Protein AF-0000000084333447 (afdb_homodimer)

Sequence (812 aa):
MQKIFTFVLLLFSSLSVFAQQPVATTSEDSLSRNLSKTSTTIGGYGNAFYQRNSNLGTARADLERGVLFFGHKFNSQISFFSELEIEDAKVAGGQNGGEVSFEQAYLKFNLNANQYIVAGLFIPRIGILNENHLPNTFNGNERNYVETFIIPATWRELGVSLYGSLNRLPINYTIGIMNGLSSAAFTHGTGLIDGRFEGRNASANNLAVTASLQYYAGNFKAQLSGYYGGTIGASKRKADSLGLSSGLFAVPVALGEADVQYAHNGFSAKVLGTIVSIKDAASINRAYANNTPETEYGAYAELGYDLLYKLIRHSHPQQLILFVRDEKLDMNSKIPSNGITDGTLDQNYVVTGLTYLPIRNIALKADVRIVHTGAQNPNLIINPNPATVPYQQENNLINLGMAFSFMQKIFTFVLLLFSSLSVFAQQPVATTSEDSLSRNLSKTSTTIGGYGNAFYQRNSNLGTARADLERGVLFFGHKFNSQISFFSELEIEDAKVAGGQNGGEVSFEQAYLKFNLNANQYIVAGLFIPRIGILNENHLPNTFNGNERNYVETFIIPATWRELGVSLYGSLNRLPINYTIGIMNGLSSAAFTHGTGLIDGRFEGRNASANNLAVTASLQYYAGNFKAQLSGYYGGTIGASKRKADSLGLSSGLFAVPVALGEADVQYAHNGFSAKVLGTIVSIKDAASINRAYANNTPETEYGAYAELGYDLLYKLIRHSHPQQLILFVRDEKLDMNSKIPSNGITDGTLDQNYVVTGLTYLPIRNIALKADVRIVHTGAQNPNLIINPNPATVPYQQENNLINLGMAFSF

Solvent-accessible surface area (backbone atoms only — not comparable to full-atom values): 40226 Å² total; per-residue (Å²): 136,84,80,75,80,76,77,76,75,77,76,77,76,81,70,84,70,83,62,62,79,72,74,67,84,39,79,71,40,62,65,60,69,80,51,82,66,72,40,74,44,79,36,32,37,31,33,36,38,40,39,33,33,66,80,77,70,46,71,50,74,44,46,50,38,42,33,41,31,44,30,35,35,72,50,95,42,36,33,39,42,34,31,42,34,35,27,52,76,46,64,44,90,84,32,74,44,31,28,40,32,46,60,28,42,29,41,36,40,51,74,55,60,48,32,35,37,40,42,35,27,39,56,61,67,48,77,66,44,36,71,46,64,52,62,44,70,52,77,58,84,57,78,62,61,42,47,45,56,70,73,27,58,68,46,28,33,41,34,41,34,41,39,35,50,49,90,91,44,66,36,38,40,39,44,31,44,29,44,29,37,30,59,82,42,33,35,67,94,48,38,63,58,58,15,53,45,47,23,32,70,22,45,42,39,6,29,24,40,36,33,28,42,35,39,58,56,92,54,34,41,35,38,42,23,36,39,44,22,2,21,32,30,59,22,56,69,59,21,51,75,47,67,40,64,58,42,46,58,17,65,34,43,37,35,43,33,40,36,42,37,38,51,57,96,44,34,35,40,37,40,38,43,37,41,36,40,22,86,47,20,50,50,49,25,72,55,58,66,31,52,44,32,31,24,29,39,25,32,37,40,36,44,35,36,29,69,35,52,80,70,45,65,91,77,56,72,48,41,36,29,44,37,43,32,44,34,39,33,22,65,46,72,36,59,35,91,84,38,71,75,51,30,58,42,36,35,36,38,41,38,38,38,41,36,36,20,75,38,79,41,34,25,43,32,41,30,40,37,38,37,41,36,37,57,75,42,72,89,72,56,74,77,71,58,85,87,57,73,77,86,68,43,61,47,44,36,42,36,38,31,41,19,34,47,94,136,82,80,76,79,76,78,78,75,76,78,79,74,80,73,82,67,82,60,62,78,73,74,68,85,38,82,70,43,62,64,63,66,84,50,86,56,73,38,76,40,74,36,32,38,32,34,36,37,40,38,34,33,66,81,69,52,34,23,36,28,28,31,49,38,43,34,40,30,45,27,37,34,70,46,94,43,36,34,38,41,34,31,41,33,35,27,28,26,36,33,42,27,65,51,89,58,48,43,77,44,61,61,28,43,29,42,37,39,53,75,55,63,47,32,34,37,39,42,34,27,38,55,61,67,48,76,65,44,34,70,45,64,52,63,42,69,52,77,58,86,55,79,61,62,42,48,45,54,71,73,27,56,68,46,30,34,40,34,43,31,40,39,35,49,49,90,90,47,62,34,37,38,37,46,31,42,30,45,29,38,32,58,82,42,33,34,68,93,47,39,63,58,55,15,54,44,55,64,52,86,58,52,69,52,5,29,23,40,36,34,28,41,36,42,57,56,93,52,33,40,37,39,41,22,35,38,44,22,2,21,31,38,56,53,60,70,59,22,50,76,49,68,40,63,56,42,45,58,15,66,35,43,37,34,44,32,40,36,42,36,38,51,57,94,43,35,36,40,37,40,38,41,37,41,36,41,21,84,48,19,52,48,48,26,70,58,60,65,34,53,45,32,31,24,30,39,25,32,37,42,36,45,34,34,32,69,32,53,80,70,43,62,93,77,56,74,46,40,35,29,44,38,42,32,45,35,40,32,23,65,47,72,36,61,36,92,84,38,72,76,52,30,59,44,36,35,36,38,39,38,38,37,41,34,36,17,77,37,76,41,32,25,43,31,41,30,40,38,40,38,42,37,36,57,77,42,70,88,73,60,73,77,76,61,87,84,58,74,78,87,68,42,60,46,43,36,43,36,37,31,41,20,33,49,91

pLDDT: mean 89.4, std 18.35, range [24.38, 98.94]

Organism: NCBI:txid1302689

Foldseek 3Di:
DPPPPPPPPPPPPPPPPDQDADPQPFPQSVQAPPDAAWDKDKKWKWKKKKKAWPVVRDIDIFRAKTKMWIKIDHHPFKIKIWIWIWGRPDDDPPDDDIDTAILDTWMKGHPDSFKIKTFFKAQDPDDDCQRPVACLRDADNDDDPQCCQPVNHSQIFGWMKMWGADDVFRKIKMKIKGAAFALLQAAPPRGRVRRGCSHPPGQRQAMKMKMKMWHDDVQKIKMKIKMKIAHDSDDCVVCVVLVFHGGHRTQMKIKIKIKMWGDDQQKIKMKMKMKIARCCQVSSCSRRVRQQAGMKIKMKMKIKGFPCSPVPPPPAQKTKIWMKMKMWIARHPGGDPPHDDAQQRGKIKIKTWIWIGNHSFKTWIKMKMKMATGAGDVVPDDPDDPPDDHDDRIIMMIMTMMMGID/DPPPPPPPPPPPPPPPPDQDADDQPFPQSVQAPPDQDWDKDKKWKWKKKWKAWPVVRDIDIFRAKTKMWIKTDPHPFKIWIWIWIWGRPDDDPPDDDIDTAILDTWMKGHPDSWKIKIFFKAQDPDDDCQRPVFCLRDADNDDDDQCCQPVNHSQIFGWMKMWGADSVFRKIKMKIKGAAFALLQAAPPRGRVRRGCSHPPGQRQAMKMKMKMWHDDVQKIKMKIKMKIAHDSDDCVVCVVLVWHGGHRTQMKIKIKIKMWGDDQQKIKMKMKMKIARPCQVSSCSRRVRQQAGMKIKMKMKIKGFPCSPVPPPPAQKTKIWMKMKMWIARHPGGDPPHDDAFQRGKIKIKTWIWIPNHSFKTWIKMKMKMATGAGDVVVDDPDDPPDDHDDRIIMMIMTMMMGID

Radius of gyration: 30.28 Å; Cα contacts (8 Å, |Δi|>4): 2238; chains: 2; bounding box: 69×106×77 Å

Secondary structure (DSSP, 8-state):
-------------------PPPP--SHHHHHHTT--SSEEEEEEEEEEEEEEETTTTEEEEEEEEEEEEEEEE-SSSEEEEEEEEEESS---TTSS--EEEEEEEEEEEE-SSSEEEEEEEE----TTTTT---TTSSSSSS--HHHHHTS-TT--EEEEEEEEE-SSSSEEEEEEEEE---GGG-BTTTBGGGG--TTSSEE-SSEEEEEEEEEEETTEEEEEEEEEE----S-HHHHHHTT---STTSS-EEEEEEEEEEEETTEEEEEEEEEEE-TTHHHHHHHH-----SEEEEEEEEEEEETTTTTS-TT---EEEEEEEEEEEEEEEE--TTS---GGGEEEEEEEEEEEESSTTEEEEEEEEEEEE-PPPGGG--S--TTPPPPPSEEEEEEEEEEEE-/-------------------PPPP--SHHHHHHTT-SS-EEEEEEEEEEEEEEETTTTEEEEEEEEEEEEEEEE-SSSEEEEEEEEEESSEEETT----EEEEEEEEEEEE-SSSEEEEEEEE----TTTTT---TTSSSSSS--HHHHHTS-TT--EEEEEEEEE-SSSSEEEEEEEEE---GGG-BTTTBGGGG--TTSS---SSEEEEEEEEEEETTEEEEEEEEEE----S-HHHHHHTT---STTSS-EEEEEEEEEEEETTEEEEEEEEEEE-TTHHHHHHHH-----SEEEEEEEEEEEETTTTTS-TT---EEEEEEEEEEEEEEEE--TTS---GGGEEEEEEEEEEEESSTTEEEEEEEEEEEE-PPPGGG--S--TTPPPPPSEEEEEEEEEEEE-

Structure (mmCIF, N/CA/C/O backbone):
data_AF-0000000084333447-model_v1
#
loop_
_entity.id
_entity.type
_entity.pdbx_description
1 polymer 'Porin domain-containing protein'
#
loop_
_atom_site.group_PDB
_atom_site.id
_atom_site.type_symbol
_atom_site.label_atom_id
_atom_site.label_alt_id
_atom_site.label_comp_id
_atom_site.label_asym_id
_atom_site.label_entity_id
_atom_site.label_seq_id
_atom_site.pdbx_PDB_ins_code
_atom_site.Cartn_x
_atom_site.Cartn_y
_atom_site.Cartn_z
_atom_site.occupancy
_atom_site.B_iso_or_equiv
_atom_site.auth_seq_id
_atom_site.auth_comp_id
_atom_site.auth_asym_id
_atom_site.auth_atom_id
_atom_site.pdbx_PDB_model_num
ATOM 1 N N . MET A 1 1 ? -15.648 30.281 -40.531 1 26.47 1 MET A N 1
ATOM 2 C CA . MET A 1 1 ? -14.359 30.906 -40.281 1 26.47 1 MET A CA 1
ATOM 3 C C . MET A 1 1 ? -13.555 30.125 -39.25 1 26.47 1 MET A C 1
ATOM 5 O O . MET A 1 1 ? -14.031 29.875 -38.125 1 26.47 1 MET A O 1
ATOM 9 N N . GLN A 1 2 ? -12.664 29.156 -39.719 1 24.89 2 GLN A N 1
ATOM 10 C CA . GLN A 1 2 ? -11.961 27.984 -39.219 1 24.89 2 GLN A CA 1
ATOM 11 C C . GLN A 1 2 ? -10.836 28.391 -38.25 1 24.89 2 GLN A C 1
ATOM 13 O O . GLN A 1 2 ? -9.812 28.922 -38.688 1 24.89 2 GLN A O 1
ATOM 18 N N . LYS A 1 3 ? -11.195 28.984 -37.062 1 25.11 3 LYS A N 1
ATOM 19 C CA . LYS A 1 3 ? -10.203 29.594 -36.188 1 25.11 3 LYS A CA 1
ATOM 20 C C . LYS A 1 3 ? -9.094 28.609 -35.844 1 25.11 3 LYS A C 1
ATOM 22 O O . LYS A 1 3 ? -9.352 27.516 -35.312 1 25.11 3 LYS A O 1
ATOM 27 N N . ILE A 1 4 ? -7.996 28.625 -36.656 1 24.97 4 ILE A N 1
ATOM 28 C CA . ILE A 1 4 ? -6.789 27.797 -36.625 1 24.97 4 ILE A CA 1
ATOM 29 C C . ILE A 1 4 ? -6.062 27.969 -35.312 1 24.97 4 ILE A C 1
ATOM 31 O O . ILE A 1 4 ? -5.684 29.078 -34.938 1 24.97 4 ILE A O 1
ATOM 35 N N . PHE A 1 5 ? -6.445 27.266 -34.25 1 26 5 PHE A N 1
ATOM 36 C CA . PHE A 1 5 ? -5.852 27.25 -32.906 1 26 5 PHE A CA 1
ATOM 37 C C . PHE A 1 5 ? -4.359 26.953 -33 1 26 5 PHE A C 1
ATOM 39 O O . PHE A 1 5 ? -3.957 25.844 -33.375 1 26 5 PHE A O 1
ATOM 46 N N . THR A 1 6 ? -3.521 27.969 -33.438 1 25.3 6 THR A N 1
ATOM 47 C CA . THR A 1 6 ? -2.072 27.844 -33.531 1 25.3 6 THR A CA 1
ATOM 48 C C . THR A 1 6 ? -1.449 27.531 -32.188 1 25.3 6 THR A C 1
ATOM 50 O O . THR A 1 6 ? -1.643 28.266 -31.219 1 25.3 6 THR A O 1
ATOM 53 N N . PHE A 1 7 ? -1.234 26.297 -31.891 1 25.17 7 PHE A N 1
ATOM 54 C CA . PHE A 1 7 ? -0.505 25.688 -30.781 1 25.17 7 PHE A CA 1
ATOM 55 C C . PHE A 1 7 ? 0.911 26.25 -30.703 1 25.17 7 PHE A C 1
ATOM 57 O O . PHE A 1 7 ? 1.727 26.016 -31.594 1 25.17 7 PHE A O 1
ATOM 64 N N . VAL A 1 8 ? 1.055 27.531 -30.25 1 24.38 8 VAL A N 1
ATOM 65 C CA . VAL A 1 8 ? 2.363 28.156 -30.094 1 24.38 8 VAL A CA 1
ATOM 66 C C . VAL A 1 8 ? 3.258 27.281 -29.219 1 24.38 8 VAL A C 1
ATOM 68 O O . VAL A 1 8 ? 2.928 27 -28.062 1 24.38 8 VAL A O 1
ATOM 71 N N . LEU A 1 9 ? 4.008 26.375 -29.797 1 25.41 9 LEU A N 1
ATOM 72 C CA . LEU A 1 9 ? 5.137 25.578 -29.297 1 25.41 9 LEU A CA 1
ATOM 73 C C . LEU A 1 9 ? 6.184 26.484 -28.656 1 25.41 9 LEU A C 1
ATOM 75 O O . LEU A 1 9 ? 6.832 27.281 -29.344 1 25.41 9 LEU A O 1
ATOM 79 N N . LEU A 1 10 ? 5.824 27.172 -27.562 1 26.27 10 LEU A N 1
ATOM 80 C CA . LEU A 1 10 ? 6.859 27.969 -26.906 1 26.27 10 LEU A CA 1
ATOM 81 C C . LEU A 1 10 ? 8.117 27.156 -26.672 1 26.27 10 LEU A C 1
ATOM 83 O O . LEU A 1 10 ? 8.062 26.094 -26.047 1 26.27 10 LEU A O 1
ATOM 87 N N . LEU A 1 11 ? 9.078 27.266 -27.562 1 27.92 11 LEU A N 1
ATOM 88 C CA . LEU A 1 11 ? 10.469 26.828 -27.531 1 27.92 11 LEU A CA 1
ATOM 89 C C . LEU A 1 11 ? 11.18 27.359 -26.297 1 27.92 11 LEU A C 1
ATOM 91 O O . LEU A 1 11 ? 11.406 28.562 -26.172 1 27.92 11 LEU A O 1
ATOM 95 N N . PHE A 1 12 ? 10.875 26.875 -25.125 1 27.75 12 PHE A N 1
ATOM 96 C CA . PHE A 1 12 ? 11.633 27.219 -23.922 1 27.75 12 PHE A CA 1
ATOM 97 C C . PHE A 1 12 ? 13.117 26.953 -24.125 1 27.75 12 PHE A C 1
ATOM 99 O O . PHE A 1 12 ? 13.508 25.812 -24.438 1 27.75 12 PHE A O 1
ATOM 106 N N . SER A 1 13 ? 13.852 27.922 -24.625 1 27.92 13 SER A N 1
ATOM 107 C CA . SER A 1 13 ? 15.312 27.984 -24.688 1 27.92 13 SER A CA 1
ATOM 108 C C . SER A 1 13 ? 15.945 27.641 -23.344 1 27.92 13 SER A C 1
ATOM 110 O O . SER A 1 13 ? 15.492 28.109 -22.312 1 27.92 13 SER A O 1
ATOM 112 N N . SER A 1 14 ? 16.594 26.547 -23.328 1 30.66 14 SER A N 1
ATOM 113 C CA . SER A 1 14 ? 17.406 25.875 -22.312 1 30.66 14 SER A CA 1
ATOM 114 C C . SER A 1 14 ? 18.5 26.797 -21.781 1 30.66 14 SER A C 1
ATOM 116 O O . SER A 1 14 ? 19.516 27.016 -22.438 1 30.66 14 SER A O 1
ATOM 118 N N . LEU A 1 15 ? 18.156 28 -21.219 1 28.06 15 LEU A N 1
ATOM 119 C CA . LEU A 1 15 ? 19.281 28.703 -20.609 1 28.06 15 LEU A CA 1
ATOM 120 C C . LEU A 1 15 ? 19.969 27.828 -19.578 1 28.06 15 LEU A C 1
ATOM 122 O O . LEU A 1 15 ? 19.312 27.188 -18.75 1 28.06 15 LEU A O 1
ATOM 126 N N . SER A 1 16 ? 21.188 27.531 -19.797 1 30.09 16 SER A N 1
ATOM 127 C CA . SER A 1 16 ? 22.188 26.781 -19.031 1 30.09 16 SER A CA 1
ATOM 128 C C . SER A 1 16 ? 22.359 27.359 -17.625 1 30.09 16 SER A C 1
ATOM 130 O O . SER A 1 16 ? 23.094 28.344 -17.438 1 30.09 16 SER A O 1
ATOM 132 N N . VAL A 1 17 ? 21.297 27.641 -16.844 1 31.12 17 VAL A N 1
ATOM 133 C CA . VAL A 1 17 ? 21.625 28.203 -15.539 1 31.12 17 VAL A CA 1
ATOM 134 C C . VAL A 1 17 ? 22.375 27.156 -14.703 1 31.12 17 VAL A C 1
ATOM 136 O O . VAL A 1 17 ? 22.078 25.969 -14.781 1 31.12 17 VAL A O 1
ATOM 139 N N . PHE A 1 18 ? 23.547 27.547 -14.148 1 31.44 18 PHE A N 1
ATOM 140 C CA . PHE A 1 18 ? 24.469 26.859 -13.258 1 31.44 18 PHE A CA 1
ATOM 141 C C . PHE A 1 18 ? 23.719 26.266 -12.07 1 31.44 18 PHE A C 1
ATOM 143 O O . PHE A 1 18 ? 22.984 26.953 -11.375 1 31.44 18 PHE A O 1
ATOM 150 N N . ALA A 1 19 ? 23.531 24.922 -12.094 1 32.69 19 ALA A N 1
ATOM 151 C CA . ALA A 1 19 ? 22.797 24.031 -11.188 1 32.69 19 ALA A CA 1
ATOM 152 C C . ALA A 1 19 ? 23.375 24.094 -9.773 1 32.69 19 ALA A C 1
ATOM 154 O O . ALA A 1 19 ? 24.484 23.609 -9.523 1 32.69 19 ALA A O 1
ATOM 155 N N . GLN A 1 20 ? 23.125 25.141 -9.055 1 28.3 20 GLN A N 1
ATOM 156 C CA . GLN A 1 20 ? 23.484 25.016 -7.641 1 28.3 20 GLN A CA 1
ATOM 157 C C . GLN A 1 20 ? 22.766 23.844 -6.996 1 28.3 20 GLN A C 1
ATOM 159 O O . GLN A 1 20 ? 21.578 23.594 -7.277 1 28.3 20 GLN A O 1
ATOM 164 N N . GLN A 1 21 ? 23.516 22.938 -6.367 1 33.03 21 GLN A N 1
ATOM 165 C CA . GLN A 1 21 ? 22.969 21.734 -5.746 1 33.03 21 GLN A CA 1
ATOM 166 C C . GLN A 1 21 ? 21.938 22.094 -4.672 1 33.03 21 GLN A C 1
ATOM 168 O O . GLN A 1 21 ? 22.219 22.906 -3.793 1 33.03 21 GLN A O 1
ATOM 173 N N . PRO A 1 22 ? 20.766 21.75 -4.816 1 34.75 22 PRO A N 1
ATOM 174 C CA . PRO A 1 22 ? 19.75 22.062 -3.807 1 34.75 22 PRO A CA 1
ATOM 175 C C . PRO A 1 22 ? 20.062 21.469 -2.441 1 34.75 22 PRO A C 1
ATOM 177 O O . PRO A 1 22 ? 20.531 20.328 -2.361 1 34.75 22 PRO A O 1
ATOM 180 N N . VAL A 1 23 ? 20.25 22.188 -1.325 1 36.16 23 VAL A N 1
ATOM 181 C CA . VAL A 1 23 ? 20.438 21.812 0.074 1 36.16 23 VAL A CA 1
ATOM 182 C C . VAL A 1 23 ? 19.312 20.875 0.502 1 36.16 23 VAL A C 1
ATOM 184 O O . VAL A 1 23 ? 18.141 21.109 0.188 1 36.16 23 VAL A O 1
ATOM 187 N N . ALA A 1 24 ? 19.75 19.781 1.126 1 43.53 24 ALA A N 1
ATOM 188 C CA . ALA A 1 24 ? 18.844 18.766 1.672 1 43.53 24 ALA A CA 1
ATOM 189 C C . ALA A 1 24 ? 17.875 19.391 2.678 1 43.53 24 ALA A C 1
ATOM 191 O O . ALA A 1 24 ? 18.297 19.875 3.73 1 43.53 24 ALA A O 1
ATOM 192 N N . THR A 1 25 ? 16.656 19.703 2.414 1 39.06 25 THR A N 1
ATOM 193 C CA . THR A 1 25 ? 15.719 20.406 3.293 1 39.06 25 THR A CA 1
ATOM 194 C C . THR A 1 25 ? 14.883 19.406 4.09 1 39.06 25 THR A C 1
ATOM 196 O O . THR A 1 25 ? 14.234 19.781 5.07 1 39.06 25 THR A O 1
ATOM 199 N N . THR A 1 26 ? 14.758 18.156 3.553 1 42.88 26 THR A N 1
ATOM 200 C CA . THR A 1 26 ? 13.922 17.188 4.258 1 42.88 26 THR A CA 1
ATOM 201 C C . THR A 1 26 ? 14.719 15.922 4.59 1 42.88 26 THR A C 1
ATOM 203 O O . THR A 1 26 ? 15.797 15.703 4.051 1 42.88 26 THR A O 1
ATOM 206 N N . SER A 1 27 ? 14.312 15.188 5.641 1 43.84 27 SER A N 1
ATOM 207 C CA . SER A 1 27 ? 14.938 13.914 5.977 1 43.84 27 SER A CA 1
ATOM 208 C C . SER A 1 27 ? 15.07 13.023 4.742 1 43.84 27 SER A C 1
ATOM 210 O O . SER A 1 27 ? 16.047 12.273 4.613 1 43.84 27 SER A O 1
ATOM 212 N N . GLU A 1 28 ? 14.172 13.117 3.867 1 50.5 28 GLU A N 1
ATOM 213 C CA . GLU A 1 28 ? 14.164 12.375 2.611 1 50.5 28 GLU A CA 1
ATOM 214 C C . GLU A 1 28 ? 15.406 12.68 1.777 1 50.5 28 GLU A C 1
ATOM 216 O O . GLU A 1 28 ? 16.016 11.773 1.216 1 50.5 28 GLU A O 1
ATOM 221 N N . ASP A 1 29 ? 15.695 13.953 1.793 1 46.59 29 ASP A N 1
ATOM 222 C CA . ASP A 1 29 ? 16.812 14.43 0.992 1 46.59 29 ASP A CA 1
ATOM 223 C C . ASP A 1 29 ? 18.141 13.875 1.515 1 46.59 29 ASP A C 1
ATOM 225 O O . ASP A 1 29 ? 19.078 13.648 0.742 1 46.59 29 ASP A O 1
ATOM 229 N N . SER A 1 30 ? 18.172 13.688 2.727 1 43.25 30 SER A N 1
ATOM 230 C CA . SER A 1 30 ? 19.422 13.242 3.332 1 43.25 30 SER A CA 1
ATOM 231 C C . SER A 1 30 ? 19.766 11.82 2.898 1 43.25 30 SER A C 1
ATOM 233 O O . SER A 1 30 ? 20.953 11.461 2.803 1 43.25 30 SER A O 1
ATOM 235 N N . LEU A 1 31 ? 18.875 11.023 2.646 1 42.66 31 LEU A N 1
ATOM 236 C CA . LEU A 1 31 ? 19.141 9.633 2.309 1 42.66 31 LEU A CA 1
ATOM 237 C C . LEU A 1 31 ? 19.641 9.508 0.876 1 42.66 31 LEU A C 1
ATOM 239 O O . LEU A 1 31 ? 20.297 8.523 0.529 1 42.66 31 LEU A O 1
ATOM 243 N N . SER A 1 32 ? 19.422 10.578 0.046 1 43.91 32 SER A N 1
ATOM 244 C CA . SER A 1 32 ? 19.734 10.406 -1.367 1 43.91 32 SER A CA 1
ATOM 245 C C . SER A 1 32 ? 21.047 11.102 -1.726 1 43.91 32 SER A C 1
ATOM 247 O O . SER A 1 32 ? 21.578 10.914 -2.822 1 43.91 32 SER A O 1
ATOM 249 N N . ARG A 1 33 ? 21.672 12.008 -1.009 1 45.22 33 ARG A N 1
ATOM 250 C CA . ARG A 1 33 ? 22.766 12.875 -1.45 1 45.22 33 ARG A CA 1
ATOM 251 C C . ARG A 1 33 ? 24.078 12.094 -1.56 1 45.22 33 ARG A C 1
ATOM 253 O O . ARG A 1 33 ? 24.938 12.445 -2.359 1 45.22 33 ARG A O 1
ATOM 260 N N . ASN A 1 34 ? 24.453 11.359 -0.628 1 39.53 34 ASN A N 1
ATOM 261 C CA . ASN A 1 34 ? 25.859 10.922 -0.609 1 39.53 34 ASN A CA 1
ATOM 262 C C . ASN A 1 34 ? 26.062 9.664 -1.442 1 39.53 34 ASN A C 1
ATOM 264 O O . ASN A 1 34 ? 27.016 8.922 -1.229 1 39.53 34 ASN A O 1
ATOM 268 N N . LEU A 1 35 ? 25.031 9.312 -2.195 1 42.44 35 LEU A N 1
ATOM 269 C CA . LEU A 1 35 ? 25.359 8 -2.744 1 42.44 35 LEU A CA 1
ATOM 270 C C . LEU A 1 35 ? 25.875 8.125 -4.176 1 42.44 35 LEU A C 1
ATOM 272 O O . LEU A 1 35 ? 25.219 8.742 -5.02 1 42.44 35 LEU A O 1
ATOM 276 N N . SER A 1 36 ? 27.062 8.164 -4.363 1 47.53 36 SER A N 1
ATOM 277 C CA . SER A 1 36 ? 27.578 8 -5.723 1 47.53 36 SER A CA 1
ATOM 278 C C . SER A 1 36 ? 26.734 7.016 -6.52 1 47.53 36 SER A C 1
ATOM 280 O O . SER A 1 36 ? 26.094 7.391 -7.508 1 47.53 36 SER A O 1
ATOM 282 N N . LYS A 1 37 ? 27.266 5.547 -6.5 1 62.56 37 LYS A N 1
ATOM 283 C CA . LYS A 1 37 ? 26.844 4.312 -7.148 1 62.56 37 LYS A CA 1
ATOM 284 C C . LYS A 1 37 ? 25.5 3.85 -6.609 1 62.56 37 LYS A C 1
ATOM 286 O O . LYS A 1 37 ? 25.031 4.34 -5.574 1 62.56 37 LYS A O 1
ATOM 291 N N . THR A 1 38 ? 24.797 2.949 -7.152 1 68.5 38 THR A N 1
ATOM 292 C CA . THR A 1 38 ? 23.578 2.275 -6.691 1 68.5 38 THR A CA 1
ATOM 293 C C . THR A 1 38 ? 23.703 1.898 -5.219 1 68.5 38 THR A C 1
ATOM 295 O O . THR A 1 38 ? 24.656 1.235 -4.816 1 68.5 38 THR A O 1
ATOM 298 N N . SER A 1 39 ? 22.859 2.707 -4.434 1 84.31 39 SER A N 1
ATOM 299 C CA . SER A 1 39 ? 22.969 2.432 -3.006 1 84.31 39 SER A CA 1
ATOM 300 C C . SER A 1 39 ? 21.594 2.387 -2.342 1 84.31 39 SER A C 1
ATOM 302 O O . SER A 1 39 ? 20.672 3.074 -2.775 1 84.31 39 SER A O 1
ATOM 304 N N . THR A 1 40 ? 21.547 1.458 -1.398 1 90.62 40 THR A N 1
ATOM 305 C CA . THR A 1 40 ? 20.391 1.361 -0.529 1 90.62 40 THR A CA 1
ATOM 306 C C . THR A 1 40 ? 20.719 1.858 0.875 1 90.62 40 THR A C 1
ATOM 308 O O . THR A 1 40 ? 21.75 1.509 1.436 1 90.62 40 THR A O 1
ATOM 311 N N . THR A 1 41 ? 19.859 2.727 1.404 1 91.19 41 THR A N 1
ATOM 312 C CA . THR A 1 41 ? 20.047 3.268 2.746 1 91.19 41 THR A CA 1
ATOM 313 C C . THR A 1 41 ? 18.812 3.004 3.615 1 91.19 41 THR A C 1
ATOM 315 O O . THR A 1 41 ? 17.688 3.053 3.131 1 91.19 41 THR A O 1
ATOM 318 N N . ILE A 1 42 ? 19.109 2.693 4.934 1 93.38 42 ILE A N 1
ATOM 319 C CA . ILE A 1 42 ? 18.047 2.477 5.906 1 93.38 42 ILE A CA 1
ATOM 320 C C . ILE A 1 42 ? 18.141 3.521 7.016 1 93.38 42 ILE A C 1
ATOM 322 O O . ILE A 1 42 ? 19.219 3.83 7.5 1 93.38 42 ILE A O 1
ATOM 326 N N . GLY A 1 43 ? 17.031 4.133 7.312 1 94.56 43 GLY A N 1
ATOM 327 C CA . GLY A 1 43 ? 16.859 5.016 8.453 1 94.56 43 GLY A CA 1
ATOM 328 C C . GLY A 1 43 ? 15.555 4.801 9.188 1 94.56 43 GLY A C 1
ATOM 329 O O . GLY A 1 43 ? 14.922 3.756 9.047 1 94.56 43 GLY A O 1
ATOM 330 N N . GLY A 1 44 ? 15.297 5.723 10.062 1 95.88 44 GLY A N 1
ATOM 331 C CA . GLY A 1 44 ? 14.039 5.566 10.781 1 95.88 44 GLY A CA 1
ATOM 332 C C . GLY A 1 44 ? 13.836 6.609 11.859 1 95.88 44 GLY A C 1
ATOM 333 O O . GLY A 1 44 ? 14.664 7.508 12.023 1 95.88 44 GLY A O 1
ATOM 334 N N . TYR A 1 45 ? 12.68 6.543 12.438 1 96.62 45 TYR A N 1
ATOM 335 C CA . TYR A 1 45 ? 12.383 7.371 13.602 1 96.62 45 TYR A CA 1
ATOM 336 C C . TYR A 1 45 ? 11.305 6.723 14.469 1 96.62 45 TYR A C 1
ATOM 338 O O . TYR A 1 45 ? 10.688 5.734 14.062 1 96.62 45 TYR A O 1
ATOM 346 N N . GLY A 1 46 ? 11.203 7.223 15.664 1 97.5 46 GLY A N 1
ATOM 347 C CA . GLY A 1 46 ? 10.18 6.754 16.578 1 97.5 46 GLY A CA 1
ATOM 348 C C . GLY A 1 46 ? 10 7.656 17.797 1 97.5 46 GLY A C 1
ATOM 349 O O . GLY A 1 46 ? 10.734 8.633 17.953 1 97.5 46 GLY A O 1
ATOM 350 N N . ASN A 1 47 ? 8.914 7.352 18.469 1 98 47 ASN A N 1
ATOM 351 C CA . ASN A 1 47 ? 8.688 8.07 19.719 1 98 47 ASN A CA 1
ATOM 352 C C . ASN A 1 47 ? 7.84 7.25 20.688 1 98 47 ASN A C 1
ATOM 354 O O . ASN A 1 47 ? 7.07 6.387 20.266 1 98 47 ASN A O 1
ATOM 358 N N . ALA A 1 48 ? 8 7.461 21.906 1 97.94 48 ALA A N 1
ATOM 359 C CA . ALA A 1 48 ? 7.211 6.922 23.016 1 97.94 48 ALA A CA 1
ATOM 360 C C . ALA A 1 48 ? 6.895 8 24.047 1 97.94 48 ALA A C 1
ATOM 362 O O . ALA A 1 48 ? 7.625 8.984 24.156 1 97.94 48 ALA A O 1
ATOM 363 N N . PHE A 1 49 ? 5.727 7.793 24.75 1 97 49 PHE A N 1
ATOM 364 C CA . PHE A 1 49 ? 5.395 8.836 25.703 1 97 49 PHE A CA 1
ATOM 365 C C . PHE A 1 49 ? 4.57 8.273 26.859 1 97 49 PHE A C 1
ATOM 367 O O . PHE A 1 49 ? 4.059 7.156 26.781 1 97 49 PHE A O 1
ATOM 374 N N . TYR A 1 50 ? 4.613 8.992 27.922 1 98 50 TYR A N 1
ATOM 375 C CA . TYR A 1 50 ? 3.703 8.938 29.047 1 98 50 TYR A CA 1
ATOM 376 C C . TYR A 1 50 ? 2.797 10.156 29.094 1 98 50 TYR A C 1
ATOM 378 O O . TYR A 1 50 ? 3.268 11.289 28.953 1 98 50 TYR A O 1
ATOM 386 N N . GLN A 1 51 ? 1.5 9.984 29.266 1 97.94 51 GLN A N 1
ATOM 387 C CA . GLN A 1 51 ? 0.534 11.078 29.281 1 97.94 51 GLN A CA 1
ATOM 388 C C . GLN A 1 51 ? -0.457 10.922 30.422 1 97.94 51 GLN A C 1
ATOM 390 O O . GLN A 1 51 ? -1.14 9.898 30.531 1 97.94 51 GLN A O 1
ATOM 395 N N . ARG A 1 52 ? -0.558 11.922 31.156 1 97.75 52 ARG A N 1
ATOM 396 C CA . ARG A 1 52 ? -1.485 11.945 32.281 1 97.75 52 ARG A CA 1
ATOM 397 C C . ARG A 1 52 ? -2.619 12.938 32.031 1 97.75 52 ARG A C 1
ATOM 399 O O . ARG A 1 52 ? -2.373 14.094 31.703 1 97.75 52 ARG A O 1
ATOM 406 N N . ASN A 1 53 ? -3.793 12.469 32.188 1 95.38 53 ASN A N 1
ATOM 407 C CA . ASN A 1 53 ? -4.988 13.305 32.156 1 95.38 53 ASN A CA 1
ATOM 408 C C . ASN A 1 53 ? -5.445 13.664 33.594 1 95.38 53 ASN A C 1
ATOM 410 O O . ASN A 1 53 ? -6 12.82 34.281 1 95.38 53 ASN A O 1
ATOM 414 N N . SER A 1 54 ? -5.34 14.805 33.875 1 90.69 54 SER A N 1
ATOM 415 C CA . SER A 1 54 ? -5.609 15.219 35.25 1 90.69 54 SER A CA 1
ATOM 416 C C . SER A 1 54 ? -7.102 15.164 35.562 1 90.69 54 SER A C 1
ATOM 418 O O . SER A 1 54 ? -7.496 14.773 36.656 1 90.69 54 SER A O 1
ATOM 420 N N . ASN A 1 55 ? -7.879 15.508 34.656 1 89.12 55 ASN A N 1
ATOM 421 C CA . ASN A 1 55 ? -9.32 15.523 34.875 1 89.12 55 ASN A CA 1
ATOM 422 C C . ASN A 1 55 ? -9.875 14.109 35.062 1 89.12 55 ASN A C 1
ATOM 424 O O . ASN A 1 55 ? -10.719 13.867 35.938 1 89.12 55 ASN A O 1
ATOM 428 N N . LEU A 1 56 ? -9.391 13.281 34.25 1 88.44 56 LEU A N 1
ATOM 429 C CA . LEU A 1 56 ? -9.898 11.914 34.312 1 88.44 56 LEU A CA 1
ATOM 430 C C . LEU A 1 56 ? -9.164 11.086 35.344 1 88.44 56 LEU A C 1
ATOM 432 O O . LEU A 1 56 ? -9.625 10.008 35.75 1 88.44 56 LEU A O 1
ATOM 436 N N . GLY A 1 57 ? -8.133 11.508 35.75 1 91.38 57 GLY A N 1
ATOM 437 C CA . GLY A 1 57 ? -7.328 10.766 36.719 1 91.38 57 GLY A CA 1
ATOM 438 C C . GLY A 1 57 ? -6.695 9.516 36.094 1 91.38 57 GLY A C 1
ATOM 439 O O . GLY A 1 57 ? -6.539 8.508 36.781 1 91.38 57 GLY A O 1
ATOM 440 N N . THR A 1 58 ? -6.48 9.57 34.844 1 93.69 58 THR A N 1
ATOM 441 C CA . THR A 1 58 ? -5.895 8.422 34.156 1 93.69 58 THR A CA 1
ATOM 442 C C . THR A 1 58 ? -4.562 8.797 33.5 1 93.69 58 THR A C 1
ATOM 444 O O . THR A 1 58 ? -4.246 9.984 33.375 1 93.69 58 THR A O 1
ATOM 447 N N . ALA A 1 59 ? -3.824 7.742 33.219 1 95.94 59 ALA A N 1
ATOM 448 C CA . ALA A 1 59 ? -2.566 7.906 32.5 1 95.94 59 ALA A CA 1
ATOM 449 C C . ALA A 1 59 ? -2.375 6.793 31.469 1 95.94 59 ALA A C 1
ATOM 451 O O . ALA A 1 59 ? -2.92 5.699 31.625 1 95.94 59 ALA A O 1
ATOM 452 N N . ARG A 1 60 ? -1.644 7.129 30.406 1 95.75 60 ARG A N 1
ATOM 453 C CA . ARG A 1 60 ? -1.319 6.121 29.406 1 95.75 60 ARG A CA 1
ATOM 454 C C . ARG A 1 60 ? 0.127 6.254 28.938 1 95.75 60 ARG A C 1
ATOM 456 O O . ARG A 1 60 ? 0.68 7.355 28.922 1 95.75 60 ARG A O 1
ATOM 463 N N . ALA A 1 61 ? 0.745 5.098 28.656 1 96.62 61 ALA A N 1
ATOM 464 C CA . ALA A 1 61 ? 2.047 5.004 28 1 96.62 61 ALA A CA 1
ATOM 465 C C . ALA A 1 61 ? 1.938 4.266 26.672 1 96.62 61 ALA A C 1
ATOM 467 O O . ALA A 1 61 ? 1.197 3.287 26.562 1 96.62 61 ALA A O 1
ATOM 468 N N . ASP A 1 62 ? 2.691 4.801 25.672 1 96.31 62 ASP A N 1
ATOM 469 C CA . ASP A 1 62 ? 2.523 4.227 24.344 1 96.31 62 ASP A CA 1
ATOM 470 C C . ASP A 1 62 ? 3.789 4.402 23.5 1 96.31 62 ASP A C 1
ATOM 472 O O . ASP A 1 62 ? 4.438 5.449 23.562 1 96.31 62 ASP A O 1
ATOM 476 N N . LEU A 1 63 ? 4.227 3.301 22.844 1 96.44 63 LEU A N 1
ATOM 477 C CA . LEU A 1 63 ? 5.09 3.475 21.688 1 96.44 63 LEU A CA 1
ATOM 478 C C . LEU A 1 63 ? 4.285 3.906 20.469 1 96.44 63 LEU A C 1
ATOM 480 O O . LEU A 1 63 ? 3.762 3.064 19.734 1 96.44 63 LEU A O 1
ATOM 484 N N . GLU A 1 64 ? 4.246 5.086 20.266 1 95.38 64 GLU A N 1
ATOM 485 C CA . GLU A 1 64 ? 3.27 5.672 19.344 1 95.38 64 GLU A CA 1
ATOM 486 C C . GLU A 1 64 ? 3.623 5.363 17.891 1 95.38 64 GLU A C 1
ATOM 488 O O . GLU A 1 64 ? 2.746 5.039 17.094 1 95.38 64 GLU A O 1
ATOM 493 N N . ARG A 1 65 ? 4.918 5.559 17.609 1 95.44 65 ARG A N 1
ATOM 494 C CA . ARG A 1 65 ? 5.34 5.336 16.234 1 95.44 65 ARG A CA 1
ATOM 495 C C . ARG A 1 65 ? 6.695 4.645 16.172 1 95.44 65 ARG A C 1
ATOM 497 O O . ARG A 1 65 ? 7.602 4.984 16.938 1 95.44 65 ARG A O 1
ATOM 504 N N . GLY A 1 66 ? 6.848 3.686 15.352 1 95.69 66 GLY A N 1
ATOM 505 C CA . GLY A 1 66 ? 8.078 3.117 14.82 1 95.69 66 GLY A CA 1
ATOM 506 C C . GLY A 1 66 ? 8.109 3.08 13.305 1 95.69 66 GLY A C 1
ATOM 507 O O . GLY A 1 66 ? 7.281 2.412 12.68 1 95.69 66 GLY A O 1
ATOM 508 N N . VAL A 1 67 ? 9.047 3.895 12.758 1 95.69 67 VAL A N 1
ATOM 509 C CA . VAL A 1 67 ? 9.062 4.07 11.305 1 95.69 67 VAL A CA 1
ATOM 510 C C . VAL A 1 67 ? 10.43 3.689 10.75 1 95.69 67 VAL A C 1
ATOM 512 O O . VAL A 1 67 ? 11.461 4.082 11.305 1 95.69 67 VAL A O 1
ATOM 515 N N . LEU A 1 68 ? 10.391 2.941 9.695 1 95.25 68 LEU A N 1
ATOM 516 C CA . LEU A 1 68 ? 11.602 2.619 8.953 1 95.25 68 LEU A CA 1
ATOM 517 C C . LEU A 1 68 ? 11.602 3.311 7.59 1 95.25 68 LEU A C 1
ATOM 519 O O . LEU A 1 68 ? 10.617 3.254 6.859 1 95.25 68 LEU A O 1
ATOM 523 N N . PHE A 1 69 ? 12.734 3.961 7.309 1 93.69 69 PHE A N 1
ATOM 524 C CA . PHE A 1 69 ? 12.977 4.547 5.996 1 93.69 69 PHE A CA 1
ATOM 525 C C . PHE A 1 69 ? 13.758 3.58 5.109 1 93.69 69 PHE A C 1
ATOM 527 O O . PHE A 1 69 ? 14.727 2.969 5.555 1 93.69 69 PHE A O 1
ATOM 534 N N . PHE A 1 70 ? 13.32 3.453 3.906 1 93.88 70 PHE A N 1
ATOM 535 C CA . PHE A 1 70 ? 14.102 2.773 2.875 1 93.88 70 PHE A CA 1
ATOM 536 C C . PHE A 1 70 ? 14.305 3.682 1.669 1 93.88 70 PHE A C 1
ATOM 538 O O . PHE A 1 70 ? 13.344 4.125 1.043 1 93.88 70 PHE A O 1
ATOM 545 N N . GLY A 1 71 ? 15.531 3.994 1.391 1 93.31 71 GLY A N 1
ATOM 546 C CA . GLY A 1 71 ? 15.906 4.766 0.216 1 93.31 71 GLY A CA 1
ATOM 547 C C . GLY A 1 71 ? 16.781 3.992 -0.745 1 93.31 71 GLY A C 1
ATOM 548 O O . GLY A 1 71 ? 17.656 3.23 -0.32 1 93.31 71 GLY A O 1
ATOM 549 N N . HIS A 1 72 ? 16.562 4.188 -2.031 1 95.44 72 HIS A N 1
ATOM 550 C CA . HIS A 1 72 ? 17.391 3.553 -3.041 1 95.44 72 HIS A CA 1
ATOM 551 C C . HIS A 1 72 ? 17.688 4.508 -4.199 1 95.44 72 HIS A C 1
ATOM 553 O O . HIS A 1 72 ? 16.75 5.059 -4.793 1 95.44 72 HIS A O 1
ATOM 559 N N . LYS A 1 73 ? 18.906 4.707 -4.441 1 94.62 73 LYS A N 1
ATOM 560 C CA . LYS A 1 73 ? 19.328 5.461 -5.617 1 94.62 73 LYS A CA 1
ATOM 561 C C . LYS A 1 73 ? 19.625 4.527 -6.789 1 94.62 73 LYS A C 1
ATOM 563 O O . LYS A 1 73 ? 20.609 3.791 -6.766 1 94.62 73 LYS A O 1
ATOM 568 N N . PHE A 1 74 ? 18.797 4.617 -7.801 1 94.62 74 PHE A N 1
ATOM 569 C CA . PHE A 1 74 ? 19.047 3.805 -8.992 1 94.62 74 PHE A CA 1
ATOM 570 C C . PHE A 1 74 ? 20.188 4.383 -9.812 1 94.62 74 PHE A C 1
ATOM 572 O O . PHE A 1 74 ? 21.047 3.641 -10.289 1 94.62 74 PHE A O 1
ATOM 579 N N . ASN A 1 75 ? 20.172 5.664 -10.023 1 92.81 75 ASN A N 1
ATOM 580 C CA . ASN A 1 75 ? 21.188 6.484 -10.68 1 92.81 75 ASN A CA 1
ATOM 581 C C . ASN A 1 75 ? 21.031 7.957 -10.305 1 92.81 75 ASN A C 1
ATOM 583 O O . ASN A 1 75 ? 20.312 8.297 -9.359 1 92.81 75 ASN A O 1
ATOM 587 N N . SER A 1 76 ? 21.75 8.781 -10.961 1 91.81 76 SER A N 1
ATOM 588 C CA . SER A 1 76 ? 21.766 10.188 -10.586 1 91.81 76 SER A CA 1
ATOM 589 C C . SER A 1 76 ? 20.422 10.852 -10.859 1 91.81 76 SER A C 1
ATOM 591 O O . SER A 1 76 ? 20.141 11.938 -10.344 1 91.81 76 SER A O 1
ATOM 593 N N . GLN A 1 77 ? 19.547 10.211 -11.602 1 94.31 77 GLN A N 1
ATOM 594 C CA . GLN A 1 77 ? 18.312 10.852 -12.031 1 94.31 77 GLN A CA 1
ATOM 595 C C . GLN A 1 77 ? 17.094 10.242 -11.336 1 94.31 77 GLN A C 1
ATOM 597 O O . GLN A 1 77 ? 16.031 10.867 -11.258 1 94.31 77 GLN A O 1
ATOM 602 N N . ILE A 1 78 ? 17.25 9 -10.922 1 96.06 78 ILE A N 1
ATOM 603 C CA . ILE A 1 78 ? 16.078 8.297 -10.406 1 96.06 78 ILE A CA 1
ATOM 604 C C . ILE A 1 78 ? 16.406 7.688 -9.047 1 96.06 78 ILE A C 1
ATOM 606 O O . ILE A 1 78 ? 17.438 7.035 -8.875 1 96.06 78 ILE A O 1
ATOM 610 N N . SER A 1 79 ? 15.484 7.879 -8.086 1 96.25 79 SER A N 1
ATOM 611 C CA . SER A 1 79 ? 15.594 7.273 -6.758 1 96.25 79 SER A CA 1
ATOM 612 C C . SER A 1 79 ? 14.234 6.863 -6.219 1 96.25 79 SER A C 1
ATOM 614 O O . SER A 1 79 ? 13.195 7.254 -6.766 1 96.25 79 SER A O 1
ATOM 616 N N . PHE A 1 80 ? 14.297 6.055 -5.27 1 96.44 80 PHE A N 1
ATOM 617 C CA . PHE A 1 80 ? 13.117 5.578 -4.559 1 96.44 80 PHE A CA 1
ATOM 618 C C . PHE A 1 80 ? 13.195 5.926 -3.076 1 96.44 80 PHE A C 1
ATOM 620 O O . PHE A 1 80 ? 14.281 5.922 -2.494 1 96.44 80 PHE A O 1
ATOM 627 N N . PHE A 1 81 ? 12.008 6.266 -2.484 1 94.94 81 PHE A N 1
ATOM 628 C CA . PHE A 1 81 ? 11.914 6.512 -1.051 1 94.94 81 PHE A CA 1
ATOM 629 C C . PHE A 1 81 ? 10.625 5.914 -0.485 1 94.94 81 PHE A C 1
ATOM 631 O O . PHE A 1 81 ? 9.57 5.992 -1.115 1 94.94 81 PHE A O 1
ATOM 638 N N . SER A 1 82 ? 10.773 5.285 0.742 1 96.19 82 SER A N 1
ATOM 639 C CA . SER A 1 82 ? 9.578 4.816 1.431 1 96.19 82 SER A CA 1
ATOM 640 C C . SER A 1 82 ? 9.695 5.008 2.939 1 96.19 82 SER A C 1
ATOM 642 O O . SER A 1 82 ? 10.797 5.145 3.469 1 96.19 82 SER A O 1
ATOM 644 N N . GLU A 1 83 ? 8.508 5.113 3.559 1 95.88 83 GLU A N 1
ATOM 645 C CA . GLU A 1 83 ? 8.32 5.141 5.004 1 95.88 83 GLU A CA 1
ATOM 646 C C . GLU A 1 83 ? 7.32 4.078 5.453 1 95.88 83 GLU A C 1
ATOM 648 O O . GLU A 1 83 ? 6.117 4.211 5.223 1 95.88 83 GLU A O 1
ATOM 653 N N . LEU A 1 84 ? 7.867 3.102 6.121 1 95.94 84 LEU A N 1
ATOM 654 C CA . LEU A 1 84 ? 7.016 2.062 6.691 1 95.94 84 LEU A CA 1
ATOM 655 C C . LEU A 1 84 ? 6.785 2.305 8.18 1 95.94 84 LEU A C 1
ATOM 657 O O . LEU A 1 84 ? 7.738 2.354 8.961 1 95.94 84 LEU A O 1
ATOM 661 N N . GLU A 1 85 ? 5.551 2.352 8.539 1 96 85 GLU A N 1
ATOM 662 C CA . GLU A 1 85 ? 5.219 2.703 9.914 1 96 85 GLU A CA 1
ATOM 663 C C . GLU A 1 85 ? 4.508 1.555 10.625 1 96 85 GLU A C 1
ATOM 665 O O . GLU A 1 85 ? 3.629 0.912 10.047 1 96 85 GLU A O 1
ATOM 670 N N . ILE A 1 86 ? 4.898 1.322 11.859 1 94.5 86 ILE A N 1
ATOM 671 C CA . ILE A 1 86 ? 4.109 0.57 12.828 1 94.5 86 ILE A CA 1
ATOM 672 C C . ILE A 1 86 ? 3.633 1.502 13.945 1 94.5 86 ILE A C 1
ATOM 674 O O . ILE A 1 86 ? 4.445 2.096 14.656 1 94.5 86 ILE A O 1
ATOM 678 N N . GLU A 1 87 ? 2.363 1.611 14.031 1 93.75 87 GLU A N 1
ATOM 679 C CA . GLU A 1 87 ? 1.779 2.496 15.039 1 93.75 87 GLU A CA 1
ATOM 680 C C . GLU A 1 87 ? 1.286 1.707 16.25 1 93.75 87 GLU A C 1
ATOM 682 O O . GLU A 1 87 ? 0.732 0.615 16.094 1 93.75 87 GLU A O 1
ATOM 687 N N . ASP A 1 88 ? 1.523 2.271 17.422 1 93.19 88 ASP A N 1
ATOM 688 C CA . ASP A 1 88 ? 1.114 1.738 18.719 1 93.19 88 ASP A CA 1
ATOM 689 C C . ASP A 1 88 ? 1.687 0.34 18.938 1 93.19 88 ASP A C 1
ATOM 691 O O . ASP A 1 88 ? 0.987 -0.553 19.422 1 93.19 88 ASP A O 1
ATOM 695 N N . ALA A 1 89 ? 2.699 0.041 18.469 1 86.5 89 ALA A N 1
ATOM 696 C CA . ALA A 1 89 ? 3.627 -1.045 18.781 1 86.5 89 ALA A CA 1
ATOM 697 C C . ALA A 1 89 ? 3.178 -2.352 18.125 1 86.5 89 ALA A C 1
ATOM 699 O O . ALA A 1 89 ? 4 -3.223 17.844 1 86.5 89 ALA A O 1
ATOM 700 N N . LYS A 1 90 ? 1.865 -2.469 17.922 1 83.69 90 LYS A N 1
ATOM 701 C CA . LYS A 1 90 ? 1.425 -3.811 17.547 1 83.69 90 LYS A CA 1
ATOM 702 C C . LYS A 1 90 ? 0.106 -3.764 16.781 1 83.69 90 LYS A C 1
ATOM 704 O O . LYS A 1 90 ? -0.774 -2.961 17.094 1 83.69 90 LYS A O 1
ATOM 709 N N . VAL A 1 91 ? -0.009 -4.68 15.797 1 90.25 91 VAL A N 1
ATOM 710 C CA . VAL A 1 91 ? -1.27 -4.984 15.125 1 90.25 91 VAL A CA 1
ATOM 711 C C . VAL A 1 91 ? -1.541 -6.488 15.195 1 90.25 91 VAL A C 1
ATOM 713 O O . VAL A 1 91 ? -0.659 -7.297 14.906 1 90.25 91 VAL A O 1
ATOM 716 N N . ALA A 1 92 ? -2.758 -6.777 15.656 1 80.44 92 ALA A N 1
ATOM 717 C CA . ALA A 1 92 ? -3.145 -8.18 15.75 1 80.44 92 ALA A CA 1
ATOM 718 C C . ALA A 1 92 ? -4.484 -8.43 15.062 1 80.44 92 ALA A C 1
ATOM 720 O O . ALA A 1 92 ? -5.422 -7.641 15.211 1 80.44 92 ALA A O 1
ATOM 721 N N . GLY A 1 93 ? -4.512 -9.453 14.297 1 79.06 93 GLY A N 1
ATOM 722 C CA . GLY A 1 93 ? -5.738 -9.781 13.586 1 79.06 93 GLY A CA 1
ATOM 723 C C . GLY A 1 93 ? -6.941 -9.898 14.5 1 79.06 93 GLY A C 1
ATOM 724 O O . GLY A 1 93 ? -6.895 -10.586 15.523 1 79.06 93 GLY A O 1
ATOM 725 N N . GLY A 1 94 ? -7.914 -9.25 14.07 1 81.81 94 GLY A N 1
ATOM 726 C CA . GLY A 1 94 ? -9.172 -9.352 14.789 1 81.81 94 GLY A CA 1
ATOM 727 C C . GLY A 1 94 ? -9.211 -8.477 16.031 1 81.81 94 GLY A C 1
ATOM 728 O O . GLY A 1 94 ? -10.242 -8.406 16.719 1 81.81 94 GLY A O 1
ATOM 729 N N . GLN A 1 95 ? -8.109 -7.945 16.422 1 80.81 95 GLN A N 1
ATOM 730 C CA . GLN A 1 95 ? -8.07 -7.047 17.578 1 80.81 95 GLN A CA 1
ATOM 731 C C . GLN A 1 95 ? -8 -5.59 17.125 1 80.81 95 GLN A C 1
ATOM 733 O O . GLN A 1 95 ? -7.348 -5.273 16.125 1 80.81 95 GLN A O 1
ATOM 738 N N . ASN A 1 96 ? -8.672 -4.797 17.875 1 85.5 96 ASN A N 1
ATOM 739 C CA . ASN A 1 96 ? -8.578 -3.371 17.578 1 85.5 96 ASN A CA 1
ATOM 740 C C . ASN A 1 96 ? -7.23 -2.797 18.016 1 85.5 96 ASN A C 1
ATOM 742 O O . ASN A 1 96 ? -6.637 -3.256 18.984 1 85.5 96 ASN A O 1
ATOM 746 N N . GLY A 1 97 ? -6.844 -1.821 17.219 1 86.44 97 GLY A N 1
ATOM 747 C CA . GLY A 1 97 ? -5.648 -1.091 17.609 1 86.44 97 GLY A CA 1
ATOM 748 C C . GLY A 1 97 ? -4.438 -1.429 16.766 1 86.44 97 GLY A C 1
ATOM 749 O O . GLY A 1 97 ? -4.348 -2.525 16.203 1 86.44 97 GLY A O 1
ATOM 750 N N . GLY A 1 98 ? -3.594 -0.427 16.688 1 90 98 GLY A N 1
ATOM 751 C CA . GLY A 1 98 ? -2.365 -0.588 15.938 1 90 98 GLY A CA 1
ATOM 752 C C . GLY A 1 98 ? -2.566 -0.461 14.438 1 90 98 GLY A C 1
ATOM 753 O O . GLY A 1 98 ? -3.699 -0.502 13.953 1 90 98 GLY A O 1
ATOM 754 N N . GLU A 1 99 ? -1.447 -0.251 13.781 1 93.38 99 GLU A N 1
ATOM 755 C CA . GLU A 1 99 ? -1.471 -0.087 12.328 1 93.38 99 GLU A CA 1
ATOM 756 C C . GLU A 1 99 ? -0.092 -0.333 11.727 1 93.38 99 GLU A C 1
ATOM 758 O O . GLU A 1 99 ? 0.927 0.004 12.328 1 93.38 99 GLU A O 1
ATOM 763 N N . VAL A 1 100 ? -0.07 -1.028 10.641 1 95 100 VAL A N 1
ATOM 764 C CA . VAL A 1 100 ? 1.101 -1.085 9.773 1 95 100 VAL A CA 1
ATOM 765 C C . VAL A 1 100 ? 0.772 -0.451 8.422 1 95 100 VAL A C 1
ATOM 767 O O . VAL A 1 100 ? -0.197 -0.84 7.766 1 95 100 VAL A O 1
ATOM 770 N N . SER A 1 101 ? 1.566 0.592 8.031 1 95.5 101 SER A N 1
ATOM 771 C CA . SER A 1 101 ? 1.203 1.288 6.805 1 95.5 101 SER A CA 1
ATOM 772 C C . SER A 1 101 ? 2.406 2 6.195 1 95.5 101 SER A C 1
ATOM 774 O O . SER A 1 101 ? 3.359 2.334 6.902 1 95.5 101 SER A O 1
ATOM 776 N N . PHE A 1 102 ? 2.287 2.143 4.883 1 96.31 102 PHE A N 1
ATOM 777 C CA . PHE A 1 102 ? 3.186 3.09 4.23 1 96.31 102 PHE A CA 1
ATOM 778 C C . PHE A 1 102 ? 2.678 4.516 4.398 1 96.31 102 PHE A C 1
ATOM 780 O O . PHE A 1 102 ? 1.545 4.828 4.02 1 96.31 102 PHE A O 1
ATOM 787 N N . GLU A 1 103 ? 3.531 5.297 4.926 1 95.88 103 GLU A N 1
ATOM 788 C CA . GLU A 1 103 ? 3.217 6.723 4.922 1 95.88 103 GLU A CA 1
ATOM 789 C C . GLU A 1 103 ? 3.623 7.371 3.6 1 95.88 103 GLU A C 1
ATOM 791 O O . GLU A 1 103 ? 2.947 8.281 3.117 1 95.88 103 GLU A O 1
ATOM 796 N N . GLN A 1 104 ? 4.719 6.938 3.123 1 96.62 104 GLN A N 1
ATOM 797 C CA . GLN A 1 104 ? 5.191 7.34 1.803 1 96.62 104 GLN A CA 1
ATOM 798 C C . GLN A 1 104 ? 5.828 6.164 1.064 1 96.62 104 GLN A C 1
ATOM 800 O O . GLN A 1 104 ? 6.391 5.262 1.689 1 96.62 104 GLN A O 1
ATOM 805 N N . ALA A 1 105 ? 5.723 6.145 -0.179 1 97.94 105 ALA A N 1
ATOM 806 C CA . ALA A 1 105 ? 6.355 5.234 -1.131 1 97.94 105 ALA A CA 1
ATOM 807 C C . ALA A 1 105 ? 6.297 5.797 -2.549 1 97.94 105 ALA A C 1
ATOM 809 O O . ALA A 1 105 ? 5.262 5.719 -3.213 1 97.94 105 ALA A O 1
ATOM 810 N N . TYR A 1 106 ? 7.438 6.359 -2.99 1 97.31 106 TYR A N 1
ATOM 811 C CA . TYR A 1 106 ? 7.359 7.059 -4.27 1 97.31 106 TYR A CA 1
ATOM 812 C C . TYR A 1 106 ? 8.695 6.996 -5.004 1 97.31 106 TYR A C 1
ATOM 814 O O . TYR A 1 106 ? 9.734 6.742 -4.395 1 97.31 106 TYR A O 1
ATOM 822 N N . LEU A 1 107 ? 8.602 7.184 -6.27 1 97.75 107 LEU A N 1
ATOM 823 C CA . LEU A 1 107 ? 9.766 7.414 -7.117 1 97.75 107 LEU A CA 1
ATOM 824 C C . LEU A 1 107 ? 10.023 8.906 -7.293 1 97.75 107 LEU A C 1
ATOM 826 O O . LEU A 1 107 ? 9.078 9.688 -7.43 1 97.75 107 LEU A O 1
ATOM 830 N N . LYS A 1 108 ? 11.242 9.203 -7.289 1 97.19 108 LYS A N 1
ATOM 831 C CA . LYS A 1 108 ? 11.68 10.578 -7.547 1 97.19 108 LYS A CA 1
ATOM 832 C C . LYS A 1 108 ? 12.492 10.656 -8.836 1 97.19 108 LYS A C 1
ATOM 834 O O . LYS A 1 108 ? 13.453 9.898 -9.023 1 97.19 108 LYS A O 1
ATOM 839 N N . PHE A 1 109 ? 12.164 11.539 -9.742 1 97.75 109 PHE A N 1
ATOM 840 C CA . PHE A 1 109 ? 12.836 11.766 -11.016 1 97.75 109 PHE A CA 1
ATOM 841 C C . PHE A 1 109 ? 13.422 13.172 -11.078 1 97.75 109 PHE A C 1
ATOM 843 O O . PHE A 1 109 ? 12.68 14.156 -11.18 1 97.75 109 PHE A O 1
ATOM 850 N N . ASN A 1 110 ? 14.688 13.258 -11.07 1 96.38 110 ASN A N 1
ATOM 851 C CA . ASN A 1 110 ? 15.336 14.555 -11.242 1 96.38 110 ASN A CA 1
ATOM 852 C C . ASN A 1 110 ? 15.297 15.008 -12.703 1 96.38 110 ASN A C 1
ATOM 854 O O . ASN A 1 110 ? 15.82 14.328 -13.578 1 96.38 110 ASN A O 1
ATOM 858 N N . LEU A 1 111 ? 14.695 16.141 -12.914 1 96.69 111 LEU A N 1
ATOM 859 C CA . LEU A 1 111 ? 14.594 16.672 -14.266 1 96.69 111 LEU A CA 1
ATOM 860 C C . LEU A 1 111 ? 15.805 17.531 -14.602 1 96.69 111 LEU A C 1
ATOM 862 O O . LEU A 1 111 ? 16.328 17.469 -15.719 1 96.69 111 LEU A O 1
ATOM 866 N N . ASN A 1 112 ? 16.219 18.328 -13.773 1 95 112 ASN A N 1
ATOM 867 C CA . ASN A 1 112 ? 17.406 19.188 -13.805 1 95 112 ASN A CA 1
ATOM 868 C C . ASN A 1 112 ? 17.844 19.578 -12.391 1 95 112 ASN A C 1
ATOM 870 O O . ASN A 1 112 ? 17.453 18.938 -11.414 1 95 112 ASN A O 1
ATOM 874 N N . ALA A 1 113 ? 18.656 20.484 -12.32 1 92.19 113 ALA A N 1
ATOM 875 C CA . ALA A 1 113 ? 19.266 20.828 -11.031 1 92.19 113 ALA A CA 1
ATOM 876 C C . ALA A 1 113 ? 18.219 21.453 -10.102 1 92.19 113 ALA A C 1
ATOM 878 O O . ALA A 1 113 ? 18.391 21.422 -8.875 1 92.19 113 ALA A O 1
ATOM 879 N N . ASN A 1 114 ? 17.141 21.922 -10.617 1 95.25 114 ASN A N 1
ATOM 880 C CA . ASN A 1 114 ? 16.234 22.719 -9.797 1 95.25 114 ASN A CA 1
ATOM 881 C C . ASN A 1 114 ? 14.844 22.078 -9.734 1 95.25 114 ASN A C 1
ATOM 883 O O . ASN A 1 114 ? 13.961 22.562 -9.023 1 95.25 114 ASN A O 1
ATOM 887 N N . GLN A 1 115 ? 14.656 21.078 -10.492 1 97.62 115 GLN A N 1
ATOM 888 C CA . GLN A 1 115 ? 13.305 20.547 -10.578 1 97.62 115 GLN A CA 1
ATOM 889 C C . GLN A 1 115 ? 13.32 19.016 -10.508 1 97.62 115 GLN A C 1
ATOM 891 O O . GLN A 1 115 ? 14.211 18.375 -11.07 1 97.62 115 GLN A O 1
ATOM 896 N N . TYR A 1 116 ? 12.328 18.484 -9.82 1 97.44 116 TYR A N 1
ATOM 897 C CA . TYR A 1 116 ? 12.133 17.047 -9.805 1 97.44 116 TYR A CA 1
ATOM 898 C C . TYR A 1 116 ? 10.648 16.703 -9.695 1 97.44 116 TYR A C 1
ATOM 900 O O . TYR A 1 116 ? 9.836 17.547 -9.328 1 97.44 116 TYR A O 1
ATOM 908 N N . ILE A 1 117 ? 10.336 15.469 -10.086 1 98.5 117 ILE A N 1
ATOM 909 C CA . ILE A 1 117 ? 8.984 14.93 -10 1 98.5 117 ILE A CA 1
ATOM 910 C C . ILE A 1 117 ? 8.945 13.789 -8.984 1 98.5 117 ILE A C 1
ATOM 912 O O . ILE A 1 117 ? 9.867 12.969 -8.93 1 98.5 117 ILE A O 1
ATOM 916 N N . VAL A 1 118 ? 7.922 13.828 -8.227 1 97.62 118 VAL A N 1
ATOM 917 C CA . VAL A 1 118 ? 7.617 12.727 -7.32 1 97.62 118 VAL A CA 1
ATOM 918 C C . VAL A 1 118 ? 6.336 12.023 -7.766 1 97.62 118 VAL A C 1
ATOM 920 O O . VAL A 1 118 ? 5.332 12.68 -8.055 1 97.62 118 VAL A O 1
ATOM 923 N N . ALA A 1 119 ? 6.391 10.688 -7.879 1 98.44 119 ALA A N 1
ATOM 924 C CA . ALA A 1 119 ? 5.215 9.914 -8.281 1 98.44 119 ALA A CA 1
ATOM 925 C C . ALA A 1 119 ? 4.992 8.727 -7.352 1 98.44 119 ALA A C 1
ATOM 927 O O . ALA A 1 119 ? 5.922 7.965 -7.074 1 98.44 119 ALA A O 1
ATOM 928 N N . GLY A 1 120 ? 3.863 8.531 -6.801 1 98.31 120 GLY A N 1
ATOM 929 C CA . GLY A 1 120 ? 3.504 7.492 -5.848 1 98.31 120 GLY A CA 1
ATOM 930 C C . GLY A 1 120 ? 2.691 8.016 -4.676 1 98.31 120 GLY A C 1
ATOM 931 O O . GLY A 1 120 ? 1.819 8.867 -4.852 1 98.31 120 GLY A O 1
ATOM 932 N N . LEU A 1 121 ? 2.854 7.344 -3.572 1 98.56 121 LEU A N 1
ATOM 933 C CA . LEU A 1 121 ? 2.25 7.781 -2.316 1 98.56 121 LEU A CA 1
ATOM 934 C C . LEU A 1 121 ? 3.127 8.82 -1.624 1 98.56 121 LEU A C 1
ATOM 936 O O . LEU A 1 121 ? 4.234 8.5 -1.181 1 98.56 121 LEU A O 1
ATOM 940 N N . PHE A 1 122 ? 2.65 10.031 -1.579 1 97.5 122 PHE A N 1
ATOM 941 C CA . PHE A 1 122 ? 3.486 11.078 -1.005 1 97.5 122 PHE A CA 1
ATOM 942 C C . PHE A 1 122 ? 2.652 12.039 -0.163 1 97.5 122 PHE A C 1
ATOM 944 O O . PHE A 1 122 ? 1.421 11.984 -0.188 1 97.5 122 PHE A O 1
ATOM 951 N N . ILE A 1 123 ? 3.328 12.836 0.631 1 97.62 123 ILE A N 1
ATOM 952 C CA . ILE A 1 123 ? 2.746 13.867 1.48 1 97.62 123 ILE A CA 1
ATOM 953 C C . ILE A 1 123 ? 2.898 15.234 0.811 1 97.62 123 ILE A C 1
ATOM 955 O O . ILE A 1 123 ? 4.016 15.711 0.6 1 97.62 123 ILE A O 1
ATOM 959 N N . PRO A 1 124 ? 1.777 15.883 0.461 1 97.31 124 PRO A N 1
ATOM 960 C CA . PRO A 1 124 ? 1.905 17.203 -0.182 1 97.31 124 PRO A CA 1
ATOM 961 C C . PRO A 1 124 ? 2.4 18.281 0.776 1 97.31 124 PRO A C 1
ATOM 963 O O . PRO A 1 124 ? 2.156 18.203 1.982 1 97.31 124 PRO A O 1
ATOM 966 N N . ARG A 1 125 ? 3.039 19.281 0.228 1 97.44 125 ARG A N 1
ATOM 967 C CA . ARG A 1 125 ? 3.506 20.422 1.027 1 97.44 125 ARG A CA 1
ATOM 968 C C . ARG A 1 125 ? 2.352 21.344 1.391 1 97.44 125 ARG A C 1
ATOM 970 O O . ARG A 1 125 ? 2.076 22.312 0.674 1 97.44 125 ARG A O 1
ATOM 977 N N . ILE A 1 126 ? 1.729 21.078 2.447 1 98.38 126 ILE A N 1
ATOM 978 C CA . ILE A 1 126 ? 0.683 21.891 3.059 1 98.38 126 ILE A CA 1
ATOM 979 C C . ILE A 1 126 ? 0.938 22.016 4.559 1 98.38 126 ILE A C 1
ATOM 981 O O . ILE A 1 126 ? 0.939 21.016 5.281 1 98.38 126 ILE A O 1
ATOM 985 N N . GLY A 1 127 ? 1.126 23.25 4.973 1 98.19 127 GLY A N 1
ATOM 986 C CA . GLY A 1 127 ? 1.491 23.469 6.363 1 98.19 127 GLY A CA 1
ATOM 987 C C . GLY A 1 127 ? 2.957 23.203 6.645 1 98.19 127 GLY A C 1
ATOM 988 O O . GLY A 1 127 ? 3.775 23.172 5.723 1 98.19 127 GLY A O 1
ATOM 989 N N . ILE A 1 128 ? 3.291 23.078 7.898 1 97.69 128 ILE A N 1
ATOM 990 C CA . ILE A 1 128 ? 4.672 22.906 8.336 1 97.69 128 ILE A CA 1
ATOM 991 C C . ILE A 1 128 ? 4.922 21.438 8.68 1 97.69 128 ILE A C 1
ATOM 993 O O . ILE A 1 128 ? 5.926 20.859 8.258 1 97.69 128 ILE A O 1
ATOM 997 N N . LEU A 1 129 ? 4.016 20.75 9.297 1 96.19 129 LEU A N 1
ATOM 998 C CA . LEU A 1 129 ? 4.199 19.406 9.859 1 96.19 129 LEU A CA 1
ATOM 999 C C . LEU A 1 129 ? 4.266 18.359 8.758 1 96.19 129 LEU A C 1
ATOM 1001 O O . LEU A 1 129 ? 4.941 17.344 8.906 1 96.19 129 LEU A O 1
ATOM 1005 N N . ASN A 1 130 ? 3.555 18.547 7.715 1 94.25 130 ASN A N 1
ATOM 1006 C CA . ASN A 1 130 ? 3.533 17.516 6.672 1 94.25 130 ASN A CA 1
ATOM 1007 C C . ASN A 1 130 ? 4.938 17.219 6.164 1 94.25 130 ASN A C 1
ATOM 1009 O O . ASN A 1 130 ? 5.254 16.062 5.863 1 94.25 130 ASN A O 1
ATOM 1013 N N . GLU A 1 131 ? 5.762 18.188 6.137 1 90.19 131 GLU A N 1
ATOM 1014 C CA . GLU A 1 131 ? 7.125 17.938 5.676 1 90.19 131 GLU A CA 1
ATOM 1015 C C . GLU A 1 131 ? 8.086 17.781 6.848 1 90.19 131 GLU A C 1
ATOM 1017 O O . GLU A 1 131 ? 9.211 17.312 6.676 1 90.19 131 GLU A O 1
ATOM 1022 N N . ASN A 1 132 ? 7.652 18.172 8.023 1 91.62 132 ASN A N 1
ATOM 1023 C CA . ASN A 1 132 ? 8.477 18.125 9.227 1 91.62 132 ASN A CA 1
ATOM 1024 C C . ASN A 1 132 ? 7.754 17.422 10.375 1 91.62 132 ASN A C 1
ATOM 1026 O O . ASN A 1 132 ? 7.566 18.016 11.445 1 91.62 132 ASN A O 1
ATOM 1030 N N . HIS A 1 133 ? 7.496 16.172 10.172 1 93.75 133 HIS A N 1
ATOM 1031 C CA . HIS A 1 133 ? 6.617 15.547 11.156 1 93.75 133 HIS A CA 1
ATOM 1032 C C . HIS A 1 133 ? 7.367 14.516 11.992 1 93.75 133 HIS A C 1
ATOM 1034 O O . HIS A 1 133 ? 6.754 13.727 12.711 1 93.75 133 HIS A O 1
ATOM 1040 N N . LEU A 1 134 ? 8.711 14.5 11.922 1 95.12 134 LEU A N 1
ATOM 1041 C CA . LEU A 1 134 ? 9.438 13.641 12.852 1 95.12 134 LEU A CA 1
ATOM 1042 C C . LEU A 1 134 ? 9.312 14.156 14.281 1 95.12 134 LEU A C 1
ATOM 1044 O O . LEU A 1 134 ? 9.398 15.367 14.516 1 95.12 134 LEU A O 1
ATOM 1048 N N . PRO A 1 135 ? 9.219 13.266 15.125 1 96.25 135 PRO A N 1
ATOM 1049 C CA . PRO A 1 135 ? 8.891 13.695 16.484 1 96.25 135 PRO A CA 1
ATOM 1050 C C . PRO A 1 135 ? 10.008 14.508 17.125 1 96.25 135 PRO A C 1
ATOM 1052 O O . PRO A 1 135 ? 9.773 15.211 18.125 1 96.25 135 PRO A O 1
ATOM 1055 N N . ASN A 1 136 ? 11.211 14.406 16.672 1 94.88 136 ASN A N 1
ATOM 1056 C CA . ASN A 1 136 ? 12.297 15.203 17.25 1 94.88 136 ASN A CA 1
ATOM 1057 C C . ASN A 1 136 ? 12.438 16.547 16.531 1 94.88 136 ASN A C 1
ATOM 1059 O O . ASN A 1 136 ? 13.352 17.312 16.828 1 94.88 136 ASN A O 1
ATOM 1063 N N . THR A 1 137 ? 11.539 16.859 15.609 1 94.62 137 THR A N 1
ATOM 1064 C CA . THR A 1 137 ? 11.719 18.078 14.82 1 94.62 137 THR A CA 1
ATOM 1065 C C . THR A 1 137 ? 10.711 19.141 15.242 1 94.62 137 THR A C 1
ATOM 1067 O O . THR A 1 137 ? 10.703 20.25 14.695 1 94.62 137 THR A O 1
ATOM 1070 N N . PHE A 1 138 ? 9.859 18.938 16.156 1 96.25 138 PHE A N 1
ATOM 1071 C CA . PHE A 1 138 ? 8.938 19.922 16.688 1 96.25 138 PHE A CA 1
ATOM 1072 C C . PHE A 1 138 ? 8.883 19.875 18.203 1 96.25 138 PHE A C 1
ATOM 1074 O O . PHE A 1 138 ? 9.258 18.875 18.812 1 96.25 138 PHE A O 1
ATOM 1081 N N . ASN A 1 139 ? 8.383 20.922 18.781 1 97.69 139 ASN A N 1
ATOM 1082 C CA . ASN A 1 139 ? 8.266 20.984 20.234 1 97.69 139 ASN A CA 1
ATOM 1083 C C . ASN A 1 139 ? 6.957 20.344 20.703 1 97.69 139 ASN A C 1
ATOM 1085 O O . ASN A 1 139 ? 5.922 20.484 20.062 1 97.69 139 ASN A O 1
ATOM 1089 N N . GLY A 1 140 ? 7.086 19.719 21.922 1 97.56 140 GLY A N 1
ATOM 1090 C CA . GLY A 1 140 ? 5.926 19.062 22.5 1 97.56 140 GLY A CA 1
ATOM 1091 C C . GLY A 1 140 ? 5.836 17.594 22.125 1 97.56 140 GLY A C 1
ATOM 1092 O O . GLY A 1 140 ? 6.379 17.172 21.094 1 97.56 140 GLY A O 1
ATOM 1093 N N . ASN A 1 141 ? 5.125 16.812 22.922 1 97.5 141 ASN A N 1
ATOM 1094 C CA . ASN A 1 141 ? 4.992 15.383 22.688 1 97.5 141 ASN A CA 1
ATOM 1095 C C . ASN A 1 141 ? 3.953 15.094 21.609 1 97.5 141 ASN A C 1
ATOM 1097 O O . ASN A 1 141 ? 4.055 14.086 20.891 1 97.5 141 ASN A O 1
ATOM 1101 N N . GLU A 1 142 ? 2.998 15.961 21.5 1 96.75 142 GLU A N 1
ATOM 1102 C CA . GLU A 1 142 ? 1.967 15.82 20.469 1 96.75 142 GLU A CA 1
ATOM 1103 C C . GLU A 1 142 ? 2.174 16.812 19.344 1 96.75 142 GLU A C 1
ATOM 1105 O O . GLU A 1 142 ? 2.627 17.938 19.562 1 96.75 142 GLU A O 1
ATOM 1110 N N . ARG A 1 143 ? 1.84 16.391 18.125 1 97.25 143 ARG A N 1
ATOM 1111 C CA . ARG A 1 143 ? 1.729 17.359 17.031 1 97.25 143 ARG A CA 1
ATOM 1112 C C . ARG A 1 143 ? 0.692 18.438 17.344 1 97.25 143 ARG A C 1
ATOM 1114 O O . ARG A 1 143 ? -0.243 18.188 18.109 1 97.25 143 ARG A O 1
ATOM 1121 N N . ASN A 1 144 ? 0.955 19.609 16.812 1 97.88 144 ASN A N 1
ATOM 1122 C CA . ASN A 1 144 ? -0.024 20.641 17.125 1 97.88 144 ASN A CA 1
ATOM 1123 C C . ASN A 1 144 ? -1.408 20.297 16.594 1 97.88 144 ASN A C 1
ATOM 1125 O O . ASN A 1 144 ? -1.529 19.609 15.57 1 97.88 144 ASN A O 1
ATOM 1129 N N . TYR A 1 145 ? -2.354 20.766 17.219 1 98.19 145 TYR A N 1
ATOM 1130 C CA . TYR A 1 145 ? -3.73 20.328 17 1 98.19 145 TYR A CA 1
ATOM 1131 C C . TYR A 1 145 ? -4.316 20.969 15.75 1 98.19 145 TYR A C 1
ATOM 1133 O O . TYR A 1 145 ? -5.152 20.375 15.062 1 98.19 145 TYR A O 1
ATOM 1141 N N . VAL A 1 146 ? -3.91 22.156 15.383 1 98.69 146 VAL A N 1
ATOM 1142 C CA . VAL A 1 146 ? -4.402 22.844 14.195 1 98.69 146 VAL A CA 1
ATOM 1143 C C . VAL A 1 146 ? -4.047 22.047 12.953 1 98.69 146 VAL A C 1
ATOM 1145 O O . VAL A 1 146 ? -4.918 21.719 12.141 1 98.69 146 VAL A O 1
ATOM 1148 N N . GLU A 1 147 ? -2.826 21.672 12.836 1 98.38 147 GLU A N 1
ATOM 1149 C CA . GLU A 1 147 ? -2.402 20.953 11.641 1 98.38 147 GLU A CA 1
ATOM 1150 C C . GLU A 1 147 ? -2.846 19.5 11.688 1 98.38 147 GLU A C 1
ATOM 1152 O O . GLU A 1 147 ? -2.928 18.828 10.656 1 98.38 147 GLU A O 1
ATOM 1157 N N . THR A 1 148 ? -3.135 19.016 12.852 1 97.44 148 THR A N 1
ATOM 1158 C CA . THR A 1 148 ? -3.641 17.656 12.992 1 97.44 148 THR A CA 1
ATOM 1159 C C . THR A 1 148 ? -5.102 17.562 12.555 1 97.44 148 THR A C 1
ATOM 1161 O O . THR A 1 148 ? -5.488 16.656 11.82 1 97.44 148 THR A O 1
ATOM 1164 N N . PHE A 1 149 ? -5.879 18.547 12.945 1 97.56 149 PHE A N 1
ATOM 1165 C CA . PHE A 1 149 ? -7.32 18.391 12.797 1 97.56 149 PHE A CA 1
ATOM 1166 C C . PHE A 1 149 ? -7.832 19.188 11.602 1 97.56 149 PHE A C 1
ATOM 1168 O O . PHE A 1 149 ? -8.836 18.812 10.992 1 97.56 149 PHE A O 1
ATOM 1175 N N . ILE A 1 150 ? -7.156 20.281 11.211 1 98.38 150 ILE A N 1
ATOM 1176 C CA . ILE A 1 150 ? -7.66 21.125 10.125 1 98.38 150 ILE A CA 1
ATOM 1177 C C . ILE A 1 150 ? -6.961 20.75 8.82 1 98.38 150 ILE A C 1
ATOM 1179 O O . ILE A 1 150 ? -7.613 20.547 7.793 1 98.38 150 ILE A O 1
ATOM 1183 N N . ILE A 1 151 ? -5.715 20.609 8.617 1 96.69 151 ILE A N 1
ATOM 1184 C CA . ILE A 1 151 ? -4.941 20.234 7.441 1 96.69 151 ILE A CA 1
ATOM 1185 C C . ILE A 1 151 ? -4.789 18.703 7.402 1 96.69 151 ILE A C 1
ATOM 1187 O O . ILE A 1 151 ? -4.781 18.109 6.328 1 96.69 151 ILE A O 1
ATOM 1191 N N . PRO A 1 152 ? -5.012 17.906 8.172 1 91.5 152 PRO A N 1
ATOM 1192 C CA . PRO A 1 152 ? -4.562 16.688 8.836 1 91.5 152 PRO A CA 1
ATOM 1193 C C . PRO A 1 152 ? -3.078 16.406 8.617 1 91.5 152 PRO A C 1
ATOM 1195 O O . PRO A 1 152 ? -2.639 16.234 7.473 1 91.5 152 PRO A O 1
ATOM 1198 N N . ALA A 1 153 ? -2.363 16.234 9.555 1 90.31 153 ALA A N 1
ATOM 1199 C CA . ALA A 1 153 ? -0.931 15.953 9.508 1 90.31 153 ALA A CA 1
ATOM 1200 C C . ALA A 1 153 ? -0.663 14.594 8.867 1 90.31 153 ALA A C 1
ATOM 1202 O O . ALA A 1 153 ? -1.39 13.633 9.125 1 90.31 153 ALA A O 1
ATOM 1203 N N . THR A 1 154 ? 0.438 14.523 8.125 1 93.25 154 THR A N 1
ATOM 1204 C CA . THR A 1 154 ? 0.876 13.328 7.406 1 93.25 154 THR A CA 1
ATOM 1205 C C . THR A 1 154 ? -0.162 12.914 6.371 1 93.25 154 THR A C 1
ATOM 1207 O O . THR A 1 154 ? -0.444 11.727 6.211 1 93.25 154 THR A O 1
ATOM 1210 N N . TRP A 1 155 ? -0.789 13.984 5.84 1 96.06 155 TRP A N 1
ATOM 1211 C CA . TRP A 1 155 ? -1.747 13.758 4.762 1 96.06 155 TRP A CA 1
ATOM 1212 C C . TRP A 1 155 ? -1.072 13.109 3.559 1 96.06 155 TRP A C 1
ATOM 1214 O O . TRP A 1 155 ? -0.162 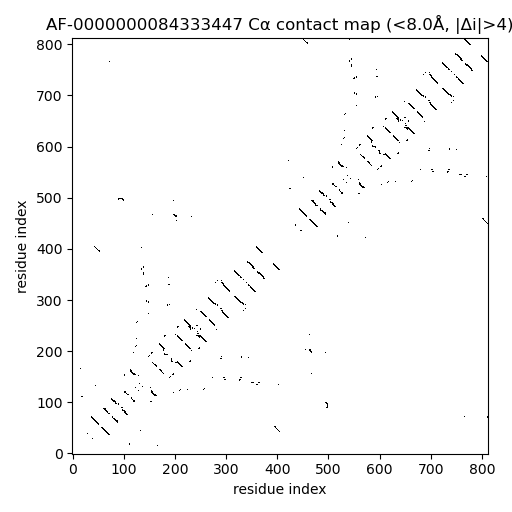13.688 2.959 1 96.06 155 TRP A O 1
ATOM 1224 N N . ARG A 1 156 ? -1.477 11.945 3.189 1 97.44 156 ARG A N 1
ATOM 1225 C CA . ARG A 1 156 ? -0.82 11.281 2.068 1 97.44 156 ARG A CA 1
ATOM 1226 C C . ARG A 1 156 ? -1.844 10.672 1.116 1 97.44 156 ARG A C 1
ATOM 1228 O O . ARG A 1 156 ? -2.877 10.156 1.551 1 97.44 156 ARG A O 1
ATOM 1235 N N . GLU A 1 157 ? -1.552 10.758 -0.099 1 98.19 157 GLU A N 1
ATOM 1236 C CA . GLU A 1 157 ? -2.365 10.18 -1.164 1 98.19 157 GLU A CA 1
ATOM 1237 C C . GLU A 1 157 ? -1.509 9.805 -2.369 1 98.19 157 GLU A C 1
ATOM 1239 O O . GLU A 1 157 ? -0.335 10.172 -2.443 1 98.19 157 GLU A O 1
ATOM 1244 N N . LEU A 1 158 ? -2.066 9.031 -3.24 1 98.62 158 LEU A N 1
ATOM 1245 C CA . LEU A 1 158 ? -1.396 8.641 -4.473 1 98.62 158 LEU A CA 1
ATOM 1246 C C . LEU A 1 158 ? -1.505 9.742 -5.527 1 98.62 158 LEU A C 1
ATOM 1248 O O . LEU A 1 158 ? -2.578 10.32 -5.715 1 98.62 158 LEU A O 1
ATOM 1252 N N . GLY A 1 159 ? -0.338 10.07 -6.172 1 98.25 159 GLY A N 1
ATOM 1253 C CA . GLY A 1 159 ? -0.354 11.109 -7.191 1 98.25 159 GLY A CA 1
ATOM 1254 C C . GLY A 1 159 ? 1.021 11.406 -7.758 1 98.25 159 GLY A C 1
ATOM 1255 O O . GLY A 1 159 ? 1.913 10.555 -7.723 1 98.25 159 GLY A O 1
ATOM 1256 N N . VAL A 1 160 ? 1.077 12.523 -8.445 1 98.56 160 VAL A N 1
ATOM 1257 C CA . VAL A 1 160 ? 2.295 13.055 -9.039 1 98.56 160 VAL A CA 1
ATOM 1258 C C . VAL A 1 160 ? 2.451 14.523 -8.664 1 98.56 160 VAL A C 1
ATOM 1260 O O . VAL A 1 160 ? 1.478 15.281 -8.664 1 98.56 160 VAL A O 1
ATOM 1263 N N . SER A 1 161 ? 3.66 14.883 -8.336 1 98.69 161 SER A N 1
ATOM 1264 C CA . SER A 1 161 ? 3.898 16.281 -7.957 1 98.69 161 SER A CA 1
ATOM 1265 C C . SER A 1 161 ? 5.219 16.781 -8.523 1 98.69 161 SER A C 1
ATOM 1267 O O . SER A 1 161 ? 6.219 16.062 -8.531 1 98.69 161 SER A O 1
ATOM 1269 N N . LEU A 1 162 ? 5.191 17.969 -8.984 1 98.81 162 LEU A N 1
ATOM 1270 C CA . LEU A 1 162 ? 6.379 18.688 -9.43 1 98.81 162 LEU A CA 1
ATOM 1271 C C . LEU A 1 162 ? 6.914 19.594 -8.328 1 98.81 162 LEU A C 1
ATOM 1273 O O . LEU A 1 162 ? 6.148 20.344 -7.711 1 98.81 162 LEU A O 1
ATOM 1277 N N . TYR A 1 163 ? 8.141 19.469 -8.055 1 98.12 163 TYR A N 1
ATOM 1278 C CA . TYR A 1 163 ? 8.859 20.344 -7.129 1 98.12 163 TYR A CA 1
ATOM 1279 C C . TYR A 1 163 ? 9.906 21.172 -7.859 1 98.12 163 TYR A C 1
ATOM 1281 O O . TYR A 1 163 ? 10.547 20.688 -8.797 1 98.12 163 TYR A O 1
ATOM 1289 N N . GLY A 1 164 ? 10.094 22.391 -7.383 1 97.69 164 GLY A N 1
ATOM 1290 C CA . GLY A 1 164 ? 11.109 23.188 -8.039 1 97.69 164 GLY A CA 1
ATOM 1291 C C . GLY A 1 164 ? 11.539 24.391 -7.227 1 97.69 164 GLY A C 1
ATOM 1292 O O . GLY A 1 164 ? 10.93 24.703 -6.195 1 97.69 164 GLY A O 1
ATOM 1293 N N . SER A 1 165 ? 12.633 24.938 -7.629 1 96.81 165 SER A N 1
ATOM 1294 C CA . SER A 1 165 ? 13.148 26.203 -7.129 1 96.81 165 SER A CA 1
ATOM 1295 C C . SER A 1 165 ? 13.391 27.188 -8.266 1 96.81 165 SER A C 1
ATOM 1297 O O . SER A 1 165 ? 13.773 26.797 -9.367 1 96.81 165 SER A O 1
ATOM 1299 N N . LEU A 1 166 ? 13.203 28.469 -7.969 1 94.81 166 LEU A N 1
ATOM 1300 C CA . LEU A 1 166 ? 13.477 29.484 -8.969 1 94.81 166 LEU A CA 1
ATOM 1301 C C . LEU A 1 166 ? 14.93 29.953 -8.883 1 94.81 166 LEU A C 1
ATOM 1303 O O . LEU A 1 166 ? 15.484 30.078 -7.789 1 94.81 166 LEU A O 1
ATOM 1307 N N . ASN A 1 167 ? 15.602 30.188 -9.914 1 89.31 167 ASN A N 1
ATOM 1308 C CA . ASN A 1 167 ? 17.016 30.531 -9.961 1 89.31 167 ASN A CA 1
ATOM 1309 C C . ASN A 1 167 ? 17.266 31.953 -9.477 1 89.31 167 ASN A C 1
ATOM 1311 O O . ASN A 1 167 ? 18.25 32.219 -8.789 1 89.31 167 ASN A O 1
ATOM 1315 N N . ARG A 1 168 ? 16.5 32.781 -9.82 1 91.81 168 ARG A N 1
ATOM 1316 C CA . ARG A 1 168 ? 16.781 34.188 -9.562 1 91.81 168 ARG A CA 1
ATOM 1317 C C . ARG A 1 168 ? 16.125 34.656 -8.266 1 91.81 168 ARG A C 1
ATOM 1319 O O . ARG A 1 168 ? 16.406 35.75 -7.77 1 91.81 168 ARG A O 1
ATOM 1326 N N . LEU A 1 169 ? 15.234 33.938 -7.781 1 92.19 169 LEU A N 1
ATOM 1327 C CA . LEU A 1 169 ? 14.523 34.25 -6.551 1 92.19 169 LEU A CA 1
ATOM 1328 C C . LEU A 1 169 ? 14.602 33.094 -5.559 1 92.19 169 LEU A C 1
ATOM 1330 O O . LEU A 1 169 ? 14.609 31.922 -5.957 1 92.19 169 LEU A O 1
ATOM 1334 N N . PRO A 1 170 ? 14.672 33.406 -4.273 1 95.62 170 PRO A N 1
ATOM 1335 C CA . PRO A 1 170 ? 14.703 32.344 -3.262 1 95.62 170 PRO A CA 1
ATOM 1336 C C . PRO A 1 170 ? 13.336 31.719 -3.012 1 95.62 170 PRO A C 1
ATOM 1338 O O . PRO A 1 170 ? 12.805 31.812 -1.899 1 95.62 170 PRO A O 1
ATOM 1341 N N . ILE A 1 171 ? 12.781 31.188 -4.023 1 97.25 171 ILE A N 1
ATOM 1342 C CA . ILE A 1 171 ? 11.43 30.641 -3.994 1 97.25 171 ILE A CA 1
ATOM 1343 C C . ILE A 1 171 ? 11.461 29.172 -4.395 1 97.25 171 ILE A C 1
ATOM 1345 O O . ILE A 1 171 ? 12.047 28.812 -5.418 1 97.25 171 ILE A O 1
ATOM 1349 N N . ASN A 1 172 ? 10.891 28.359 -3.574 1 97.81 172 ASN A N 1
ATOM 1350 C CA . ASN A 1 172 ? 10.57 26.984 -3.914 1 97.81 172 ASN A CA 1
ATOM 1351 C C . ASN A 1 172 ? 9.078 26.812 -4.184 1 97.81 172 ASN A C 1
ATOM 1353 O O . ASN A 1 172 ? 8.25 27.453 -3.545 1 97.81 172 ASN A O 1
ATOM 1357 N N . TYR A 1 173 ? 8.711 25.969 -5.121 1 98.38 173 TYR A N 1
ATOM 1358 C CA . TYR A 1 173 ? 7.301 25.766 -5.434 1 98.38 173 TYR A CA 1
ATOM 1359 C C . TYR A 1 173 ? 6.996 24.297 -5.625 1 98.38 173 TYR A C 1
ATOM 1361 O O . TYR A 1 173 ? 7.898 23.484 -5.883 1 98.38 173 TYR A O 1
ATOM 1369 N N . THR A 1 174 ? 5.781 23.938 -5.398 1 98.56 174 THR A N 1
ATOM 1370 C CA . THR A 1 174 ? 5.262 22.609 -5.723 1 98.56 174 THR A CA 1
ATOM 1371 C C . THR A 1 174 ? 3.885 22.719 -6.375 1 98.56 174 THR A C 1
ATOM 1373 O O . THR A 1 174 ? 3.121 23.641 -6.082 1 98.56 174 THR A O 1
ATOM 1376 N N . ILE A 1 175 ? 3.6 21.844 -7.301 1 98.75 175 ILE A N 1
ATOM 1377 C CA . ILE A 1 175 ? 2.281 21.625 -7.887 1 98.75 175 ILE A CA 1
ATOM 1378 C C . ILE A 1 175 ? 2.031 20.141 -8.055 1 98.75 175 ILE A C 1
ATOM 1380 O O . ILE A 1 175 ? 2.875 19.406 -8.594 1 98.75 175 ILE A O 1
ATOM 1384 N N . GLY A 1 176 ? 0.875 19.703 -7.539 1 98.56 176 GLY A N 1
ATOM 1385 C CA . GLY A 1 176 ? 0.632 18.281 -7.566 1 98.56 176 GLY A CA 1
ATOM 1386 C C . GLY A 1 176 ? -0.805 17.922 -7.902 1 98.56 176 GLY A C 1
ATOM 1387 O O . GLY A 1 176 ? -1.705 18.75 -7.754 1 98.56 176 GLY A O 1
ATOM 1388 N N . ILE A 1 177 ? -1.001 16.734 -8.406 1 98.62 177 ILE A N 1
ATOM 1389 C CA . ILE A 1 177 ? -2.299 16.109 -8.617 1 98.62 177 ILE A CA 1
ATOM 1390 C C . ILE A 1 177 ? -2.344 14.773 -7.867 1 98.62 177 ILE A C 1
ATOM 1392 O O . ILE A 1 177 ? -1.354 14.039 -7.832 1 98.62 177 ILE A O 1
ATOM 1396 N N . MET A 1 178 ? -3.451 14.469 -7.211 1 98.25 178 MET A N 1
ATOM 1397 C CA . MET A 1 178 ? -3.621 13.242 -6.434 1 98.25 178 MET A CA 1
ATOM 1398 C C . MET A 1 178 ? -5.094 12.867 -6.336 1 98.25 178 MET A C 1
ATOM 1400 O O . MET A 1 178 ? -5.965 13.609 -6.789 1 98.25 178 MET A O 1
ATOM 1404 N N . ASN A 1 179 ? -5.367 11.656 -5.848 1 98.38 179 ASN A N 1
ATOM 1405 C CA . ASN A 1 179 ? -6.77 11.32 -5.629 1 98.38 179 ASN A CA 1
ATOM 1406 C C . ASN A 1 179 ? -7.41 12.234 -4.594 1 98.38 179 ASN A C 1
ATOM 1408 O O . ASN A 1 179 ? -6.738 12.703 -3.668 1 98.38 179 ASN A O 1
ATOM 1412 N N . GLY A 1 180 ? -8.664 12.43 -4.699 1 98.19 180 GLY A N 1
ATOM 1413 C CA . GLY A 1 180 ? -9.406 13.273 -3.773 1 98.19 180 GLY A CA 1
ATOM 1414 C C . GLY A 1 180 ? -9.766 12.562 -2.482 1 98.19 180 GLY A C 1
ATOM 1415 O O . GLY A 1 180 ? -9.102 11.602 -2.086 1 98.19 180 GLY A O 1
ATOM 1416 N N . LEU A 1 181 ? -10.789 13.203 -1.817 1 98.38 181 LEU A N 1
ATOM 1417 C CA . LEU A 1 181 ? -11.258 12.672 -0.539 1 98.38 181 LEU A CA 1
ATOM 1418 C C . LEU A 1 181 ? -12.586 11.945 -0.705 1 98.38 181 LEU A C 1
ATOM 1420 O O . LEU A 1 181 ? -13.188 11.984 -1.78 1 98.38 181 LEU A O 1
ATOM 1424 N N . SER A 1 182 ? -13.023 11.273 0.338 1 98.25 182 SER A N 1
ATOM 1425 C CA . SER A 1 182 ? -14.352 10.656 0.378 1 98.25 182 SER A CA 1
ATOM 1426 C C . SER A 1 182 ? -15.227 11.305 1.44 1 98.25 182 SER A C 1
ATOM 1428 O O . SER A 1 182 ? -15.102 11 2.629 1 98.25 182 SER A O 1
ATOM 1430 N N . SER A 1 183 ? -16.141 12.023 0.991 1 98.06 183 SER A N 1
ATOM 1431 C CA . SER A 1 183 ? -17.016 12.68 1.95 1 98.06 183 SER A CA 1
ATOM 1432 C C . SER A 1 183 ? -17.906 11.664 2.668 1 98.06 183 SER A C 1
ATOM 1434 O O . SER A 1 183 ? -18.406 11.938 3.76 1 98.06 183 SER A O 1
ATOM 1436 N N . ALA A 1 184 ? -18.109 10.516 2.078 1 97.5 184 ALA A N 1
ATOM 1437 C CA . ALA A 1 184 ? -18.859 9.453 2.732 1 97.5 184 ALA A CA 1
ATOM 1438 C C . ALA A 1 184 ? -18.219 9.039 4.047 1 97.5 184 ALA A C 1
ATOM 1440 O O . ALA A 1 184 ? -18.891 8.547 4.957 1 97.5 184 ALA A O 1
ATOM 1441 N N . ALA A 1 185 ? -16.953 9.312 4.137 1 96.94 185 ALA A N 1
ATOM 1442 C CA . ALA A 1 185 ? -16.203 8.844 5.301 1 96.94 185 ALA A CA 1
ATOM 1443 C C . ALA A 1 185 ? -15.898 9.992 6.258 1 96.94 185 ALA A C 1
ATOM 1445 O O . ALA A 1 185 ? -15.242 9.797 7.285 1 96.94 185 ALA A O 1
ATOM 1446 N N . PHE A 1 186 ? -16.297 11.188 5.914 1 97.56 186 PHE A N 1
ATOM 1447 C CA . PHE A 1 186 ? -16.141 12.258 6.895 1 97.56 186 PHE A CA 1
ATOM 1448 C C . PHE A 1 186 ? -16.828 11.898 8.203 1 97.56 186 PHE A C 1
ATOM 1450 O O . PHE A 1 186 ? -17.859 11.227 8.203 1 97.56 186 PHE A O 1
ATOM 1457 N N . THR A 1 187 ? -16.234 12.383 9.266 1 95.25 187 THR A N 1
ATOM 1458 C CA . THR A 1 187 ? -16.781 12.062 10.586 1 95.25 187 THR A CA 1
ATOM 1459 C C . THR A 1 187 ? -16.844 13.32 11.453 1 95.25 187 THR A C 1
ATOM 1461 O O . THR A 1 187 ? -15.891 14.102 11.492 1 95.25 187 THR A O 1
ATOM 1464 N N . HIS A 1 188 ? -17.922 13.391 12.102 1 92.31 188 HIS A N 1
ATOM 1465 C CA . HIS A 1 188 ? -18.047 14.453 13.102 1 92.31 188 HIS A CA 1
ATOM 1466 C C . HIS A 1 188 ? -16.953 14.344 14.148 1 92.31 188 HIS A C 1
ATOM 1468 O O . HIS A 1 188 ? -16.688 13.266 14.672 1 92.31 188 HIS A O 1
ATOM 1474 N N . GLY A 1 189 ? -16.266 15.398 14.359 1 92.38 189 GLY A N 1
ATOM 1475 C CA . GLY A 1 189 ? -15.234 15.414 15.383 1 92.38 189 GLY A CA 1
ATOM 1476 C C . GLY A 1 189 ? -13.828 15.273 14.82 1 92.38 189 GLY A C 1
ATOM 1477 O O . GLY A 1 189 ? -12.867 15.758 15.422 1 92.38 189 GLY A O 1
ATOM 1478 N N . THR A 1 190 ? -13.734 14.562 13.633 1 93.94 190 THR A N 1
ATOM 1479 C CA . THR A 1 190 ? -12.398 14.391 13.07 1 93.94 190 THR A CA 1
ATOM 1480 C C . THR A 1 190 ? -12.328 14.961 11.656 1 93.94 190 THR A C 1
ATOM 1482 O O . THR A 1 190 ? -11.25 15.023 11.062 1 93.94 190 THR A O 1
ATOM 1485 N N . GLY A 1 191 ? -13.461 15.32 11.188 1 93.19 191 GLY A N 1
ATOM 1486 C CA . GLY A 1 191 ? -13.523 16.062 9.945 1 93.19 191 GLY A CA 1
ATOM 1487 C C . GLY A 1 191 ? -12.969 15.305 8.758 1 93.19 191 GLY A C 1
ATOM 1488 O O . GLY A 1 191 ? -13.375 14.172 8.5 1 93.19 191 GLY A O 1
ATOM 1489 N N . LEU A 1 192 ? -12 15.883 8.039 1 96.44 192 LEU A N 1
ATOM 1490 C CA . LEU A 1 192 ? -11.461 15.398 6.773 1 96.44 192 LEU A CA 1
ATOM 1491 C C . LEU A 1 192 ? -10.578 14.18 6.992 1 96.44 192 LEU A C 1
ATOM 1493 O O . LEU A 1 192 ? -10.297 13.43 6.051 1 96.44 192 LEU A O 1
ATOM 1497 N N . ILE A 1 193 ? -10.109 14 8.195 1 96.38 193 ILE A N 1
ATOM 1498 C CA . ILE A 1 193 ? -9.094 13 8.492 1 96.38 193 ILE A CA 1
ATOM 1499 C C . ILE A 1 193 ? -9.562 11.625 8.023 1 96.38 193 ILE A C 1
ATOM 1501 O O . ILE A 1 193 ? -8.82 10.906 7.355 1 96.38 193 ILE A O 1
ATOM 1505 N N . ASP A 1 194 ? -10.797 11.312 8.297 1 95.06 194 ASP A N 1
ATOM 1506 C CA . ASP A 1 194 ? -11.305 9.977 7.996 1 95.06 194 ASP A CA 1
ATOM 1507 C C . ASP A 1 194 ? -11.664 9.852 6.516 1 95.06 194 ASP A C 1
ATOM 1509 O O . ASP A 1 194 ? -11.883 8.742 6.023 1 95.06 194 ASP A O 1
ATOM 1513 N N . GLY A 1 195 ? -11.711 10.938 5.828 1 97.31 195 GLY A N 1
ATOM 1514 C CA . GLY A 1 195 ? -12.031 10.914 4.41 1 97.31 195 GLY A CA 1
ATOM 1515 C C . GLY A 1 195 ? -10.836 10.594 3.533 1 97.31 195 GLY A C 1
ATOM 1516 O O . GLY A 1 195 ? -10.977 10.43 2.318 1 97.31 195 GLY A O 1
ATOM 1517 N N . ARG A 1 196 ? -9.672 10.508 4.09 1 96.94 196 ARG A N 1
ATOM 1518 C CA . ARG A 1 196 ? -8.461 10.164 3.352 1 96.94 196 ARG A CA 1
ATOM 1519 C C . ARG A 1 196 ? -8.438 8.688 2.988 1 96.94 196 ARG A C 1
ATOM 1521 O O . ARG A 1 196 ? -9.078 7.871 3.648 1 96.94 196 ARG A O 1
ATOM 1528 N N . PHE A 1 197 ? -7.664 8.398 1.959 1 96.5 197 PHE A N 1
ATOM 1529 C CA . PHE A 1 197 ? -7.527 6.996 1.571 1 96.5 197 PHE A CA 1
ATOM 1530 C C . PHE A 1 197 ? -6.184 6.438 2.023 1 96.5 197 PHE A C 1
ATOM 1532 O O . PHE A 1 197 ? -6.043 5.23 2.23 1 96.5 197 PHE A O 1
ATOM 1539 N N . GLU A 1 198 ? -5.191 7.332 2.072 1 96.44 198 GLU A N 1
ATOM 1540 C CA . GLU A 1 198 ? -3.861 6.977 2.557 1 96.44 198 GLU A CA 1
ATOM 1541 C C . GLU A 1 198 ? -3.246 5.863 1.712 1 96.44 198 GLU A C 1
ATOM 1543 O O . GLU A 1 198 ? -2.613 4.949 2.244 1 96.44 198 GLU A O 1
ATOM 1548 N N . GLY A 1 199 ? -3.574 5.891 0.416 1 96.56 199 GLY A N 1
ATOM 1549 C CA . GLY A 1 199 ? -2.947 4.98 -0.531 1 96.56 199 GLY A CA 1
ATOM 1550 C C . GLY A 1 199 ? -3.686 3.664 -0.674 1 96.56 199 GLY A C 1
ATOM 1551 O O . GLY A 1 199 ? -3.354 2.854 -1.541 1 96.56 199 GLY A O 1
ATOM 1552 N N . ARG A 1 200 ? -4.672 3.41 0.105 1 95.44 200 ARG A N 1
ATOM 1553 C CA . ARG A 1 200 ? -5.355 2.119 0.116 1 95.44 200 ARG A CA 1
ATOM 1554 C C . ARG A 1 200 ? -6.668 2.188 -0.66 1 95.44 200 ARG A C 1
ATOM 1556 O O . ARG A 1 200 ? -7.652 2.754 -0.179 1 95.44 200 ARG A O 1
ATOM 1563 N N . ASN A 1 201 ? -6.738 1.59 -1.811 1 93.81 201 ASN A N 1
ATOM 1564 C CA . ASN A 1 201 ? -7.949 1.438 -2.611 1 93.81 201 ASN A CA 1
ATOM 1565 C C . ASN A 1 201 ? -8.719 2.752 -2.715 1 93.81 201 ASN A C 1
ATOM 1567 O O . ASN A 1 201 ? -9.922 2.793 -2.447 1 93.81 201 ASN A O 1
ATOM 1571 N N . ALA A 1 202 ? -8.07 3.721 -3.107 1 95.69 202 ALA A N 1
ATOM 1572 C CA . ALA A 1 202 ? -8.68 5.043 -3.219 1 95.69 202 ALA A CA 1
ATOM 1573 C C . ALA A 1 202 ? -9.625 5.113 -4.414 1 95.69 202 ALA A C 1
ATOM 1575 O O . ALA A 1 202 ? -9.312 4.605 -5.492 1 95.69 202 ALA A O 1
ATOM 1576 N N . SER A 1 203 ? -10.797 5.684 -4.16 1 94.31 203 SER A N 1
ATOM 1577 C CA . SER A 1 203 ? -11.57 6.086 -5.328 1 94.31 203 SER A CA 1
ATOM 1578 C C . SER A 1 203 ? -10.828 7.129 -6.152 1 94.31 203 SER A C 1
ATOM 1580 O O . SER A 1 203 ? -10.18 8.016 -5.598 1 94.31 203 SER A O 1
ATOM 1582 N N . ALA A 1 204 ? -10.891 6.945 -7.43 1 94.06 204 ALA A N 1
ATOM 1583 C CA . ALA A 1 204 ? -10.086 7.844 -8.258 1 94.06 204 ALA A CA 1
ATOM 1584 C C . ALA A 1 204 ? -10.945 8.5 -9.344 1 94.06 204 ALA A C 1
ATOM 1586 O O . ALA A 1 204 ? -10.414 9.008 -10.336 1 94.06 204 ALA A O 1
ATOM 1587 N N . ASN A 1 205 ? -12.266 8.461 -9.18 1 96.31 205 ASN A N 1
ATOM 1588 C CA . ASN A 1 205 ? -13.117 9.289 -10.023 1 96.31 205 ASN A CA 1
ATOM 1589 C C . ASN A 1 205 ? -12.945 10.773 -9.719 1 96.31 205 ASN A C 1
ATOM 1591 O O . ASN A 1 205 ? -13.227 11.625 -10.562 1 96.31 205 ASN A O 1
ATOM 1595 N N . ASN A 1 206 ? -12.656 11.008 -8.539 1 96.94 206 ASN A N 1
ATOM 1596 C CA . ASN A 1 206 ? -12.383 12.383 -8.125 1 96.94 206 ASN A CA 1
ATOM 1597 C C . ASN A 1 206 ? -10.891 12.602 -7.867 1 96.94 206 ASN A C 1
ATOM 1599 O O . ASN A 1 206 ? -10.203 11.703 -7.379 1 96.94 206 ASN A O 1
ATOM 1603 N N . LEU A 1 207 ? -10.445 13.789 -8.125 1 98.19 207 LEU A N 1
ATOM 1604 C CA . LEU A 1 207 ? -9.039 14.164 -7.992 1 98.19 207 LEU A CA 1
ATOM 1605 C C . LEU A 1 207 ? -8.891 15.43 -7.152 1 98.19 207 LEU A C 1
ATOM 1607 O O . LEU A 1 207 ? -9.891 16.016 -6.734 1 98.19 207 LEU A O 1
ATOM 1611 N N . ALA A 1 208 ? -7.637 15.734 -6.844 1 98.69 208 ALA A N 1
ATOM 1612 C CA . ALA A 1 208 ? -7.281 16.969 -6.137 1 98.69 208 ALA A CA 1
ATOM 1613 C C . ALA A 1 208 ? -5.988 17.562 -6.688 1 98.69 208 ALA A C 1
ATOM 1615 O O . ALA A 1 208 ? -5.148 16.844 -7.23 1 98.69 208 ALA A O 1
ATOM 1616 N N . VAL A 1 209 ? -5.902 18.828 -6.566 1 98.81 209 VAL A N 1
ATOM 1617 C CA . VAL A 1 209 ? -4.676 19.547 -6.898 1 98.81 209 VAL A CA 1
ATOM 1618 C C . VAL A 1 209 ? -4.125 20.234 -5.648 1 98.81 209 VA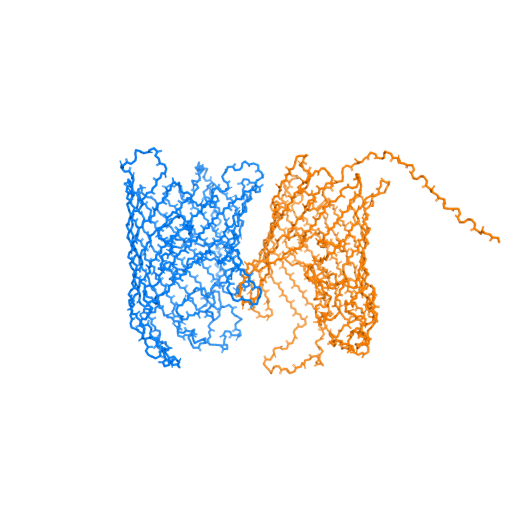L A C 1
ATOM 1620 O O . VAL A 1 209 ? -4.887 20.688 -4.785 1 98.81 209 VAL A O 1
ATOM 1623 N N . THR A 1 210 ? -2.844 20.234 -5.5 1 98.69 210 THR A N 1
ATOM 1624 C CA . THR A 1 210 ? -2.143 20.938 -4.426 1 98.69 210 THR A CA 1
ATOM 1625 C C . THR A 1 210 ? -1.067 21.859 -4.988 1 98.69 210 THR A C 1
ATOM 1627 O O . THR A 1 210 ? -0.547 21.625 -6.078 1 98.69 210 THR A O 1
ATOM 1630 N N . ALA A 1 211 ? -0.779 22.891 -4.262 1 98.81 211 ALA A N 1
ATOM 1631 C CA . ALA A 1 211 ? 0.295 23.797 -4.641 1 98.81 211 ALA A CA 1
ATOM 1632 C C . ALA A 1 211 ? 0.876 24.5 -3.42 1 98.81 211 ALA A C 1
ATOM 1634 O O . ALA A 1 211 ? 0.183 24.688 -2.418 1 98.81 211 ALA A O 1
ATOM 1635 N N . SER A 1 212 ? 2.131 24.906 -3.516 1 98.75 212 SER A N 1
ATOM 1636 C CA . SER A 1 212 ? 2.764 25.672 -2.443 1 98.75 212 SER A CA 1
ATOM 1637 C C . SER A 1 212 ? 3.857 26.578 -2.984 1 98.75 212 SER A C 1
ATOM 1639 O O . SER A 1 212 ? 4.441 26.312 -4.035 1 98.75 212 SER A O 1
ATOM 1641 N N . LEU A 1 213 ? 4.039 27.672 -2.332 1 98.62 213 LEU A N 1
ATOM 1642 C CA . LEU A 1 213 ? 5.137 28.609 -2.52 1 98.62 213 LEU A CA 1
ATOM 1643 C C . LEU A 1 213 ? 5.863 28.859 -1.202 1 98.62 213 LEU A C 1
ATOM 1645 O O . LEU A 1 213 ? 5.234 29.219 -0.2 1 98.62 213 LEU A O 1
ATOM 1649 N N . GLN A 1 214 ? 7.172 28.672 -1.249 1 98.06 214 GLN A N 1
ATOM 1650 C CA . GLN A 1 214 ? 8.016 28.969 -0.096 1 98.06 214 GLN A CA 1
ATOM 1651 C C . GLN A 1 214 ? 9.008 30.078 -0.418 1 98.06 214 GLN A C 1
ATOM 1653 O O . GLN A 1 214 ? 9.664 30.047 -1.461 1 98.06 214 GLN A O 1
ATOM 1658 N N . TYR A 1 215 ? 9.086 30.984 0.455 1 97.81 215 TYR A N 1
ATOM 1659 C CA . TYR A 1 215 ? 9.992 32.125 0.301 1 97.81 215 TYR A CA 1
ATOM 1660 C C . TYR A 1 215 ? 10.969 32.188 1.471 1 97.81 215 TYR A C 1
ATOM 1662 O O . TYR A 1 215 ? 10.555 32.156 2.633 1 97.81 215 TYR A O 1
ATOM 1670 N N . TYR A 1 216 ? 12.227 32.344 1.078 1 95.69 216 TYR A N 1
ATOM 1671 C CA . TYR A 1 216 ? 13.281 32.469 2.076 1 95.69 216 TYR A CA 1
ATOM 1672 C C . TYR A 1 216 ? 13.891 33.875 2.053 1 95.69 216 TYR A C 1
ATOM 1674 O O . TYR A 1 216 ? 14.234 34.375 0.987 1 95.69 216 TYR A O 1
ATOM 1682 N N . ALA A 1 217 ? 14.031 34.438 3.244 1 95.62 217 ALA A N 1
ATOM 1683 C CA . ALA A 1 217 ? 14.656 35.75 3.391 1 95.62 217 ALA A CA 1
ATOM 1684 C C . ALA A 1 217 ? 15.406 35.844 4.715 1 95.62 217 ALA A C 1
ATOM 1686 O O . ALA A 1 217 ? 14.828 36.188 5.742 1 95.62 217 ALA A O 1
ATOM 1687 N N . GLY A 1 218 ? 16.781 35.719 4.613 1 95.44 218 GLY A N 1
ATOM 1688 C CA . GLY A 1 218 ? 17.578 35.75 5.84 1 95.44 218 GLY A CA 1
ATOM 1689 C C . GLY A 1 218 ? 17.156 34.688 6.836 1 95.44 218 GLY A C 1
ATOM 1690 O O . GLY A 1 218 ? 17.203 33.5 6.531 1 95.44 218 GLY A O 1
ATOM 1691 N N . ASN A 1 219 ? 16.594 35.156 7.988 1 96.88 219 ASN A N 1
ATOM 1692 C CA . ASN A 1 219 ? 16.219 34.25 9.07 1 96.88 219 ASN A CA 1
ATOM 1693 C C . ASN A 1 219 ? 14.727 33.875 9.008 1 96.88 219 ASN A C 1
ATOM 1695 O O . ASN A 1 219 ? 14.195 33.281 9.93 1 96.88 219 ASN A O 1
ATOM 1699 N N . PHE A 1 220 ? 14.117 34.312 7.891 1 97.94 220 PHE A N 1
ATOM 1700 C CA . PHE A 1 220 ? 12.68 34.094 7.754 1 97.94 220 PHE A CA 1
ATOM 1701 C C . PHE A 1 220 ? 12.391 33.062 6.66 1 97.94 220 PHE A C 1
ATOM 1703 O O . PHE A 1 220 ? 13.086 33.031 5.641 1 97.94 220 PHE A O 1
ATOM 1710 N N . LYS A 1 221 ? 11.453 32.25 6.906 1 98 221 LYS A N 1
ATOM 1711 C CA . LYS A 1 221 ? 10.82 31.406 5.906 1 98 221 LYS A CA 1
ATOM 1712 C C . LYS A 1 221 ? 9.312 31.609 5.879 1 98 221 LYS A C 1
ATOM 1714 O O . LYS A 1 221 ? 8.648 31.547 6.918 1 98 221 LYS A O 1
ATOM 1719 N N . ALA A 1 222 ? 8.758 31.891 4.746 1 98.69 222 ALA A N 1
ATOM 1720 C CA . ALA A 1 222 ? 7.312 32.062 4.586 1 98.69 222 ALA A CA 1
ATOM 1721 C C . ALA A 1 222 ? 6.754 31.078 3.566 1 98.69 222 ALA A C 1
ATOM 1723 O O . ALA A 1 222 ? 7.445 30.688 2.621 1 98.69 222 ALA A O 1
ATOM 1724 N N . GLN A 1 223 ? 5.473 30.672 3.768 1 98.75 223 GLN A N 1
ATOM 1725 C CA . GLN A 1 223 ? 4.859 29.719 2.85 1 98.75 223 GLN A CA 1
ATOM 1726 C C . GLN A 1 223 ? 3.385 30.047 2.627 1 98.75 223 GLN A C 1
ATOM 1728 O O . GLN A 1 223 ? 2.691 30.469 3.555 1 98.75 223 GLN A O 1
ATOM 1733 N N . LEU A 1 224 ? 2.969 29.875 1.427 1 98.88 224 LEU A N 1
ATOM 1734 C CA . LEU A 1 224 ? 1.569 29.75 1.036 1 98.88 224 LEU A CA 1
ATOM 1735 C C . LEU A 1 224 ? 1.304 28.375 0.423 1 98.88 224 LEU A C 1
ATOM 1737 O O . LEU A 1 224 ? 2.104 27.875 -0.376 1 98.88 224 LEU A O 1
ATOM 1741 N N . SER A 1 225 ? 0.23 27.719 0.88 1 98.75 225 SER A N 1
ATOM 1742 C CA . SER A 1 225 ? -0.097 26.422 0.301 1 98.75 225 SER A CA 1
ATOM 1743 C C . SER A 1 225 ? -1.605 26.219 0.201 1 98.75 225 SER A C 1
ATOM 1745 O O . SER A 1 225 ? -2.375 26.953 0.828 1 98.75 225 SER A O 1
ATOM 1747 N N . GLY A 1 226 ? -1.983 25.234 -0.631 1 98.75 226 GLY A N 1
ATOM 1748 C CA . GLY A 1 226 ? -3.41 25.016 -0.825 1 98.75 226 GLY A CA 1
ATOM 1749 C C . GLY A 1 226 ? -3.744 23.641 -1.372 1 98.75 226 GLY A C 1
ATOM 1750 O O . GLY A 1 226 ? -2.854 22.906 -1.799 1 98.75 226 GLY A O 1
ATOM 1751 N N . TYR A 1 227 ? -4.992 23.328 -1.221 1 98.75 227 TYR A N 1
ATOM 1752 C CA . TYR A 1 227 ? -5.617 22.094 -1.689 1 98.75 227 TYR A CA 1
ATOM 1753 C C . TYR A 1 227 ? -6.996 22.375 -2.271 1 98.75 227 TYR A C 1
ATOM 1755 O O . TYR A 1 227 ? -7.766 23.172 -1.718 1 98.75 227 TYR A O 1
ATOM 1763 N N . TYR A 1 228 ? -7.297 21.781 -3.365 1 98.88 228 TYR A N 1
ATOM 1764 C CA . TYR A 1 228 ? -8.625 21.781 -3.973 1 98.88 228 TYR A CA 1
ATOM 1765 C C . TYR A 1 228 ? -8.945 20.422 -4.574 1 98.88 228 TYR A C 1
ATOM 1767 O O . TYR A 1 228 ? -8.281 19.984 -5.516 1 98.88 228 TYR A O 1
ATOM 1775 N N . GLY A 1 229 ? -10 19.781 -4.004 1 98.62 229 GLY A N 1
ATOM 1776 C CA . GLY A 1 229 ? -10.242 18.422 -4.477 1 98.62 229 GLY A CA 1
ATOM 1777 C C . GLY A 1 229 ? -11.68 17.984 -4.316 1 98.62 229 GLY A C 1
ATOM 1778 O O . GLY A 1 229 ? -12.375 18.438 -3.4 1 98.62 229 GLY A O 1
ATOM 1779 N N . GLY A 1 230 ? -12.125 17.062 -5.195 1 98.62 230 GLY A N 1
ATOM 1780 C CA . GLY A 1 230 ? -13.438 16.469 -5.074 1 98.62 230 GLY A CA 1
ATOM 1781 C C . GLY A 1 230 ? -13.531 15.453 -3.947 1 98.62 230 GLY A C 1
ATOM 1782 O O . GLY A 1 230 ? -12.508 14.961 -3.463 1 98.62 230 GLY A O 1
ATOM 1783 N N . THR A 1 231 ? -14.828 15.18 -3.58 1 98.5 231 THR A N 1
ATOM 1784 C CA . THR A 1 231 ? -14.992 14.258 -2.465 1 98.5 231 THR A CA 1
ATOM 1785 C C . THR A 1 231 ? -15.938 13.117 -2.844 1 98.5 231 THR A C 1
ATOM 1787 O O . THR A 1 231 ? -16.297 12.297 -2 1 98.5 231 THR A O 1
ATOM 1790 N N . ILE A 1 232 ? -16.391 13.125 -4.117 1 98.06 232 ILE A N 1
ATOM 1791 C CA . ILE A 1 232 ? -17.297 12.078 -4.578 1 98.06 232 ILE A CA 1
ATOM 1792 C C . ILE A 1 232 ? -16.562 11.164 -5.555 1 98.06 232 ILE A C 1
ATOM 1794 O O . ILE A 1 232 ? -16.391 11.5 -6.727 1 98.06 232 ILE A O 1
ATOM 1798 N N . GLY A 1 233 ? -16.234 10.016 -5.062 1 95.81 233 GLY A N 1
ATOM 1799 C CA . GLY A 1 233 ? -15.555 9.047 -5.902 1 95.81 233 GLY A CA 1
ATOM 1800 C C . GLY A 1 233 ? -16.484 8 -6.484 1 95.81 233 GLY A C 1
ATOM 1801 O O . GLY A 1 233 ? -16.078 7.18 -7.309 1 95.81 233 GLY A O 1
ATOM 1802 N N . ALA A 1 234 ? -17.688 7.996 -6.168 1 93.56 234 ALA A N 1
ATOM 1803 C CA . ALA A 1 234 ? -18.672 7.023 -6.645 1 93.56 234 ALA A CA 1
ATOM 1804 C C . ALA A 1 234 ? -18.984 7.242 -8.117 1 93.56 234 ALA A C 1
ATOM 1806 O O . ALA A 1 234 ? -18.672 8.297 -8.68 1 93.56 234 ALA A O 1
ATOM 1807 N N . SER A 1 235 ? -19.625 6.258 -8.695 1 93.25 235 SER A N 1
ATOM 1808 C CA . SER A 1 235 ? -20.094 6.406 -10.062 1 93.25 235 SER A CA 1
ATOM 1809 C C . SER A 1 235 ? -21.156 7.492 -10.164 1 93.25 235 SER A C 1
ATOM 1811 O O . SER A 1 235 ? -21.797 7.84 -9.172 1 93.25 235 SER A O 1
ATOM 1813 N N . LYS A 1 236 ? -21.359 8.031 -11.406 1 93.56 236 LYS A N 1
ATOM 1814 C CA . LYS A 1 236 ? -22.391 9.039 -11.625 1 93.56 236 LYS A CA 1
ATOM 1815 C C . LYS A 1 236 ? -23.766 8.539 -11.172 1 93.56 236 LYS A C 1
ATOM 1817 O O . LYS A 1 236 ? -24.516 9.281 -10.539 1 93.56 236 LYS A O 1
ATOM 1822 N N . ARG A 1 237 ? -24.016 7.281 -11.453 1 91.25 237 ARG A N 1
ATOM 1823 C CA . ARG A 1 237 ? -25.312 6.703 -11.102 1 91.25 237 ARG A CA 1
ATOM 1824 C C . ARG A 1 237 ? -25.531 6.723 -9.586 1 91.25 237 ARG A C 1
ATOM 1826 O O . ARG A 1 237 ? -26.594 7.137 -9.109 1 91.25 237 ARG A O 1
ATOM 1833 N N . LYS A 1 238 ? -24.547 6.293 -8.875 1 92.19 238 LYS A N 1
ATOM 1834 C CA . LYS A 1 238 ? -24.656 6.273 -7.422 1 92.19 238 LYS A CA 1
ATOM 1835 C C . LYS A 1 238 ? -24.719 7.691 -6.855 1 92.19 238 LYS A C 1
ATOM 1837 O O . LYS A 1 238 ? -25.5 7.961 -5.941 1 92.19 238 LYS A O 1
ATOM 1842 N N . ALA A 1 239 ? -23.906 8.555 -7.359 1 95.75 239 ALA A N 1
ATOM 1843 C CA . ALA A 1 239 ? -23.938 9.945 -6.914 1 95.75 239 ALA A CA 1
ATOM 1844 C C . ALA A 1 239 ? -25.312 10.57 -7.125 1 95.75 239 ALA A C 1
ATOM 1846 O O . ALA A 1 239 ? -25.844 11.219 -6.223 1 95.75 239 ALA A O 1
ATOM 1847 N N . ASP A 1 240 ? -25.875 10.305 -8.289 1 94.81 240 ASP A N 1
ATOM 1848 C CA . ASP A 1 240 ? -27.203 10.828 -8.609 1 94.81 240 ASP A CA 1
ATOM 1849 C C . ASP A 1 240 ? -28.25 10.32 -7.621 1 94.81 240 ASP A C 1
ATOM 1851 O O . ASP A 1 240 ? -29.125 11.078 -7.191 1 94.81 240 ASP A O 1
ATOM 1855 N N . SER A 1 241 ? -28.094 9.102 -7.281 1 93.69 241 SER A N 1
ATOM 1856 C CA . SER A 1 241 ? -29.062 8.508 -6.367 1 93.69 241 SER A CA 1
ATOM 1857 C C . SER A 1 241 ? -28.984 9.148 -4.984 1 93.69 241 SER A C 1
ATOM 1859 O O . SER A 1 241 ? -29.953 9.109 -4.219 1 93.69 241 SER A O 1
ATOM 1861 N N . LEU A 1 242 ? -27.875 9.75 -4.719 1 96 242 LEU A N 1
ATOM 1862 C CA . LEU A 1 242 ? -27.672 10.375 -3.414 1 96 242 LEU A CA 1
ATOM 1863 C C . LEU A 1 242 ? -27.906 11.883 -3.492 1 96 242 LEU A C 1
ATOM 1865 O O . LEU A 1 242 ? -27.734 12.594 -2.498 1 96 242 LEU A O 1
ATOM 1869 N N . GLY A 1 243 ? -28.172 12.336 -4.648 1 96.19 243 GLY A N 1
ATOM 1870 C CA . GLY A 1 243 ? -28.375 13.766 -4.832 1 96.19 243 GLY A CA 1
ATOM 1871 C C . GLY A 1 243 ? -27.078 14.555 -4.836 1 96.19 243 GLY A C 1
ATOM 1872 O O . GLY A 1 243 ? -27.047 15.719 -4.445 1 96.19 243 GLY A O 1
ATOM 1873 N N . LEU A 1 244 ? -26.062 13.875 -5.188 1 97.5 244 LEU A N 1
ATOM 1874 C CA . LEU A 1 244 ? -24.766 14.516 -5.242 1 97.5 244 LEU A CA 1
ATOM 1875 C C . LEU A 1 244 ? -24.281 14.664 -6.684 1 97.5 244 LEU A C 1
ATOM 1877 O O . LEU A 1 244 ? -24.656 13.867 -7.551 1 97.5 244 LEU A O 1
ATOM 1881 N N . SER A 1 245 ? -23.484 15.703 -6.926 1 96.12 245 SER A N 1
ATOM 1882 C CA . SER A 1 245 ? -22.844 15.836 -8.227 1 96.12 245 SER A CA 1
ATOM 1883 C C . SER A 1 245 ? -21.688 14.852 -8.359 1 96.12 245 SER A C 1
ATOM 1885 O O . SER A 1 245 ? -21.203 14.312 -7.367 1 96.12 245 SER A O 1
ATOM 1887 N N . SER A 1 246 ? -21.375 14.578 -9.594 1 94.75 246 SER A N 1
ATOM 1888 C CA . SER A 1 246 ? -20.234 13.719 -9.883 1 94.75 246 SER A CA 1
ATOM 1889 C C . SER A 1 246 ? -19.25 14.414 -10.805 1 94.75 246 SER A C 1
ATOM 1891 O O . SER A 1 246 ? -19.594 15.383 -11.477 1 94.75 246 SER A O 1
ATOM 1893 N N . GLY A 1 247 ? -17.938 13.953 -10.789 1 95 247 GLY A N 1
ATOM 1894 C CA . GLY A 1 247 ? -16.875 14.539 -11.578 1 95 247 GLY A CA 1
ATOM 1895 C C . GLY A 1 247 ? -15.57 14.68 -10.805 1 95 247 GLY A C 1
ATOM 1896 O O . GLY A 1 247 ? -15.531 14.422 -9.602 1 95 247 GLY A O 1
ATOM 1897 N N . LEU A 1 248 ? -14.617 15.164 -11.461 1 96.06 248 LEU A N 1
ATOM 1898 C CA . LEU A 1 248 ? -13.258 15.211 -10.93 1 96.06 248 LEU A CA 1
ATOM 1899 C C . LEU A 1 248 ? -13.195 16.062 -9.672 1 96.06 248 LEU A C 1
ATOM 1901 O O . LEU A 1 248 ? -12.453 15.742 -8.734 1 96.06 248 LEU A O 1
ATOM 1905 N N . PHE A 1 249 ? -13.953 17.156 -9.641 1 98.06 249 PHE A N 1
ATOM 1906 C CA . PHE A 1 249 ? -13.906 18.078 -8.516 1 98.06 249 PHE A CA 1
ATOM 1907 C C . PHE A 1 249 ? -15.297 18.297 -7.926 1 98.06 249 PHE A C 1
ATOM 1909 O O . PHE A 1 249 ? -15.633 19.391 -7.504 1 98.06 249 PHE A O 1
ATOM 1916 N N . ALA A 1 250 ? -16.094 17.234 -7.949 1 97.81 250 ALA A N 1
ATOM 1917 C CA . ALA A 1 250 ? -17.453 17.328 -7.418 1 97.81 250 ALA A CA 1
ATOM 1918 C C . ALA A 1 250 ? -17.438 17.453 -5.895 1 97.81 250 ALA A C 1
ATOM 1920 O O . ALA A 1 250 ? -16.672 16.766 -5.215 1 97.81 250 ALA A O 1
ATOM 1921 N N . VAL A 1 251 ? -18.344 18.406 -5.414 1 98.25 251 VAL A N 1
ATOM 1922 C CA . VAL A 1 251 ? -18.516 18.625 -3.98 1 98.25 251 VAL A CA 1
ATOM 1923 C C . VAL A 1 251 ? -17.141 18.859 -3.338 1 98.25 251 VAL A C 1
ATOM 1925 O O . VAL A 1 251 ? -16.719 18.109 -2.459 1 98.25 251 VAL A O 1
ATOM 1928 N N . PRO A 1 252 ? -16.5 19.922 -3.732 1 98.56 252 PRO A N 1
ATOM 1929 C CA . PRO A 1 252 ? -15.078 20.078 -3.453 1 98.56 252 PRO A CA 1
ATOM 1930 C C . PRO A 1 252 ? -14.805 20.531 -2.021 1 98.56 252 PRO A C 1
ATOM 1932 O O . PRO A 1 252 ? -15.664 21.156 -1.393 1 98.56 252 PRO A O 1
ATOM 1935 N N . VAL A 1 253 ? -13.648 20.141 -1.54 1 98.81 253 VAL A N 1
ATOM 1936 C CA . VAL A 1 253 ? -12.984 20.75 -0.386 1 98.81 253 VAL A CA 1
ATOM 1937 C C . VAL A 1 253 ? -11.891 21.703 -0.857 1 98.81 253 VAL A C 1
ATOM 1939 O O . VAL A 1 253 ? -11.086 21.359 -1.718 1 98.81 253 VAL A O 1
ATOM 1942 N N . ALA A 1 254 ? -11.922 22.891 -0.345 1 98.88 254 ALA A N 1
ATOM 1943 C CA . ALA A 1 254 ? -10.852 23.859 -0.564 1 98.88 254 ALA A CA 1
ATOM 1944 C C . ALA A 1 254 ? -10.148 24.203 0.744 1 98.88 254 ALA A C 1
ATOM 1946 O O . ALA A 1 254 ? -10.789 24.516 1.744 1 98.88 254 ALA A O 1
ATOM 1947 N N . LEU A 1 255 ? -8.883 24.109 0.738 1 98.88 255 LEU A N 1
ATOM 1948 C CA . LEU A 1 255 ? -8.07 24.438 1.902 1 98.88 255 LEU A CA 1
ATOM 1949 C C . LEU A 1 255 ? -6.973 25.438 1.532 1 98.88 255 LEU A C 1
ATOM 1951 O O . LEU A 1 255 ? -6.293 25.266 0.518 1 98.88 255 LEU A O 1
ATOM 1955 N N . GLY A 1 256 ? -6.875 26.469 2.256 1 98.88 256 GLY A N 1
ATOM 1956 C CA . GLY A 1 256 ? -5.773 27.422 2.166 1 98.88 256 GLY A CA 1
ATOM 1957 C C . GLY A 1 256 ? -4.973 27.531 3.449 1 98.88 256 GLY A C 1
ATOM 1958 O O . GLY A 1 256 ? -5.535 27.453 4.547 1 98.88 256 GLY A O 1
ATOM 1959 N N . GLU A 1 257 ? -3.68 27.75 3.338 1 98.81 2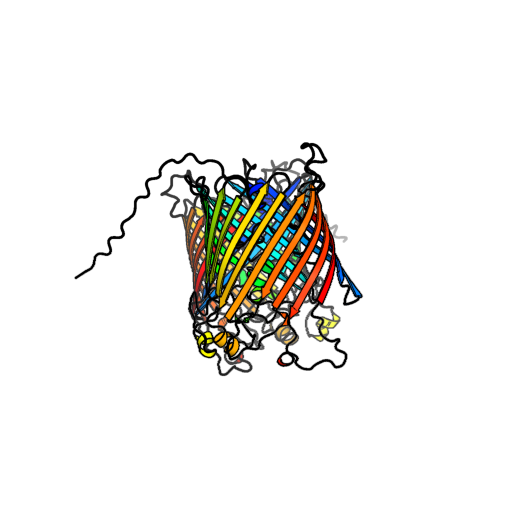57 GLU A N 1
ATOM 1960 C CA . GLU A 1 257 ? -2.787 27.828 4.488 1 98.81 257 GLU A CA 1
ATOM 1961 C C . GLU A 1 257 ? -1.653 28.812 4.242 1 98.81 257 GLU A C 1
ATOM 1963 O O . GLU A 1 257 ? -1.131 28.906 3.129 1 98.81 257 GLU A O 1
ATOM 1968 N N . ALA A 1 258 ? -1.306 29.547 5.219 1 98.94 258 ALA A N 1
ATOM 1969 C CA . ALA A 1 258 ? -0.138 30.422 5.223 1 98.94 258 ALA A CA 1
ATOM 1970 C C . ALA A 1 258 ? 0.641 30.297 6.527 1 98.94 258 ALA A C 1
ATOM 1972 O O . ALA A 1 258 ? 0.048 30.172 7.602 1 98.94 258 ALA A O 1
ATOM 1973 N N . ASP A 1 259 ? 1.962 30.406 6.41 1 98.81 259 ASP A N 1
ATOM 1974 C CA . ASP A 1 259 ? 2.754 30.391 7.637 1 98.81 259 ASP A CA 1
ATOM 1975 C C . ASP A 1 259 ? 4.043 31.188 7.469 1 98.81 259 ASP A C 1
ATOM 1977 O O . ASP A 1 259 ? 4.449 31.5 6.348 1 98.81 259 ASP A O 1
ATOM 1981 N N . VAL A 1 260 ? 4.578 31.656 8.578 1 98.81 260 VAL A N 1
ATOM 1982 C CA . VAL A 1 260 ? 5.875 32.312 8.672 1 98.81 260 VAL A CA 1
ATOM 1983 C C . VAL A 1 260 ? 6.676 31.703 9.828 1 98.81 260 VAL A C 1
ATOM 1985 O O . VAL A 1 260 ? 6.137 31.484 10.914 1 98.81 260 VAL A O 1
ATOM 1988 N N . GLN A 1 261 ? 7.93 31.469 9.578 1 98.62 261 GLN A N 1
ATOM 1989 C CA . GLN A 1 261 ? 8.859 30.953 10.578 1 98.62 261 GLN A CA 1
ATOM 1990 C C . GLN A 1 261 ? 10.102 31.844 10.68 1 98.62 261 GLN A C 1
ATOM 1992 O O . GLN A 1 261 ? 10.578 32.375 9.68 1 98.62 261 GLN A O 1
ATOM 1997 N N . TYR A 1 262 ? 10.562 31.984 11.859 1 98.44 262 TYR A N 1
ATOM 1998 C CA . TYR A 1 262 ? 11.75 32.781 12.148 1 98.44 262 TYR A CA 1
ATOM 1999 C C . TYR A 1 262 ? 12.664 32.031 13.125 1 98.44 262 TYR A C 1
ATOM 2001 O O . TYR A 1 262 ? 12.195 31.422 14.078 1 98.44 262 TYR A O 1
ATOM 2009 N N . ALA A 1 263 ? 13.969 32.031 12.914 1 95.94 263 ALA A N 1
ATOM 2010 C CA . ALA A 1 263 ? 14.953 31.469 13.844 1 95.94 263 ALA A CA 1
ATOM 2011 C C . ALA A 1 263 ? 16.25 32.281 13.812 1 95.94 263 ALA A C 1
ATOM 2013 O O . ALA A 1 263 ? 16.797 32.531 12.734 1 95.94 263 ALA A O 1
ATOM 2014 N N . HIS A 1 264 ? 16.688 32.625 14.977 1 95.31 264 HIS A N 1
ATOM 2015 C CA . HIS A 1 264 ? 17.922 33.406 15.078 1 95.31 264 HIS A CA 1
ATOM 2016 C C . HIS A 1 264 ? 18.484 33.344 16.5 1 95.31 264 HIS A C 1
ATOM 2018 O O . HIS A 1 264 ? 17.781 33.688 17.453 1 95.31 264 HIS A O 1
ATOM 2024 N N . ASN A 1 265 ? 19.734 32.969 16.656 1 91.69 265 ASN A N 1
ATOM 2025 C CA . ASN A 1 265 ? 20.469 33.062 17.922 1 91.69 265 ASN A CA 1
ATOM 2026 C C . ASN A 1 265 ? 19.688 32.375 19.047 1 91.69 265 ASN A C 1
ATOM 2028 O O . ASN A 1 265 ? 19.484 32.969 20.109 1 91.69 265 ASN A O 1
ATOM 2032 N N . GLY A 1 266 ? 19.203 31.188 18.797 1 92.31 266 GLY A N 1
ATOM 2033 C CA . GLY A 1 266 ? 18.547 30.391 19.812 1 92.31 266 GLY A CA 1
ATOM 2034 C C . GLY A 1 266 ? 17.047 30.672 19.906 1 92.31 266 GLY A C 1
ATOM 2035 O O . GLY A 1 266 ? 16.312 29.906 20.547 1 92.31 266 GLY A O 1
ATOM 2036 N N . PHE A 1 267 ? 16.641 31.797 19.359 1 96.31 267 PHE A N 1
ATOM 2037 C CA . PHE A 1 267 ? 15.234 32.156 19.328 1 96.31 267 PHE A CA 1
ATOM 2038 C C . PHE A 1 267 ? 14.531 31.562 18.125 1 96.31 267 PHE A C 1
ATOM 2040 O O . PHE A 1 267 ? 15.102 31.516 17.031 1 96.31 267 PHE A O 1
ATOM 2047 N N . SER A 1 268 ? 13.406 31.031 18.344 1 97.69 268 SER A N 1
ATOM 2048 C CA . SER A 1 268 ? 12.57 30.562 17.234 1 97.69 268 SER A CA 1
ATOM 2049 C C . SER A 1 268 ? 11.125 31.016 17.406 1 97.69 268 SER A C 1
ATOM 2051 O O . SER A 1 268 ? 10.625 31.078 18.531 1 97.69 268 SER A O 1
ATOM 2053 N N . ALA A 1 269 ? 10.469 31.375 16.312 1 98.75 269 ALA A N 1
ATOM 2054 C CA . ALA A 1 269 ? 9.062 31.766 16.281 1 98.75 269 ALA A CA 1
ATOM 2055 C C . ALA A 1 269 ? 8.375 31.234 15.023 1 98.75 269 ALA A C 1
ATOM 2057 O O . ALA A 1 269 ? 8.977 31.188 13.953 1 98.75 269 ALA A O 1
ATOM 2058 N N . LYS A 1 270 ? 7.133 30.859 15.125 1 98.5 270 LYS A N 1
ATOM 2059 C CA . LYS A 1 270 ? 6.352 30.5 13.945 1 98.5 270 LYS A CA 1
ATOM 2060 C C . LYS A 1 270 ? 4.871 30.797 14.148 1 98.5 270 LYS A C 1
ATOM 2062 O O . LYS A 1 270 ? 4.371 30.75 15.273 1 98.5 270 LYS A O 1
ATOM 2067 N N . VAL A 1 271 ? 4.23 31.188 13.148 1 98.88 271 VAL A N 1
ATOM 2068 C CA . VAL A 1 271 ? 2.789 31.406 13.086 1 98.88 271 VAL A CA 1
ATOM 2069 C C . VAL A 1 271 ? 2.215 30.719 11.852 1 98.88 271 VAL A C 1
ATOM 2071 O O . VAL A 1 271 ? 2.867 30.672 10.805 1 98.88 271 VAL A O 1
ATOM 2074 N N . LEU A 1 272 ? 1.048 30.109 11.969 1 98.88 272 LEU A N 1
ATOM 2075 C CA . LEU A 1 272 ? 0.351 29.469 10.867 1 98.88 272 LEU A CA 1
ATOM 2076 C C . LEU A 1 272 ? -1.154 29.688 10.961 1 98.88 272 LEU A C 1
ATOM 2078 O O . LEU A 1 272 ? -1.725 29.625 12.055 1 98.88 272 LEU A O 1
ATOM 2082 N N . GLY A 1 273 ? -1.783 30 9.859 1 98.94 273 GLY A N 1
ATOM 2083 C CA . GLY A 1 273 ? -3.229 30.047 9.711 1 98.94 273 GLY A CA 1
ATOM 2084 C C . GLY A 1 273 ? -3.74 29.219 8.547 1 98.94 273 GLY A C 1
ATOM 2085 O O . GLY A 1 273 ? -3.078 29.109 7.516 1 98.94 273 GLY A O 1
ATOM 2086 N N . THR A 1 274 ? -4.895 28.609 8.711 1 98.88 274 THR A N 1
ATOM 2087 C CA . THR A 1 274 ? -5.488 27.781 7.676 1 98.88 274 THR A CA 1
ATOM 2088 C C . THR A 1 274 ? -7.012 27.844 7.73 1 98.88 274 THR A C 1
ATOM 2090 O O . THR A 1 274 ? -7.59 28.078 8.789 1 98.88 274 THR A O 1
ATOM 2093 N N . ILE A 1 275 ? -7.621 27.641 6.621 1 98.81 275 ILE A N 1
ATOM 2094 C CA . ILE A 1 275 ? -9.078 27.672 6.5 1 98.81 275 ILE A CA 1
ATOM 2095 C C . ILE A 1 275 ? -9.523 26.609 5.492 1 98.81 275 ILE A C 1
ATOM 2097 O O . ILE A 1 275 ? -8.852 26.391 4.48 1 98.81 275 ILE A O 1
ATOM 2101 N N . VAL A 1 276 ? -10.594 25.953 5.793 1 98.81 276 VAL A N 1
ATOM 2102 C CA . VAL A 1 276 ? -11.203 24.953 4.926 1 98.81 276 VAL A CA 1
ATOM 2103 C C . VAL A 1 276 ? -12.625 25.375 4.559 1 98.81 276 VAL A C 1
ATOM 2105 O O . VAL A 1 276 ? -13.383 25.828 5.414 1 98.81 276 VAL A O 1
ATOM 2108 N N . SER A 1 277 ? -12.953 25.25 3.338 1 98.81 277 SER A N 1
ATOM 2109 C CA . SER A 1 277 ? -14.297 25.531 2.844 1 98.81 277 SER A CA 1
ATOM 2110 C C . SER A 1 277 ? -14.891 24.328 2.131 1 98.81 277 SER A C 1
ATOM 2112 O O . SER A 1 277 ? -14.242 23.719 1.267 1 98.81 277 SER A O 1
ATOM 2114 N N . ILE A 1 278 ? -16.047 23.984 2.518 1 98.56 278 ILE A N 1
ATOM 2115 C CA . ILE A 1 278 ? -16.859 22.922 1.896 1 98.56 278 ILE A CA 1
ATOM 2116 C C . ILE A 1 278 ? -18.219 23.484 1.506 1 98.56 278 ILE A C 1
ATOM 2118 O O . ILE A 1 278 ? -19.203 23.297 2.23 1 98.56 278 ILE A O 1
ATOM 2122 N N . LYS A 1 279 ? -18.344 23.922 0.395 1 97.25 279 LYS A N 1
ATOM 2123 C CA . LYS A 1 279 ? -19.5 24.703 -0.021 1 97.25 279 LYS A CA 1
ATOM 2124 C C . LYS A 1 279 ? -20.75 23.828 -0.063 1 97.25 279 LYS A C 1
ATOM 2126 O O . LYS A 1 279 ? -21.859 24.297 0.227 1 97.25 279 LYS A O 1
ATOM 2131 N N . ASP A 1 280 ? -20.578 22.531 -0.393 1 98.19 280 ASP A N 1
ATOM 2132 C CA . ASP A 1 280 ? -21.719 21.641 -0.575 1 98.19 280 ASP A CA 1
ATOM 2133 C C . ASP A 1 280 ? -21.938 20.781 0.669 1 98.19 280 ASP A C 1
ATOM 2135 O O . ASP A 1 280 ? -22.406 19.641 0.57 1 98.19 280 ASP A O 1
ATOM 2139 N N . ALA A 1 281 ? -21.688 21.312 1.8 1 98.31 281 ALA A N 1
ATOM 2140 C CA . ALA A 1 281 ? -21.797 20.578 3.055 1 98.31 281 ALA A CA 1
ATOM 2141 C C . ALA A 1 281 ? -23.219 20.078 3.277 1 98.31 281 ALA A C 1
ATOM 2143 O O . ALA A 1 281 ? -23.422 18.969 3.764 1 98.31 281 ALA A O 1
ATOM 2144 N N . ALA A 1 282 ? -24.172 20.859 2.918 1 98.12 282 ALA A N 1
ATOM 2145 C CA . ALA A 1 282 ? -25.578 20.469 3.1 1 98.12 282 ALA A CA 1
ATOM 2146 C C . ALA A 1 282 ? -25.906 19.219 2.305 1 98.12 282 ALA A C 1
ATOM 2148 O O . ALA A 1 282 ? -26.609 18.328 2.795 1 98.12 282 ALA A O 1
ATOM 2149 N N . SER A 1 283 ? -25.391 19.172 1.115 1 98.12 283 SER A N 1
ATOM 2150 C CA . SER A 1 283 ? -25.625 18 0.275 1 98.12 283 SER A CA 1
ATOM 2151 C C . SER A 1 283 ? -24.938 16.766 0.853 1 98.12 283 SER A C 1
ATOM 2153 O O . SER A 1 283 ? -25.5 15.672 0.798 1 98.12 283 SER A O 1
ATOM 2155 N N . ILE A 1 284 ? -23.766 16.969 1.336 1 98.19 284 ILE A N 1
ATOM 2156 C CA . ILE A 1 284 ? -23.062 15.867 1.978 1 98.19 284 ILE A CA 1
ATOM 2157 C C . ILE A 1 284 ? -23.875 15.352 3.162 1 98.19 284 ILE A C 1
ATOM 2159 O O . ILE A 1 284 ? -24.078 14.141 3.307 1 98.19 284 ILE A O 1
ATOM 2163 N N . ASN A 1 285 ? -24.344 16.266 4 1 97.81 285 ASN A N 1
ATOM 2164 C CA . ASN A 1 285 ? -25.109 15.891 5.188 1 97.81 285 ASN A CA 1
ATOM 2165 C C . ASN A 1 285 ? -26.422 15.188 4.824 1 97.81 285 ASN A C 1
ATOM 2167 O O . ASN A 1 285 ? -26.859 14.289 5.531 1 97.81 285 ASN A O 1
ATOM 2171 N N . ARG A 1 286 ? -27.016 15.586 3.76 1 97.69 286 ARG A N 1
ATOM 2172 C CA . ARG A 1 286 ? -28.234 14.914 3.301 1 97.69 286 ARG A CA 1
ATOM 2173 C C . ARG A 1 286 ? -27.938 13.484 2.873 1 97.69 286 ARG A C 1
ATOM 2175 O O . ARG A 1 286 ? -28.719 12.57 3.15 1 97.69 286 ARG A O 1
ATOM 2182 N N . ALA A 1 287 ? -26.812 13.344 2.262 1 97.44 287 ALA A N 1
ATOM 2183 C CA . ALA A 1 287 ? -26.469 12.039 1.708 1 97.44 287 ALA A CA 1
ATOM 2184 C C . ALA A 1 287 ? -25.969 11.102 2.795 1 97.44 287 ALA A C 1
ATOM 2186 O O . ALA A 1 287 ? -26.266 9.906 2.787 1 97.44 287 ALA A O 1
ATOM 2187 N N . TYR A 1 288 ? -25.125 11.688 3.734 1 96.62 288 TYR A N 1
ATOM 2188 C CA . TYR A 1 288 ? -24.359 10.766 4.566 1 96.62 288 TYR A CA 1
ATOM 2189 C C . TYR A 1 288 ? -24.609 11.039 6.047 1 96.62 288 TYR A C 1
ATOM 2191 O O . TYR A 1 288 ? -24.141 10.289 6.906 1 96.62 288 TYR A O 1
ATOM 2199 N N . ALA A 1 289 ? -25.203 12.078 6.453 1 95.19 289 ALA A N 1
ATOM 2200 C CA . ALA A 1 289 ? -25.578 12.414 7.824 1 95.19 289 ALA A CA 1
ATOM 2201 C C . ALA A 1 289 ? -24.344 12.516 8.719 1 95.19 289 ALA A C 1
ATOM 2203 O O . ALA A 1 289 ? -24.359 12.047 9.859 1 95.19 289 ALA A O 1
ATOM 2204 N N . ASN A 1 290 ? -23.328 13.188 8.234 1 95.12 290 ASN A N 1
ATOM 2205 C CA . ASN A 1 290 ? -22.078 13.211 9 1 95.12 290 ASN A CA 1
ATOM 2206 C C . ASN A 1 290 ? -21.906 14.539 9.727 1 95.12 290 ASN A C 1
ATOM 2208 O O . ASN A 1 290 ? -20.906 14.742 10.414 1 95.12 290 ASN A O 1
ATOM 2212 N N . ASN A 1 291 ? -22.75 15.453 9.57 1 96.69 291 ASN A N 1
ATOM 2213 C CA . ASN A 1 291 ? -22.688 16.781 10.18 1 96.69 291 ASN A CA 1
ATOM 2214 C C . ASN A 1 291 ? -21.469 17.562 9.703 1 96.69 291 ASN A C 1
ATOM 2216 O O . ASN A 1 291 ? -20.734 18.141 10.508 1 96.69 291 ASN A O 1
ATOM 2220 N N . THR A 1 292 ? -21.172 17.469 8.438 1 98.06 292 THR A N 1
ATOM 2221 C CA . THR A 1 292 ? -20.062 18.172 7.793 1 98.06 292 THR A CA 1
ATOM 2222 C C . THR A 1 292 ? -20.281 19.688 7.84 1 98.06 292 THR A C 1
ATOM 2224 O O . THR A 1 292 ? -21.359 20.172 7.508 1 98.06 292 THR A O 1
ATOM 2227 N N . PRO A 1 293 ? -19.281 20.406 8.242 1 98.19 293 PRO A N 1
ATOM 2228 C CA . PRO A 1 293 ? -19.391 21.859 8.266 1 98.19 293 PRO A CA 1
ATOM 2229 C C . PRO A 1 293 ? -19.125 22.5 6.906 1 98.19 293 PRO A C 1
ATOM 2231 O O . PRO A 1 293 ? -18.578 21.844 6.016 1 98.19 293 PRO A O 1
ATOM 2234 N N . GLU A 1 294 ? -19.453 23.75 6.766 1 98.38 294 GLU A N 1
ATOM 2235 C CA . GLU A 1 294 ? -19.125 24.547 5.582 1 98.38 294 GLU A CA 1
ATOM 2236 C C . GLU A 1 294 ? -17.719 25.156 5.703 1 98.38 294 GLU A C 1
ATOM 2238 O O . GLU A 1 294 ? -17.047 25.359 4.695 1 98.38 294 GLU A O 1
ATOM 2243 N N . THR A 1 295 ? -17.422 25.422 6.957 1 98.56 295 THR A N 1
ATOM 2244 C CA . THR A 1 295 ? -16.125 26.078 7.164 1 98.56 295 THR A CA 1
ATOM 2245 C C . THR A 1 295 ? -15.453 25.562 8.43 1 98.56 295 THR A C 1
ATOM 2247 O O . THR A 1 295 ? -16.109 25.375 9.453 1 98.56 295 THR A O 1
ATOM 2250 N N . GLU A 1 296 ? -14.227 25.297 8.359 1 98.5 296 GLU A N 1
ATOM 2251 C CA . GLU A 1 296 ? -13.305 25.047 9.469 1 98.5 296 GLU A CA 1
ATOM 2252 C C . GLU A 1 296 ? -12.102 26 9.398 1 98.5 296 GLU A C 1
ATOM 2254 O O . GLU A 1 296 ? -11.695 26.406 8.312 1 98.5 296 GLU A O 1
ATOM 2259 N N . TYR A 1 297 ? -11.586 26.312 10.539 1 98.69 297 TYR A N 1
ATOM 2260 C CA . TYR A 1 297 ? -10.359 27.109 10.508 1 98.69 297 TYR A CA 1
ATOM 2261 C C . TYR A 1 297 ? -9.484 26.812 11.719 1 98.69 297 TYR A C 1
ATOM 2263 O O . TYR A 1 297 ? -9.938 26.203 12.688 1 98.69 297 TYR A O 1
ATOM 2271 N N . GLY A 1 298 ? -8.25 27.203 11.672 1 98.88 298 GLY A N 1
ATOM 2272 C CA . GLY A 1 298 ? -7.301 27.109 12.766 1 98.88 298 GLY A CA 1
ATOM 2273 C C . GLY A 1 298 ? -6.09 28 12.586 1 98.88 298 GLY A C 1
ATOM 2274 O O . GLY A 1 298 ? -5.742 28.359 11.461 1 98.88 298 GLY A O 1
ATOM 2275 N N . ALA A 1 299 ? -5.547 28.359 13.68 1 98.94 299 ALA A N 1
ATOM 2276 C CA . ALA A 1 299 ? -4.309 29.125 13.703 1 98.94 299 ALA A CA 1
ATOM 2277 C C . ALA A 1 299 ? -3.504 28.844 14.961 1 98.94 299 ALA A C 1
ATOM 2279 O O . ALA A 1 299 ? -4.066 28.469 16 1 98.94 299 ALA A O 1
ATOM 2280 N N . TYR A 1 300 ? -2.18 29.016 14.836 1 98.88 300 TYR A N 1
ATOM 2281 C CA . TYR A 1 300 ? -1.379 28.906 16.047 1 98.88 300 TYR A CA 1
ATOM 2282 C C . TYR A 1 300 ? -0.129 29.781 15.953 1 98.88 300 TYR A C 1
ATOM 2284 O O . TYR A 1 300 ? 0.26 30.188 14.859 1 98.88 300 TYR A O 1
ATOM 2292 N N . ALA A 1 301 ? 0.356 30.109 17.078 1 98.94 301 ALA A N 1
ATOM 2293 C CA . ALA A 1 301 ? 1.641 30.781 17.234 1 98.94 301 ALA A CA 1
ATOM 2294 C C . ALA A 1 301 ? 2.504 30.078 18.281 1 98.94 301 ALA A C 1
ATOM 2296 O O . ALA A 1 301 ? 1.998 29.609 19.297 1 98.94 301 ALA A O 1
ATOM 2297 N N . GLU A 1 302 ? 3.809 29.984 17.984 1 98.88 302 GLU A N 1
ATOM 2298 C CA . GLU A 1 302 ? 4.746 29.344 18.891 1 98.88 302 GLU A CA 1
ATOM 2299 C C . GLU A 1 302 ? 6.02 30.172 19.047 1 98.88 302 GLU A C 1
ATOM 2301 O O . GLU A 1 302 ? 6.547 30.703 18.062 1 98.88 302 GLU A O 1
ATOM 2306 N N . LEU A 1 303 ? 6.465 30.328 20.266 1 98.81 303 LEU A N 1
ATOM 2307 C CA . LEU A 1 303 ? 7.758 30.906 20.609 1 98.81 303 LEU A CA 1
ATOM 2308 C C . LEU A 1 303 ? 8.641 29.891 21.328 1 98.81 303 LEU A C 1
ATOM 2310 O O . LEU A 1 303 ? 8.148 29.109 22.156 1 98.81 303 LEU A O 1
ATOM 2314 N N . GLY A 1 304 ? 9.906 29.859 20.969 1 98.44 304 GLY A N 1
ATOM 2315 C CA . GLY A 1 304 ? 10.883 29 21.625 1 98.44 304 GLY A CA 1
ATOM 2316 C C . GLY A 1 304 ? 12.219 29.688 21.828 1 98.44 304 GLY A C 1
ATOM 2317 O O . GLY A 1 304 ? 12.602 30.562 21.062 1 98.44 304 GLY A O 1
ATOM 2318 N N . TYR A 1 305 ? 12.875 29.297 22.859 1 97.56 305 TYR A N 1
ATOM 2319 C CA . TYR A 1 305 ? 14.227 29.781 23.125 1 97.56 305 TYR A CA 1
ATOM 2320 C C . TYR A 1 305 ? 15.117 28.656 23.641 1 97.56 305 TYR A C 1
ATOM 2322 O O . TYR A 1 305 ? 14.742 27.953 24.578 1 97.56 305 TYR A O 1
ATOM 2330 N N . ASP A 1 306 ? 16.203 28.516 23.031 1 96.12 306 ASP A N 1
ATOM 2331 C CA . ASP A 1 306 ? 17.219 27.562 23.5 1 96.12 306 ASP A CA 1
ATOM 2332 C C . ASP A 1 306 ? 17.984 28.109 24.688 1 96.12 306 ASP A C 1
ATOM 2334 O O . ASP A 1 306 ? 18.906 28.922 24.531 1 96.12 306 ASP A O 1
ATOM 2338 N N . LEU A 1 307 ? 17.766 27.578 25.828 1 94.69 307 LEU A N 1
ATOM 2339 C CA . LEU A 1 307 ? 18.344 28.062 27.078 1 94.69 307 LEU A CA 1
ATOM 2340 C C . LEU A 1 307 ? 19.844 27.812 27.109 1 94.69 307 LEU A C 1
ATOM 2342 O O . LEU A 1 307 ? 20.562 28.438 27.906 1 94.69 307 LEU A O 1
ATOM 2346 N N . LEU A 1 308 ? 20.266 26.891 26.297 1 92.44 308 LEU A N 1
ATOM 2347 C CA . LEU A 1 308 ? 21.688 26.547 26.312 1 92.44 308 LEU A CA 1
ATOM 2348 C C . LEU A 1 308 ? 22.453 27.344 25.266 1 92.44 308 LEU A C 1
ATOM 2350 O O . LEU A 1 308 ? 23.672 27.234 25.172 1 92.44 308 LEU A O 1
ATOM 2354 N N . TYR A 1 309 ? 21.844 28.078 24.484 1 86.81 309 TYR A N 1
ATOM 2355 C CA . TYR A 1 309 ? 22.469 28.75 23.359 1 86.81 309 TYR A CA 1
ATOM 2356 C C . TYR A 1 309 ? 23.641 29.609 23.812 1 86.81 309 TYR A C 1
ATOM 2358 O O . TYR A 1 309 ? 24.719 29.578 23.234 1 86.81 309 TYR A O 1
ATOM 2366 N N . LYS A 1 310 ? 23.469 30.422 24.859 1 79.62 310 LYS A N 1
ATOM 2367 C CA . LYS A 1 310 ? 24.531 31.328 25.328 1 79.62 310 LYS A CA 1
ATOM 2368 C C . LYS A 1 310 ? 25.391 30.656 26.391 1 79.62 310 LYS A C 1
ATOM 2370 O O . LYS A 1 310 ? 26.516 31.094 26.656 1 79.62 310 LYS A O 1
ATOM 2375 N N . LEU A 1 311 ? 24.75 29.797 27.062 1 75.88 311 LEU A N 1
ATOM 2376 C CA . LEU A 1 311 ? 25.438 29.203 28.203 1 75.88 311 LEU A CA 1
ATOM 2377 C C . LEU A 1 311 ? 26.562 28.266 27.75 1 75.88 311 LEU A C 1
ATOM 2379 O O . LEU A 1 311 ? 27.594 28.172 28.422 1 75.88 311 LEU A O 1
ATOM 2383 N N . ILE A 1 312 ? 26.172 27.391 26.938 1 62.75 312 ILE A N 1
ATOM 2384 C CA . ILE A 1 312 ? 27.172 26.438 26.469 1 62.75 312 ILE A CA 1
ATOM 2385 C C . ILE A 1 312 ? 27.812 26.953 25.188 1 62.75 312 ILE A C 1
ATOM 2387 O O . ILE A 1 312 ? 27.109 27.375 24.266 1 62.75 312 ILE A O 1
ATOM 2391 N N . ARG A 1 313 ? 29.062 27.266 25.219 1 58.5 313 ARG A N 1
ATOM 2392 C CA . ARG A 1 313 ? 29.859 27.75 24.109 1 58.5 313 ARG A CA 1
ATOM 2393 C C . ARG A 1 313 ? 29.547 26.984 22.828 1 58.5 313 ARG A C 1
ATOM 2395 O O . ARG A 1 313 ? 29.109 25.828 22.891 1 58.5 313 ARG A O 1
ATOM 2402 N N . HIS A 1 314 ? 29.281 27.609 21.688 1 58.44 314 HIS A N 1
ATOM 2403 C CA . HIS A 1 314 ? 28.875 27.328 20.312 1 58.44 314 HIS A CA 1
ATOM 2404 C C . HIS A 1 314 ? 29.344 25.953 19.859 1 58.44 314 HIS A C 1
ATOM 2406 O O . HIS A 1 314 ? 29.188 25.578 18.703 1 58.44 314 HIS A O 1
ATOM 2412 N N . SER A 1 315 ? 29.969 25.312 20.922 1 56.41 315 SER A N 1
ATOM 2413 C CA . SER A 1 315 ? 30.656 24.141 20.375 1 56.41 315 SER A CA 1
ATOM 2414 C C . SER A 1 315 ? 29.828 22.875 20.562 1 56.41 315 SER A C 1
ATOM 2416 O O . SER A 1 315 ? 30.203 21.797 20.094 1 56.41 315 SER A O 1
ATOM 2418 N N . HIS A 1 316 ? 28.734 23.047 21.297 1 64.06 316 HIS A N 1
ATOM 2419 C CA . HIS A 1 316 ? 28.094 21.75 21.516 1 64.06 316 HIS A CA 1
ATOM 2420 C C . HIS A 1 316 ? 26.734 21.672 20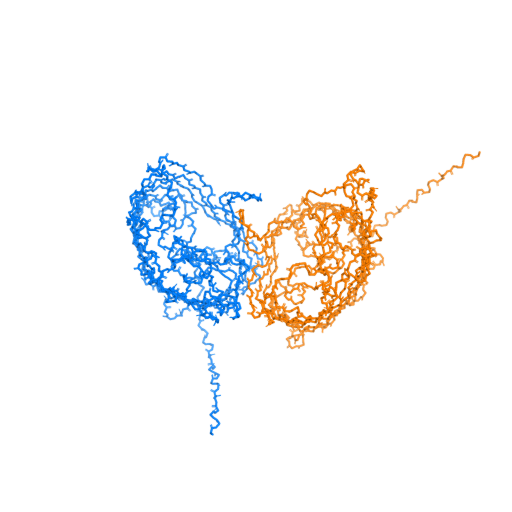.797 1 64.06 316 HIS A C 1
ATOM 2422 O O . HIS A 1 316 ? 26.016 22.672 20.75 1 64.06 316 HIS A O 1
ATOM 2428 N N . PRO A 1 317 ? 26.484 20.469 20.266 1 81.38 317 PRO A N 1
ATOM 2429 C CA . PRO A 1 317 ? 25.297 20.219 19.453 1 81.38 317 PRO A CA 1
ATOM 2430 C C . PRO A 1 317 ? 24.016 20.094 20.281 1 81.38 317 PRO A C 1
ATOM 2432 O O . PRO A 1 317 ? 22.922 19.984 19.734 1 81.38 317 PRO A O 1
ATOM 2435 N N . GLN A 1 318 ? 24.172 20.359 21.703 1 91.25 318 GLN A N 1
ATOM 2436 C CA . GLN A 1 318 ? 23.016 20.141 22.562 1 91.25 318 GLN A CA 1
ATOM 2437 C C . GLN A 1 318 ? 22.078 21.344 22.547 1 91.25 318 GLN A C 1
ATOM 2439 O O . GLN A 1 318 ? 22.531 22.484 22.438 1 91.25 318 GLN A O 1
ATOM 2444 N N . GLN A 1 319 ? 20.797 21.125 22.75 1 94.75 319 GLN A N 1
ATOM 2445 C CA . GLN A 1 319 ? 19.781 22.156 22.859 1 94.75 319 GLN A CA 1
ATOM 2446 C C . GLN A 1 319 ? 18.797 21.844 23.984 1 94.75 319 GLN A C 1
ATOM 2448 O O . GLN A 1 319 ? 18.453 20.688 24.203 1 94.75 319 GLN A O 1
ATOM 2453 N N . LEU A 1 320 ? 18.453 22.844 24.734 1 96.81 320 LEU A N 1
ATOM 2454 C CA . LEU A 1 320 ? 17.359 22.812 25.688 1 96.81 320 LEU A CA 1
ATOM 2455 C C . LEU A 1 320 ? 16.359 23.938 25.391 1 96.81 320 LEU A C 1
ATOM 2457 O O . LEU A 1 320 ? 16.547 25.062 25.844 1 96.81 320 LEU A O 1
ATOM 2461 N N . ILE A 1 321 ? 15.281 23.609 24.844 1 98 321 ILE A N 1
ATOM 2462 C CA . ILE A 1 321 ? 14.375 24.609 24.312 1 98 321 ILE A CA 1
ATOM 2463 C C . ILE A 1 321 ? 13.172 24.766 25.234 1 98 321 ILE A C 1
ATOM 2465 O O . ILE A 1 321 ? 12.445 23.812 25.5 1 98 321 ILE A O 1
ATOM 2469 N N . LEU A 1 322 ? 12.992 25.953 25.766 1 98.62 322 LEU A N 1
ATOM 2470 C CA . LEU A 1 322 ? 11.734 26.359 26.391 1 98.62 322 LEU A CA 1
ATOM 2471 C C . LEU A 1 322 ? 10.773 26.922 25.359 1 98.62 322 LEU A C 1
ATOM 2473 O O . LEU A 1 322 ? 11.141 27.797 24.578 1 98.62 322 LEU A O 1
ATOM 2477 N N . PHE A 1 323 ? 9.516 26.344 25.312 1 98.81 323 PHE A N 1
ATOM 2478 C CA . PHE A 1 323 ? 8.602 26.828 24.297 1 98.81 323 PHE A CA 1
ATOM 2479 C C . PHE A 1 323 ? 7.215 27.062 24.875 1 98.81 323 PHE A C 1
ATOM 2481 O O . PHE A 1 323 ? 6.879 26.531 25.922 1 98.81 323 PHE A O 1
ATOM 2488 N N . VAL A 1 324 ? 6.418 27.906 24.234 1 98.94 324 VAL A N 1
ATOM 2489 C CA . VAL A 1 324 ? 4.988 28.109 24.453 1 98.94 324 VAL A CA 1
ATOM 2490 C C . VAL A 1 324 ? 4.266 28.219 23.125 1 98.94 324 VAL A C 1
ATOM 2492 O O . VAL A 1 324 ? 4.773 28.844 22.188 1 98.94 324 VAL A O 1
ATOM 2495 N N . ARG A 1 325 ? 3.168 27.531 22.969 1 98.94 325 ARG A N 1
ATOM 2496 C CA . ARG A 1 325 ? 2.348 27.547 21.75 1 98.94 325 ARG A CA 1
ATOM 2497 C C . ARG A 1 325 ? 0.881 27.781 22.094 1 98.94 325 ARG A C 1
ATOM 2499 O O . ARG A 1 325 ? 0.323 27.125 22.969 1 98.94 325 ARG A O 1
ATOM 2506 N N . ASP A 1 326 ? 0.315 28.719 21.484 1 98.94 326 ASP A N 1
ATOM 2507 C CA . ASP A 1 326 ? -1.12 28.969 21.562 1 98.94 326 ASP A CA 1
ATOM 2508 C C . ASP A 1 326 ? -1.808 28.594 20.25 1 98.94 326 ASP A C 1
ATOM 2510 O O . ASP A 1 326 ? -1.385 29.031 19.172 1 98.94 326 ASP A O 1
ATOM 2514 N N . GLU A 1 327 ? -2.818 27.75 20.328 1 98.88 327 GLU A N 1
ATOM 2515 C CA . GLU A 1 327 ? -3.541 27.25 19.172 1 98.88 327 GLU A CA 1
ATOM 2516 C C . GLU A 1 327 ? -5.043 27.484 19.312 1 98.88 327 GLU A C 1
ATOM 2518 O O . GLU A 1 327 ? -5.629 27.188 20.344 1 98.88 327 GLU A O 1
ATOM 2523 N N . LYS A 1 328 ? -5.629 27.984 18.312 1 98.88 328 LYS A N 1
ATOM 2524 C CA . LYS A 1 328 ? -7.078 28.109 18.188 1 98.88 328 LYS A CA 1
ATOM 2525 C C . LYS A 1 328 ? -7.598 27.391 16.953 1 98.88 328 LYS A C 1
ATOM 2527 O O . LYS A 1 328 ? -7.055 27.562 15.859 1 98.88 328 LYS A O 1
ATOM 2532 N N . LEU A 1 329 ? -8.641 26.531 17.141 1 98.69 329 LEU A N 1
ATOM 2533 C CA . LEU A 1 329 ? -9.281 25.938 15.984 1 98.69 329 LEU A CA 1
ATOM 2534 C C . LEU A 1 329 ? -10.781 25.766 16.219 1 98.69 329 LEU A C 1
ATOM 2536 O O . LEU A 1 329 ? -11.227 25.703 17.359 1 98.69 329 LEU A O 1
ATOM 2540 N N . ASP A 1 330 ? -11.5 25.781 15.156 1 98.75 330 ASP A N 1
ATOM 2541 C CA . ASP A 1 330 ? -12.93 25.5 15.125 1 98.75 330 ASP A CA 1
ATOM 2542 C C . ASP A 1 330 ? -13.297 24.625 13.922 1 98.75 330 ASP A C 1
ATOM 2544 O O . ASP A 1 330 ? -13.234 25.094 12.781 1 98.75 330 ASP A O 1
ATOM 2548 N N . MET A 1 331 ? -13.711 23.438 14.188 1 98.06 331 MET A N 1
ATOM 2549 C CA . MET A 1 331 ? -13.969 22.469 13.125 1 98.06 331 MET A CA 1
ATOM 2550 C C . MET A 1 331 ? -15.414 22.562 12.641 1 98.06 331 MET A C 1
ATOM 2552 O O . MET A 1 331 ? -15.844 21.781 11.797 1 98.06 331 MET A O 1
ATOM 2556 N N . ASN A 1 332 ? -16.172 23.438 13.133 1 97.12 332 ASN A N 1
ATOM 2557 C CA . ASN A 1 332 ? -17.531 23.656 12.656 1 97.12 332 ASN A CA 1
ATOM 2558 C C . ASN A 1 332 ? -17.922 25.125 12.781 1 97.12 332 ASN A C 1
ATOM 2560 O O . ASN A 1 332 ? -19.016 25.438 13.281 1 97.12 332 ASN A O 1
ATOM 2564 N N . SER A 1 333 ? -17.062 25.984 12.391 1 97.38 333 SER A N 1
ATOM 2565 C CA . SER A 1 333 ? -17.234 27.422 12.523 1 97.38 333 SER A CA 1
ATOM 2566 C C . SER A 1 333 ? -18.469 27.906 11.766 1 97.38 333 SER A C 1
ATOM 2568 O O . SER A 1 333 ? -19.109 28.875 12.164 1 97.38 333 SER A O 1
ATOM 2570 N N . LYS A 1 334 ? -18.734 27.359 10.617 1 97.88 334 LYS A N 1
ATOM 2571 C CA . LYS A 1 334 ? -19.969 27.547 9.875 1 97.88 334 LYS A CA 1
ATOM 2572 C C . LYS A 1 334 ? -20.625 26.219 9.531 1 97.88 334 LYS A C 1
ATOM 2574 O O . LYS A 1 334 ? -19.984 25.344 8.938 1 97.88 334 LYS A O 1
ATOM 2579 N N . ILE A 1 335 ? -21.891 26.141 9.875 1 96.38 335 ILE A N 1
ATOM 2580 C CA . ILE A 1 335 ? -22.625 24.891 9.664 1 96.38 335 ILE A CA 1
ATOM 2581 C C . ILE A 1 335 ? -23.812 25.141 8.758 1 96.38 335 ILE A C 1
ATOM 2583 O O . ILE A 1 335 ? -24.484 26.172 8.875 1 96.38 335 ILE A O 1
ATOM 2587 N N . PRO A 1 336 ? -24.031 24.234 7.879 1 97.5 336 PRO A N 1
ATOM 2588 C CA . PRO A 1 336 ? -25.234 24.422 7.055 1 97.5 336 PRO A CA 1
ATOM 2589 C C . PRO A 1 336 ? -26.531 24.234 7.848 1 97.5 336 PRO A C 1
ATOM 2591 O O . PRO A 1 336 ? -26.5 23.781 8.992 1 97.5 336 PRO A O 1
ATOM 2594 N N . SER A 1 337 ? -27.641 24.547 7.184 1 95.75 337 SER A N 1
ATOM 2595 C CA . SER A 1 337 ? -28.938 24.562 7.863 1 95.75 337 SER A CA 1
ATOM 2596 C C . SER A 1 337 ? -29.328 23.172 8.352 1 95.75 337 SER A C 1
ATOM 2598 O O . SER A 1 337 ? -30.062 23.047 9.336 1 95.75 337 SER A O 1
ATOM 2600 N N . ASN A 1 338 ? -28.859 22.188 7.703 1 96.19 338 ASN A N 1
ATOM 2601 C CA . ASN A 1 338 ? -29.219 20.812 8.094 1 96.19 338 ASN A CA 1
ATOM 2602 C C . ASN A 1 338 ? -28.125 20.188 8.961 1 96.19 338 ASN A C 1
ATOM 2604 O O . ASN A 1 338 ? -28.047 18.969 9.062 1 96.19 338 ASN A O 1
ATOM 2608 N N . GLY A 1 339 ? -27.234 20.969 9.539 1 95.31 339 GLY A N 1
ATOM 2609 C CA . GLY A 1 339 ? -26.266 20.516 10.516 1 95.31 339 GLY A CA 1
ATOM 2610 C C . GLY A 1 339 ? -26.531 21.031 11.914 1 95.31 339 GLY A C 1
ATOM 2611 O O . GLY A 1 339 ? -27.438 21.828 12.117 1 95.31 339 GLY A O 1
ATOM 2612 N N . ILE A 1 340 ? -25.719 20.438 12.82 1 94.88 340 ILE A N 1
ATOM 2613 C CA . ILE A 1 340 ? -25.828 20.828 14.219 1 94.88 340 ILE A CA 1
ATOM 2614 C C . ILE A 1 340 ? -24.484 21.328 14.727 1 94.88 340 ILE A C 1
ATOM 2616 O O . ILE A 1 340 ? -23.469 20.625 14.602 1 94.88 340 ILE A O 1
ATOM 2620 N N . THR A 1 341 ? -24.5 22.484 15.289 1 95.31 341 THR A N 1
ATOM 2621 C CA . THR A 1 341 ? -23.266 23.047 15.836 1 95.31 341 THR A CA 1
ATOM 2622 C C . THR A 1 341 ? -22.844 22.281 17.094 1 95.31 341 THR A C 1
ATOM 2624 O O . THR A 1 341 ? -23.672 21.938 17.922 1 95.31 341 THR A O 1
ATOM 2627 N N . ASP A 1 342 ? -21.609 22.031 17.141 1 96.25 342 ASP A N 1
ATOM 2628 C CA . ASP A 1 342 ? -21 21.406 18.312 1 96.25 342 ASP A CA 1
ATOM 2629 C C . ASP A 1 342 ? -19.953 22.312 18.938 1 96.25 342 ASP A C 1
ATOM 2631 O O . ASP A 1 342 ? -18.828 22.406 18.438 1 96.25 342 ASP A O 1
ATOM 2635 N N . GLY A 1 343 ? -20.266 22.828 20.078 1 96.56 343 GLY A N 1
ATOM 2636 C CA . GLY A 1 343 ? -19.359 23.734 20.75 1 96.56 343 GLY A CA 1
ATOM 2637 C C . GLY A 1 343 ? -18.047 23.078 21.156 1 96.56 343 GLY A C 1
ATOM 2638 O O . GLY A 1 343 ? -17.031 23.766 21.312 1 96.56 343 GLY A O 1
ATOM 2639 N N . THR A 1 344 ? -18.047 21.812 21.312 1 96.38 344 THR A N 1
ATOM 2640 C CA . THR A 1 344 ? -16.844 21.109 21.766 1 96.38 344 THR A CA 1
ATOM 2641 C C . THR A 1 344 ? -15.773 21.125 20.672 1 96.38 344 THR A C 1
ATOM 2643 O O . THR A 1 344 ? -14.609 20.844 20.953 1 96.38 344 THR A O 1
ATOM 2646 N N . LEU A 1 345 ? -16.109 21.531 19.484 1 97.75 345 LEU A N 1
ATOM 2647 C CA . LEU A 1 345 ? -15.164 21.547 18.375 1 97.75 345 LEU A CA 1
ATOM 2648 C C . LEU A 1 345 ? -14.555 22.922 18.188 1 97.75 345 LEU A C 1
ATOM 2650 O O . LEU A 1 345 ? -13.734 23.125 17.281 1 97.75 345 LEU A O 1
ATOM 2654 N N . ASP A 1 346 ? -15.023 23.859 18.891 1 98.31 346 ASP A N 1
ATOM 2655 C CA . ASP A 1 346 ? -14.352 25.125 19.094 1 98.31 346 ASP A CA 1
ATOM 2656 C C . ASP A 1 346 ? -13.344 25.047 20.234 1 98.31 346 ASP A C 1
ATOM 2658 O O . ASP A 1 346 ? -13.719 25.094 21.406 1 98.31 346 ASP A O 1
ATOM 2662 N N . GLN A 1 347 ? -12.07 25.078 19.906 1 98.56 347 GLN A N 1
ATOM 2663 C CA . GLN A 1 347 ? -11.078 24.672 20.891 1 98.56 347 GLN A CA 1
ATOM 2664 C C . GLN A 1 347 ? -9.906 25.641 20.922 1 98.56 347 GLN A C 1
ATOM 2666 O O . GLN A 1 347 ? -9.477 26.141 19.875 1 98.56 347 GLN A O 1
ATOM 2671 N N . ASN A 1 348 ? -9.438 25.922 22.047 1 98.81 348 ASN A N 1
ATOM 2672 C CA . ASN A 1 348 ? -8.195 26.641 22.297 1 98.81 348 ASN A CA 1
ATOM 2673 C C . ASN A 1 348 ? -7.215 25.828 23.125 1 98.81 348 ASN A C 1
ATOM 2675 O O . ASN A 1 348 ? -7.57 25.297 24.188 1 98.81 348 ASN A O 1
ATOM 2679 N N . TYR A 1 349 ? -6.055 25.703 22.609 1 98.69 349 TYR A N 1
ATOM 2680 C CA . TYR A 1 349 ? -4.996 24.969 23.297 1 98.69 349 TYR A CA 1
ATOM 2681 C C . TYR A 1 349 ? -3.842 25.906 23.672 1 98.69 349 TYR A C 1
ATOM 2683 O O . TYR A 1 349 ? -3.463 26.766 22.875 1 98.69 349 TYR A O 1
ATOM 2691 N N . VAL A 1 350 ? -3.352 25.703 24.828 1 98.81 350 VAL A N 1
ATOM 2692 C CA . VAL A 1 350 ? -2.047 26.234 25.203 1 98.81 350 VAL A CA 1
ATOM 2693 C C . VAL A 1 350 ? -1.114 25.094 25.594 1 98.81 350 VAL A C 1
ATOM 2695 O O . VAL A 1 350 ? -1.446 24.281 26.469 1 98.81 350 VAL A O 1
ATOM 2698 N N . VAL A 1 351 ? 0.023 25.031 24.969 1 98.88 351 VAL A N 1
ATOM 2699 C CA . VAL A 1 351 ? 1.015 24 25.25 1 98.88 351 VAL A CA 1
ATOM 2700 C C . VAL A 1 351 ? 2.352 24.656 25.594 1 98.88 351 VAL A C 1
ATOM 2702 O O . VAL A 1 351 ? 2.822 25.547 24.891 1 98.88 351 VAL A O 1
ATOM 2705 N N . THR A 1 352 ? 2.949 24.297 26.672 1 98.81 352 THR A N 1
ATOM 2706 C CA . THR A 1 352 ? 4.266 24.781 27.062 1 98.81 352 THR A CA 1
ATOM 2707 C C . THR A 1 352 ? 5.102 23.672 27.672 1 98.81 352 THR A C 1
ATOM 2709 O O . THR A 1 352 ? 4.555 22.672 28.156 1 98.81 352 THR A O 1
ATOM 2712 N N . GLY A 1 353 ? 6.391 23.797 27.453 1 98.81 353 GLY A N 1
ATOM 2713 C CA . GLY A 1 353 ? 7.258 22.766 28 1 98.81 353 GLY A CA 1
ATOM 2714 C C . GLY A 1 353 ? 8.703 22.922 27.578 1 98.81 353 GLY A C 1
ATOM 2715 O O . GLY A 1 353 ? 9.125 24 27.172 1 98.81 353 GLY A O 1
ATOM 2716 N N . LEU A 1 354 ? 9.438 21.812 27.812 1 98.75 354 LEU A N 1
ATOM 2717 C CA . LEU A 1 354 ? 10.859 21.75 27.516 1 98.75 354 LEU A CA 1
ATOM 2718 C C . LEU A 1 354 ? 11.156 20.609 26.531 1 98.75 354 LEU A C 1
ATOM 2720 O O . LEU A 1 354 ? 10.57 19.531 26.625 1 98.75 354 LEU A O 1
ATOM 2724 N N . THR A 1 355 ? 11.953 20.953 25.609 1 98.5 355 THR A N 1
ATOM 2725 C CA . THR A 1 355 ? 12.539 19.953 24.719 1 98.5 355 THR A CA 1
ATOM 2726 C C . THR A 1 355 ? 14.055 19.953 24.828 1 98.5 355 THR A C 1
ATOM 2728 O O . THR A 1 355 ? 14.719 20.922 24.484 1 98.5 355 THR A O 1
ATOM 2731 N N . TYR A 1 356 ? 14.594 18.844 25.328 1 98 356 TYR A N 1
ATOM 2732 C CA . TYR A 1 356 ? 16.047 18.688 25.438 1 98 356 TYR A CA 1
ATOM 2733 C C . TYR A 1 356 ? 16.578 17.797 24.328 1 98 356 TYR A C 1
ATOM 2735 O O . TYR A 1 356 ? 16.141 16.656 24.172 1 98 356 TYR A O 1
ATOM 2743 N N . LEU A 1 357 ? 17.469 18.344 23.531 1 96.81 357 LEU A N 1
ATOM 2744 C CA . LEU A 1 357 ? 18.156 17.609 22.484 1 96.81 357 LEU A CA 1
ATOM 2745 C C . LEU A 1 357 ? 19.641 17.453 22.812 1 96.81 357 LEU A C 1
ATOM 2747 O O . LEU A 1 357 ? 20.438 18.344 22.531 1 96.81 357 LEU A O 1
ATOM 2751 N N . PRO A 1 358 ? 20.031 16.297 23.328 1 95.5 358 PRO A N 1
ATOM 2752 C CA . PRO A 1 358 ? 21.469 16.094 23.5 1 95.5 358 PRO A CA 1
ATOM 2753 C C . PRO A 1 358 ? 22.234 16.109 22.188 1 95.5 358 PRO A C 1
ATOM 2755 O O . PRO A 1 358 ? 23.375 16.547 22.141 1 95.5 358 PRO A O 1
ATOM 2758 N N . ILE A 1 359 ? 21.656 15.523 21.156 1 93.75 359 ILE A N 1
ATOM 2759 C CA . ILE A 1 359 ? 21.984 15.664 19.734 1 93.75 359 ILE A CA 1
ATOM 2760 C C . ILE A 1 359 ? 20.719 15.898 18.938 1 93.75 359 ILE A C 1
ATOM 2762 O O . ILE A 1 359 ? 19.609 15.617 19.406 1 93.75 359 ILE A O 1
ATOM 2766 N N . ARG A 1 360 ? 20.828 16.344 17.797 1 91.69 360 ARG A N 1
ATOM 2767 C CA . ARG A 1 360 ? 19.672 16.75 17 1 91.69 360 ARG A CA 1
ATOM 2768 C C . ARG A 1 360 ? 18.781 15.547 16.703 1 91.69 360 ARG A C 1
ATOM 2770 O O . ARG A 1 360 ? 17.594 15.711 16.406 1 91.69 360 ARG A O 1
ATOM 2777 N N . ASN A 1 361 ? 19.25 14.328 16.844 1 94.94 361 ASN A N 1
ATOM 2778 C CA . ASN A 1 361 ? 18.547 13.109 16.453 1 94.94 361 ASN A CA 1
ATOM 2779 C C . ASN A 1 361 ? 17.703 12.562 17.609 1 94.94 361 ASN A C 1
ATOM 2781 O O . ASN A 1 361 ? 16.906 11.648 17.438 1 94.94 361 ASN A O 1
ATOM 2785 N N . ILE A 1 362 ? 17.938 13.148 18.781 1 97.25 362 ILE A N 1
ATOM 2786 C CA . ILE A 1 362 ? 17.25 12.664 19.984 1 97.25 362 ILE A CA 1
ATOM 2787 C C . ILE A 1 362 ? 16.531 13.82 20.672 1 97.25 362 ILE A C 1
ATOM 2789 O O . ILE A 1 362 ? 17.109 14.898 20.844 1 97.25 362 ILE A O 1
ATOM 2793 N N . ALA A 1 363 ? 15.336 13.586 21.109 1 98.19 363 ALA A N 1
ATOM 2794 C CA . ALA A 1 363 ? 14.594 14.586 21.875 1 98.19 363 ALA A CA 1
ATOM 2795 C C . ALA A 1 363 ? 13.961 13.969 23.125 1 98.19 363 ALA A C 1
ATOM 2797 O O . ALA A 1 363 ? 13.258 12.961 23.031 1 98.19 363 ALA A O 1
ATOM 2798 N N . LEU A 1 364 ? 14.258 14.477 24.25 1 98.69 364 LEU A N 1
ATOM 2799 C CA . LEU A 1 364 ? 13.547 14.234 25.5 1 98.69 364 LEU A CA 1
ATOM 2800 C C . LEU A 1 364 ? 12.609 15.391 25.828 1 98.69 364 LEU A C 1
ATOM 2802 O O . LEU A 1 364 ? 13.031 16.547 25.859 1 98.69 364 LEU A O 1
ATOM 2806 N N . LYS A 1 365 ? 11.352 15.094 26.109 1 98.75 365 LYS A N 1
ATOM 2807 C CA . LYS A 1 365 ? 10.359 16.172 26.125 1 98.75 365 LYS A CA 1
ATOM 2808 C C . LYS A 1 365 ? 9.477 16.078 27.375 1 98.75 365 LYS A C 1
ATOM 2810 O O . LYS A 1 365 ? 9.117 14.984 27.812 1 98.75 365 LYS A O 1
ATOM 2815 N N . ALA A 1 366 ? 9.164 17.172 27.938 1 98.81 366 ALA A N 1
ATOM 2816 C CA . ALA A 1 366 ? 8.18 17.359 29 1 98.81 366 ALA A CA 1
ATOM 2817 C C . ALA A 1 366 ? 7.297 18.578 28.734 1 98.81 366 ALA A C 1
ATOM 2819 O O . ALA A 1 366 ? 7.805 19.688 28.547 1 98.81 366 ALA A O 1
ATOM 2820 N N . ASP A 1 367 ? 5.957 18.312 28.719 1 98.75 367 ASP A N 1
ATOM 2821 C CA . ASP A 1 367 ? 5.105 19.453 28.453 1 98.75 367 ASP A CA 1
ATOM 2822 C C . ASP A 1 367 ? 3.742 19.312 29.125 1 98.75 367 ASP A C 1
ATOM 2824 O O . ASP A 1 367 ? 3.383 18.219 29.562 1 98.75 367 ASP A O 1
ATOM 2828 N N . VAL A 1 368 ? 3.055 20.406 29.25 1 98.62 368 VAL A N 1
ATOM 2829 C CA . VAL A 1 368 ? 1.677 20.484 29.719 1 98.62 368 VAL A CA 1
ATOM 2830 C C . VAL A 1 368 ? 0.792 21.078 28.625 1 98.62 368 VAL A C 1
ATOM 2832 O O . VAL A 1 368 ? 1.188 22.031 27.953 1 98.62 368 VAL A O 1
ATOM 2835 N N . ARG A 1 369 ? -0.302 20.5 28.469 1 98.31 369 ARG A N 1
ATOM 2836 C CA . ARG A 1 369 ? -1.311 21 27.531 1 98.31 369 ARG A CA 1
ATOM 2837 C C . ARG A 1 369 ? -2.6 21.359 28.266 1 98.31 369 ARG A C 1
ATOM 2839 O O . ARG A 1 369 ? -3.148 20.547 29 1 98.31 369 ARG A O 1
ATOM 2846 N N . ILE A 1 370 ? -3.035 22.547 28.031 1 98.31 370 ILE A N 1
ATOM 2847 C CA . ILE A 1 370 ? -4.316 23.016 28.547 1 98.31 370 ILE A CA 1
ATOM 2848 C C . ILE A 1 370 ? -5.273 23.297 27.391 1 98.31 370 ILE A C 1
ATOM 2850 O O . ILE A 1 370 ? -4.902 23.953 26.422 1 98.31 370 ILE A O 1
ATOM 2854 N N . VAL A 1 371 ? -6.508 22.781 27.516 1 97.88 371 VAL A N 1
ATOM 2855 C CA . VAL A 1 371 ? -7.484 23.016 26.453 1 97.88 371 VAL A CA 1
ATOM 2856 C C . VAL A 1 371 ? -8.75 23.625 27.031 1 97.88 371 VAL A C 1
ATOM 2858 O O . VAL A 1 371 ? -9.133 23.328 28.172 1 97.88 371 VAL A O 1
ATOM 2861 N N . HIS A 1 372 ? -9.289 24.516 26.344 1 98.19 372 HIS A N 1
ATOM 2862 C CA . HIS A 1 372 ? -10.617 25.062 26.578 1 98.19 372 HIS A CA 1
ATOM 2863 C C . HIS A 1 372 ? -11.508 24.906 25.359 1 98.19 372 HIS A C 1
ATOM 2865 O O . HIS A 1 372 ? -11.102 25.25 24.234 1 98.19 372 HIS A O 1
ATOM 2871 N N . THR A 1 373 ? -12.695 24.375 25.547 1 97.56 373 THR A N 1
ATOM 2872 C CA . THR A 1 373 ? -13.633 24.203 24.453 1 97.56 373 THR A CA 1
ATOM 2873 C C . THR A 1 373 ? -14.945 24.938 24.734 1 97.56 373 THR A C 1
ATOM 2875 O O . THR A 1 373 ? -15.172 25.391 25.859 1 97.56 373 THR A O 1
ATOM 2878 N N . GLY A 1 374 ? -15.742 25.062 23.672 1 96.62 374 GLY A N 1
ATOM 2879 C CA . GLY A 1 374 ? -17.125 25.484 23.891 1 96.62 374 GLY A CA 1
ATOM 2880 C C . GLY A 1 374 ? -17.953 24.422 24.578 1 96.62 374 GLY A C 1
ATOM 2881 O O . GLY A 1 374 ? -17.453 23.359 24.938 1 96.62 374 GLY A O 1
ATOM 2882 N N . ALA A 1 375 ? -19.203 24.766 24.719 1 93.75 375 ALA A N 1
ATOM 2883 C CA . ALA A 1 375 ? -20.109 23.875 25.453 1 93.75 375 ALA A CA 1
ATOM 2884 C C . ALA A 1 375 ? -20.609 22.734 24.562 1 93.75 375 ALA A C 1
ATOM 2886 O O . ALA A 1 375 ? -20.734 22.906 23.359 1 93.75 375 ALA A O 1
ATOM 2887 N N . GLN A 1 376 ? -20.859 21.688 25.234 1 91.19 376 GLN A N 1
ATOM 2888 C CA . GLN A 1 376 ? -21.484 20.562 24.562 1 91.19 376 GLN A CA 1
ATOM 2889 C C . GLN A 1 376 ? -22.922 20.906 24.125 1 91.19 376 GLN A C 1
ATOM 2891 O O . GLN A 1 376 ? -23.656 21.562 24.875 1 91.19 376 GLN A O 1
ATOM 2896 N N . ASN A 1 377 ? -23.203 20.484 22.984 1 90 377 ASN A N 1
ATOM 2897 C CA . ASN A 1 377 ? -24.562 20.656 22.516 1 90 377 ASN A CA 1
ATOM 2898 C C . ASN A 1 377 ? -25.438 19.453 22.891 1 90 377 ASN A C 1
ATOM 2900 O O . ASN A 1 377 ? -25.219 18.344 22.391 1 90 377 ASN A O 1
ATOM 2904 N N . PRO A 1 378 ? -26.453 19.672 23.688 1 85.69 378 PRO A N 1
ATOM 2905 C CA . PRO A 1 378 ? -27.281 18.562 24.141 1 85.69 378 PRO A CA 1
ATOM 2906 C C . PRO A 1 378 ? -27.984 17.844 23 1 85.69 378 PRO A C 1
ATOM 2908 O O . PRO A 1 378 ? -28.328 16.656 23.125 1 85.69 378 PRO A O 1
ATOM 2911 N N . ASN A 1 379 ? -28.172 18.516 21.922 1 82.44 379 ASN A N 1
ATOM 2912 C CA . ASN A 1 379 ? -28.844 17.922 20.781 1 82.44 379 ASN A CA 1
ATOM 2913 C C . ASN A 1 379 ? -28.016 16.812 20.141 1 82.44 379 ASN A C 1
ATOM 2915 O O . ASN A 1 379 ? -28.531 16.016 19.359 1 82.44 379 ASN A O 1
ATOM 2919 N N . LEU A 1 380 ? -26.797 16.75 20.453 1 84.62 380 LEU A N 1
ATOM 2920 C CA . LEU A 1 380 ? -25.906 15.75 19.859 1 84.62 380 LEU A CA 1
ATOM 2921 C C . LEU A 1 380 ? -25.75 14.555 20.797 1 84.62 380 LEU A C 1
ATOM 2923 O O . LEU A 1 380 ? -25.094 13.57 20.453 1 84.62 380 LEU A O 1
ATOM 2927 N N . ILE A 1 381 ? -26.297 14.625 21.906 1 79.75 381 ILE A N 1
ATOM 2928 C CA . ILE A 1 381 ? -26.266 13.523 22.859 1 79.75 381 ILE A CA 1
ATOM 2929 C C . ILE A 1 381 ? -27.438 12.578 22.594 1 79.75 381 ILE A C 1
ATOM 2931 O O . ILE A 1 381 ? -28.578 12.898 22.922 1 79.75 381 ILE A O 1
ATOM 2935 N N . ILE A 1 382 ? -26.906 11.539 21.906 1 73.38 382 ILE A N 1
ATOM 2936 C CA . ILE A 1 382 ? -27.922 10.531 21.625 1 73.38 382 ILE A CA 1
ATOM 2937 C C . ILE A 1 382 ? -27.891 9.438 22.688 1 73.38 382 ILE A C 1
ATOM 2939 O O . ILE A 1 382 ? -26.844 8.805 22.906 1 73.38 382 ILE A O 1
ATOM 2943 N N . ASN A 1 383 ? -28.766 9.195 23.391 1 72.81 383 ASN A N 1
ATOM 2944 C CA . ASN A 1 383 ? -28.922 8.195 24.438 1 72.81 383 ASN A CA 1
ATOM 2945 C C . ASN A 1 383 ? -27.922 8.422 25.578 1 72.81 383 ASN A C 1
ATOM 2947 O O . ASN A 1 383 ? -27 7.637 25.75 1 72.81 383 ASN A O 1
ATOM 2951 N N . PRO A 1 384 ? -28.141 9.375 26.266 1 73.56 384 PRO A N 1
ATOM 2952 C CA . PRO A 1 384 ? -27.188 9.719 27.312 1 73.56 384 PRO A CA 1
ATOM 2953 C C . PRO A 1 384 ? -27.109 8.664 28.406 1 73.56 384 PRO A C 1
ATOM 2955 O O . PRO A 1 384 ? -28.141 8.148 28.844 1 73.56 384 PRO A O 1
ATOM 2958 N N . ASN A 1 385 ? -25.906 8.234 28.578 1 73.75 385 ASN A N 1
ATOM 2959 C CA . ASN A 1 385 ? -25.656 7.41 29.75 1 73.75 385 ASN A CA 1
ATOM 2960 C C . ASN A 1 385 ? -25.891 8.188 31.047 1 73.75 385 ASN A C 1
ATOM 2962 O O . ASN A 1 385 ? -25.281 9.242 31.25 1 73.75 385 ASN A O 1
ATOM 2966 N N . PRO A 1 386 ? -26.75 7.602 31.797 1 75.75 386 PRO A N 1
ATOM 2967 C CA . PRO A 1 386 ? -27.062 8.336 33.031 1 75.75 386 PRO A CA 1
ATOM 2968 C C . PRO A 1 386 ? -25.828 8.516 33.906 1 75.75 386 PRO A C 1
ATOM 2970 O O . PRO A 1 386 ? -25.781 9.438 34.719 1 75.75 386 PRO A O 1
ATOM 2973 N N . ALA A 1 387 ? -24.922 7.66 33.906 1 76.88 387 ALA A N 1
ATOM 2974 C CA . ALA A 1 387 ? -23.734 7.711 34.75 1 76.88 387 ALA A CA 1
ATOM 2975 C C . ALA A 1 387 ? -22.625 8.547 34.094 1 76.88 387 ALA A C 1
ATOM 2977 O O . ALA A 1 387 ? -21.516 8.641 34.625 1 76.88 387 ALA A O 1
ATOM 2978 N N . THR A 1 388 ? -23.125 9.297 33 1 76.62 388 THR A N 1
ATOM 2979 C CA . THR A 1 388 ? -22.078 10.016 32.281 1 76.62 388 THR A CA 1
ATOM 2980 C C . THR A 1 388 ? -21.656 11.273 33.062 1 76.62 388 THR A C 1
ATOM 2982 O O . THR A 1 388 ? -22.5 11.992 33.594 1 76.62 388 THR A O 1
ATOM 2985 N N . VAL A 1 389 ? -20.359 11.43 33.281 1 78.38 389 VAL A N 1
ATOM 2986 C CA . VAL A 1 389 ? -19.828 12.648 33.875 1 78.38 389 VAL A CA 1
ATOM 2987 C C . VAL A 1 389 ? -20 13.82 32.906 1 78.38 389 VAL A C 1
ATOM 2989 O O . VAL A 1 389 ? -19.797 13.672 31.719 1 78.38 389 VAL A O 1
ATOM 2992 N N . PRO A 1 390 ? -20.469 14.93 33.5 1 82.75 390 PRO A N 1
ATOM 2993 C CA . PRO A 1 390 ? -20.641 16.094 32.625 1 82.75 390 PRO A CA 1
ATOM 2994 C C . PRO A 1 390 ? -19.375 16.438 31.844 1 82.75 390 PRO A C 1
ATOM 2996 O O . PRO A 1 390 ? -18.266 16.312 32.375 1 82.75 390 PRO A O 1
ATOM 2999 N N . TYR A 1 391 ? -19.594 16.906 30.688 1 88.56 391 TYR A N 1
ATOM 3000 C CA . TYR A 1 391 ? -18.484 17.328 29.828 1 88.56 391 TYR A CA 1
ATOM 3001 C C . TYR A 1 391 ? -17.719 18.5 30.453 1 88.56 391 TYR A C 1
ATOM 3003 O O . TYR A 1 391 ? -18.328 19.469 30.891 1 88.56 391 TYR A O 1
ATOM 3011 N N . GLN A 1 392 ? -16.391 18.375 30.5 1 90.62 392 GLN A N 1
ATOM 3012 C CA . GLN A 1 392 ? -15.562 19.438 31.016 1 90.62 392 GLN A CA 1
ATOM 3013 C C . GLN A 1 392 ? -14.93 20.25 29.891 1 90.62 392 GLN A C 1
ATOM 3015 O O . GLN A 1 392 ? -14.164 19.719 29.078 1 90.62 392 GLN A O 1
ATOM 3020 N N . GLN A 1 393 ? -15.156 21.5 29.891 1 95.12 393 GLN A N 1
ATOM 3021 C CA . GLN A 1 393 ? -14.648 22.391 28.844 1 95.12 393 GLN A CA 1
ATOM 3022 C C . GLN A 1 393 ? -13.156 22.641 29.016 1 95.12 393 GLN A C 1
ATOM 3024 O O . GLN A 1 393 ? -12.492 23.109 28.094 1 95.12 393 GLN A O 1
ATOM 3029 N N . GLU A 1 394 ? -12.711 22.406 30.172 1 95.31 394 GLU A N 1
ATOM 3030 C CA . GLU A 1 394 ? -11.289 22.547 30.453 1 95.31 394 GLU A CA 1
ATOM 3031 C C . GLU A 1 394 ? -10.656 21.188 30.781 1 95.31 394 GLU A C 1
ATOM 3033 O O . GLU A 1 394 ? -11.258 20.359 31.453 1 95.31 394 GLU A O 1
ATOM 3038 N N . ASN A 1 395 ? -9.57 21 30.188 1 94.44 395 ASN A N 1
ATOM 3039 C CA . ASN A 1 395 ? -8.805 19.781 30.438 1 94.44 395 ASN A CA 1
ATOM 3040 C C . ASN A 1 395 ? -7.309 20.016 30.297 1 94.44 395 ASN A C 1
ATOM 3042 O O . ASN A 1 395 ? -6.883 20.906 29.562 1 94.44 395 ASN A O 1
ATOM 3046 N N . ASN A 1 396 ? -6.594 19.312 31.047 1 95.88 396 ASN A N 1
ATOM 3047 C CA . ASN A 1 396 ? -5.145 19.438 30.969 1 95.88 396 ASN A CA 1
ATOM 3048 C C . ASN A 1 396 ? -4.477 18.062 30.875 1 95.88 396 ASN A C 1
ATOM 3050 O O . ASN A 1 396 ? -4.93 17.109 31.516 1 95.88 396 ASN A O 1
ATOM 3054 N N . LEU A 1 397 ? -3.393 18.031 30.172 1 97.69 397 LEU A N 1
ATOM 3055 C CA . LEU A 1 397 ? -2.537 16.859 30.047 1 97.69 397 LEU A CA 1
ATOM 3056 C C . LEU A 1 397 ? -1.101 17.188 30.438 1 97.69 397 LEU A C 1
ATOM 3058 O O . LEU A 1 397 ? -0.617 18.281 30.172 1 97.69 397 LEU A O 1
ATOM 3062 N N . ILE A 1 398 ? -0.518 16.219 31.078 1 98.31 398 ILE A N 1
ATOM 3063 C CA . ILE A 1 398 ? 0.921 16.234 31.312 1 98.31 398 ILE A CA 1
ATOM 3064 C C . ILE A 1 398 ? 1.596 15.133 30.5 1 98.31 398 ILE A C 1
ATOM 3066 O O . ILE A 1 398 ? 1.19 13.977 30.562 1 98.31 398 ILE A O 1
ATOM 3070 N N . ASN A 1 399 ? 2.613 15.555 29.812 1 98.62 399 ASN A N 1
ATOM 3071 C CA . ASN A 1 399 ? 3.256 14.602 28.906 1 98.62 399 ASN A CA 1
ATOM 3072 C C . ASN A 1 399 ? 4.762 14.531 29.156 1 98.62 399 ASN A C 1
ATOM 3074 O O . ASN A 1 399 ? 5.418 15.555 29.344 1 98.62 399 ASN A O 1
ATOM 3078 N N . LEU A 1 400 ? 5.25 13.297 29.172 1 98.69 400 LEU A N 1
ATOM 3079 C CA . LEU A 1 400 ? 6.668 12.961 29.109 1 98.69 400 LEU A CA 1
ATOM 3080 C C . LEU A 1 400 ? 6.945 12.039 27.922 1 98.69 400 LEU A C 1
ATOM 3082 O O . LEU A 1 400 ? 6.16 11.125 27.656 1 98.69 400 LEU A O 1
ATOM 3086 N N . GLY A 1 401 ? 8.039 12.406 27.234 1 98.62 401 GLY A N 1
ATOM 3087 C CA . GLY A 1 401 ? 8.266 11.523 26.109 1 98.62 401 GLY A CA 1
ATOM 3088 C C . GLY A 1 401 ? 9.68 11.594 25.562 1 98.62 401 GLY A C 1
ATOM 3089 O O . GLY A 1 401 ? 10.492 12.398 26.031 1 98.62 401 GLY A O 1
ATOM 3090 N N . MET A 1 402 ? 9.969 10.672 24.688 1 98.56 402 MET A N 1
ATOM 3091 C CA . MET A 1 402 ? 11.234 10.617 23.953 1 98.56 402 MET A CA 1
ATOM 3092 C C . MET A 1 402 ? 10.992 10.398 22.469 1 98.56 402 MET A C 1
ATOM 3094 O O . MET A 1 402 ? 10 9.781 22.078 1 98.56 402 MET A O 1
ATOM 3098 N N . ALA A 1 403 ? 11.883 10.914 21.688 1 98.44 403 ALA A N 1
ATOM 3099 C CA . ALA A 1 403 ? 11.844 10.758 20.234 1 98.44 403 ALA A CA 1
ATOM 3100 C C . ALA A 1 403 ? 13.25 10.602 19.656 1 98.44 403 ALA A C 1
ATOM 3102 O O . ALA A 1 403 ? 14.227 11.039 20.25 1 98.44 403 ALA A O 1
ATOM 3103 N N . PHE A 1 404 ? 13.32 9.906 18.547 1 97.44 404 PHE A N 1
ATOM 3104 C CA . PHE A 1 404 ? 14.609 9.727 17.891 1 97.44 404 PHE A CA 1
ATOM 3105 C C . PHE A 1 404 ? 14.43 9.625 16.375 1 97.44 404 PHE A C 1
ATOM 3107 O O . PHE A 1 404 ? 13.344 9.305 15.891 1 97.44 404 PHE A O 1
ATOM 3114 N N . SER A 1 405 ? 15.422 9.914 15.641 1 96 405 SER A N 1
ATOM 3115 C CA . SER A 1 405 ? 15.555 9.672 14.203 1 96 405 SER A CA 1
ATOM 3116 C C . SER A 1 405 ? 17 9.398 13.82 1 96 405 SER A C 1
ATOM 3118 O O . SER A 1 405 ? 17.922 9.781 14.547 1 96 405 SER A O 1
ATOM 3120 N N . PHE A 1 406 ? 17.25 8.68 12.617 1 93.94 406 PHE A N 1
ATOM 3121 C CA . PHE A 1 406 ? 18.594 8.383 12.156 1 93.94 406 PHE A CA 1
ATOM 3122 C C . PHE A 1 406 ? 18.625 8.188 10.641 1 93.94 406 PHE A C 1
ATOM 3124 O O . PHE A 1 406 ? 17.594 7.879 10.039 1 93.94 406 PHE A O 1
ATOM 3131 N N . MET B 1 1 ? 16.062 -71.188 -2.137 1 30 1 MET B N 1
ATOM 3132 C CA . MET B 1 1 ? 16.969 -70.5 -3.082 1 30 1 MET B CA 1
ATOM 3133 C C . MET B 1 1 ? 16.922 -69 -2.918 1 30 1 MET B C 1
ATOM 3135 O O . MET B 1 1 ? 15.852 -68.375 -3.08 1 30 1 MET B O 1
ATOM 3139 N N . GLN B 1 2 ? 17.75 -68.438 -1.968 1 30.73 2 GLN B N 1
ATOM 3140 C CA . GLN B 1 2 ? 17.938 -67.188 -1.299 1 30.73 2 GLN B CA 1
ATOM 3141 C C . GLN B 1 2 ? 18.375 -66.125 -2.285 1 30.73 2 GLN B C 1
ATOM 3143 O O . GLN B 1 2 ? 19.484 -66.125 -2.82 1 30.73 2 GLN B O 1
ATOM 3148 N N . LYS B 1 3 ? 17.391 -65.625 -3.141 1 32.34 3 LYS B N 1
ATOM 3149 C CA . LYS B 1 3 ? 17.672 -64.75 -4.23 1 32.34 3 LYS B CA 1
ATOM 3150 C C . LYS B 1 3 ? 18.438 -63.5 -3.717 1 32.34 3 LYS B C 1
ATOM 3152 O O . LYS B 1 3 ? 17.953 -62.781 -2.828 1 32.34 3 LYS B O 1
ATOM 3157 N N . ILE B 1 4 ? 19.781 -63.531 -3.678 1 29.48 4 ILE B N 1
ATOM 3158 C CA . ILE B 1 4 ? 20.797 -62.562 -3.268 1 29.48 4 ILE B CA 1
ATOM 3159 C C . ILE B 1 4 ? 20.625 -61.281 -4.086 1 29.48 4 ILE B C 1
ATOM 3161 O O . ILE B 1 4 ? 20.734 -61.312 -5.316 1 29.48 4 ILE B O 1
ATOM 3165 N N . PHE B 1 5 ? 19.703 -60.375 -3.738 1 28.59 5 PHE B N 1
ATOM 3166 C CA . PHE B 1 5 ? 19.469 -59.062 -4.379 1 28.59 5 PHE B CA 1
ATOM 3167 C C . PHE B 1 5 ? 20.734 -58.25 -4.414 1 28.59 5 PHE B C 1
ATOM 3169 O O . PHE B 1 5 ? 21.25 -57.844 -3.365 1 28.59 5 PHE B O 1
ATOM 3176 N N . THR B 1 6 ? 21.672 -58.531 -5.355 1 26.94 6 THR B N 1
ATOM 3177 C CA . THR B 1 6 ? 22.938 -57.812 -5.539 1 26.94 6 THR B CA 1
ATOM 3178 C C . THR B 1 6 ? 22.688 -56.312 -5.785 1 26.94 6 THR B C 1
ATOM 3180 O O . THR B 1 6 ? 21.984 -55.938 -6.734 1 26.94 6 THR B O 1
ATOM 3183 N N . PHE B 1 7 ? 22.672 -55.469 -4.762 1 26.77 7 PHE B N 1
ATOM 3184 C CA . PHE B 1 7 ? 22.641 -54.031 -4.723 1 26.77 7 PHE B CA 1
ATOM 3185 C C . PHE B 1 7 ? 23.766 -53.438 -5.543 1 26.77 7 PHE B C 1
ATOM 3187 O O . PHE B 1 7 ? 24.953 -53.594 -5.203 1 26.77 7 PHE B O 1
ATOM 3194 N N . VAL B 1 8 ? 23.656 -53.438 -6.895 1 26 8 VAL B N 1
ATOM 3195 C CA . VAL B 1 8 ? 24.672 -52.844 -7.754 1 26 8 VAL B CA 1
ATOM 3196 C C . VAL B 1 8 ? 24.906 -51.375 -7.344 1 26 8 VAL B C 1
ATOM 3198 O O . VAL B 1 8 ? 23.984 -50.562 -7.398 1 26 8 VAL B O 1
ATOM 3201 N N . LEU B 1 9 ? 25.781 -51.094 -6.379 1 26.05 9 LEU B N 1
ATOM 3202 C CA . LEU B 1 9 ? 26.375 -49.844 -5.973 1 26.05 9 LEU B CA 1
ATOM 3203 C C . LEU B 1 9 ? 27.016 -49.125 -7.168 1 26.05 9 LEU B C 1
ATOM 3205 O O . LEU B 1 9 ? 28.016 -49.594 -7.707 1 26.05 9 LEU B O 1
ATOM 3209 N N . LEU B 1 10 ? 26.188 -48.75 -8.172 1 26.95 10 LEU B N 1
ATOM 3210 C CA . LEU B 1 10 ? 26.812 -47.969 -9.242 1 26.95 10 LEU B CA 1
ATOM 3211 C C . LEU B 1 10 ? 27.641 -46.844 -8.68 1 26.95 10 LEU B C 1
ATOM 3213 O O . LEU B 1 10 ? 27.156 -46.031 -7.883 1 26.95 10 LEU B O 1
ATOM 3217 N N . LEU B 1 11 ? 28.953 -47 -8.586 1 28.16 11 LEU B N 1
ATOM 3218 C CA . LEU B 1 11 ? 30.047 -46.094 -8.297 1 28.16 11 LEU B CA 1
ATOM 3219 C C . LEU B 1 11 ? 30 -44.875 -9.203 1 28.16 11 LEU B C 1
ATOM 3221 O O . LEU B 1 11 ? 30.172 -44.969 -10.414 1 28.16 11 LEU B O 1
ATOM 3225 N N . PHE B 1 12 ? 29.094 -43.938 -8.977 1 28.14 12 PHE B N 1
ATOM 3226 C CA . PHE B 1 12 ? 29.094 -42.625 -9.633 1 28.14 12 PHE B CA 1
ATOM 3227 C C . PHE B 1 12 ? 30.438 -41.938 -9.484 1 28.14 12 PHE B C 1
ATOM 3229 O O . PHE B 1 12 ? 30.891 -41.656 -8.367 1 28.14 12 PHE B O 1
ATOM 3236 N N . SER B 1 13 ? 31.406 -42.281 -10.336 1 28.83 13 SER B N 1
ATOM 3237 C CA . SER B 1 13 ? 32.656 -41.562 -10.484 1 28.83 13 SER B CA 1
ATOM 3238 C C . SER B 1 13 ? 32.438 -40.062 -10.609 1 28.83 13 SER B C 1
ATOM 3240 O O . SER B 1 13 ? 31.531 -39.625 -11.336 1 28.83 13 SER B O 1
ATOM 3242 N N . SER B 1 14 ? 32.844 -39.344 -9.656 1 30.59 14 SER B N 1
ATOM 3243 C CA . SER B 1 14 ? 32.906 -37.906 -9.398 1 30.59 14 SER B CA 1
ATOM 3244 C C . SER B 1 14 ? 33.625 -37.188 -10.531 1 30.59 14 SER B C 1
ATOM 3246 O O . SER B 1 14 ? 34.844 -37.219 -10.617 1 30.59 14 SER B O 1
ATOM 3248 N N . LEU B 1 15 ? 33.156 -37.312 -11.805 1 29.72 15 LEU B N 1
ATOM 3249 C CA . LEU B 1 15 ? 33.844 -36.438 -12.758 1 29.72 15 LEU B CA 1
ATOM 3250 C C . LEU B 1 15 ? 33.75 -34.969 -12.32 1 29.72 15 LEU B C 1
ATOM 3252 O O . LEU B 1 15 ? 32.688 -34.5 -11.914 1 29.72 15 LEU B O 1
ATOM 3256 N N . SER B 1 16 ? 34.875 -34.406 -11.969 1 31.75 16 SER B N 1
ATOM 3257 C CA . SER B 1 16 ? 35.219 -33.031 -11.602 1 31.75 16 SER B CA 1
ATOM 3258 C C . SER B 1 16 ? 34.688 -32.062 -12.648 1 31.75 16 SER B C 1
ATOM 3260 O O . SER B 1 16 ? 35.344 -31.859 -13.688 1 31.75 16 SER B O 1
ATOM 3262 N N . VAL B 1 17 ? 33.406 -32.125 -13.047 1 32.09 17 VAL B N 1
ATOM 3263 C CA . VAL B 1 17 ? 32.969 -31.141 -14.023 1 32.09 17 VAL B CA 1
ATOM 3264 C C . VAL B 1 17 ? 33.125 -29.734 -13.461 1 32.09 17 VAL B C 1
ATOM 3266 O O . VAL B 1 17 ? 32.812 -29.484 -12.289 1 32.09 17 VAL B O 1
ATOM 3269 N N . PHE B 1 18 ? 33.969 -28.953 -14.125 1 33 18 PHE B N 1
ATOM 3270 C CA . PHE B 1 18 ? 34.25 -27.531 -13.93 1 33 18 PHE B CA 1
ATOM 3271 C C . PHE B 1 18 ? 32.938 -26.766 -13.797 1 33 18 PHE B C 1
ATOM 3273 O O . PHE B 1 18 ? 32.062 -26.844 -14.664 1 33 18 PHE B O 1
ATOM 3280 N N . ALA B 1 19 ? 32.531 -26.453 -12.602 1 33.5 19 ALA B N 1
ATOM 3281 C CA . ALA B 1 19 ? 31.344 -25.766 -12.086 1 33.5 19 ALA B CA 1
ATOM 3282 C C . ALA B 1 19 ? 31.219 -24.359 -12.672 1 33.5 19 ALA B C 1
ATOM 3284 O O . ALA B 1 19 ? 32.031 -23.469 -12.375 1 33.5 19 ALA B O 1
ATOM 3285 N N . GLN B 1 20 ? 30.75 -24.234 -13.875 1 30.84 20 GLN B N 1
ATOM 3286 C CA . GLN B 1 20 ? 30.406 -22.891 -14.312 1 30.84 20 GLN B CA 1
ATOM 3287 C C . GLN B 1 20 ? 29.406 -22.234 -13.367 1 30.84 20 GLN B C 1
ATOM 3289 O O . GLN B 1 20 ? 28.469 -22.891 -12.891 1 30.84 20 GLN B O 1
ATOM 3294 N N . GLN B 1 21 ? 29.75 -21.062 -12.781 1 34.84 21 GLN B N 1
ATOM 3295 C CA . GLN B 1 21 ? 28.891 -20.344 -11.836 1 34.84 21 GLN B CA 1
ATOM 3296 C C . GLN B 1 21 ? 27.516 -20.078 -12.43 1 34.84 21 GLN B C 1
ATOM 3298 O O . GLN B 1 21 ? 27.406 -19.578 -13.555 1 34.84 21 GLN B O 1
ATOM 3303 N N . PRO B 1 22 ? 26.5 -20.609 -11.891 1 35.69 22 PRO B N 1
ATOM 3304 C CA . PRO B 1 22 ? 25.141 -20.391 -12.414 1 35.69 22 PRO B CA 1
ATOM 3305 C C . PRO B 1 22 ? 24.766 -18.922 -12.477 1 35.69 22 PRO B C 1
ATOM 3307 O O . PRO B 1 22 ? 25.094 -18.156 -11.562 1 35.69 22 PRO B O 1
ATOM 3310 N N . VAL B 1 23 ? 24.422 -18.266 -13.594 1 38.94 23 VAL B N 1
ATOM 3311 C CA . VAL B 1 23 ? 23.938 -16.938 -13.891 1 38.94 23 VAL B CA 1
ATOM 3312 C C . VAL B 1 23 ? 22.656 -16.656 -13.086 1 38.94 23 VAL B C 1
ATOM 3314 O O . VAL B 1 23 ? 21.781 -17.516 -13 1 38.94 23 VAL B O 1
ATOM 3317 N N . ALA B 1 24 ? 22.609 -15.438 -12.422 1 43.72 24 ALA B N 1
ATOM 3318 C CA . ALA B 1 24 ? 21.5 -14.992 -11.594 1 43.72 24 ALA B CA 1
ATOM 3319 C C . ALA B 1 24 ? 20.203 -14.898 -12.406 1 43.72 24 ALA B C 1
ATOM 3321 O O . ALA B 1 24 ? 20.109 -14.094 -13.336 1 43.72 24 ALA B O 1
ATOM 3322 N N . THR B 1 25 ? 19.344 -15.875 -12.383 1 38.06 25 THR B N 1
ATOM 3323 C CA . THR B 1 25 ? 18.141 -15.93 -13.211 1 38.06 25 THR B CA 1
ATOM 3324 C C . THR B 1 25 ? 16.969 -15.219 -12.523 1 38.06 25 THR B C 1
ATOM 3326 O O . THR B 1 25 ? 15.969 -14.898 -13.164 1 38.06 25 THR B O 1
ATOM 3329 N N . THR B 1 26 ? 17.078 -15.18 -11.172 1 42.25 26 THR B N 1
ATOM 3330 C CA . THR B 1 26 ? 15.961 -14.57 -10.469 1 42.25 26 THR B CA 1
ATOM 3331 C C . THR B 1 26 ? 16.422 -13.391 -9.617 1 42.25 26 THR B C 1
ATOM 3333 O O . THR B 1 26 ? 17.625 -13.242 -9.359 1 42.25 26 THR B O 1
ATOM 3336 N N . SER B 1 27 ? 15.609 -12.414 -9.336 1 43.12 27 SER B N 1
ATOM 3337 C CA . SER B 1 27 ? 15.945 -11.312 -8.445 1 43.12 27 SER B CA 1
ATOM 3338 C C . SER B 1 27 ? 16.562 -11.82 -7.145 1 43.12 27 SER B C 1
ATOM 3340 O O . SER B 1 27 ? 17.453 -11.18 -6.578 1 43.12 27 SER B O 1
ATOM 3342 N N . GLU B 1 28 ? 16.172 -12.961 -6.734 1 50.22 28 GLU B N 1
ATOM 3343 C CA . GLU B 1 28 ? 16.672 -13.625 -5.531 1 50.22 28 GLU B CA 1
ATOM 3344 C C . GLU B 1 28 ? 18.172 -13.898 -5.637 1 50.22 28 GLU B C 1
ATOM 3346 O O . GLU B 1 28 ? 18.906 -13.711 -4.676 1 50.22 28 GLU B O 1
ATOM 3351 N N . ASP B 1 29 ? 18.484 -14.359 -6.758 1 47.53 29 ASP B N 1
ATOM 3352 C CA . ASP B 1 29 ? 19.859 -14.758 -6.988 1 47.53 29 ASP B CA 1
ATOM 3353 C C . ASP B 1 29 ? 20.812 -13.562 -6.898 1 47.53 29 ASP B C 1
ATOM 3355 O O . ASP B 1 29 ? 21.969 -13.703 -6.484 1 47.53 29 ASP B O 1
ATOM 3359 N N . SER B 1 30 ? 20.344 -12.461 -7.203 1 42.59 30 SER B N 1
ATOM 3360 C CA . SER B 1 30 ? 21.203 -11.281 -7.25 1 42.59 30 SER B CA 1
ATOM 3361 C C . SER B 1 30 ? 21.609 -10.828 -5.848 1 42.59 30 SER B C 1
ATOM 3363 O O . SER B 1 30 ? 22.672 -10.234 -5.664 1 42.59 30 SER B O 1
ATOM 3365 N N . LEU B 1 31 ? 20.891 -11.094 -4.91 1 45.47 31 LEU B N 1
ATOM 3366 C CA . LEU B 1 31 ? 21.188 -10.617 -3.562 1 45.47 31 LEU B CA 1
ATOM 3367 C C . LEU B 1 31 ? 22.266 -11.461 -2.9 1 45.47 31 LEU B C 1
ATOM 3369 O O . LEU B 1 31 ? 22.891 -11.023 -1.929 1 45.47 31 LEU B O 1
ATOM 3373 N N . SER B 1 32 ? 22.547 -12.789 -3.432 1 45.59 32 SER B N 1
ATOM 3374 C CA . SER B 1 32 ? 23.453 -13.672 -2.707 1 45.59 32 SER B CA 1
ATOM 3375 C C . SER B 1 32 ? 24.828 -13.711 -3.355 1 45.59 32 SER B C 1
ATOM 3377 O O . SER B 1 32 ? 25.75 -14.352 -2.842 1 45.59 32 SER B O 1
ATOM 3379 N N . ARG B 1 33 ? 25.141 -13.18 -4.504 1 45.88 33 ARG B N 1
ATOM 3380 C CA . ARG B 1 33 ? 26.375 -13.492 -5.234 1 45.88 33 ARG B CA 1
ATOM 3381 C C . ARG B 1 33 ? 27.562 -12.773 -4.621 1 45.88 33 ARG B C 1
ATOM 3383 O O . ARG B 1 33 ? 28.703 -13.242 -4.738 1 45.88 33 ARG B O 1
ATOM 3390 N N . ASN B 1 34 ? 27.578 -11.531 -4.406 1 41.44 34 ASN B N 1
ATOM 3391 C CA . ASN B 1 34 ? 28.859 -10.844 -4.281 1 41.44 34 ASN B CA 1
ATOM 3392 C C . ASN B 1 34 ? 29.406 -10.938 -2.861 1 41.44 34 ASN B C 1
ATOM 3394 O O . ASN B 1 34 ? 30.25 -10.125 -2.457 1 41.44 34 ASN B O 1
ATOM 3398 N N . LEU B 1 35 ? 28.781 -11.805 -1.955 1 47.69 35 LEU B N 1
ATOM 3399 C CA . LEU B 1 35 ? 29.344 -11.523 -0.639 1 47.69 35 LEU B CA 1
ATOM 3400 C C . LEU B 1 35 ? 30.328 -12.625 -0.227 1 47.69 35 LEU B C 1
ATOM 3402 O O . LEU B 1 35 ? 29.938 -13.789 -0.11 1 47.69 35 LEU B O 1
ATOM 3406 N N . SER B 1 36 ? 31.484 -12.656 -0.619 1 53.59 36 SER B N 1
ATOM 3407 C CA . SER B 1 36 ? 32.469 -13.586 -0.07 1 53.59 36 SER B CA 1
ATOM 3408 C C . SER B 1 36 ? 32.312 -13.727 1.441 1 53.59 36 SER B C 1
ATOM 3410 O O . SER B 1 36 ? 32.5 -14.812 1.993 1 53.59 36 SER B O 1
ATOM 3412 N N . LYS B 1 37 ? 32.188 -12.438 2.326 1 65.62 37 LYS B N 1
ATOM 3413 C CA . LYS B 1 37 ? 32 -12.336 3.773 1 65.62 37 LYS B CA 1
ATOM 3414 C C . LYS B 1 37 ? 30.531 -12.195 4.148 1 65.62 37 LYS B C 1
ATOM 3416 O O . LYS B 1 37 ? 29.703 -11.883 3.297 1 65.62 37 LYS B O 1
ATOM 3421 N N . THR B 1 38 ? 30.188 -12.703 5.363 1 70.56 38 THR B N 1
ATOM 3422 C CA . THR B 1 38 ? 28.844 -12.516 5.93 1 70.56 38 THR B CA 1
ATOM 3423 C C . THR B 1 38 ? 28.312 -11.133 5.578 1 70.56 38 THR B C 1
ATOM 3425 O O . THR B 1 38 ? 29 -10.133 5.734 1 70.56 38 THR B O 1
ATOM 3428 N N . SER B 1 39 ? 27.234 -11.273 4.789 1 88.19 39 SER B N 1
ATOM 3429 C CA . SER B 1 39 ? 26.672 -9.984 4.395 1 88.19 39 SER B CA 1
ATOM 3430 C C . SER B 1 39 ? 25.156 -10.039 4.363 1 88.19 39 SER B C 1
ATOM 3432 O O . SER B 1 39 ? 24.562 -11.094 4.09 1 88.19 39 SER B O 1
ATOM 3434 N N . THR B 1 40 ? 24.609 -8.992 4.855 1 90.62 40 THR B N 1
ATOM 3435 C CA . THR B 1 40 ? 23.156 -8.789 4.766 1 90.62 40 THR B CA 1
ATOM 3436 C C . THR B 1 40 ? 22.828 -7.75 3.703 1 90.62 40 THR B C 1
ATOM 3438 O O . THR B 1 40 ? 23.469 -6.699 3.631 1 90.62 40 THR B O 1
ATOM 3441 N N . THR B 1 41 ? 21.938 -8.094 2.846 1 89.88 41 THR B N 1
ATOM 3442 C CA . THR B 1 41 ? 21.516 -7.188 1.783 1 89.88 41 THR B CA 1
ATOM 3443 C C . THR B 1 41 ? 20 -6.926 1.863 1 89.88 41 THR B C 1
ATOM 3445 O O . THR B 1 41 ? 19.234 -7.816 2.225 1 89.88 41 THR B O 1
ATOM 3448 N N . ILE B 1 42 ? 19.656 -5.676 1.562 1 92.88 42 ILE B N 1
ATOM 3449 C CA . ILE B 1 42 ? 18.25 -5.281 1.564 1 92.88 42 ILE B CA 1
ATOM 3450 C C . ILE B 1 42 ? 17.844 -4.789 0.176 1 92.88 42 ILE B C 1
ATOM 3452 O O . ILE B 1 42 ? 18.609 -4.074 -0.48 1 92.88 42 ILE B O 1
ATOM 3456 N N . GLY B 1 43 ? 16.703 -5.262 -0.302 1 92.5 43 GLY B N 1
ATOM 3457 C CA . GLY B 1 43 ? 16.062 -4.816 -1.533 1 92.5 43 GLY B CA 1
ATOM 3458 C C . GLY B 1 43 ? 14.562 -4.723 -1.427 1 92.5 43 GLY B C 1
ATOM 3459 O O . GLY B 1 43 ? 14.008 -4.684 -0.324 1 92.5 43 GLY B O 1
ATOM 3460 N N . GLY B 1 44 ? 13.984 -4.555 -2.584 1 95 44 GLY B N 1
ATOM 3461 C CA . GLY B 1 44 ? 12.531 -4.496 -2.555 1 95 44 GLY B CA 1
ATOM 3462 C C . GLY B 1 44 ? 11.922 -4.199 -3.908 1 95 44 GLY B C 1
ATOM 3463 O O . GLY B 1 44 ? 12.633 -4.059 -4.902 1 95 44 GLY B O 1
ATOM 3464 N N . TYR B 1 45 ? 10.633 -4.242 -3.939 1 96.31 45 TYR B N 1
ATOM 3465 C CA . TYR B 1 45 ? 9.875 -3.816 -5.109 1 96.31 45 TYR B CA 1
ATOM 3466 C C . TYR B 1 45 ? 8.492 -3.32 -4.711 1 96.31 45 TYR B C 1
ATOM 3468 O O . TYR B 1 45 ? 8.07 -3.484 -3.562 1 96.31 45 TYR B O 1
ATOM 3476 N N . GLY B 1 46 ? 7.883 -2.645 -5.641 1 97.12 46 GLY B N 1
ATOM 3477 C CA . GLY B 1 46 ? 6.527 -2.162 -5.426 1 97.12 46 GLY B CA 1
ATOM 3478 C C . GLY B 1 46 ? 5.859 -1.669 -6.695 1 97.12 46 GLY B C 1
ATOM 3479 O O . GLY B 1 46 ? 6.488 -1.617 -7.754 1 97.12 46 GLY B O 1
ATOM 3480 N N . ASN B 1 47 ? 4.559 -1.459 -6.52 1 97.94 47 ASN B N 1
ATOM 3481 C CA . ASN B 1 47 ? 3.816 -0.886 -7.637 1 97.94 47 ASN B CA 1
ATOM 3482 C C . ASN B 1 47 ? 2.562 -0.157 -7.164 1 97.94 47 ASN B C 1
ATOM 3484 O O . ASN B 1 47 ? 2.002 -0.495 -6.117 1 97.94 47 ASN B O 1
ATOM 3488 N N . ALA B 1 48 ? 2.184 0.795 -7.875 1 98.31 48 ALA B N 1
ATOM 3489 C CA . ALA B 1 48 ? 0.936 1.538 -7.727 1 98.31 48 ALA B CA 1
ATOM 3490 C C . ALA B 1 48 ? 0.243 1.725 -9.07 1 98.31 48 ALA B C 1
ATOM 3492 O O . ALA B 1 48 ? 0.893 1.702 -10.117 1 98.31 48 ALA B O 1
ATOM 3493 N N . PHE B 1 49 ? -1.099 1.877 -9 1 97.25 49 PHE B N 1
ATOM 3494 C CA . PHE B 1 49 ? -1.776 2.021 -10.281 1 97.25 49 PHE B CA 1
ATOM 3495 C C . PHE B 1 49 ? -3.059 2.83 -10.133 1 97.25 49 PHE B C 1
ATOM 3497 O O . PHE B 1 49 ? -3.535 3.041 -9.016 1 97.25 49 PHE B O 1
ATOM 3504 N N . TYR B 1 50 ? -3.482 3.383 -11.203 1 97.94 50 TYR B N 1
ATOM 3505 C CA . TYR B 1 50 ? -4.809 3.918 -11.484 1 97.94 50 TYR B CA 1
ATOM 3506 C C . TYR B 1 50 ? -5.566 3.021 -12.461 1 97.94 50 TYR B C 1
ATOM 3508 O O . TYR B 1 50 ? -5.031 2.635 -13.5 1 97.94 50 TYR B O 1
ATOM 3516 N N . GLN B 1 51 ? -6.824 2.688 -12.102 1 98.19 51 GLN B N 1
ATOM 3517 C CA . GLN B 1 51 ? -7.617 1.786 -12.93 1 98.19 51 GLN B CA 1
ATOM 3518 C C . GLN B 1 51 ? -9.039 2.314 -13.109 1 98.19 51 GLN B C 1
ATOM 3520 O O . GLN B 1 51 ? -9.75 2.551 -12.133 1 98.19 51 GLN B O 1
ATOM 3525 N N . ARG B 1 52 ? -9.43 2.4 -14.32 1 97.69 52 ARG B N 1
ATOM 3526 C CA . ARG B 1 52 ? -10.781 2.854 -14.656 1 97.69 52 ARG B CA 1
ATOM 3527 C C . ARG B 1 52 ? -11.609 1.721 -15.258 1 97.69 52 ARG B C 1
ATOM 3529 O O . ARG B 1 52 ? -11.172 1.057 -16.203 1 97.69 52 ARG B O 1
ATOM 3536 N N . ASN B 1 53 ? -12.711 1.485 -14.695 1 96.25 53 ASN B N 1
ATOM 3537 C CA . ASN B 1 53 ? -13.711 0.573 -15.242 1 96.25 53 ASN B CA 1
ATOM 3538 C C . ASN B 1 53 ? -14.758 1.315 -16.062 1 96.25 53 ASN B C 1
ATOM 3540 O O . ASN B 1 53 ? -15.617 2.012 -15.516 1 96.25 53 ASN B O 1
ATOM 3544 N N . SER B 1 54 ? -14.742 1.13 -17.266 1 91.44 54 SER B N 1
ATOM 3545 C CA . SER B 1 54 ? -15.602 1.896 -18.156 1 91.44 54 SER B CA 1
ATOM 3546 C C . SER B 1 54 ? -17.062 1.528 -17.969 1 91.44 54 SER B C 1
ATOM 3548 O O . SER B 1 54 ? -17.938 2.398 -18 1 91.44 54 SER B O 1
ATOM 3550 N N . ASN B 1 55 ? -17.344 0.307 -17.781 1 90.25 55 ASN B N 1
ATOM 3551 C CA . ASN B 1 55 ? -18.719 -0.143 -17.625 1 90.25 55 ASN B CA 1
ATOM 3552 C C . ASN B 1 55 ? -19.344 0.39 -16.328 1 90.25 55 ASN B C 1
ATOM 3554 O O . ASN B 1 55 ? -20.5 0.835 -16.328 1 90.25 55 ASN B O 1
ATOM 3558 N N . LEU B 1 56 ? -18.578 0.363 -15.336 1 89.69 56 LEU B N 1
ATOM 3559 C CA . LEU B 1 56 ? -19.109 0.769 -14.039 1 89.69 56 LEU B CA 1
ATOM 3560 C C . LEU B 1 56 ? -18.969 2.275 -13.844 1 89.69 56 LEU B C 1
ATOM 3562 O O . LEU B 1 56 ? -19.594 2.846 -12.938 1 89.69 56 LEU B O 1
ATOM 3566 N N . GLY B 1 57 ? -18.172 2.91 -14.617 1 92.06 57 GLY B N 1
ATOM 3567 C CA . GLY B 1 57 ? -17.922 4.332 -14.453 1 92.06 57 GLY B CA 1
ATOM 3568 C C . GLY B 1 57 ? -17.156 4.664 -13.18 1 92.06 57 GLY B C 1
ATOM 3569 O O . GLY B 1 57 ? -17.406 5.699 -12.555 1 92.06 57 GLY B O 1
ATOM 3570 N N . THR B 1 58 ? -16.359 3.736 -12.734 1 94.38 58 THR B N 1
ATOM 3571 C CA . THR B 1 58 ? -15.586 3.941 -11.516 1 94.38 58 THR B CA 1
ATOM 3572 C C . THR B 1 58 ? -14.094 3.879 -11.805 1 94.38 58 THR B C 1
ATOM 3574 O O . THR B 1 58 ? -13.672 3.326 -12.828 1 94.38 58 THR B O 1
ATOM 3577 N N . ALA B 1 59 ? -13.375 4.504 -10.938 1 96.38 59 ALA B N 1
ATOM 3578 C CA . ALA B 1 59 ? -11.914 4.434 -10.977 1 96.38 59 ALA B CA 1
ATOM 3579 C C . ALA B 1 59 ? -11.344 4.223 -9.57 1 96.38 59 ALA B C 1
ATOM 3581 O O . ALA B 1 59 ? -11.93 4.664 -8.586 1 96.38 59 ALA B O 1
ATOM 3582 N N . ARG B 1 60 ? -10.25 3.541 -9.57 1 96.75 60 ARG B N 1
ATOM 3583 C CA . ARG B 1 60 ? -9.57 3.275 -8.305 1 96.75 60 ARG B CA 1
ATOM 3584 C C . ARG B 1 60 ? -8.062 3.498 -8.438 1 96.75 60 ARG B C 1
ATOM 3586 O O . ARG B 1 60 ? -7.484 3.258 -9.5 1 96.75 60 ARG B O 1
ATOM 3593 N N . ALA B 1 61 ? -7.426 4.02 -7.398 1 97.38 61 ALA B N 1
ATOM 3594 C CA . ALA B 1 61 ? -5.977 4.109 -7.246 1 97.38 61 ALA B CA 1
ATOM 3595 C C . ALA B 1 61 ? -5.508 3.355 -6.004 1 97.38 61 ALA B C 1
ATOM 3597 O O . ALA B 1 61 ? -6.152 3.41 -4.953 1 97.38 61 ALA B O 1
ATOM 3598 N N . ASP B 1 62 ? -4.398 2.654 -6.168 1 97.94 62 ASP B N 1
ATOM 3599 C CA . ASP B 1 62 ? -3.973 1.781 -5.078 1 97.94 62 ASP B CA 1
ATOM 3600 C C . ASP B 1 62 ? -2.461 1.574 -5.098 1 97.94 62 ASP B C 1
ATOM 3602 O O . ASP B 1 62 ? -1.866 1.404 -6.164 1 97.94 62 ASP B O 1
ATOM 3606 N N . LEU B 1 63 ? -1.831 1.796 -3.914 1 97.81 63 LEU B N 1
ATOM 36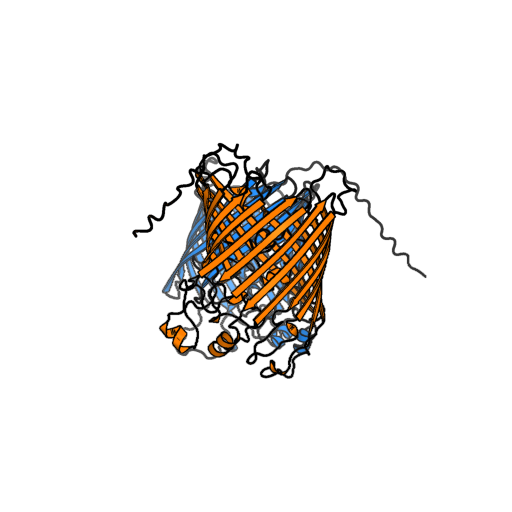07 C CA . LEU B 1 63 ? -0.517 1.19 -3.729 1 97.81 63 LEU B CA 1
ATOM 3608 C C . LEU B 1 63 ? -0.638 -0.311 -3.492 1 97.81 63 LEU B C 1
ATOM 3610 O O . LEU B 1 63 ? -0.766 -0.755 -2.35 1 97.81 63 LEU B O 1
ATOM 3614 N N . GLU B 1 64 ? -0.502 -1.001 -4.48 1 96.81 64 GLU B N 1
ATOM 3615 C CA . GLU B 1 64 ? -0.907 -2.404 -4.473 1 96.81 64 GLU B CA 1
ATOM 3616 C C . GLU B 1 64 ? 0.058 -3.252 -3.65 1 96.81 64 GLU B C 1
ATOM 3618 O O . GLU B 1 64 ? -0.368 -4.113 -2.877 1 96.81 64 GLU B O 1
ATOM 3623 N N . ARG B 1 65 ? 1.356 -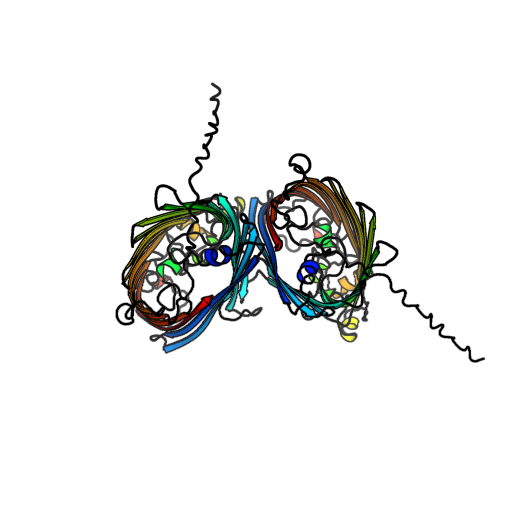3.004 -3.92 1 96.06 65 ARG B N 1
ATOM 3624 C CA . ARG B 1 65 ? 2.348 -3.812 -3.219 1 96.06 65 ARG B CA 1
ATOM 3625 C C . ARG B 1 65 ? 3.545 -2.967 -2.795 1 96.06 65 ARG B C 1
ATOM 3627 O O . ARG B 1 65 ? 4.004 -2.109 -3.551 1 96.06 65 ARG B O 1
ATOM 3634 N N . GLY B 1 66 ? 3.969 -3.174 -1.613 1 95.62 66 GLY B N 1
ATOM 3635 C CA . GLY B 1 66 ? 5.281 -2.824 -1.09 1 95.62 66 GLY B CA 1
ATOM 3636 C C . GLY B 1 66 ? 5.996 -3.994 -0.441 1 95.62 66 GLY B C 1
ATOM 3637 O O . GLY B 1 66 ? 5.512 -4.551 0.547 1 95.62 66 GLY B O 1
ATOM 3638 N N . VAL B 1 67 ? 7.133 -4.363 -1.07 1 95.81 67 VAL B N 1
ATOM 3639 C CA . VAL B 1 67 ? 7.816 -5.578 -0.635 1 95.81 67 VAL B CA 1
ATOM 3640 C C . VAL B 1 67 ? 9.266 -5.254 -0.276 1 95.81 67 VAL B C 1
ATOM 3642 O O . VAL B 1 67 ? 9.938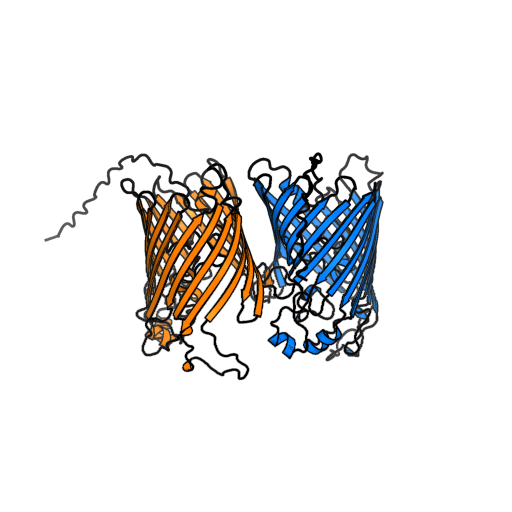 -4.504 -0.989 1 95.81 67 VAL B O 1
ATOM 3645 N N . LEU B 1 68 ? 9.695 -5.832 0.823 1 94.62 68 LEU B N 1
ATOM 3646 C CA . LEU B 1 68 ? 11.086 -5.742 1.242 1 94.62 68 LEU B CA 1
ATOM 3647 C C . LEU B 1 68 ? 11.766 -7.105 1.179 1 94.62 68 LEU B C 1
ATOM 3649 O O . LEU B 1 68 ? 11.219 -8.102 1.67 1 94.62 68 LEU B O 1
ATOM 3653 N N . PHE B 1 69 ? 12.93 -7.109 0.575 1 93.25 69 PHE B N 1
ATOM 3654 C CA . PHE B 1 69 ? 13.781 -8.289 0.53 1 93.25 69 PHE B CA 1
ATOM 3655 C C . PHE B 1 69 ? 14.844 -8.242 1.625 1 93.25 69 PHE B C 1
ATOM 3657 O O . PHE B 1 69 ? 15.492 -7.211 1.815 1 93.25 69 PHE B O 1
ATOM 3664 N N . PHE B 1 70 ? 15.008 -9.328 2.311 1 93.06 70 PHE B N 1
ATOM 3665 C CA . PHE B 1 70 ? 16.141 -9.531 3.213 1 93.06 70 PHE B CA 1
ATOM 3666 C C . PHE B 1 70 ? 16.922 -10.766 2.818 1 93.06 70 PHE B C 1
ATOM 3668 O O . PHE B 1 70 ? 16.391 -11.875 2.795 1 93.06 70 PHE B O 1
ATOM 3675 N N . GLY B 1 71 ? 18.094 -10.547 2.438 1 93 71 GLY B N 1
ATOM 3676 C CA . GLY B 1 71 ? 19.031 -11.633 2.156 1 93 71 GLY B CA 1
ATOM 3677 C C . GLY B 1 71 ? 20.203 -11.672 3.113 1 93 71 GLY B C 1
ATOM 3678 O O . GLY B 1 71 ? 20.734 -10.625 3.502 1 93 71 GLY B O 1
ATOM 3679 N N . HIS B 1 72 ? 20.609 -12.82 3.525 1 93.75 72 HIS B N 1
ATOM 3680 C CA . HIS B 1 72 ? 21.781 -12.977 4.391 1 93.75 72 HIS B CA 1
ATOM 3681 C C . HIS B 1 72 ? 22.625 -14.172 3.971 1 93.75 72 HIS B C 1
ATOM 3683 O O . HIS B 1 72 ? 22.109 -15.289 3.848 1 93.75 72 HIS B O 1
ATOM 3689 N N . LYS B 1 73 ? 23.812 -13.898 3.699 1 93.75 73 LYS B N 1
ATOM 3690 C CA . LYS B 1 73 ? 24.797 -14.961 3.436 1 93.75 73 LYS B CA 1
ATOM 3691 C C . LYS B 1 73 ? 25.547 -15.336 4.707 1 93.75 73 LYS B C 1
ATOM 3693 O O . LYS B 1 73 ? 26.344 -14.539 5.223 1 93.75 73 LYS B O 1
ATOM 3698 N N . PHE B 1 74 ? 25.312 -16.562 5.137 1 94.38 74 PHE B N 1
ATOM 3699 C CA . PHE B 1 74 ? 26.047 -17.047 6.301 1 94.38 74 PHE B CA 1
ATOM 3700 C C . PHE B 1 74 ? 27.469 -17.438 5.918 1 94.38 74 PHE B C 1
ATOM 3702 O O . PHE B 1 74 ? 28.422 -17.125 6.641 1 94.38 74 PHE B O 1
ATOM 3709 N N . ASN B 1 75 ? 27.578 -18.141 4.852 1 93.06 75 ASN B N 1
ATOM 3710 C CA . ASN B 1 75 ? 28.828 -18.547 4.207 1 93.06 75 ASN B CA 1
ATOM 3711 C C . ASN B 1 75 ? 28.594 -18.953 2.754 1 93.06 75 ASN B C 1
ATOM 3713 O O . ASN B 1 75 ? 27.531 -18.688 2.191 1 93.06 75 ASN B O 1
ATOM 3717 N N . SER B 1 76 ? 29.578 -19.469 2.182 1 90.44 76 SER B N 1
ATOM 3718 C CA . SER B 1 76 ? 29.5 -19.781 0.756 1 90.44 76 SER B CA 1
ATOM 3719 C C . SER B 1 76 ? 28.5 -20.891 0.475 1 90.44 76 SER B C 1
ATOM 3721 O O . SER B 1 76 ? 28.078 -21.078 -0.67 1 90.44 76 SER B O 1
ATOM 3723 N N . GLN B 1 77 ? 28.047 -21.562 1.438 1 94.75 77 GLN B N 1
ATOM 3724 C CA . GLN B 1 77 ? 27.203 -22.734 1.216 1 94.75 77 GLN B CA 1
ATOM 3725 C C . GLN B 1 77 ? 25.766 -22.469 1.684 1 94.75 77 GLN B C 1
ATOM 3727 O O . GLN B 1 77 ? 24.828 -23.141 1.252 1 94.75 77 GLN B O 1
ATOM 3732 N N . ILE B 1 78 ? 25.625 -21.578 2.613 1 96.75 78 ILE B N 1
ATOM 3733 C CA . ILE B 1 78 ? 24.312 -21.391 3.244 1 96.75 78 ILE B CA 1
ATOM 3734 C C . ILE B 1 78 ? 23.922 -19.922 3.197 1 96.75 78 ILE B C 1
ATOM 3736 O O . ILE B 1 78 ? 24.703 -19.047 3.578 1 96.75 78 ILE B O 1
ATOM 3740 N N . SER B 1 79 ? 22.688 -19.672 2.742 1 95.75 79 SER B N 1
ATOM 3741 C CA . SER B 1 79 ? 22.141 -18.312 2.734 1 95.75 79 SER B CA 1
ATOM 3742 C C . SER B 1 79 ? 20.656 -18.312 3.094 1 95.75 79 SER B C 1
ATOM 3744 O O . SER B 1 79 ? 20.031 -19.359 3.145 1 95.75 79 SER B O 1
ATOM 3746 N N . PHE B 1 80 ? 20.203 -17.172 3.457 1 96.94 80 PHE B N 1
ATOM 3747 C CA . PHE B 1 80 ? 18.812 -16.922 3.801 1 96.94 80 PHE B CA 1
ATOM 3748 C C . PHE B 1 80 ? 18.188 -15.875 2.873 1 96.94 80 PHE B C 1
ATOM 3750 O O . PHE B 1 80 ? 18.875 -14.93 2.467 1 96.94 80 PHE B O 1
ATOM 3757 N N . PHE B 1 81 ? 16.922 -16.109 2.541 1 93.25 81 PHE B N 1
ATOM 3758 C CA . PHE B 1 81 ? 16.188 -15.133 1.756 1 93.25 81 PHE B CA 1
ATOM 3759 C C . PHE B 1 81 ? 14.758 -14.992 2.275 1 93.25 81 PHE B C 1
ATOM 3761 O O . PHE B 1 81 ? 14.125 -15.977 2.645 1 93.25 81 PHE B O 1
ATOM 3768 N N . SER B 1 82 ? 14.273 -13.719 2.311 1 96.38 82 SER B N 1
ATOM 3769 C CA . SER B 1 82 ? 12.867 -13.5 2.648 1 96.38 82 SER B CA 1
ATOM 3770 C C . SER B 1 82 ? 12.289 -12.336 1.852 1 96.38 82 SER B C 1
ATOM 3772 O O . SER B 1 82 ? 13.031 -11.484 1.356 1 96.38 82 SER B O 1
ATOM 3774 N N . GLU B 1 83 ? 10.977 -12.414 1.677 1 95.56 83 GLU B N 1
ATOM 3775 C CA . GLU B 1 83 ? 10.148 -11.375 1.078 1 95.56 83 GLU B CA 1
ATOM 3776 C C . GLU B 1 83 ? 8.992 -10.992 1.999 1 95.56 83 GLU B C 1
ATOM 3778 O O . GLU B 1 83 ? 8.031 -11.742 2.139 1 95.56 83 GLU B O 1
ATOM 3783 N N . LEU B 1 84 ? 9.141 -9.805 2.535 1 96.12 84 LEU B N 1
ATOM 3784 C CA . LEU B 1 84 ? 8.07 -9.266 3.367 1 96.12 84 LEU B CA 1
ATOM 3785 C C . LEU B 1 84 ? 7.188 -8.312 2.568 1 96.12 84 LEU B C 1
ATOM 3787 O O . LEU B 1 84 ? 7.676 -7.328 2.01 1 96.12 84 LEU B O 1
ATOM 3791 N N . GLU B 1 85 ? 5.914 -8.609 2.549 1 95.62 85 GLU B N 1
ATOM 3792 C CA . GLU B 1 85 ? 5 -7.824 1.725 1 95.62 85 GLU B CA 1
ATOM 3793 C C . GLU B 1 85 ? 3.977 -7.09 2.584 1 95.62 85 GLU B C 1
ATOM 3795 O O . GLU B 1 85 ? 3.426 -7.66 3.529 1 95.62 85 GLU B O 1
ATOM 3800 N N . ILE B 1 86 ? 3.777 -5.836 2.24 1 94.75 86 ILE B N 1
ATOM 3801 C CA . ILE B 1 86 ? 2.598 -5.082 2.652 1 94.75 86 ILE B CA 1
ATOM 3802 C C . ILE B 1 86 ? 1.712 -4.805 1.44 1 94.75 86 ILE B C 1
ATOM 3804 O O . ILE B 1 86 ? 2.135 -4.137 0.494 1 94.75 86 ILE B O 1
ATOM 3808 N N . GLU B 1 87 ? 0.518 -5.289 1.501 1 93.62 87 GLU B N 1
ATOM 3809 C CA . GLU B 1 87 ? -0.41 -5.129 0.386 1 93.62 87 GLU B CA 1
ATOM 3810 C C . GLU B 1 87 ? -1.444 -4.047 0.679 1 93.62 87 GLU B C 1
ATOM 3812 O O . GLU B 1 87 ? -1.92 -3.924 1.81 1 93.62 87 GLU B O 1
ATOM 3817 N N . ASP B 1 88 ? -1.733 -3.277 -0.34 1 93.12 88 ASP B N 1
ATOM 3818 C CA . ASP B 1 88 ? -2.715 -2.197 -0.309 1 93.12 88 ASP B CA 1
ATOM 3819 C C . ASP B 1 88 ? -2.381 -1.184 0.783 1 93.12 88 ASP B C 1
ATOM 3821 O O . ASP B 1 88 ? -3.254 -0.785 1.557 1 93.12 88 ASP B O 1
ATOM 3825 N N . ALA B 1 89 ? -1.273 -0.932 0.996 1 90.56 89 ALA B N 1
ATOM 3826 C CA . ALA B 1 89 ? -0.665 0.215 1.666 1 90.56 89 ALA B CA 1
ATOM 3827 C C . ALA B 1 89 ? -0.819 0.11 3.18 1 90.56 89 ALA B C 1
ATOM 3829 O O . ALA B 1 89 ? -0.033 0.691 3.932 1 90.56 89 ALA B O 1
ATOM 3830 N N . LYS B 1 90 ? -1.887 -0.569 3.643 1 88.81 90 LYS B N 1
ATOM 3831 C CA . LYS B 1 90 ? -2.193 -0.354 5.055 1 88.81 90 LYS B CA 1
ATOM 3832 C C . LYS B 1 90 ? -2.992 -1.522 5.625 1 88.81 90 LYS B C 1
ATOM 3834 O O . LYS B 1 90 ? -3.916 -2.025 4.98 1 88.81 90 LYS B O 1
ATOM 3839 N N . VAL B 1 91 ? -2.586 -1.982 6.879 1 89 91 VAL B N 1
ATOM 3840 C CA . VAL B 1 91 ? -3.348 -2.877 7.742 1 89 91 VAL B CA 1
ATOM 3841 C C . VAL B 1 91 ? -3.635 -2.188 9.078 1 89 91 VAL B C 1
ATOM 3843 O O . VAL B 1 91 ? -2.717 -1.697 9.734 1 89 91 VAL B O 1
ATOM 3846 N N . ALA B 1 92 ? -4.863 -2.107 9.383 1 84.12 92 ALA B N 1
ATOM 3847 C CA . ALA B 1 92 ? -5.27 -1.523 10.664 1 84.12 92 ALA B CA 1
ATOM 3848 C C . ALA B 1 92 ? -6.09 -2.516 11.484 1 84.12 92 ALA B C 1
ATOM 3850 O O . ALA B 1 92 ? -6.957 -3.205 10.945 1 84.12 92 ALA B O 1
ATOM 3851 N N . GLY B 1 93 ? -5.73 -2.529 12.75 1 83.12 93 GLY B N 1
ATOM 3852 C CA . GLY B 1 93 ? -6.441 -3.453 13.617 1 83.12 93 GLY B CA 1
ATOM 3853 C C . GLY B 1 93 ? -7.945 -3.266 13.586 1 83.12 93 GLY B C 1
ATOM 3854 O O . GLY B 1 93 ? -8.438 -2.141 13.688 1 83.12 93 GLY B O 1
ATOM 3855 N N . GLY B 1 94 ? -8.68 -4.344 13.391 1 80.19 94 GLY B N 1
ATOM 3856 C CA . GLY B 1 94 ? -10.133 -4.312 13.43 1 80.19 94 GLY B CA 1
ATOM 3857 C C . GLY B 1 94 ? -10.758 -3.891 12.109 1 80.19 94 GLY B C 1
ATOM 3858 O O . GLY B 1 94 ? -11.977 -3.865 11.969 1 80.19 94 GLY B O 1
ATOM 3859 N N . GLN B 1 95 ? -9.961 -3.449 11.164 1 82.19 95 GLN B N 1
ATOM 3860 C CA . GLN B 1 95 ? -10.469 -3.027 9.859 1 82.19 95 GLN B CA 1
ATOM 3861 C C . GLN B 1 95 ? -10.188 -4.078 8.789 1 82.19 95 GLN B C 1
ATOM 3863 O O . GLN B 1 95 ? -9.227 -4.84 8.898 1 82.19 95 GLN B O 1
ATOM 3868 N N . ASN B 1 96 ? -11.109 -4.004 7.766 1 81.31 96 ASN B N 1
ATOM 3869 C CA . ASN B 1 96 ? -10.859 -4.852 6.605 1 81.31 96 ASN B CA 1
ATOM 3870 C C . ASN B 1 96 ? -9.898 -4.184 5.625 1 81.31 96 ASN B C 1
ATOM 3872 O O . ASN B 1 96 ? -9.859 -2.957 5.523 1 81.31 96 ASN B O 1
ATOM 3876 N N . GLY B 1 97 ? -9.102 -5.043 5.086 1 83.81 97 GLY B N 1
ATOM 3877 C CA . GLY B 1 97 ? -8.25 -4.555 4.016 1 83.81 97 GLY B CA 1
ATOM 3878 C C . GLY B 1 97 ? -6.773 -4.629 4.352 1 83.81 97 GLY B C 1
ATOM 3879 O O . GLY B 1 97 ? -6.395 -4.637 5.523 1 83.81 97 GLY B O 1
ATOM 3880 N N . GLY B 1 98 ? -6.004 -4.703 3.309 1 88.12 98 GLY B N 1
ATOM 3881 C CA . GLY B 1 98 ? -4.562 -4.785 3.463 1 88.12 98 GLY B CA 1
ATOM 3882 C C . GLY B 1 98 ? -4.09 -6.133 3.973 1 88.12 98 GLY B C 1
ATOM 3883 O O . GLY B 1 98 ? -4.898 -6.965 4.383 1 88.12 98 GLY B O 1
ATOM 3884 N N . GLU B 1 99 ? -2.797 -6.344 3.873 1 92.12 99 GLU B N 1
ATOM 3885 C CA . GLU B 1 99 ? -2.162 -7.574 4.344 1 92.12 99 GLU B CA 1
ATOM 3886 C C . GLU B 1 99 ? -0.671 -7.367 4.59 1 92.12 99 GLU B C 1
ATOM 3888 O O . GLU B 1 99 ? -0.013 -6.625 3.854 1 92.12 99 GLU B O 1
ATOM 3893 N N . VAL B 1 100 ? -0.214 -7.91 5.668 1 93.81 100 VAL B N 1
ATOM 3894 C CA . VAL B 1 100 ? 1.222 -8.055 5.883 1 93.81 100 VAL B CA 1
ATOM 3895 C C . VAL B 1 100 ? 1.59 -9.539 5.914 1 93.81 100 VAL B C 1
ATOM 3897 O O . VAL B 1 100 ? 1.013 -10.312 6.68 1 93.81 100 VAL B O 1
ATOM 3900 N N . SER B 1 101 ? 2.508 -9.922 4.996 1 95.19 101 SER B N 1
ATOM 3901 C CA . SER B 1 101 ? 2.805 -11.352 4.918 1 95.19 101 SER B CA 1
ATOM 3902 C C . SER B 1 101 ? 4.199 -11.594 4.355 1 95.19 101 SER B C 1
ATOM 3904 O O . SER B 1 101 ? 4.754 -10.742 3.658 1 95.19 101 SER B O 1
ATOM 3906 N N . PHE B 1 102 ? 4.691 -12.742 4.727 1 95.5 102 PHE B N 1
ATOM 3907 C CA . PHE B 1 102 ? 5.836 -13.273 3.992 1 95.5 102 PHE B CA 1
ATOM 3908 C C . PHE B 1 102 ? 5.383 -13.992 2.729 1 95.5 102 PHE B C 1
ATOM 3910 O O . PHE B 1 102 ? 4.555 -14.906 2.791 1 95.5 102 PHE B O 1
ATOM 3917 N N . GLU B 1 103 ? 5.93 -13.602 1.683 1 95.69 103 GLU B N 1
ATOM 3918 C CA . GLU B 1 103 ? 5.73 -14.375 0.462 1 95.69 103 GLU B CA 1
ATOM 3919 C C . GLU B 1 103 ? 6.734 -15.523 0.369 1 95.69 103 GLU B C 1
ATOM 3921 O O . GLU B 1 103 ? 6.406 -16.594 -0.132 1 95.69 103 GLU B O 1
ATOM 3926 N N . GLN B 1 104 ? 7.91 -15.227 0.773 1 96.88 104 GLN B N 1
ATOM 3927 C CA . GLN B 1 104 ? 8.969 -16.234 0.871 1 96.88 104 GLN B CA 1
ATOM 3928 C C . GLN B 1 104 ? 9.812 -16.016 2.123 1 96.88 104 GLN B C 1
ATOM 3930 O O . GLN B 1 104 ? 9.969 -14.891 2.586 1 96.88 104 GLN B O 1
ATOM 3935 N N . ALA B 1 105 ? 10.305 -17.016 2.678 1 98.19 105 ALA B N 1
ATOM 3936 C CA . ALA B 1 105 ? 11.258 -17.078 3.783 1 98.19 105 ALA B CA 1
ATOM 3937 C C . ALA B 1 105 ? 11.898 -18.469 3.873 1 98.19 105 ALA B C 1
ATOM 3939 O O . ALA B 1 105 ? 11.281 -19.406 4.383 1 98.19 105 ALA B O 1
ATOM 3940 N N . TYR B 1 106 ? 13.148 -18.516 3.383 1 97.69 106 TYR B N 1
ATOM 3941 C CA . TYR B 1 106 ? 13.711 -19.859 3.291 1 97.69 106 TYR B CA 1
ATOM 3942 C C . TYR B 1 106 ? 15.227 -19.828 3.438 1 97.69 106 TYR B C 1
ATOM 3944 O O . TYR B 1 106 ? 15.852 -18.781 3.266 1 97.69 106 TYR B O 1
ATOM 3952 N N . LEU B 1 107 ? 15.734 -20.953 3.754 1 97.94 107 LEU B N 1
ATOM 3953 C CA . LEU B 1 107 ? 17.172 -21.219 3.711 1 97.94 107 LEU B CA 1
ATOM 3954 C C . LEU B 1 107 ? 17.562 -21.859 2.389 1 97.94 107 LEU B C 1
ATOM 3956 O O . LEU B 1 107 ? 16.828 -22.703 1.864 1 97.94 107 LEU B O 1
ATOM 3960 N N . LYS B 1 108 ? 18.672 -21.469 1.909 1 96.25 108 LYS B N 1
ATOM 3961 C CA . LYS B 1 108 ? 19.25 -22.062 0.707 1 96.25 108 LYS B CA 1
ATOM 3962 C C . LYS B 1 108 ? 20.578 -22.75 1.021 1 96.25 108 LYS B C 1
ATOM 3964 O O . LYS B 1 108 ? 21.453 -22.156 1.638 1 96.25 108 LYS B O 1
ATOM 3969 N N . PHE B 1 109 ? 20.75 -24 0.635 1 97.75 109 PHE B N 1
ATOM 3970 C CA . PHE B 1 109 ? 21.953 -24.797 0.835 1 97.75 109 PHE B CA 1
ATOM 3971 C C . PHE B 1 109 ? 22.562 -25.172 -0.501 1 97.75 109 PHE B C 1
ATOM 3973 O O . PHE B 1 109 ? 22.016 -26 -1.233 1 97.75 109 PHE B O 1
ATOM 3980 N N . ASN B 1 110 ? 23.688 -24.672 -0.767 1 95.75 110 ASN B N 1
ATOM 3981 C CA . ASN B 1 110 ? 24.406 -25.078 -1.962 1 95.75 110 ASN B CA 1
ATOM 3982 C C . ASN B 1 110 ? 25.078 -26.438 -1.774 1 95.75 110 ASN B C 1
ATOM 3984 O O . ASN B 1 110 ? 25.922 -26.609 -0.894 1 95.75 110 ASN B O 1
ATOM 3988 N N . LEU B 1 111 ? 24.719 -27.344 -2.648 1 96.81 111 LEU B N 1
ATOM 3989 C CA . LEU B 1 111 ? 25.281 -28.672 -2.555 1 96.81 111 LEU B CA 1
ATOM 3990 C C . LEU B 1 111 ? 26.562 -28.781 -3.391 1 96.81 111 LEU B C 1
ATOM 3992 O O . LEU B 1 111 ? 27.531 -29.406 -2.969 1 96.81 111 LEU B O 1
ATOM 3996 N N . ASN B 1 112 ? 26.578 -28.297 -4.523 1 93.62 112 ASN B N 1
ATOM 3997 C CA . ASN B 1 112 ? 27.672 -28.188 -5.477 1 93.62 112 ASN B CA 1
ATOM 3998 C C . ASN B 1 112 ? 27.438 -27.047 -6.469 1 93.62 112 ASN B C 1
ATOM 4000 O O . ASN B 1 112 ? 26.609 -26.156 -6.219 1 93.62 112 ASN B O 1
ATOM 4004 N N . ALA B 1 113 ? 28.203 -27.047 -7.477 1 90.75 113 ALA B N 1
ATOM 4005 C CA . ALA B 1 113 ? 28.141 -25.922 -8.406 1 90.75 113 ALA B CA 1
ATOM 4006 C C . ALA B 1 113 ? 26.812 -25.922 -9.18 1 90.75 113 ALA B C 1
ATOM 4008 O O . ALA B 1 113 ? 26.391 -24.875 -9.695 1 90.75 113 ALA B O 1
ATOM 4009 N N . ASN B 1 114 ? 26.125 -27.047 -9.156 1 93.69 114 ASN B N 1
ATOM 4010 C CA . ASN B 1 114 ? 24.969 -27.141 -10.047 1 93.69 114 ASN B CA 1
ATOM 4011 C C . ASN B 1 114 ? 23.688 -27.438 -9.273 1 93.69 114 ASN B C 1
ATOM 4013 O O . ASN B 1 114 ? 22.609 -27.469 -9.859 1 93.69 114 ASN B O 1
ATOM 4017 N N . GLN B 1 115 ? 23.828 -27.672 -8.062 1 96.69 115 GLN B N 1
ATOM 4018 C CA . GLN B 1 115 ? 22.641 -28.078 -7.316 1 96.69 115 GLN B CA 1
ATOM 4019 C C . GLN B 1 115 ? 22.547 -27.344 -5.984 1 96.69 115 GLN B C 1
ATOM 4021 O O . GLN B 1 115 ? 23.562 -27.094 -5.328 1 96.69 115 GLN B O 1
ATOM 4026 N N . TYR B 1 116 ? 21.328 -27.016 -5.633 1 96.69 116 TYR B N 1
ATOM 4027 C CA . TYR B 1 116 ? 21.062 -26.453 -4.309 1 96.69 116 TYR B CA 1
ATOM 4028 C C . TYR B 1 116 ? 19.688 -26.875 -3.805 1 96.69 116 TYR B C 1
ATOM 4030 O O . TYR B 1 116 ? 18.844 -27.328 -4.586 1 96.69 116 TYR B O 1
ATOM 4038 N N . ILE B 1 117 ? 19.5 -26.766 -2.504 1 98.56 117 ILE B N 1
ATOM 4039 C CA . ILE B 1 117 ? 18.234 -27.062 -1.839 1 98.56 117 ILE B CA 1
ATOM 4040 C C . ILE B 1 117 ? 17.672 -25.797 -1.213 1 98.56 117 ILE B C 1
ATOM 4042 O O . ILE B 1 117 ? 18.406 -24.984 -0.637 1 98.56 117 ILE B O 1
ATOM 4046 N N . VAL B 1 118 ? 16.406 -25.688 -1.384 1 97.75 118 VAL B N 1
ATOM 4047 C CA . VAL B 1 118 ? 15.664 -24.641 -0.709 1 97.75 118 VAL B CA 1
ATOM 4048 C C . VAL B 1 118 ? 14.703 -25.25 0.306 1 97.75 118 VAL B C 1
ATOM 4050 O O . VAL B 1 118 ? 13.992 -26.203 -0.007 1 97.75 118 VAL B O 1
ATOM 4053 N N . ALA B 1 119 ? 14.703 -24.688 1.577 1 98.69 119 ALA B N 1
ATOM 4054 C CA . ALA B 1 119 ? 13.828 -25.203 2.627 1 98.69 119 ALA B CA 1
ATOM 4055 C C . ALA B 1 119 ? 13.141 -24.062 3.371 1 98.69 119 ALA B C 1
ATOM 4057 O O . ALA B 1 119 ? 13.797 -23.125 3.828 1 98.69 119 ALA B O 1
ATOM 4058 N N . GLY B 1 120 ? 11.898 -24.031 3.469 1 98.69 120 GLY B N 1
ATOM 4059 C CA . GLY B 1 120 ? 11.086 -22.984 4.078 1 98.69 120 GLY B CA 1
ATOM 4060 C C . GLY B 1 120 ? 9.844 -22.656 3.275 1 98.69 120 GLY B C 1
ATOM 4061 O O . GLY B 1 120 ? 9.203 -23.547 2.715 1 98.69 120 GLY B O 1
ATOM 4062 N N . LEU B 1 121 ? 9.414 -21.438 3.383 1 98.62 121 LEU B N 1
ATOM 4063 C CA . LEU B 1 121 ? 8.32 -20.906 2.578 1 98.62 121 LEU B CA 1
ATOM 4064 C C . LEU B 1 121 ? 8.82 -20.438 1.22 1 98.62 121 LEU B C 1
ATOM 4066 O O . LEU B 1 121 ? 9.562 -19.453 1.137 1 98.62 121 LEU B O 1
ATOM 4070 N N . PHE B 1 122 ? 8.484 -21.156 0.209 1 97.06 122 PHE B N 1
ATOM 4071 C CA . PHE B 1 122 ? 9.016 -20.797 -1.102 1 97.06 122 PHE B CA 1
ATOM 4072 C C . PHE B 1 122 ? 7.934 -20.922 -2.172 1 97.06 122 PHE B C 1
ATOM 4074 O O . PHE B 1 122 ? 6.852 -21.438 -1.913 1 97.06 122 PHE B O 1
ATOM 4081 N N . ILE B 1 123 ? 8.195 -20.359 -3.355 1 97.25 123 ILE B N 1
ATOM 4082 C CA . ILE B 1 123 ? 7.332 -20.391 -4.535 1 97.25 123 ILE B CA 1
ATOM 4083 C C . ILE B 1 123 ? 7.852 -21.438 -5.52 1 97.25 123 ILE B C 1
ATOM 4085 O O . ILE B 1 123 ? 8.953 -21.312 -6.051 1 97.25 123 ILE B O 1
ATOM 4089 N N . PRO B 1 124 ? 7.066 -22.469 -5.75 1 97 124 PRO B N 1
ATOM 4090 C CA . PRO B 1 124 ? 7.551 -23.5 -6.684 1 97 124 PRO B CA 1
ATOM 4091 C C . PRO B 1 124 ? 7.59 -23 -8.125 1 97 124 PRO B C 1
ATOM 4093 O O . PRO B 1 124 ? 6.805 -22.125 -8.508 1 97 124 PRO B O 1
ATOM 4096 N N . ARG B 1 125 ? 8.469 -23.578 -8.898 1 97.12 125 ARG B N 1
ATOM 4097 C CA . ARG B 1 125 ? 8.562 -23.234 -10.312 1 97.12 125 ARG B CA 1
ATOM 4098 C C . ARG B 1 125 ? 7.422 -23.875 -11.109 1 97.12 125 ARG B C 1
ATOM 4100 O O . ARG B 1 125 ? 7.566 -24.984 -11.641 1 97.12 125 ARG B O 1
ATOM 4107 N N . ILE B 1 126 ? 6.348 -23.234 -11.188 1 98.25 126 ILE B N 1
ATOM 4108 C CA . ILE B 1 126 ? 5.184 -23.562 -11.992 1 98.25 126 ILE B CA 1
ATOM 4109 C C . ILE B 1 126 ? 4.711 -22.328 -12.758 1 98.25 126 ILE B C 1
ATOM 4111 O O . ILE B 1 126 ? 4.32 -21.328 -12.148 1 98.25 126 ILE B O 1
ATOM 4115 N N . GLY B 1 127 ? 4.754 -22.422 -14.094 1 98.12 127 GLY B N 1
ATOM 4116 C CA . GLY B 1 127 ? 4.438 -21.25 -14.906 1 98.12 127 GLY B CA 1
ATOM 4117 C C . GLY B 1 127 ? 5.586 -20.266 -15.008 1 98.12 127 GLY B C 1
ATOM 4118 O O . GLY B 1 127 ? 6.734 -20.609 -14.711 1 98.12 127 GLY B O 1
ATOM 4119 N N . ILE B 1 128 ? 5.293 -19.109 -15.477 1 97.56 128 ILE B N 1
ATOM 4120 C CA . ILE B 1 128 ? 6.301 -18.078 -15.703 1 97.56 128 ILE B CA 1
ATOM 4121 C C . ILE B 1 128 ? 6.273 -17.062 -14.562 1 97.56 128 ILE B C 1
ATOM 4123 O O . ILE B 1 128 ? 7.32 -16.688 -14.023 1 97.56 128 ILE B O 1
ATOM 4127 N N . LEU B 1 129 ? 5.133 -16.656 -14.055 1 95.81 129 LEU B N 1
ATOM 4128 C CA . LEU B 1 129 ? 4.953 -15.562 -13.117 1 95.81 129 LEU B CA 1
ATOM 4129 C C . LEU B 1 129 ? 5.457 -15.945 -11.727 1 95.81 129 LEU B C 1
ATOM 4131 O O . LEU B 1 129 ? 5.918 -15.094 -10.969 1 95.81 129 LEU B O 1
ATOM 4135 N N . ASN B 1 130 ? 5.324 -17.172 -11.383 1 94.19 130 ASN B N 1
ATOM 4136 C CA . ASN B 1 130 ? 5.738 -17.547 -10.039 1 94.19 130 ASN B CA 1
ATOM 4137 C C . ASN B 1 130 ? 7.199 -17.203 -9.773 1 94.19 130 ASN B C 1
ATOM 4139 O O . ASN B 1 130 ? 7.559 -16.812 -8.664 1 94.19 130 ASN B O 1
ATOM 4143 N N . GLU B 1 131 ? 8 -17.266 -10.789 1 89.12 131 GLU B N 1
ATOM 4144 C CA . GLU B 1 131 ? 9.406 -16.922 -10.594 1 89.12 131 GLU B CA 1
ATOM 4145 C C . GLU B 1 131 ? 9.703 -15.508 -11.086 1 89.12 131 GLU B C 1
ATOM 4147 O O . GLU B 1 131 ? 10.758 -14.945 -10.789 1 89.12 131 GLU B O 1
ATOM 4152 N N . ASN B 1 132 ? 8.805 -14.945 -11.805 1 91 132 ASN B N 1
ATOM 4153 C CA . ASN B 1 132 ? 8.969 -13.617 -12.391 1 91 132 ASN B CA 1
ATOM 4154 C C . ASN B 1 132 ? 7.758 -12.727 -12.125 1 91 132 ASN B C 1
ATOM 4156 O O . ASN B 1 132 ? 7.129 -12.234 -13.062 1 91 132 ASN B O 1
ATOM 4160 N N . HIS B 1 133 ? 7.551 -12.469 -10.844 1 93.5 133 HIS B N 1
ATOM 4161 C CA . HIS B 1 133 ? 6.289 -11.805 -10.547 1 93.5 133 HIS B CA 1
ATOM 4162 C C . HIS B 1 133 ? 6.512 -10.375 -10.078 1 93.5 133 HIS B C 1
ATOM 4164 O O . HIS B 1 133 ? 5.598 -9.734 -9.555 1 93.5 133 HIS B O 1
ATOM 4170 N N . LEU B 1 134 ? 7.754 -9.844 -10.242 1 95.12 134 LEU B N 1
ATOM 4171 C CA . LEU B 1 134 ? 7.934 -8.43 -9.961 1 95.12 134 LEU B CA 1
ATOM 4172 C C . LEU B 1 134 ? 7.203 -7.574 -10.992 1 95.12 134 LEU B C 1
ATOM 4174 O O . LEU B 1 134 ? 7.246 -7.867 -12.188 1 95.12 134 LEU B O 1
ATOM 4178 N N . PRO B 1 135 ? 6.652 -6.574 -10.523 1 96.38 135 PRO B N 1
ATOM 4179 C CA . PRO B 1 135 ? 5.758 -5.832 -11.414 1 96.38 135 PRO B CA 1
ATOM 4180 C C . PRO B 1 135 ? 6.496 -5.18 -12.578 1 96.38 135 PRO B C 1
ATOM 4182 O O . PRO B 1 135 ? 5.875 -4.801 -13.578 1 96.38 135 PRO B O 1
ATOM 4185 N N . ASN B 1 136 ? 7.789 -4.957 -12.516 1 94.88 136 ASN B N 1
ATOM 4186 C CA . ASN B 1 136 ? 8.531 -4.379 -13.633 1 94.88 136 ASN B CA 1
ATOM 4187 C C . ASN B 1 136 ? 9.047 -5.457 -14.586 1 94.88 136 ASN B C 1
ATOM 4189 O O . ASN B 1 136 ? 9.758 -5.152 -15.539 1 94.88 136 ASN B O 1
ATOM 4193 N N . THR B 1 137 ? 8.695 -6.746 -14.383 1 94.5 137 THR B N 1
ATOM 4194 C CA . THR B 1 137 ? 9.273 -7.812 -15.188 1 94.5 137 THR B CA 1
ATOM 4195 C C . THR B 1 137 ? 8.242 -8.375 -16.156 1 94.5 137 THR B C 1
ATOM 4197 O O . THR B 1 137 ? 8.539 -9.281 -16.938 1 94.5 137 THR B O 1
ATOM 4200 N N . PHE B 1 138 ? 7.074 -7.945 -16.156 1 96.44 138 PHE B N 1
ATOM 4201 C CA . PHE B 1 138 ? 6.066 -8.375 -17.109 1 96.44 138 PHE B CA 1
ATOM 4202 C C . PHE B 1 138 ? 5.309 -7.176 -17.672 1 96.44 138 PHE B C 1
ATOM 4204 O O . PHE B 1 138 ? 5.309 -6.102 -17.078 1 96.44 138 PHE B O 1
ATOM 4211 N N . ASN B 1 139 ? 4.684 -7.352 -18.797 1 97.75 139 ASN B N 1
ATOM 4212 C CA . ASN B 1 139 ? 3.896 -6.293 -19.422 1 97.75 139 ASN B CA 1
ATOM 4213 C C . ASN B 1 139 ? 2.486 -6.227 -18.828 1 97.75 139 ASN B C 1
ATOM 4215 O O . ASN B 1 139 ? 1.887 -7.258 -18.531 1 97.75 139 ASN B O 1
ATOM 4219 N N . GLY B 1 140 ? 1.998 -4.941 -18.797 1 97.81 140 GLY B N 1
ATOM 4220 C CA . GLY B 1 140 ? 0.671 -4.719 -18.25 1 97.81 140 GLY B CA 1
ATOM 4221 C C . GLY B 1 140 ? 0.685 -4.41 -16.766 1 97.81 140 GLY B C 1
ATOM 4222 O O . GLY B 1 140 ? 1.619 -4.793 -16.047 1 97.81 140 GLY B O 1
ATOM 4223 N N . ASN B 1 141 ? -0.331 -3.775 -16.297 1 97.94 141 ASN B N 1
ATOM 4224 C CA . ASN B 1 141 ? -0.416 -3.389 -14.883 1 97.94 141 ASN B CA 1
ATOM 4225 C C . ASN B 1 141 ? -0.863 -4.555 -14.008 1 97.94 141 ASN B C 1
ATOM 4227 O O . ASN B 1 141 ? -0.51 -4.625 -12.828 1 97.94 141 ASN B O 1
ATOM 4231 N N . GLU B 1 142 ? -1.608 -5.445 -14.617 1 97.25 142 GLU B N 1
ATOM 4232 C CA . GLU B 1 142 ? -2.059 -6.629 -13.898 1 97.25 142 GLU B CA 1
ATOM 4233 C C . GLU B 1 142 ? -1.297 -7.875 -14.344 1 97.25 142 GLU B C 1
ATOM 4235 O O . GLU B 1 142 ? -0.932 -7.996 -15.516 1 97.25 142 GLU B O 1
ATOM 4240 N N . ARG B 1 143 ? -1.084 -8.773 -13.391 1 97.56 143 ARG B N 1
ATOM 4241 C CA . ARG B 1 143 ? -0.632 -10.102 -13.781 1 97.56 143 ARG B CA 1
ATOM 4242 C C . ARG B 1 143 ? -1.636 -10.766 -14.719 1 97.56 143 ARG B C 1
ATOM 4244 O O . ARG B 1 143 ? -2.83 -10.469 -14.672 1 97.56 143 ARG B O 1
ATOM 4251 N N . ASN B 1 144 ? -1.099 -11.594 -15.625 1 98 144 ASN B N 1
ATOM 4252 C CA . ASN B 1 144 ? -2.049 -12.234 -16.531 1 98 144 ASN B CA 1
ATOM 4253 C C . ASN B 1 144 ? -3.043 -13.109 -15.766 1 98 144 ASN B C 1
ATOM 4255 O O . ASN B 1 144 ? -2.711 -13.664 -14.719 1 98 144 ASN B O 1
ATOM 4259 N N . TYR B 1 145 ? -4.141 -13.273 -16.312 1 98.19 145 TYR B N 1
ATOM 4260 C CA . TYR B 1 145 ? -5.281 -13.852 -15.609 1 98.19 145 TYR B CA 1
ATOM 4261 C C . TYR B 1 145 ? -5.184 -15.375 -15.578 1 98.19 145 TYR B C 1
ATOM 4263 O O . TYR B 1 145 ? -5.633 -16.016 -14.617 1 98.19 145 TYR B O 1
ATOM 4271 N N . VAL B 1 146 ? -4.57 -15.984 -16.531 1 98.69 146 VAL B N 1
ATOM 4272 C CA . VAL B 1 146 ? -4.418 -17.438 -16.578 1 98.69 146 VAL B CA 1
ATOM 4273 C C . VAL B 1 146 ? -3.57 -17.906 -15.406 1 98.69 146 VAL B C 1
ATOM 4275 O O . VAL B 1 146 ? -3.984 -18.781 -14.648 1 98.69 146 VAL B O 1
ATOM 4278 N N . GLU B 1 147 ? -2.48 -17.281 -15.242 1 98.38 147 GLU B N 1
ATOM 4279 C CA . GLU B 1 147 ? -1.593 -17.734 -14.172 1 98.38 147 GLU B CA 1
ATOM 4280 C C . GLU B 1 147 ? -2.088 -17.25 -12.812 1 98.38 147 GLU B C 1
ATOM 4282 O O . GLU B 1 147 ? -1.713 -17.797 -11.781 1 98.38 147 GLU B O 1
ATOM 4287 N N . THR B 1 148 ? -2.908 -16.25 -12.82 1 97.5 148 THR B N 1
ATOM 4288 C CA . THR B 1 148 ? -3.492 -15.766 -11.57 1 97.5 148 THR B CA 1
ATOM 4289 C C . THR B 1 148 ? -4.582 -16.719 -11.086 1 97.5 148 THR B C 1
ATOM 4291 O O . THR B 1 148 ? -4.633 -17.062 -9.906 1 97.5 148 THR B O 1
ATOM 4294 N N . PHE B 1 149 ? -5.391 -17.203 -12.016 1 97.44 149 PHE B N 1
ATOM 4295 C CA . PHE B 1 149 ? -6.602 -17.891 -11.578 1 97.44 149 PHE B CA 1
ATOM 4296 C C . PHE B 1 149 ? -6.449 -19.406 -11.711 1 97.44 149 PHE B C 1
ATOM 4298 O O . PHE B 1 149 ? -7.062 -20.156 -10.961 1 97.44 149 PHE B O 1
ATOM 4305 N N . ILE B 1 150 ? -5.621 -19.906 -12.648 1 98.31 150 ILE B N 1
ATOM 4306 C CA . ILE B 1 150 ? -5.512 -21.344 -12.875 1 98.31 150 ILE B CA 1
ATOM 4307 C C . ILE B 1 150 ? -4.309 -21.891 -12.125 1 98.31 150 ILE B C 1
ATOM 4309 O O . ILE B 1 150 ? -4.418 -22.891 -11.406 1 98.31 150 ILE B O 1
ATOM 4313 N N . ILE B 1 151 ? -3.137 -21.422 -12.141 1 96.88 151 ILE B N 1
ATOM 4314 C CA . ILE B 1 151 ? -1.93 -21.828 -11.43 1 96.88 151 ILE B CA 1
ATOM 4315 C C . ILE B 1 151 ? -1.871 -21.109 -10.078 1 96.88 151 ILE B C 1
ATOM 4317 O O . ILE B 1 151 ? -1.414 -21.688 -9.086 1 96.88 151 ILE B O 1
ATOM 4321 N N . PRO B 1 152 ? -2.471 -20.25 -9.664 1 91.44 152 PRO B N 1
ATOM 4322 C CA . PRO B 1 152 ? -2.457 -19 -8.898 1 91.44 152 PRO B CA 1
ATOM 4323 C C . PRO B 1 152 ? -1.063 -18.391 -8.797 1 91.44 152 PRO B C 1
ATOM 4325 O O . PRO B 1 152 ? -0.15 -19.016 -8.25 1 91.44 152 PRO B O 1
ATOM 4328 N N . ALA B 1 153 ? -0.883 -17.25 -9.125 1 90.25 153 ALA B N 1
ATOM 4329 C CA . ALA B 1 153 ? 0.394 -16.531 -9.086 1 90.25 153 ALA B CA 1
ATOM 4330 C C . ALA B 1 153 ? 0.859 -16.312 -7.648 1 90.25 153 ALA B C 1
ATOM 4332 O O . ALA B 1 153 ? 0.051 -16.016 -6.766 1 90.25 153 ALA B O 1
ATOM 4333 N N . THR B 1 154 ? 2.17 -16.406 -7.473 1 93.06 154 THR B N 1
ATOM 4334 C CA . THR B 1 154 ? 2.832 -16.266 -6.18 1 93.06 154 THR B CA 1
ATOM 4335 C C . THR B 1 154 ? 2.379 -17.359 -5.215 1 93.06 154 THR B C 1
ATOM 4337 O O . THR B 1 154 ? 2.139 -17.094 -4.039 1 93.06 154 THR B O 1
ATOM 4340 N N . TRP B 1 155 ? 2.154 -18.547 -5.801 1 96.12 155 TRP B N 1
ATOM 4341 C CA . TRP B 1 155 ? 1.804 -19.719 -5.008 1 96.12 155 TRP B CA 1
ATOM 4342 C C . TRP B 1 155 ? 2.928 -20.078 -4.039 1 96.12 155 TRP B C 1
ATOM 4344 O O . TRP B 1 155 ? 4.043 -20.391 -4.465 1 96.12 155 TRP B O 1
ATOM 4354 N N . ARG B 1 156 ? 2.666 -20.062 -2.75 1 97.38 156 ARG B N 1
ATOM 4355 C CA . ARG B 1 156 ? 3.729 -20.359 -1.793 1 97.38 156 ARG B CA 1
ATOM 4356 C C . ARG B 1 156 ? 3.24 -21.297 -0.7 1 97.38 156 ARG B C 1
ATOM 4358 O O . ARG B 1 156 ? 2.094 -21.203 -0.259 1 97.38 156 ARG B O 1
ATOM 4365 N N . GLU B 1 157 ? 4.105 -22.156 -0.36 1 97.94 157 GLU B N 1
ATOM 4366 C CA . GLU B 1 157 ? 3.861 -23.109 0.724 1 97.94 157 GLU B CA 1
ATOM 4367 C C . GLU B 1 157 ? 5.164 -23.516 1.405 1 97.94 157 GLU B C 1
ATOM 4369 O O . GLU B 1 157 ? 6.25 -23.219 0.907 1 97.94 157 GLU B O 1
ATOM 4374 N N . LEU B 1 158 ? 5.023 -24.141 2.559 1 98.5 158 LEU B N 1
ATOM 4375 C CA . LEU B 1 158 ? 6.18 -24.641 3.291 1 98.5 158 LEU B CA 1
ATOM 4376 C C . LEU B 1 158 ? 6.633 -25.984 2.734 1 98.5 158 LEU B C 1
ATOM 4378 O O . LEU B 1 158 ? 5.805 -26.859 2.439 1 98.5 158 LEU B O 1
ATOM 4382 N N . GLY B 1 159 ? 7.949 -26.109 2.504 1 98.5 159 GLY B N 1
ATOM 4383 C CA . GLY B 1 159 ? 8.469 -27.359 1.989 1 98.5 159 GLY B CA 1
ATOM 4384 C C . GLY B 1 159 ? 9.969 -27.328 1.736 1 98.5 159 GLY B C 1
ATOM 4385 O O . GLY B 1 159 ? 10.695 -26.547 2.369 1 98.5 159 GLY B O 1
ATOM 4386 N N . VAL B 1 160 ? 10.383 -28.328 0.972 1 98.75 160 VAL B N 1
ATOM 4387 C CA . VAL B 1 160 ? 11.766 -28.484 0.542 1 98.75 160 VAL B CA 1
ATOM 4388 C C . VAL B 1 160 ? 11.812 -28.766 -0.958 1 98.75 160 VAL B C 1
ATOM 4390 O O . VAL B 1 160 ? 11 -29.531 -1.482 1 98.75 160 VAL B O 1
ATOM 4393 N N . SER B 1 161 ? 12.75 -28.109 -1.615 1 98.69 161 SER B N 1
ATOM 4394 C CA . SER B 1 161 ? 12.867 -28.312 -3.057 1 98.69 161 SER B CA 1
ATOM 4395 C C . SER B 1 161 ? 14.328 -28.391 -3.49 1 98.69 161 SER B C 1
ATOM 4397 O O . SER B 1 161 ? 15.172 -27.641 -2.992 1 98.69 161 SER B O 1
ATOM 4399 N N . LEU B 1 162 ? 14.578 -29.281 -4.355 1 98.75 162 LEU B N 1
ATOM 4400 C CA . LEU B 1 162 ? 15.875 -29.406 -5.004 1 98.75 162 LEU B CA 1
ATOM 4401 C C . LEU B 1 162 ? 15.883 -28.719 -6.355 1 98.75 162 LEU B C 1
ATOM 4403 O O . LEU B 1 162 ? 14.969 -28.906 -7.16 1 98.75 162 LEU B O 1
ATOM 4407 N N . TYR B 1 163 ? 16.844 -27.906 -6.543 1 97.56 163 TYR B N 1
ATOM 4408 C CA . TYR B 1 163 ? 17.094 -27.234 -7.816 1 97.56 163 TYR B CA 1
ATOM 4409 C C . TYR B 1 163 ? 18.406 -27.703 -8.43 1 97.56 163 TYR B C 1
ATOM 4411 O O . TYR B 1 163 ? 19.375 -27.953 -7.719 1 97.56 163 TYR B O 1
ATOM 4419 N N . GLY B 1 164 ? 18.391 -27.766 -9.75 1 97 164 GLY B N 1
ATOM 4420 C CA . GLY B 1 164 ? 19.641 -28.188 -10.367 1 97 164 GLY B CA 1
ATOM 4421 C C . GLY B 1 164 ? 19.703 -27.891 -11.852 1 97 164 GLY B C 1
ATOM 4422 O O . GLY B 1 164 ? 18.703 -27.5 -12.453 1 97 164 GLY B O 1
ATOM 4423 N N . SER B 1 165 ? 20.906 -27.969 -12.32 1 96.06 165 SER B N 1
ATOM 4424 C CA . SER B 1 165 ? 21.188 -27.922 -13.75 1 96.06 165 SER B CA 1
ATOM 4425 C C . SER B 1 165 ? 21.984 -29.141 -14.211 1 96.06 165 SER B C 1
ATOM 4427 O O . SER B 1 165 ? 22.797 -29.656 -13.461 1 96.06 165 SER B O 1
ATOM 4429 N N . LEU B 1 166 ? 21.75 -29.531 -15.43 1 94.19 166 LEU B N 1
ATOM 4430 C CA . LEU B 1 166 ? 22.5 -30.656 -15.984 1 94.19 166 LEU B CA 1
ATOM 4431 C C . LEU B 1 166 ? 23.766 -30.156 -16.672 1 94.19 166 LEU B C 1
ATOM 4433 O O . LEU B 1 166 ? 23.766 -29.109 -17.328 1 94.19 166 LEU B O 1
ATOM 4437 N N . ASN B 1 167 ? 24.875 -30.781 -16.609 1 88.62 167 ASN B N 1
ATOM 4438 C CA . ASN B 1 167 ? 26.172 -30.344 -17.125 1 88.62 167 ASN B CA 1
ATOM 4439 C C . ASN B 1 167 ? 26.234 -30.484 -18.641 1 88.62 167 ASN B C 1
ATOM 4441 O O . ASN B 1 167 ? 26.812 -29.641 -19.328 1 88.62 167 ASN B O 1
ATOM 4445 N N . ARG B 1 168 ? 25.734 -31.453 -19.141 1 90.88 168 ARG B N 1
ATOM 4446 C CA . ARG B 1 168 ? 25.938 -31.734 -20.562 1 90.88 168 ARG B CA 1
ATOM 4447 C C . ARG B 1 168 ? 24.781 -31.203 -21.391 1 90.88 168 ARG B C 1
ATOM 4449 O O . ARG B 1 168 ? 24.859 -31.172 -22.625 1 90.88 168 ARG B O 1
ATOM 4456 N N . LEU B 1 169 ? 23.719 -30.906 -20.766 1 91.44 169 LEU B N 1
ATOM 4457 C CA . LEU B 1 169 ? 22.531 -30.391 -21.438 1 91.44 169 LEU B CA 1
ATOM 4458 C C . LEU B 1 169 ? 22.078 -29.062 -20.828 1 91.44 169 LEU B C 1
ATOM 4460 O O . LEU B 1 169 ? 22.203 -28.859 -19.609 1 91.44 169 LEU B O 1
ATOM 4464 N N . PRO B 1 170 ? 21.562 -28.156 -21.641 1 94.88 170 PRO B N 1
ATOM 4465 C CA . PRO B 1 170 ? 21.062 -26.891 -21.109 1 94.88 170 PRO B CA 1
ATOM 4466 C C . PRO B 1 170 ? 19.703 -27.016 -20.438 1 94.88 170 PRO B C 1
ATOM 4468 O O . PRO B 1 170 ? 18.734 -26.406 -20.891 1 94.88 170 PRO B O 1
ATOM 4471 N N . ILE B 1 171 ? 19.672 -27.844 -19.453 1 96.62 171 ILE B N 1
ATOM 4472 C CA . ILE B 1 171 ? 18.438 -28.172 -18.75 1 96.62 171 ILE B CA 1
ATOM 4473 C C . ILE B 1 171 ? 18.578 -27.828 -17.266 1 96.62 171 ILE B C 1
ATOM 4475 O O . ILE B 1 171 ? 19.547 -28.203 -16.625 1 96.62 171 ILE B O 1
ATOM 4479 N N . ASN B 1 172 ? 17.656 -27.078 -16.797 1 97.19 172 ASN B N 1
ATOM 4480 C CA . ASN B 1 172 ? 17.469 -26.875 -15.367 1 97.19 172 ASN B CA 1
ATOM 4481 C C . ASN B 1 172 ? 16.25 -27.672 -14.859 1 97.19 172 ASN B C 1
ATOM 4483 O O . ASN B 1 172 ? 15.258 -27.812 -15.562 1 97.19 172 ASN B O 1
ATOM 4487 N N . TYR B 1 173 ? 16.328 -28.203 -13.68 1 98 173 TYR B N 1
ATOM 4488 C CA . TYR B 1 173 ? 15.211 -28.969 -13.141 1 98 173 TYR B CA 1
ATOM 4489 C C . TYR B 1 173 ? 14.953 -28.609 -11.688 1 98 173 TYR B C 1
ATOM 4491 O O . TYR B 1 173 ? 15.836 -28.078 -11.008 1 98 173 TYR B O 1
ATOM 4499 N N . THR B 1 174 ? 13.766 -28.812 -11.242 1 98.5 174 THR B N 1
ATOM 4500 C CA . THR B 1 174 ? 13.391 -28.719 -9.836 1 98.5 174 THR B CA 1
ATOM 4501 C C . THR B 1 174 ? 12.484 -29.875 -9.438 1 98.5 174 THR B C 1
ATOM 4503 O O . THR B 1 174 ? 11.719 -30.391 -10.266 1 98.5 174 THR B O 1
ATOM 4506 N N . ILE B 1 175 ? 12.633 -30.359 -8.266 1 98.75 175 ILE B N 1
ATOM 4507 C CA . ILE B 1 175 ? 11.727 -31.297 -7.621 1 98.75 175 ILE B CA 1
ATOM 4508 C C . ILE B 1 175 ? 11.5 -30.891 -6.168 1 98.75 175 ILE B C 1
ATOM 4510 O O . ILE B 1 175 ? 12.461 -30.641 -5.434 1 98.75 175 ILE B O 1
ATOM 4514 N N . GLY B 1 176 ? 10.227 -30.828 -5.812 1 98.62 176 GLY B N 1
ATOM 4515 C CA . GLY B 1 176 ? 9.938 -30.344 -4.477 1 98.62 176 GLY B CA 1
ATOM 4516 C C . GLY B 1 176 ? 8.805 -31.078 -3.797 1 98.62 176 GLY B C 1
ATOM 4517 O O . GLY B 1 176 ? 7.988 -31.719 -4.461 1 98.62 176 GLY B O 1
ATOM 4518 N N . ILE B 1 177 ? 8.812 -31.016 -2.482 1 98.69 177 ILE B N 1
ATOM 4519 C CA . ILE B 1 177 ? 7.727 -31.484 -1.629 1 98.69 177 ILE B CA 1
ATOM 4520 C C . ILE B 1 177 ? 7.258 -30.344 -0.725 1 98.69 177 ILE B C 1
ATOM 4522 O O . ILE B 1 177 ? 8.07 -29.562 -0.223 1 98.69 177 ILE B O 1
ATOM 4526 N N . MET B 1 178 ? 5.965 -30.234 -0.568 1 98.44 178 MET B N 1
ATOM 4527 C CA . MET B 1 178 ? 5.387 -29.172 0.255 1 98.44 178 MET B CA 1
ATOM 4528 C C . MET B 1 178 ? 4.02 -29.594 0.791 1 98.44 178 MET B C 1
ATOM 4530 O O . MET B 1 178 ? 3.508 -30.656 0.441 1 98.44 178 MET B O 1
ATOM 4534 N N . ASN B 1 179 ? 3.473 -28.781 1.738 1 98.44 179 ASN B N 1
ATOM 4535 C CA . ASN B 1 179 ? 2.121 -29.094 2.188 1 98.44 179 ASN B CA 1
ATOM 4536 C C . ASN B 1 179 ? 1.109 -28.969 1.051 1 98.44 179 ASN B C 1
ATOM 4538 O O . ASN B 1 179 ? 1.276 -28.141 0.156 1 98.44 179 ASN B O 1
ATOM 4542 N N . GLY B 1 180 ? 0.091 -29.734 1.081 1 97.94 180 GLY B N 1
ATOM 4543 C CA . GLY B 1 180 ? -0.959 -29.703 0.076 1 97.94 180 GLY B CA 1
ATOM 4544 C C . GLY B 1 180 ? -1.929 -28.547 0.255 1 97.94 180 GLY B C 1
ATOM 4545 O O . GLY B 1 180 ? -1.59 -27.531 0.874 1 97.94 180 GLY B O 1
ATOM 4546 N N . LEU B 1 181 ? -3.1 -28.719 -0.401 1 98.12 181 LEU B N 1
ATOM 4547 C CA . LEU B 1 181 ? -4.141 -27.703 -0.371 1 98.12 181 LEU B CA 1
ATOM 4548 C C . LEU B 1 181 ? -5.273 -28.109 0.565 1 98.12 181 LEU B C 1
ATOM 4550 O O . LEU B 1 181 ? -5.305 -29.234 1.056 1 98.12 181 LEU B O 1
ATOM 4554 N N . SER B 1 182 ? -6.156 -27.188 0.833 1 98.06 182 SER B N 1
ATOM 4555 C CA . SER B 1 182 ? -7.375 -27.484 1.583 1 98.06 182 SER B CA 1
ATOM 4556 C C . SER B 1 182 ? -8.617 -27.328 0.712 1 98.06 182 SER B C 1
ATOM 4558 O O . SER B 1 182 ? -9.07 -26.203 0.478 1 98.06 182 SER B O 1
ATOM 4560 N N . SER B 1 183 ? -9.18 -28.375 0.377 1 97.75 183 SER B N 1
ATOM 4561 C CA . SER B 1 183 ? -10.375 -28.297 -0.456 1 97.75 183 SER B CA 1
ATOM 4562 C C . SER B 1 183 ? -11.547 -27.688 0.307 1 97.75 183 SER B C 1
ATOM 4564 O O . SER B 1 183 ? -12.484 -27.172 -0.299 1 97.75 183 SER B O 1
ATOM 4566 N N . ALA B 1 184 ? -11.523 -27.734 1.608 1 97.06 184 ALA B N 1
ATOM 4567 C CA . ALA B 1 184 ? -12.555 -27.094 2.426 1 97.06 184 ALA B CA 1
ATOM 4568 C C . ALA B 1 184 ? -12.617 -25.594 2.168 1 97.06 184 ALA B C 1
ATOM 4570 O O . ALA B 1 184 ? -13.656 -24.969 2.359 1 97.06 184 ALA B O 1
ATOM 4571 N N . ALA B 1 185 ? -11.508 -25.062 1.685 1 97.06 185 ALA B N 1
ATOM 4572 C CA . ALA B 1 185 ? -11.414 -23.625 1.519 1 97.06 185 ALA B CA 1
ATOM 4573 C C . ALA B 1 185 ? -11.531 -23.219 0.049 1 97.06 185 ALA B C 1
ATOM 4575 O O . ALA B 1 185 ? -11.43 -22.047 -0.295 1 97.06 185 ALA B O 1
ATOM 4576 N N . PHE B 1 186 ? -11.688 -24.219 -0.854 1 97.56 186 PHE B N 1
ATOM 4577 C CA . PHE B 1 186 ? -11.945 -23.859 -2.24 1 97.56 186 PHE B CA 1
ATOM 4578 C C . PHE B 1 186 ? -13.188 -22.969 -2.348 1 97.56 186 PHE B C 1
ATOM 4580 O O . PHE B 1 186 ? -14.133 -23.125 -1.573 1 97.56 186 PHE B O 1
ATOM 4587 N N . THR B 1 187 ? -13.141 -22.047 -3.291 1 95.5 187 THR B N 1
ATOM 4588 C CA . THR B 1 187 ? -14.25 -21.125 -3.459 1 95.5 187 THR B CA 1
ATOM 4589 C C . THR B 1 187 ? -14.641 -21 -4.93 1 95.5 187 THR B C 1
ATOM 4591 O O . THR B 1 187 ? -13.773 -20.906 -5.801 1 95.5 187 THR B O 1
ATOM 4594 N N . HIS B 1 188 ? -15.914 -21.016 -5.094 1 92 188 HIS B N 1
ATOM 4595 C CA . HIS B 1 188 ? -16.438 -20.75 -6.43 1 92 188 HIS B CA 1
ATOM 4596 C C . HIS B 1 188 ? -15.953 -19.391 -6.941 1 92 188 HIS B C 1
ATOM 4598 O O . HIS B 1 188 ? -16.031 -18.391 -6.219 1 92 188 HIS B O 1
ATOM 4604 N N . GLY B 1 189 ? -15.391 -19.344 -8.078 1 92.38 189 GLY B N 1
ATOM 4605 C CA . GLY B 1 189 ? -14.953 -18.078 -8.672 1 92.38 189 GLY B CA 1
ATOM 4606 C C . GLY B 1 189 ? -13.461 -17.844 -8.547 1 92.38 189 GLY B C 1
ATOM 4607 O O . GLY B 1 189 ? -12.867 -17.172 -9.383 1 92.38 189 GLY B O 1
ATOM 4608 N N . THR B 1 190 ? -12.859 -18.406 -7.449 1 93.62 190 THR B N 1
ATOM 4609 C CA . THR B 1 190 ? -11.43 -18.188 -7.277 1 93.62 190 THR B CA 1
ATOM 4610 C C . THR B 1 190 ? -10.68 -19.516 -7.234 1 93.62 190 THR B C 1
ATOM 4612 O O . THR B 1 190 ? -9.445 -19.547 -7.219 1 93.62 190 THR B O 1
ATOM 4615 N N . GLY B 1 191 ? -11.406 -20.562 -7.156 1 92.94 191 GLY B N 1
ATOM 4616 C CA . GLY B 1 191 ? -10.852 -21.891 -7.32 1 92.94 191 GLY B CA 1
ATOM 4617 C C . GLY B 1 191 ? -9.852 -22.25 -6.238 1 92.94 191 GLY B C 1
ATOM 4618 O O . GLY B 1 191 ? -10.148 -22.156 -5.047 1 92.94 191 GLY B O 1
ATOM 4619 N N . LEU B 1 192 ? -8.664 -22.625 -6.645 1 96.38 192 LEU B N 1
ATOM 4620 C CA . LEU B 1 192 ? -7.629 -23.172 -5.777 1 96.38 192 LEU B CA 1
ATOM 4621 C C . LEU B 1 192 ? -7.012 -22.078 -4.91 1 96.38 192 LEU B C 1
ATOM 4623 O O . LEU B 1 192 ? -6.363 -22.359 -3.904 1 96.38 192 LEU B O 1
ATOM 4627 N N . ILE B 1 193 ? -7.203 -20.844 -5.293 1 96.38 193 ILE B N 1
ATOM 4628 C CA . ILE B 1 193 ? -6.496 -19.734 -4.676 1 96.38 193 ILE B CA 1
ATOM 4629 C C . ILE B 1 193 ? -6.766 -19.719 -3.174 1 96.38 193 ILE B C 1
ATOM 4631 O O . ILE B 1 193 ? -5.84 -19.594 -2.371 1 96.38 193 ILE B O 1
ATOM 4635 N N . ASP B 1 194 ? -7.996 -19.922 -2.801 1 95.81 194 ASP B N 1
ATOM 4636 C CA . ASP B 1 194 ? -8.375 -19.812 -1.396 1 95.81 194 ASP B CA 1
ATOM 4637 C C . ASP B 1 194 ? -8 -21.078 -0.626 1 95.81 194 ASP B C 1
ATOM 4639 O O . ASP B 1 194 ? -8.031 -21.094 0.606 1 95.81 194 ASP B O 1
ATOM 4643 N N . GLY B 1 195 ? -7.633 -22.109 -1.329 1 97.31 195 GLY B N 1
ATOM 4644 C CA . GLY B 1 195 ? -7.254 -23.359 -0.686 1 97.31 195 GLY B CA 1
ATOM 4645 C C . GLY B 1 195 ? -5.801 -23.391 -0.24 1 97.31 195 GLY B C 1
ATOM 4646 O O . GLY B 1 195 ? -5.367 -24.328 0.421 1 97.31 195 GLY B O 1
ATOM 4647 N N . ARG B 1 196 ? -5.062 -22.375 -0.562 1 97.06 196 ARG B N 1
ATOM 4648 C CA . ARG B 1 196 ? -3.666 -22.266 -0.152 1 97.06 196 ARG B CA 1
ATOM 4649 C C . ARG B 1 196 ? -3.555 -21.906 1.325 1 97.06 196 ARG B C 1
ATOM 4651 O O . ARG B 1 196 ? -4.484 -21.344 1.902 1 97.06 196 ARG B O 1
ATOM 4658 N N . PHE B 1 197 ? -2.391 -22.234 1.908 1 96.62 197 PHE B N 1
ATOM 4659 C CA . PHE B 1 197 ? -2.154 -21.859 3.299 1 96.62 197 PHE B CA 1
ATOM 4660 C C . PHE B 1 197 ? -1.196 -20.688 3.391 1 96.62 197 PHE B C 1
ATOM 4662 O O . PHE B 1 197 ? -1.193 -19.953 4.387 1 96.62 197 PHE B O 1
ATOM 4669 N N . GLU B 1 198 ? -0.36 -20.594 2.402 1 96.5 198 GLU B N 1
ATOM 4670 C CA . GLU B 1 198 ? 0.585 -19.484 2.301 1 96.5 198 GLU B CA 1
ATOM 4671 C C . GLU B 1 198 ? 1.488 -19.422 3.529 1 96.5 198 GLU B C 1
ATOM 4673 O O . GLU B 1 198 ? 1.794 -18.328 4.02 1 96.5 198 GLU B O 1
ATOM 4678 N N . GLY B 1 199 ? 1.752 -20.562 4.105 1 96.94 199 GLY B N 1
ATOM 4679 C CA . GLY B 1 199 ? 2.67 -20.641 5.23 1 96.94 199 GLY B CA 1
ATOM 4680 C C . GLY B 1 199 ? 1.982 -20.469 6.574 1 96.94 199 GLY B C 1
ATOM 4681 O O . GLY B 1 199 ? 2.611 -20.625 7.621 1 96.94 199 GLY B O 1
ATOM 4682 N N . ARG B 1 200 ? 0.741 -20.203 6.531 1 95.5 200 ARG B N 1
ATOM 4683 C CA . ARG B 1 200 ? 0.047 -19.906 7.781 1 95.5 200 ARG B CA 1
ATOM 4684 C C . ARG B 1 200 ? -0.718 -21.125 8.281 1 95.5 200 ARG B C 1
ATOM 4686 O O . ARG B 1 200 ? -1.765 -21.484 7.734 1 95.5 200 ARG B O 1
ATOM 4693 N N . ASN B 1 201 ? -0.238 -21.766 9.289 1 93.31 201 ASN B N 1
ATOM 4694 C CA . ASN B 1 201 ? -0.885 -22.875 9.977 1 93.31 201 ASN B CA 1
ATOM 4695 C C . ASN B 1 201 ? -1.424 -23.922 8.992 1 93.31 20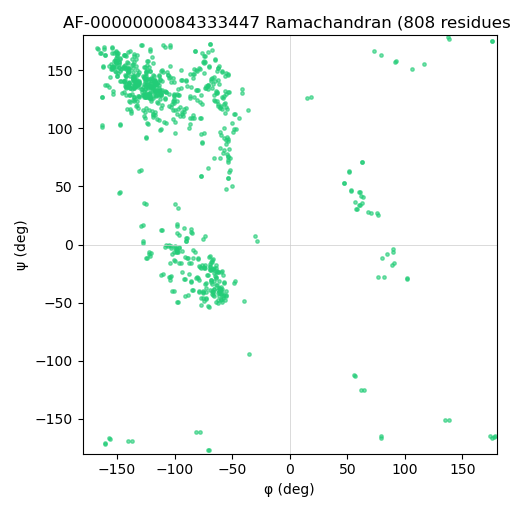1 ASN B C 1
ATOM 4697 O O . ASN B 1 201 ? -2.59 -24.312 9.07 1 93.31 201 ASN B O 1
ATOM 4701 N N . ALA B 1 202 ? -0.688 -24.391 8.148 1 93.69 202 ALA B N 1
ATOM 4702 C CA . ALA B 1 202 ? -1.095 -25.344 7.125 1 93.69 202 ALA B CA 1
ATOM 4703 C C . ALA B 1 202 ? -1.336 -26.719 7.734 1 93.69 202 ALA B C 1
ATOM 4705 O O . ALA B 1 202 ? -0.585 -27.172 8.609 1 93.69 202 ALA B O 1
ATOM 4706 N N . SER B 1 203 ? -2.461 -27.297 7.305 1 90.31 203 SER B N 1
ATOM 4707 C CA . SER B 1 203 ? -2.537 -28.734 7.551 1 90.31 203 SER B CA 1
ATOM 4708 C C . SER B 1 203 ? -1.434 -29.469 6.809 1 90.31 203 SER B C 1
ATOM 4710 O O . SER B 1 203 ? -1.09 -29.125 5.68 1 90.31 203 SER B O 1
ATOM 4712 N N . ALA B 1 204 ? -0.897 -30.5 7.496 1 91.31 204 ALA B N 1
ATOM 4713 C CA . ALA B 1 204 ? 0.25 -31.156 6.879 1 91.31 204 ALA B CA 1
ATOM 4714 C C . ALA B 1 204 ? 0.049 -32.656 6.828 1 91.31 204 ALA B C 1
ATOM 4716 O O . ALA B 1 204 ? 1.004 -33.438 6.621 1 91.31 204 ALA B O 1
ATOM 4717 N N . ASN B 1 205 ? -1.219 -33.062 7.02 1 95.62 205 ASN B N 1
ATOM 4718 C CA . ASN B 1 205 ? -1.521 -34.469 6.777 1 95.62 205 ASN B CA 1
ATOM 4719 C C . ASN B 1 205 ? -1.482 -34.812 5.289 1 95.62 205 ASN B C 1
ATOM 4721 O O . ASN B 1 205 ? -1.347 -35.969 4.918 1 95.62 205 ASN B O 1
ATOM 4725 N N . ASN B 1 206 ? -1.717 -33.875 4.566 1 96.44 206 ASN B N 1
ATOM 4726 C CA . ASN B 1 206 ? -1.59 -34.031 3.119 1 96.44 206 ASN B CA 1
ATOM 4727 C C . ASN B 1 206 ? -0.39 -33.25 2.578 1 96.44 206 ASN B C 1
ATOM 4729 O O . ASN B 1 206 ? -0.034 -32.219 3.109 1 96.44 206 ASN B O 1
ATOM 4733 N N . LEU B 1 207 ? 0.191 -33.781 1.531 1 98.25 207 LEU B N 1
ATOM 4734 C CA . LEU B 1 207 ? 1.382 -33.188 0.915 1 98.25 207 LEU B CA 1
ATOM 4735 C C . LEU B 1 207 ? 1.188 -33.031 -0.588 1 98.25 207 LEU B C 1
ATOM 4737 O O . LEU B 1 207 ? 0.152 -33.406 -1.133 1 98.25 207 LEU B O 1
ATOM 4741 N N . ALA B 1 208 ? 2.164 -32.344 -1.162 1 98.69 208 ALA B N 1
ATOM 4742 C CA . ALA B 1 208 ? 2.209 -32.156 -2.611 1 98.69 208 ALA B CA 1
ATOM 4743 C C . ALA B 1 208 ? 3.639 -32.281 -3.133 1 98.69 208 ALA B C 1
ATOM 4745 O O . ALA B 1 208 ? 4.594 -32 -2.404 1 98.69 208 ALA B O 1
ATOM 4746 N N . VAL B 1 209 ? 3.717 -32.688 -4.332 1 98.75 209 VAL B N 1
ATOM 4747 C CA . VAL B 1 209 ? 4.992 -32.719 -5.043 1 98.75 209 VAL B CA 1
ATOM 4748 C C . VAL B 1 209 ? 4.93 -31.797 -6.254 1 98.75 209 VAL B C 1
ATOM 4750 O O . VAL B 1 209 ? 3.879 -31.656 -6.883 1 98.75 209 VAL B O 1
ATOM 4753 N N . THR B 1 210 ? 5.996 -31.109 -6.504 1 98.69 210 THR B N 1
ATOM 4754 C CA . THR B 1 210 ? 6.148 -30.266 -7.676 1 98.69 210 THR B CA 1
ATOM 4755 C C . THR B 1 210 ? 7.414 -30.625 -8.445 1 98.69 210 THR B C 1
ATOM 4757 O O . THR B 1 210 ? 8.375 -31.141 -7.871 1 98.69 210 THR B O 1
ATOM 4760 N N . ALA B 1 211 ? 7.375 -30.375 -9.695 1 98.81 211 ALA B N 1
ATOM 4761 C CA . ALA B 1 211 ? 8.555 -30.594 -10.531 1 98.81 211 ALA B CA 1
ATOM 4762 C C . ALA B 1 211 ? 8.531 -29.688 -11.766 1 98.81 211 ALA B C 1
ATOM 4764 O O . ALA B 1 211 ? 7.457 -29.297 -12.234 1 98.81 211 ALA B O 1
ATOM 4765 N N . SER B 1 212 ? 9.711 -29.375 -12.281 1 98.75 212 SER B N 1
ATOM 4766 C CA . SER B 1 212 ? 9.805 -28.594 -13.5 1 98.75 212 SER B CA 1
ATOM 4767 C C . SER B 1 212 ? 11.07 -28.922 -14.281 1 98.75 212 SER B C 1
ATOM 4769 O O . SER B 1 212 ? 12.062 -29.375 -13.703 1 98.75 212 SER B O 1
ATOM 4771 N N . LEU B 1 213 ? 10.969 -28.812 -15.539 1 98.56 213 LEU B N 1
ATOM 4772 C CA . LEU B 1 213 ? 12.07 -28.891 -16.484 1 98.56 213 LEU B CA 1
ATOM 4773 C C . LEU B 1 213 ? 12.109 -27.656 -17.375 1 98.56 213 LEU B C 1
ATOM 4775 O O . LEU B 1 213 ? 11.109 -27.297 -18 1 98.56 213 LEU B O 1
ATOM 4779 N N . GLN B 1 214 ? 13.289 -27.016 -17.406 1 97.81 214 GLN B N 1
ATOM 4780 C CA . GLN B 1 214 ? 13.508 -25.875 -18.281 1 97.81 214 GLN B CA 1
ATOM 4781 C C . GLN B 1 214 ? 14.602 -26.156 -19.297 1 97.81 214 GLN B C 1
ATOM 4783 O O . GLN B 1 214 ? 15.672 -26.656 -18.953 1 97.81 214 GLN B O 1
ATOM 4788 N N . TYR B 1 215 ? 14.312 -25.844 -20.484 1 97.75 215 TYR B N 1
ATOM 4789 C CA . TYR B 1 215 ? 15.25 -26.062 -21.594 1 97.75 215 TYR B CA 1
ATOM 4790 C C . TYR B 1 215 ? 15.562 -24.75 -22.297 1 97.75 215 TYR B C 1
ATOM 4792 O O . TYR B 1 215 ? 14.656 -24 -22.672 1 97.75 215 TYR B O 1
ATOM 4800 N N . TYR B 1 216 ? 16.859 -24.547 -22.453 1 95.25 216 TYR B N 1
ATOM 4801 C CA . TYR B 1 216 ? 17.328 -23.344 -23.141 1 95.25 216 TYR B CA 1
ATOM 4802 C C . TYR B 1 216 ? 17.953 -23.703 -24.484 1 95.25 216 TYR B C 1
ATOM 4804 O O . TYR B 1 216 ? 18.781 -24.609 -24.562 1 95.25 216 TYR B O 1
ATOM 4812 N N . ALA B 1 217 ? 17.562 -22.969 -25.516 1 95.5 217 ALA B N 1
ATOM 4813 C CA . ALA B 1 217 ? 18.125 -23.156 -26.859 1 95.5 217 ALA B CA 1
ATOM 4814 C C . ALA B 1 217 ? 18.172 -21.828 -27.609 1 95.5 217 ALA B C 1
ATOM 4816 O O . ALA B 1 217 ? 17.203 -21.438 -28.25 1 95.5 217 ALA B O 1
ATOM 4817 N N . GLY B 1 218 ? 19.422 -21.234 -27.703 1 95.19 218 GLY B N 1
ATOM 4818 C CA . GLY B 1 218 ? 19.547 -19.938 -28.344 1 95.19 218 GLY B CA 1
ATOM 4819 C C . GLY B 1 218 ? 18.656 -18.875 -27.734 1 95.19 218 GLY B C 1
ATOM 4820 O O . GLY B 1 218 ? 18.781 -18.562 -26.547 1 95.19 218 GLY B O 1
ATOM 4821 N N . ASN B 1 219 ? 17.641 -18.438 -28.531 1 96.56 219 ASN B N 1
ATOM 4822 C CA . ASN B 1 219 ? 16.75 -17.375 -28.109 1 96.56 219 ASN B CA 1
ATOM 4823 C C . ASN B 1 219 ? 15.445 -17.922 -27.531 1 96.56 219 ASN B C 1
ATOM 4825 O O . ASN B 1 219 ? 14.516 -17.156 -27.266 1 96.56 219 ASN B O 1
ATOM 4829 N N . PHE B 1 220 ? 15.477 -19.25 -27.328 1 97.75 220 PHE B N 1
ATOM 4830 C CA . PHE B 1 220 ? 14.266 -19.906 -26.844 1 97.75 220 PHE B CA 1
ATOM 4831 C C . PHE B 1 220 ? 14.461 -20.438 -25.422 1 97.75 220 PHE B C 1
ATOM 4833 O O . PHE B 1 220 ? 15.547 -20.922 -25.094 1 97.75 220 PHE B O 1
ATOM 4840 N N . LYS B 1 221 ? 13.453 -20.312 -24.672 1 97.81 221 LYS B N 1
ATOM 4841 C CA . LYS B 1 221 ? 13.32 -21 -23.375 1 97.81 221 LYS B CA 1
ATOM 4842 C C . LYS B 1 221 ? 12.008 -21.781 -23.297 1 97.81 221 LYS B C 1
ATOM 4844 O O . LYS B 1 221 ? 10.938 -21.234 -23.578 1 97.81 221 LYS B O 1
ATOM 4849 N N . ALA B 1 222 ? 12.07 -23.031 -22.984 1 98.62 222 ALA B N 1
ATOM 4850 C CA . ALA B 1 222 ? 10.883 -23.875 -22.844 1 98.62 222 ALA B CA 1
ATOM 4851 C C . ALA B 1 222 ? 10.812 -24.484 -21.438 1 98.62 222 ALA B C 1
ATOM 4853 O O . ALA B 1 222 ? 11.844 -24.75 -20.828 1 98.62 222 ALA B O 1
ATOM 4854 N N . GLN B 1 223 ? 9.578 -24.703 -20.969 1 98.69 223 GLN B N 1
ATOM 4855 C CA . GLN B 1 223 ? 9.414 -25.281 -19.641 1 98.69 223 GLN B CA 1
ATOM 4856 C C . GLN B 1 223 ? 8.227 -26.234 -19.594 1 98.69 223 GLN B C 1
ATOM 4858 O O . GLN B 1 223 ? 7.207 -26 -20.25 1 98.69 223 GLN B O 1
ATOM 4863 N N . LEU B 1 224 ? 8.406 -27.297 -18.891 1 98.88 224 LEU B N 1
ATOM 4864 C CA . LEU B 1 224 ? 7.34 -28.156 -18.391 1 98.88 224 LEU B CA 1
ATOM 4865 C C . LEU B 1 224 ? 7.32 -28.172 -16.875 1 98.88 224 LEU B C 1
ATOM 4867 O O . LEU B 1 224 ? 8.375 -28.234 -16.234 1 98.88 224 LEU B O 1
ATOM 4871 N N . SER B 1 225 ? 6.137 -27.969 -16.297 1 98.75 225 SER B N 1
ATOM 4872 C CA . SER B 1 225 ? 6.047 -28.016 -14.844 1 98.75 225 SER B CA 1
ATOM 4873 C C . SER B 1 225 ? 4.746 -28.656 -14.383 1 98.75 225 SER B C 1
ATOM 4875 O O . SER B 1 225 ? 3.812 -28.812 -15.172 1 98.75 225 SER B O 1
ATOM 4877 N N . GLY B 1 226 ? 4.746 -29.062 -13.078 1 98.69 226 GLY B N 1
ATOM 4878 C CA . GLY B 1 226 ? 3.562 -29.75 -12.586 1 98.69 226 GLY B CA 1
ATOM 4879 C C . GLY B 1 226 ? 3.445 -29.734 -11.078 1 98.69 226 GLY B C 1
ATOM 4880 O O . GLY B 1 226 ? 4.391 -29.359 -10.383 1 98.69 226 GLY B O 1
ATOM 4881 N N . TYR B 1 227 ? 2.275 -30.016 -10.648 1 98.75 227 TYR B N 1
ATOM 4882 C CA . TYR B 1 227 ? 1.878 -30.125 -9.25 1 98.75 227 TYR B CA 1
ATOM 4883 C C . TYR B 1 227 ? 0.949 -31.312 -9.031 1 98.75 227 TYR B C 1
ATOM 4885 O O . TYR B 1 227 ? 0.054 -31.562 -9.844 1 98.75 227 TYR B O 1
ATOM 4893 N N . TYR B 1 228 ? 1.17 -32.062 -8.047 1 98.88 228 TYR B N 1
ATOM 4894 C CA . TYR B 1 228 ? 0.285 -33.125 -7.582 1 98.88 228 TYR B CA 1
ATOM 4895 C C . TYR B 1 228 ? 0.208 -33.156 -6.062 1 98.88 228 TYR B C 1
ATOM 4897 O O . TYR B 1 228 ? 1.211 -33.375 -5.387 1 98.88 228 TYR B O 1
ATOM 4905 N N . GLY B 1 229 ? -1.022 -32.906 -5.539 1 98.56 229 GLY B N 1
ATOM 4906 C CA . GLY B 1 229 ? -1.09 -32.781 -4.09 1 98.56 229 GLY B CA 1
ATOM 4907 C C . GLY B 1 229 ? -2.465 -33.125 -3.533 1 98.56 229 GLY B C 1
ATOM 4908 O O . GLY B 1 229 ? -3.479 -32.875 -4.199 1 98.56 229 GLY B O 1
ATOM 4909 N N . GLY B 1 230 ? -2.477 -33.625 -2.262 1 98.38 230 GLY B N 1
ATOM 4910 C CA . GLY B 1 230 ? -3.729 -33.844 -1.559 1 98.38 230 GLY B CA 1
ATOM 4911 C C . GLY B 1 230 ? -4.387 -32.562 -1.082 1 98.38 230 GLY B C 1
ATOM 4912 O O . GLY B 1 230 ? -3.744 -31.516 -1.015 1 98.38 230 GLY B O 1
ATOM 4913 N N . THR B 1 231 ? -5.703 -32.75 -0.779 1 98.31 231 THR B N 1
ATOM 4914 C CA . THR B 1 231 ? -6.426 -31.547 -0.37 1 98.31 231 THR B CA 1
ATOM 4915 C C . THR B 1 231 ? -7.137 -31.766 0.961 1 98.31 231 THR B C 1
ATOM 4917 O O . THR B 1 231 ? -7.883 -30.906 1.427 1 98.31 231 THR B O 1
ATOM 4920 N N . ILE B 1 232 ? -6.957 -32.969 1.522 1 97.88 232 ILE B N 1
ATOM 4921 C CA . ILE B 1 232 ? -7.598 -33.281 2.795 1 97.88 232 ILE B CA 1
ATOM 4922 C C . ILE B 1 232 ? -6.551 -33.312 3.906 1 97.88 232 ILE B C 1
ATOM 4924 O O . ILE B 1 232 ? -5.832 -34.312 4.062 1 97.88 232 ILE B O 1
ATOM 4928 N N . GLY B 1 233 ? -6.562 -32.281 4.672 1 95.38 233 GLY B N 1
ATOM 4929 C CA . GLY B 1 233 ? -5.637 -32.188 5.793 1 95.38 233 GLY B CA 1
ATOM 4930 C C . GLY B 1 233 ? -6.254 -32.625 7.105 1 95.38 233 GLY B C 1
ATOM 4931 O O . GLY B 1 233 ? -5.562 -32.75 8.117 1 95.38 233 GLY B O 1
ATOM 4932 N N . ALA B 1 234 ? -7.438 -32.969 7.098 1 93.56 234 ALA B N 1
ATOM 4933 C CA . ALA B 1 234 ? -8.148 -33.344 8.312 1 93.56 234 ALA B CA 1
ATOM 4934 C C . ALA B 1 234 ? -7.727 -34.75 8.758 1 93.56 234 ALA B C 1
ATOM 4936 O O . ALA B 1 234 ? -7.141 -35.5 7.977 1 93.56 234 ALA B O 1
ATOM 4937 N N . SER B 1 235 ? -8.086 -35.031 10.016 1 94.62 235 SER B N 1
ATOM 4938 C CA . SER B 1 235 ? -7.848 -36.375 10.516 1 94.62 235 SER B CA 1
ATOM 4939 C C . SER B 1 235 ? -8.688 -37.406 9.766 1 94.62 235 SER B C 1
ATOM 4941 O O . SER B 1 235 ? -9.703 -37.062 9.164 1 94.62 235 SER B O 1
ATOM 4943 N N . LYS B 1 236 ? -8.219 -38.656 9.852 1 95.56 236 LYS B N 1
ATOM 4944 C CA . LYS B 1 236 ? -8.961 -39.75 9.203 1 95.56 236 LYS B CA 1
ATOM 4945 C C . LYS B 1 236 ? -10.406 -39.781 9.68 1 95.56 236 LYS B C 1
ATOM 4947 O O . LYS B 1 236 ? -11.328 -39.938 8.875 1 95.56 236 LYS B O 1
ATOM 4952 N N . ARG B 1 237 ? -10.602 -39.625 10.93 1 95.94 237 ARG B N 1
ATOM 4953 C CA . ARG B 1 237 ? -11.945 -39.656 11.508 1 95.94 237 ARG B CA 1
ATOM 4954 C C . ARG B 1 237 ? -12.836 -38.594 10.898 1 95.94 237 ARG B C 1
ATOM 4956 O O . ARG B 1 237 ? -13.969 -38.875 10.5 1 95.94 237 ARG B O 1
ATOM 4963 N N . LYS B 1 238 ? -12.336 -37.438 10.859 1 95.31 238 LYS B N 1
ATOM 4964 C CA . LYS B 1 238 ? -13.102 -36.312 10.297 1 95.31 238 LYS B CA 1
ATOM 4965 C C . LYS B 1 238 ? -13.336 -36.531 8.805 1 95.31 238 LYS B C 1
ATOM 4967 O O . LYS B 1 238 ? -14.438 -36.25 8.305 1 95.31 238 LYS B O 1
ATOM 4972 N N . ALA B 1 239 ? -12.328 -36.938 8.109 1 96.25 239 ALA B N 1
ATOM 4973 C CA . ALA B 1 239 ? -12.469 -37.188 6.684 1 96.25 239 ALA B CA 1
ATOM 4974 C C . ALA B 1 239 ? -13.547 -38.25 6.422 1 96.25 239 ALA B C 1
ATOM 4976 O O . ALA B 1 239 ? -14.406 -38.062 5.559 1 96.25 239 ALA B O 1
ATOM 4977 N N . ASP B 1 240 ? -13.555 -39.25 7.199 1 96 240 ASP B N 1
ATOM 4978 C CA . ASP B 1 240 ? -14.539 -40.312 7.066 1 96 240 ASP B CA 1
ATOM 4979 C C . ASP B 1 240 ? -15.953 -39.781 7.277 1 96 240 ASP B C 1
ATOM 4981 O O . ASP B 1 240 ? -16.875 -40.188 6.559 1 96 240 ASP B O 1
ATOM 4985 N N . SER B 1 241 ? -16.062 -39 8.188 1 96.56 241 SER B N 1
ATOM 4986 C CA . SER B 1 241 ? -17.375 -38.438 8.508 1 96.56 241 SER B CA 1
ATOM 4987 C C . SER B 1 241 ? -17.922 -37.594 7.355 1 96.56 241 SER B C 1
ATOM 4989 O O . SER B 1 241 ? -19.125 -37.438 7.227 1 96.56 241 SER B O 1
ATOM 4991 N N . LEU B 1 242 ? -17.016 -37.125 6.535 1 96.56 242 LEU B N 1
ATOM 4992 C CA . LEU B 1 242 ? -17.406 -36.281 5.414 1 96.56 242 LEU B CA 1
ATOM 4993 C C . LEU B 1 242 ? -17.469 -37.094 4.121 1 96.56 242 LEU B C 1
ATOM 4995 O O . LEU B 1 242 ? -17.75 -36.562 3.055 1 96.56 242 LEU B O 1
ATOM 4999 N N . GLY B 1 243 ? -17.141 -38.344 4.238 1 96.31 243 GLY B N 1
ATOM 5000 C CA . GLY B 1 243 ? -17.141 -39.188 3.059 1 96.31 243 GLY B CA 1
ATOM 5001 C C . GLY B 1 243 ? -15.945 -38.938 2.15 1 96.31 243 GLY B C 1
ATOM 5002 O O . GLY B 1 243 ? -16.031 -39.125 0.936 1 96.31 243 GLY B O 1
ATOM 5003 N N . LEU B 1 244 ? -14.93 -38.5 2.744 1 97.31 244 LEU B N 1
ATOM 5004 C CA . LEU B 1 244 ? -13.711 -38.219 1.994 1 97.31 244 LEU B CA 1
ATOM 5005 C C . LEU B 1 244 ? -12.602 -39.188 2.371 1 97.31 244 LEU B C 1
ATOM 5007 O O . LEU B 1 244 ? -12.562 -39.688 3.502 1 97.31 244 LEU B O 1
ATOM 5011 N N . SER B 1 245 ? -11.773 -39.438 1.396 1 95.88 245 SER B N 1
ATOM 5012 C CA . SER B 1 245 ? -10.586 -40.219 1.704 1 95.88 245 SER B CA 1
ATOM 5013 C C . SER B 1 245 ? -9.555 -39.406 2.469 1 95.88 245 SER B C 1
ATOM 5015 O O . SER B 1 245 ? -9.617 -38.156 2.463 1 95.88 245 SER B O 1
ATOM 5017 N N . SER B 1 246 ? -8.734 -40.094 3.178 1 94.44 246 SER B N 1
ATOM 5018 C CA . SER B 1 246 ? -7.637 -39.438 3.889 1 94.44 246 SER B CA 1
ATOM 5019 C C . SER B 1 246 ? -6.289 -40.031 3.48 1 94.44 246 SER B C 1
ATOM 5021 O O . SER B 1 246 ? -6.219 -41.125 2.926 1 94.44 246 SER B O 1
ATOM 5023 N N . GLY B 1 247 ? -5.164 -39.25 3.672 1 95.31 247 GLY B N 1
ATOM 5024 C CA . GLY B 1 247 ? -3.811 -39.656 3.301 1 95.31 247 GLY B CA 1
ATOM 5025 C C . GLY B 1 247 ? -3.025 -38.531 2.658 1 95.31 247 GLY B C 1
ATOM 5026 O O . GLY B 1 247 ? -3.576 -37.438 2.377 1 95.31 247 GLY B O 1
ATOM 5027 N N . LEU B 1 248 ? -1.818 -38.781 2.359 1 96.25 248 LEU B N 1
ATOM 5028 C CA . LEU B 1 248 ? -0.88 -37.781 1.892 1 96.25 248 LEU B CA 1
ATOM 5029 C C . LEU B 1 248 ? -1.37 -37.125 0.596 1 96.25 248 LEU B C 1
ATOM 5031 O O . LEU B 1 248 ? -1.188 -35.938 0.383 1 96.25 248 LEU B O 1
ATOM 5035 N N . PHE B 1 249 ? -2 -37.938 -0.248 1 98 249 PHE B N 1
ATOM 5036 C CA . PHE B 1 249 ? -2.434 -37.438 -1.552 1 98 249 PHE B CA 1
ATOM 5037 C C . PHE B 1 249 ? -3.92 -37.719 -1.76 1 98 249 PHE B C 1
ATOM 5039 O O . PHE B 1 249 ? -4.352 -38 -2.871 1 98 249 PHE B O 1
ATOM 5046 N N . ALA B 1 250 ? -4.691 -37.625 -0.673 1 97.56 250 ALA B N 1
ATOM 5047 C CA . ALA B 1 250 ? -6.133 -37.844 -0.757 1 97.56 250 ALA B CA 1
ATOM 5048 C C . ALA B 1 250 ? -6.824 -36.719 -1.486 1 97.56 250 ALA B C 1
ATOM 5050 O O . ALA B 1 250 ? -6.508 -35.531 -1.261 1 97.56 250 ALA B O 1
ATOM 5051 N N . VAL B 1 251 ? -7.812 -37.156 -2.391 1 98.06 251 VAL B N 1
ATOM 5052 C CA . VAL B 1 251 ? -8.609 -36.188 -3.145 1 98.06 251 VAL B CA 1
ATOM 5053 C C . VAL B 1 251 ? -7.691 -35.188 -3.836 1 98.06 251 VAL B C 1
ATOM 5055 O O . VAL B 1 251 ? -7.762 -33.969 -3.568 1 98.06 251 VAL B O 1
ATOM 5058 N N . PRO B 1 252 ? -6.867 -35.656 -4.723 1 98.44 252 PRO B N 1
ATOM 5059 C CA . PRO B 1 252 ? -5.73 -34.875 -5.207 1 98.44 252 PRO B CA 1
ATOM 5060 C C . PRO B 1 252 ? -6.133 -33.812 -6.238 1 98.44 252 PRO B C 1
ATOM 5062 O O . PRO B 1 252 ? -7.148 -33.969 -6.922 1 98.44 252 PRO B O 1
ATOM 5065 N N . VAL B 1 253 ? -5.383 -32.75 -6.277 1 98.75 253 VAL B N 1
ATOM 5066 C CA . VAL B 1 253 ? -5.309 -31.812 -7.391 1 98.75 253 VAL B CA 1
ATOM 5067 C C . VAL B 1 253 ? -4.07 -32.094 -8.234 1 98.75 253 VAL B C 1
ATOM 5069 O O . VAL B 1 253 ? -2.971 -32.281 -7.699 1 98.75 253 VAL B O 1
ATOM 5072 N N . ALA B 1 254 ? -4.273 -32.25 -9.523 1 98.88 254 ALA B N 1
ATOM 5073 C CA . ALA B 1 254 ? -3.172 -32.344 -10.477 1 98.88 254 ALA B CA 1
ATOM 5074 C C . ALA B 1 254 ? -3.143 -31.156 -11.422 1 98.88 254 ALA B C 1
ATOM 5076 O O . ALA B 1 254 ? -4.168 -30.797 -12.008 1 98.88 254 ALA B O 1
ATOM 5077 N N . LEU B 1 255 ? -2.037 -30.562 -11.531 1 98.88 255 LEU B N 1
ATOM 5078 C CA . LEU B 1 255 ? -1.849 -29.438 -12.438 1 98.88 255 LEU B CA 1
ATOM 5079 C C . LEU B 1 255 ? -0.655 -29.672 -13.352 1 98.88 255 LEU B C 1
ATOM 5081 O O . LEU B 1 255 ? 0.412 -30.094 -12.898 1 98.88 255 LEU B O 1
ATOM 5085 N N . GLY B 1 256 ? -0.855 -29.516 -14.586 1 98.88 256 GLY B N 1
ATOM 5086 C CA . GLY B 1 256 ? 0.208 -29.516 -15.578 1 98.88 256 GLY B CA 1
ATOM 5087 C C . GLY B 1 256 ? 0.322 -28.203 -16.328 1 98.88 256 GLY B C 1
ATOM 5088 O O . GLY B 1 256 ? -0.688 -27.547 -16.609 1 98.88 256 GLY B O 1
ATOM 5089 N N . GLU B 1 257 ? 1.529 -27.797 -16.688 1 98.81 257 GLU B N 1
ATOM 5090 C CA . GLU B 1 257 ? 1.784 -26.531 -17.375 1 98.81 257 GLU B CA 1
ATOM 5091 C C . GLU B 1 257 ? 2.955 -26.656 -18.344 1 98.81 257 GLU B C 1
ATOM 5093 O O . GLU B 1 257 ? 3.943 -27.328 -18.047 1 98.81 257 GLU B O 1
ATOM 5098 N N . ALA B 1 258 ? 2.846 -26.062 -19.453 1 98.94 258 ALA B N 1
ATOM 5099 C CA . ALA B 1 258 ? 3.922 -25.922 -20.422 1 98.94 258 ALA B CA 1
ATOM 5100 C C . ALA B 1 258 ? 3.994 -24.5 -20.969 1 98.94 258 ALA B C 1
ATOM 5102 O O . ALA B 1 258 ? 2.963 -23.859 -21.203 1 98.94 258 ALA B O 1
ATOM 5103 N N . ASP B 1 259 ? 5.23 -24.047 -21.234 1 98.81 259 ASP B N 1
ATOM 5104 C CA . ASP B 1 259 ? 5.355 -22.734 -21.844 1 98.81 259 ASP B CA 1
ATOM 5105 C C . ASP B 1 259 ? 6.617 -22.641 -22.703 1 98.81 259 ASP B C 1
ATOM 5107 O O . ASP B 1 259 ? 7.516 -23.469 -22.594 1 98.81 259 ASP B O 1
ATOM 5111 N N . VAL B 1 260 ? 6.602 -21.75 -23.656 1 98.88 260 VAL B N 1
ATOM 5112 C CA . VAL B 1 260 ? 7.734 -21.391 -24.5 1 98.88 260 VAL B CA 1
ATOM 5113 C C . VAL B 1 260 ? 7.875 -19.875 -24.562 1 98.88 260 VAL B C 1
ATOM 5115 O O . VAL B 1 260 ? 6.883 -19.156 -24.719 1 98.88 260 VAL B O 1
ATOM 5118 N N . GLN B 1 261 ? 9.078 -19.391 -24.438 1 98.56 261 GLN B N 1
ATOM 5119 C CA . GLN B 1 261 ? 9.406 -17.984 -24.547 1 98.56 261 GLN B CA 1
ATOM 5120 C C . GLN B 1 261 ? 10.5 -17.734 -25.578 1 98.56 261 GLN B C 1
ATOM 5122 O O . GLN B 1 261 ? 11.414 -18.562 -25.734 1 98.56 261 GLN B O 1
ATOM 5127 N N . TYR B 1 262 ? 10.383 -16.688 -26.266 1 98.5 262 TYR B N 1
ATOM 5128 C CA . TYR B 1 262 ? 11.336 -16.281 -27.281 1 98.5 262 TYR B CA 1
ATOM 5129 C C . TYR B 1 262 ? 11.648 -14.789 -27.172 1 98.5 262 TYR B C 1
ATOM 5131 O O . TYR B 1 262 ? 10.758 -13.977 -26.922 1 98.5 262 TYR B O 1
ATOM 5139 N N . ALA B 1 263 ? 12.891 -14.383 -27.266 1 96.12 263 ALA B N 1
ATOM 5140 C CA . ALA B 1 263 ? 13.297 -12.984 -27.312 1 96.12 263 ALA B CA 1
ATOM 5141 C C . ALA B 1 263 ? 14.5 -12.789 -28.234 1 96.12 263 ALA B C 1
ATOM 5143 O O . ALA B 1 263 ? 15.5 -13.5 -28.109 1 96.12 263 ALA B O 1
ATOM 5144 N N . HIS B 1 264 ? 14.375 -11.812 -29.109 1 95.12 264 HIS B N 1
ATOM 5145 C CA . HIS B 1 264 ? 15.469 -11.523 -30.031 1 95.12 264 HIS B CA 1
ATOM 5146 C C . HIS B 1 264 ? 15.305 -10.141 -30.656 1 95.12 264 HIS B C 1
ATOM 5148 O O . HIS B 1 264 ? 14.25 -9.828 -31.203 1 95.12 264 HIS B O 1
ATOM 5154 N N . ASN B 1 265 ? 16.297 -9.305 -30.578 1 91.56 265 ASN B N 1
ATOM 5155 C CA . ASN B 1 265 ? 16.359 -8.016 -31.266 1 91.56 265 ASN B CA 1
ATOM 5156 C C . ASN B 1 265 ? 15.117 -7.168 -30.984 1 91.56 265 ASN B C 1
ATOM 5158 O O . ASN B 1 265 ? 14.484 -6.668 -31.922 1 91.56 265 ASN B O 1
ATOM 5162 N N . GLY B 1 266 ? 14.734 -7.094 -29.766 1 92.69 266 GLY B N 1
ATOM 5163 C CA . GLY B 1 266 ? 13.625 -6.234 -29.375 1 92.69 266 GLY B CA 1
ATOM 5164 C C . GLY B 1 266 ? 12.281 -6.93 -29.422 1 92.69 266 GLY B C 1
ATOM 5165 O O . GLY B 1 266 ? 11.297 -6.426 -28.891 1 92.69 266 GLY B O 1
ATOM 5166 N N . PHE B 1 267 ? 12.273 -8.055 -30.109 1 96.5 267 PHE B N 1
ATOM 5167 C CA . PHE B 1 267 ? 11.047 -8.844 -30.203 1 96.5 267 PHE B CA 1
ATOM 5168 C C . PHE B 1 267 ? 10.961 -9.844 -29.062 1 96.5 267 PHE B C 1
ATOM 5170 O O . PHE B 1 267 ? 11.961 -10.445 -28.672 1 96.5 267 PHE B O 1
ATOM 5177 N N . SER B 1 268 ? 9.828 -9.953 -28.5 1 97.88 268 SER B N 1
ATOM 5178 C CA . SER B 1 268 ? 9.57 -10.984 -27.5 1 97.88 268 SER B CA 1
ATOM 5179 C C . SER B 1 268 ? 8.234 -11.672 -27.734 1 97.88 268 SER B C 1
ATOM 5181 O O . SER B 1 268 ? 7.277 -11.039 -28.203 1 97.88 268 SER B O 1
ATOM 5183 N N . ALA B 1 269 ? 8.195 -12.961 -27.5 1 98.75 269 ALA B N 1
ATOM 5184 C CA . ALA B 1 269 ? 6.977 -13.766 -27.609 1 98.75 269 ALA B CA 1
ATOM 5185 C C . ALA B 1 269 ? 6.926 -14.828 -26.516 1 98.75 269 ALA B C 1
ATOM 5187 O O . ALA B 1 269 ? 7.957 -15.383 -26.125 1 98.75 269 ALA B O 1
ATOM 5188 N N . LYS B 1 270 ? 5.746 -15.117 -26.031 1 98.56 270 LYS B N 1
ATOM 5189 C CA . LYS B 1 270 ? 5.586 -16.234 -25.094 1 98.56 270 LYS B CA 1
ATOM 5190 C C . LYS B 1 270 ? 4.199 -16.859 -25.219 1 98.56 270 LYS B C 1
ATOM 5192 O O . LYS B 1 270 ? 3.23 -16.172 -25.562 1 98.56 270 LYS B O 1
ATOM 5197 N N . VAL B 1 271 ? 4.145 -18.094 -25.047 1 98.88 271 VAL B N 1
ATOM 5198 C CA . VAL B 1 271 ? 2.906 -18.875 -24.984 1 98.88 271 VAL B CA 1
ATOM 5199 C C . VAL B 1 271 ? 2.938 -19.797 -23.781 1 98.88 271 VAL B C 1
ATOM 5201 O O . VAL B 1 271 ? 3.998 -20.312 -23.406 1 98.88 271 VAL B O 1
ATOM 5204 N N . LEU B 1 272 ? 1.809 -19.953 -23.109 1 98.88 272 LEU B N 1
ATOM 5205 C CA . LEU B 1 272 ? 1.674 -20.844 -21.969 1 98.88 272 LEU B CA 1
ATOM 5206 C C . LEU B 1 272 ? 0.308 -21.531 -21.953 1 98.88 272 LEU B C 1
ATOM 5208 O O . LEU B 1 272 ? -0.707 -20.891 -22.25 1 98.88 272 LEU B O 1
ATOM 5212 N N . GLY B 1 273 ? 0.285 -22.828 -21.672 1 98.94 273 GLY B N 1
ATOM 5213 C CA . GLY B 1 273 ? -0.921 -23.594 -21.422 1 98.94 273 GLY B CA 1
ATOM 5214 C C . GLY B 1 273 ? -0.875 -24.375 -20.109 1 98.94 273 GLY B C 1
ATOM 5215 O O . GLY B 1 273 ? 0.184 -24.859 -19.719 1 98.94 273 GLY B O 1
ATOM 5216 N N . THR B 1 274 ? -2.004 -24.484 -19.469 1 98.88 274 THR B N 1
ATOM 5217 C CA . THR B 1 274 ? -2.09 -25.188 -18.188 1 98.88 274 THR B CA 1
ATOM 5218 C C . THR B 1 274 ? -3.455 -25.859 -18.031 1 98.88 274 THR B C 1
ATOM 5220 O O . THR B 1 274 ? -4.449 -25.391 -18.594 1 98.88 274 THR B O 1
ATOM 5223 N N . ILE B 1 275 ? -3.488 -26.922 -17.297 1 98.81 275 ILE B N 1
ATOM 5224 C CA . ILE B 1 275 ? -4.715 -27.672 -17.047 1 98.81 275 ILE B CA 1
ATOM 5225 C C . ILE B 1 275 ? -4.699 -28.203 -15.609 1 98.81 275 ILE B C 1
ATOM 5227 O O . ILE B 1 275 ? -3.648 -28.609 -15.102 1 98.81 275 ILE B O 1
ATOM 5231 N N . VAL B 1 276 ? -5.82 -28.156 -14.984 1 98.75 276 VAL B N 1
ATOM 5232 C CA . VAL B 1 276 ? -6.008 -28.672 -13.625 1 98.75 276 VAL B CA 1
ATOM 5233 C C . VAL B 1 276 ? -7.062 -29.766 -13.633 1 98.75 276 VAL B C 1
ATOM 5235 O O . VAL B 1 276 ? -8.109 -29.641 -14.273 1 98.75 276 VAL B O 1
ATOM 5238 N N . SER B 1 277 ? -6.773 -30.844 -12.945 1 98.75 277 SER B N 1
ATOM 5239 C CA . SER B 1 277 ? -7.711 -31.953 -12.781 1 98.75 277 SER B CA 1
ATOM 5240 C C . SER B 1 277 ? -7.969 -32.25 -11.312 1 98.75 277 SER B C 1
ATOM 5242 O O . SER B 1 277 ? -7.027 -32.406 -10.523 1 98.75 277 SER B O 1
ATOM 5244 N N . ILE B 1 278 ? -9.188 -32.281 -10.992 1 98.5 278 ILE B N 1
ATOM 5245 C CA . ILE B 1 278 ? -9.672 -32.688 -9.672 1 98.5 278 ILE B CA 1
ATOM 5246 C C . ILE B 1 278 ? -10.672 -33.812 -9.805 1 98.5 278 ILE B C 1
ATOM 5248 O O . ILE B 1 278 ? -11.883 -33.594 -9.766 1 98.5 278 ILE B O 1
ATOM 5252 N N . LYS B 1 279 ? -10.234 -34.938 -9.742 1 97.12 279 LYS B N 1
ATOM 5253 C CA . LYS B 1 279 ? -11.039 -36.125 -10.086 1 97.12 279 LYS B CA 1
ATOM 5254 C C . LYS B 1 279 ? -12.164 -36.312 -9.078 1 97.12 279 LYS B C 1
ATOM 5256 O O . LYS B 1 279 ? -13.25 -36.781 -9.438 1 97.12 279 LYS B O 1
ATOM 5261 N N . ASP B 1 280 ? -11.914 -35.969 -7.805 1 98.06 280 ASP B N 1
ATOM 5262 C CA . ASP B 1 280 ? -12.875 -36.219 -6.742 1 98.06 280 ASP B CA 1
ATOM 5263 C C . ASP B 1 280 ? -13.703 -35 -6.441 1 98.06 280 ASP B C 1
ATOM 5265 O O . ASP B 1 280 ? -14.117 -34.781 -5.301 1 98.06 280 ASP B O 1
ATOM 5269 N N . ALA B 1 281 ? -13.953 -34.188 -7.43 1 98.31 281 ALA B N 1
ATOM 5270 C CA . ALA B 1 281 ? -14.68 -32.938 -7.254 1 98.31 281 ALA B CA 1
ATOM 5271 C C . ALA B 1 281 ? -16.078 -33.188 -6.676 1 98.31 281 ALA B C 1
ATOM 5273 O O . ALA B 1 281 ? -16.547 -32.406 -5.84 1 98.31 281 ALA B O 1
ATOM 5274 N N . ALA B 1 282 ? -16.719 -34.25 -7.098 1 98 282 ALA B N 1
ATOM 5275 C CA . ALA B 1 282 ? -18.062 -34.562 -6.602 1 98 282 ALA B CA 1
ATOM 5276 C C . ALA B 1 282 ? -18.047 -34.781 -5.094 1 98 282 ALA B C 1
ATOM 5278 O O . ALA B 1 282 ? -18.953 -34.312 -4.387 1 98 282 ALA B O 1
ATOM 5279 N N . SER B 1 283 ? -17.031 -35.469 -4.633 1 98 283 SER B N 1
ATOM 5280 C CA . SER B 1 283 ? -16.922 -35.719 -3.203 1 98 283 SER B CA 1
ATOM 5281 C C . SER B 1 283 ? -16.656 -34.438 -2.428 1 98 283 SER B C 1
ATOM 5283 O O . SER B 1 283 ? -17.188 -34.25 -1.334 1 98 283 SER B O 1
ATOM 5285 N N . ILE B 1 284 ? -15.828 -33.625 -2.99 1 98.06 284 ILE B N 1
ATOM 5286 C CA . ILE B 1 284 ? -15.562 -32.344 -2.373 1 98.06 284 ILE B CA 1
ATOM 5287 C C . ILE B 1 284 ? -16.859 -31.531 -2.262 1 98.06 284 ILE B C 1
ATOM 5289 O O . ILE B 1 284 ? -17.172 -30.984 -1.201 1 98.06 284 ILE B O 1
ATOM 5293 N N . ASN B 1 285 ? -17.625 -31.484 -3.344 1 97.62 285 ASN B N 1
ATOM 5294 C CA . ASN B 1 285 ? -18.859 -30.734 -3.373 1 97.62 285 ASN B CA 1
ATOM 5295 C C . ASN B 1 285 ? -19.891 -31.297 -2.389 1 97.62 285 ASN B C 1
ATOM 5297 O O . ASN B 1 285 ? -20.672 -30.547 -1.801 1 97.62 285 ASN B O 1
ATOM 5301 N N . ARG B 1 286 ? -19.906 -32.562 -2.223 1 97.38 286 ARG B N 1
ATOM 5302 C CA . ARG B 1 286 ? -20.797 -33.156 -1.24 1 97.38 286 ARG B CA 1
ATOM 5303 C C . ARG B 1 286 ? -20.422 -32.75 0.175 1 97.38 286 ARG B C 1
ATOM 5305 O O . ARG B 1 286 ? -21.297 -32.469 1.001 1 97.38 286 ARG B O 1
ATOM 5312 N N . ALA B 1 287 ? -19.156 -32.688 0.381 1 97.44 287 ALA B N 1
ATOM 5313 C CA . ALA B 1 287 ? -18.672 -32.406 1.729 1 97.44 287 ALA B CA 1
ATOM 5314 C C . ALA B 1 287 ? -18.766 -30.922 2.055 1 97.44 287 ALA B C 1
ATOM 5316 O O . ALA B 1 287 ? -19.109 -30.547 3.182 1 97.44 287 ALA B O 1
ATOM 5317 N N . TYR B 1 288 ? -18.422 -30.062 1.021 1 96.69 288 TYR B N 1
ATOM 5318 C CA . TYR B 1 288 ? -18.188 -28.672 1.389 1 96.69 288 TYR B CA 1
ATOM 5319 C C . TYR B 1 288 ? -19.078 -27.734 0.581 1 96.69 288 TYR B C 1
ATOM 5321 O O . TYR B 1 288 ? -19.109 -26.531 0.826 1 96.69 288 TYR B O 1
ATOM 5329 N N . ALA B 1 289 ? -19.766 -28.141 -0.458 1 94.69 289 ALA B N 1
ATOM 5330 C CA . ALA B 1 289 ? -20.703 -27.375 -1.263 1 94.69 289 ALA B CA 1
ATOM 5331 C C . ALA B 1 289 ? -20.031 -26.172 -1.91 1 94.69 289 ALA B C 1
ATOM 5333 O O . ALA B 1 289 ? -20.609 -25.094 -1.96 1 94.69 289 ALA B O 1
ATOM 5334 N N . ASN B 1 290 ? -18.859 -26.359 -2.475 1 95.06 290 ASN B N 1
ATOM 5335 C CA . ASN B 1 290 ? -18.125 -25.219 -3.012 1 95.06 290 ASN B CA 1
ATOM 5336 C C . ASN B 1 290 ? -18.234 -25.156 -4.531 1 95.06 290 ASN B C 1
ATOM 5338 O O . ASN B 1 290 ? -17.656 -24.25 -5.156 1 95.06 290 ASN B O 1
ATOM 5342 N N . ASN B 1 291 ? -18.875 -26.047 -5.137 1 96.62 291 ASN B N 1
ATOM 5343 C CA . ASN B 1 291 ? -19.031 -26.125 -6.582 1 96.62 291 ASN B CA 1
ATOM 5344 C C . ASN B 1 291 ? -17.688 -26.297 -7.285 1 96.62 291 ASN B C 1
ATOM 5346 O O . ASN B 1 291 ? -17.391 -25.594 -8.258 1 96.62 291 ASN B O 1
ATOM 5350 N N . THR B 1 292 ? -16.844 -27.109 -6.746 1 98 292 THR B N 1
ATOM 5351 C CA . THR B 1 292 ? -15.523 -27.438 -7.289 1 98 292 THR B CA 1
ATOM 5352 C C . THR B 1 292 ? -15.648 -28.141 -8.633 1 98 292 THR B C 1
ATOM 5354 O O . THR B 1 292 ? -16.422 -29.094 -8.773 1 98 292 THR B O 1
ATOM 5357 N N . PRO B 1 293 ? -14.93 -27.688 -9.594 1 98.19 293 PRO B N 1
ATOM 5358 C CA . PRO B 1 293 ? -14.953 -28.359 -10.898 1 98.19 293 PRO B CA 1
ATOM 5359 C C . PRO B 1 293 ? -14.039 -29.578 -10.961 1 98.19 293 PRO B C 1
ATOM 5361 O O . PRO B 1 293 ? -13.172 -29.75 -10.102 1 98.19 293 PRO B O 1
ATOM 5364 N N . GLU B 1 294 ? -14.195 -30.391 -11.992 1 98.38 294 GLU B N 1
ATOM 5365 C CA . GLU B 1 294 ? -13.297 -31.5 -12.273 1 98.38 294 GLU B CA 1
ATOM 5366 C C . GLU B 1 294 ? -12.094 -31.047 -13.086 1 98.38 294 GLU B C 1
ATOM 5368 O O . GLU B 1 294 ? -11.008 -31.625 -12.969 1 98.38 294 GLU B O 1
ATOM 5373 N N . THR B 1 295 ? -12.391 -30.047 -13.891 1 98.5 295 THR B N 1
ATOM 5374 C CA . THR B 1 295 ? -11.32 -29.609 -14.766 1 98.5 295 THR B CA 1
ATOM 5375 C C . THR B 1 295 ? -11.352 -28.078 -14.922 1 98.5 295 THR B C 1
ATOM 5377 O O . THR B 1 295 ? -12.422 -27.5 -15.07 1 98.5 295 THR B O 1
ATOM 5380 N N . GLU B 1 296 ? -10.258 -27.469 -14.836 1 98.44 296 GLU B N 1
ATOM 5381 C CA . GLU B 1 296 ? -9.984 -26.094 -15.227 1 98.44 296 GLU B CA 1
ATOM 5382 C C . GLU B 1 296 ? -8.844 -26.016 -16.234 1 98.44 296 GLU B C 1
ATOM 5384 O O . GLU B 1 296 ? -7.945 -26.859 -16.234 1 98.44 296 GLU B O 1
ATOM 5389 N N . TYR B 1 297 ? -8.898 -25.031 -17.078 1 98.69 297 TYR B N 1
ATOM 5390 C CA . TYR B 1 297 ? -7.758 -24.859 -17.969 1 98.69 297 TYR B CA 1
ATOM 5391 C C . TYR B 1 297 ? -7.566 -23.391 -18.328 1 98.69 297 TYR B C 1
ATOM 5393 O O . TYR B 1 297 ? -8.445 -22.562 -18.094 1 98.69 297 TYR B O 1
ATOM 5401 N N . GLY B 1 298 ? -6.434 -23.016 -18.859 1 98.81 298 GLY B N 1
ATOM 5402 C CA . GLY B 1 298 ? -6.105 -21.703 -19.375 1 98.81 298 GLY B CA 1
ATOM 5403 C C . GLY B 1 298 ? -4.902 -21.703 -20.297 1 98.81 298 GLY B C 1
ATOM 5404 O O . GLY B 1 298 ? -4.055 -22.594 -20.219 1 98.81 298 GLY B O 1
ATOM 5405 N N . ALA B 1 299 ? -4.906 -20.766 -21.125 1 98.94 299 ALA B N 1
ATOM 5406 C CA . ALA B 1 299 ? -3.783 -20.547 -22.031 1 98.94 299 ALA B CA 1
ATOM 5407 C C . ALA B 1 299 ? -3.674 -19.078 -22.422 1 98.94 299 ALA B C 1
ATOM 5409 O O . ALA B 1 299 ? -4.672 -18.359 -22.422 1 98.94 299 ALA B O 1
ATOM 5410 N N . TYR B 1 300 ? -2.441 -18.625 -22.75 1 98.88 300 TYR B N 1
ATOM 5411 C CA . TYR B 1 300 ? -2.303 -17.281 -23.297 1 98.88 300 TYR B CA 1
ATOM 5412 C C . TYR B 1 300 ? -1.108 -17.188 -24.234 1 98.88 300 TYR B C 1
ATOM 5414 O O . TYR B 1 300 ? -0.237 -18.062 -24.234 1 98.88 300 TYR B O 1
ATOM 5422 N N . ALA B 1 301 ? -1.155 -16.234 -25.062 1 98.94 301 ALA B N 1
ATOM 5423 C CA . ALA B 1 301 ? -0.061 -15.844 -25.953 1 98.94 301 ALA B CA 1
ATOM 5424 C C . ALA B 1 301 ? 0.183 -14.336 -25.875 1 98.94 301 ALA B C 1
ATOM 5426 O O . ALA B 1 301 ? -0.765 -13.555 -25.797 1 98.94 301 ALA B O 1
ATOM 5427 N N . GLU B 1 302 ? 1.456 -13.961 -25.875 1 98.88 302 GLU B N 1
ATOM 5428 C CA . GLU B 1 302 ? 1.823 -12.547 -25.812 1 98.88 302 GLU B CA 1
ATOM 5429 C C . GLU B 1 302 ? 2.922 -12.227 -26.828 1 98.88 302 GLU B C 1
ATOM 5431 O O . GLU B 1 302 ? 3.871 -13 -26.984 1 98.88 302 GLU B O 1
ATOM 5436 N N . LEU B 1 303 ? 2.764 -11.148 -27.531 1 98.88 303 LEU B N 1
ATOM 5437 C CA . LEU B 1 303 ? 3.775 -10.555 -28.406 1 98.88 303 LEU B CA 1
ATOM 5438 C C . LEU B 1 303 ? 4.168 -9.164 -27.906 1 98.88 303 LEU B C 1
ATOM 5440 O O . LEU B 1 303 ? 3.314 -8.398 -27.469 1 98.88 303 LEU B O 1
ATOM 5444 N N . GLY B 1 304 ? 5.461 -8.875 -27.953 1 98.56 304 GLY B N 1
ATOM 5445 C CA . GLY B 1 304 ? 5.973 -7.555 -27.609 1 98.56 304 GLY B CA 1
ATOM 5446 C C . GLY B 1 304 ? 7.098 -7.102 -28.516 1 98.56 304 GLY B C 1
ATOM 5447 O O . GLY B 1 304 ? 7.836 -7.926 -29.062 1 98.56 304 GLY B O 1
ATOM 5448 N N . TYR B 1 305 ? 7.203 -5.816 -28.656 1 97.81 305 TYR B N 1
ATOM 5449 C CA . TYR B 1 305 ? 8.297 -5.219 -29.422 1 97.81 305 TYR B CA 1
ATOM 5450 C C . TYR B 1 305 ? 8.773 -3.93 -28.766 1 97.81 305 TYR B C 1
ATOM 5452 O O . TYR B 1 305 ? 7.977 -3.045 -28.453 1 97.81 305 TYR B O 1
ATOM 5460 N N . ASP B 1 306 ? 10.023 -3.887 -28.578 1 96.44 306 ASP B N 1
ATOM 5461 C CA . ASP B 1 306 ? 10.648 -2.672 -28.062 1 96.44 306 ASP B CA 1
ATOM 5462 C C . ASP B 1 306 ? 10.797 -1.625 -29.156 1 96.44 306 ASP B C 1
ATOM 5464 O O . ASP B 1 306 ? 11.711 -1.703 -29.984 1 96.44 306 ASP B O 1
ATOM 5468 N N . LEU B 1 307 ? 10.047 -0.598 -29.109 1 95.19 307 LEU B N 1
ATOM 5469 C CA . LEU B 1 307 ? 9.984 0.437 -30.141 1 95.19 307 LEU B CA 1
ATOM 5470 C C . LEU B 1 307 ? 11.281 1.245 -30.172 1 95.19 307 LEU B C 1
ATOM 5472 O O . LEU B 1 307 ? 11.578 1.917 -31.156 1 95.19 307 LEU B O 1
ATOM 5476 N N . LEU B 1 308 ? 12.023 1.17 -29.078 1 93.06 308 LEU B N 1
ATOM 5477 C CA . LEU B 1 308 ? 13.25 1.96 -29.016 1 93.06 308 LEU B CA 1
ATOM 5478 C C . LEU B 1 308 ? 14.461 1.128 -29.422 1 93.06 308 LEU B C 1
ATOM 5480 O O . LEU B 1 308 ? 15.578 1.641 -29.484 1 93.06 308 LEU B O 1
ATOM 5484 N N . TYR B 1 309 ? 14.297 -0.065 -29.688 1 87.25 309 TYR B N 1
ATOM 5485 C CA . TYR B 1 309 ? 15.414 -0.975 -29.938 1 87.25 309 TYR B CA 1
ATOM 5486 C C . TYR B 1 309 ? 16.266 -0.479 -31.094 1 87.25 309 TYR B C 1
ATOM 5488 O O . TYR B 1 309 ? 17.5 -0.449 -31 1 87.25 309 TYR B O 1
ATOM 5496 N N . LYS B 1 310 ? 15.656 -0.078 -32.188 1 80.19 310 LYS B N 1
ATOM 5497 C CA . LYS B 1 310 ? 16.406 0.349 -33.375 1 80.19 310 LYS B CA 1
ATOM 5498 C C . LYS B 1 310 ? 16.641 1.856 -33.344 1 80.19 310 LYS B C 1
ATOM 5500 O O . LYS B 1 310 ? 17.547 2.355 -34.031 1 80.19 310 LYS B O 1
ATOM 5505 N N . LEU B 1 311 ? 15.734 2.477 -32.75 1 75.38 311 LEU B N 1
ATOM 5506 C CA . LEU B 1 311 ? 15.766 3.934 -32.812 1 75.38 311 LEU B CA 1
ATOM 5507 C C . LEU B 1 311 ? 16.922 4.484 -31.969 1 75.38 311 LEU B C 1
ATOM 5509 O O . LEU B 1 311 ? 17.516 5.504 -32.312 1 75.38 311 LEU B O 1
ATOM 5513 N N . ILE B 1 312 ? 16.875 4.023 -30.812 1 65.81 312 ILE B N 1
ATOM 5514 C CA . ILE B 1 312 ? 17.922 4.539 -29.938 1 65.81 312 ILE B CA 1
ATOM 5515 C C . ILE B 1 312 ? 19.141 3.605 -29.969 1 65.81 312 ILE B C 1
ATOM 5517 O O . ILE B 1 312 ? 18.984 2.387 -29.844 1 65.81 312 ILE B O 1
ATOM 5521 N N . ARG B 1 313 ? 20.125 4.062 -30.516 1 57.75 313 ARG B N 1
ATOM 5522 C CA . ARG B 1 313 ? 21.359 3.297 -30.625 1 57.75 313 ARG B CA 1
ATOM 5523 C C . ARG B 1 313 ? 21.656 2.557 -29.328 1 57.75 313 ARG B C 1
ATOM 5525 O O . ARG B 1 313 ? 21.266 3.006 -28.25 1 57.75 313 ARG B O 1
ATOM 5532 N N . HIS B 1 314 ? 22.047 1.139 -29.422 1 56.09 314 HIS B N 1
ATOM 5533 C CA . HIS B 1 314 ? 22.328 0.061 -28.484 1 56.09 314 HIS B CA 1
ATOM 5534 C C . HIS B 1 314 ? 22.906 0.608 -27.172 1 56.09 314 HIS B C 1
ATOM 5536 O O . HIS B 1 314 ? 23.297 -0.16 -26.297 1 56.09 314 HIS B O 1
ATOM 5542 N N . SER B 1 315 ? 22.875 1.97 -27.109 1 56 315 SER B N 1
ATOM 5543 C CA . SER B 1 315 ? 23.672 2.414 -25.969 1 56 315 SER B CA 1
ATOM 5544 C C . SER B 1 315 ? 22.797 2.762 -24.781 1 56 315 SER B C 1
ATOM 5546 O O . SER B 1 315 ? 23.312 2.988 -23.672 1 56 315 SER B O 1
ATOM 5548 N N . HIS B 1 316 ? 21.484 2.723 -25.047 1 64.31 316 HIS B N 1
ATOM 5549 C CA . HIS B 1 316 ? 20.766 3.17 -23.859 1 64.31 316 HIS B CA 1
ATOM 5550 C C . HIS B 1 316 ? 19.891 2.059 -23.297 1 64.31 316 HIS B C 1
ATOM 5552 O O . HIS B 1 316 ? 19.328 1.259 -24.047 1 64.31 316 HIS B O 1
ATOM 5558 N N . PRO B 1 317 ? 19.875 1.977 -21.938 1 81.19 317 PRO B N 1
ATOM 5559 C CA . PRO B 1 317 ? 19.188 0.905 -21.203 1 81.19 317 PRO B CA 1
ATOM 5560 C C . PRO B 1 317 ? 17.672 1.061 -21.219 1 81.19 317 PRO B C 1
ATOM 5562 O O . PRO B 1 317 ? 16.953 0.187 -20.734 1 81.19 317 PRO B O 1
ATOM 5565 N N . GLN B 1 318 ? 17.172 2.111 -22.078 1 91.31 318 GLN B N 1
ATOM 5566 C CA . GLN B 1 318 ? 15.742 2.377 -22.047 1 91.31 318 GLN B CA 1
ATOM 5567 C C . GLN B 1 318 ? 14.984 1.427 -22.969 1 91.31 318 GLN B C 1
ATOM 5569 O O . GLN B 1 318 ? 15.492 1.048 -24.016 1 91.31 318 GLN B O 1
ATOM 5574 N N . GLN B 1 319 ? 13.797 1.095 -22.578 1 94.94 319 GLN B N 1
ATOM 5575 C CA . GLN B 1 319 ? 12.898 0.279 -23.391 1 94.94 319 GLN B CA 1
ATOM 5576 C C . GLN B 1 319 ? 11.492 0.861 -23.406 1 94.94 319 GLN B C 1
ATOM 5578 O O . GLN B 1 319 ? 11.023 1.392 -22.391 1 94.94 319 GLN B O 1
ATOM 5583 N N . LEU B 1 320 ? 10.891 0.882 -24.562 1 97.06 320 LEU B N 1
ATOM 5584 C CA . LEU B 1 320 ? 9.469 1.152 -24.734 1 97.06 320 LEU B CA 1
ATOM 5585 C C . LEU B 1 320 ? 8.789 -0 -25.469 1 97.06 320 LEU B C 1
ATOM 5587 O O . LEU B 1 320 ? 8.82 -0.068 -26.703 1 97.06 320 LEU B O 1
ATOM 5591 N N . ILE B 1 321 ? 8.102 -0.775 -24.766 1 98.19 321 ILE B N 1
ATOM 5592 C CA . ILE B 1 321 ? 7.594 -2.035 -25.297 1 98.19 321 ILE B CA 1
ATOM 5593 C C . ILE B 1 321 ? 6.109 -1.9 -25.625 1 98.19 321 ILE B C 1
ATOM 5595 O O . ILE B 1 321 ? 5.301 -1.589 -24.75 1 98.19 321 ILE B O 1
ATOM 5599 N N . LEU B 1 322 ? 5.785 -2.064 -26.859 1 98.69 322 LEU B N 1
ATOM 5600 C CA . LEU B 1 322 ? 4.402 -2.291 -27.266 1 98.69 322 LEU B CA 1
ATOM 5601 C C . LEU B 1 322 ? 4.055 -3.773 -27.203 1 98.69 322 LEU B C 1
ATOM 5603 O O . LEU B 1 322 ? 4.785 -4.613 -27.734 1 98.69 322 LEU B O 1
ATOM 5607 N N . PHE B 1 323 ? 2.928 -4.125 -26.5 1 98.81 323 PHE B N 1
ATOM 5608 C CA . PHE B 1 323 ? 2.623 -5.547 -26.391 1 98.81 323 PHE B CA 1
ATOM 5609 C C . PHE B 1 323 ? 1.136 -5.801 -26.609 1 98.81 323 PHE B C 1
ATOM 5611 O O . PHE B 1 323 ? 0.322 -4.879 -26.5 1 98.81 323 PHE B O 1
ATOM 5618 N N . VAL B 1 324 ? 0.77 -7.012 -26.953 1 98.94 324 VAL B N 1
ATOM 5619 C CA . VAL B 1 324 ? -0.587 -7.547 -27 1 98.94 324 VAL B CA 1
ATOM 5620 C C . VAL B 1 324 ? -0.603 -8.969 -26.438 1 98.94 324 VAL B C 1
ATOM 5622 O O . VAL B 1 324 ? 0.314 -9.75 -26.703 1 98.94 324 VAL B O 1
ATOM 5625 N N . ARG B 1 325 ? -1.56 -9.273 -25.594 1 98.94 325 ARG B N 1
ATOM 5626 C CA . ARG B 1 325 ? -1.723 -10.586 -24.984 1 98.94 325 ARG B CA 1
ATOM 5627 C C . ARG B 1 325 ? -3.162 -11.07 -25.109 1 98.94 325 ARG B C 1
ATOM 5629 O O . ARG B 1 325 ? -4.102 -10.336 -24.797 1 98.94 325 ARG B O 1
ATOM 5636 N N . ASP B 1 326 ? -3.33 -12.211 -25.594 1 98.94 326 ASP B N 1
ATOM 5637 C CA . ASP B 1 326 ? -4.617 -12.898 -25.625 1 98.94 326 ASP B CA 1
ATOM 5638 C C . ASP B 1 326 ? -4.641 -14.062 -24.641 1 98.94 326 ASP B C 1
ATOM 5640 O O . ASP B 1 326 ? -3.744 -14.906 -24.641 1 98.94 326 ASP B O 1
ATOM 5644 N N . GLU B 1 327 ? -5.625 -14.062 -23.75 1 98.88 327 GLU B N 1
ATOM 5645 C CA . GLU B 1 327 ? -5.746 -15.078 -22.719 1 98.88 327 GLU B CA 1
ATOM 5646 C C . GLU B 1 327 ? -7.121 -15.734 -22.75 1 98.88 327 GLU B C 1
ATOM 5648 O O . GLU B 1 327 ? -8.148 -15.055 -22.812 1 98.88 327 GLU B O 1
ATOM 5653 N N . LYS B 1 328 ? -7.152 -17 -22.672 1 98.88 328 LYS B N 1
ATOM 5654 C CA . LYS B 1 328 ? -8.375 -17.781 -22.516 1 98.88 328 LYS B CA 1
ATOM 5655 C C . LYS B 1 328 ? -8.289 -18.688 -21.281 1 98.88 328 LYS B C 1
ATOM 5657 O O . LYS B 1 328 ? -7.293 -19.375 -21.078 1 98.88 328 LYS B O 1
ATOM 5662 N N . LEU B 1 329 ? -9.352 -18.609 -20.438 1 98.75 329 LEU B N 1
ATOM 5663 C CA . LEU B 1 329 ? -9.406 -19.547 -19.312 1 98.75 329 LEU B CA 1
ATOM 5664 C C . LEU B 1 329 ? -10.844 -19.953 -19.016 1 98.75 329 LEU B C 1
ATOM 5666 O O . LEU B 1 329 ? -11.781 -19.219 -19.359 1 98.75 329 LEU B O 1
ATOM 5670 N N . ASP B 1 330 ? -11 -21.125 -18.484 1 98.75 330 ASP B N 1
ATOM 5671 C CA . ASP B 1 330 ? -12.266 -21.641 -17.984 1 98.75 330 ASP B CA 1
ATOM 5672 C C . ASP B 1 330 ? -12.07 -22.375 -16.656 1 98.75 330 ASP B C 1
ATOM 5674 O O . ASP B 1 330 ? -11.461 -23.453 -16.609 1 98.75 330 ASP B O 1
ATOM 5678 N N . MET B 1 331 ? -12.641 -21.828 -15.641 1 98 331 MET B N 1
ATOM 5679 C CA . MET B 1 331 ? -12.43 -22.359 -14.297 1 98 331 MET B CA 1
ATOM 5680 C C . MET B 1 331 ? -13.469 -23.422 -13.961 1 98 331 MET B C 1
ATOM 5682 O O . MET B 1 331 ? -13.5 -23.922 -12.836 1 98 331 MET B O 1
ATOM 5686 N N . ASN B 1 332 ? -14.312 -23.75 -14.852 1 97.06 332 ASN B N 1
ATOM 5687 C CA . ASN B 1 332 ? -15.273 -24.828 -14.641 1 97.06 332 ASN B CA 1
ATOM 5688 C C . ASN B 1 332 ? -15.602 -25.547 -15.945 1 97.06 332 ASN B C 1
ATOM 5690 O O . ASN B 1 332 ? -16.781 -25.766 -16.266 1 97.06 332 ASN B O 1
ATOM 5694 N N . SER B 1 333 ? -14.602 -25.828 -16.688 1 97.31 333 SER B N 1
ATOM 5695 C CA . SER B 1 333 ? -14.727 -26.438 -18.016 1 97.31 333 SER B CA 1
ATOM 5696 C C . SER B 1 333 ? -15.43 -27.781 -17.938 1 97.31 333 SER B C 1
ATOM 5698 O O . SER B 1 333 ? -16.141 -28.172 -18.875 1 97.31 333 SER B O 1
ATOM 5700 N N . LYS B 1 334 ? -15.164 -28.594 -16.922 1 97.88 334 LYS B N 1
ATOM 5701 C CA . LYS B 1 334 ? -15.898 -29.812 -16.609 1 97.88 334 LYS B CA 1
ATOM 5702 C C . LYS B 1 334 ? -16.391 -29.797 -15.156 1 97.88 334 LYS B C 1
ATOM 5704 O O . LYS B 1 334 ? -15.586 -29.609 -14.234 1 97.88 334 LYS B O 1
ATOM 5709 N N . ILE B 1 335 ? -17.672 -30.047 -15.031 1 96.19 335 ILE B N 1
ATOM 5710 C CA . ILE B 1 335 ? -18.281 -30 -13.711 1 96.19 335 ILE B CA 1
ATOM 5711 C C . ILE B 1 335 ? -18.891 -31.375 -13.391 1 96.19 335 ILE B C 1
ATOM 5713 O O . ILE B 1 335 ? -19.484 -32.031 -14.258 1 96.19 335 ILE B O 1
ATOM 5717 N N . PRO B 1 336 ? -18.734 -31.75 -12.164 1 97.5 336 PRO B N 1
ATOM 5718 C CA . PRO B 1 336 ? -19.391 -33 -11.805 1 97.5 336 PRO B CA 1
ATOM 5719 C C . PRO B 1 336 ? -20.906 -32.906 -11.766 1 97.5 336 PRO B C 1
ATOM 5721 O O . PRO B 1 336 ? -21.453 -31.781 -11.836 1 97.5 336 PRO B O 1
ATOM 5724 N N . SER B 1 337 ? -21.547 -34.031 -11.594 1 95.62 337 SER B N 1
ATOM 5725 C CA . SER B 1 337 ? -23.016 -34.094 -11.695 1 95.62 337 SER B CA 1
ATOM 5726 C C . SER B 1 337 ? -23.672 -33.281 -10.594 1 95.62 337 SER B C 1
ATOM 5728 O O . SER B 1 337 ? -24.781 -32.781 -10.766 1 95.62 337 SER B O 1
ATOM 5730 N N . ASN B 1 338 ? -23.016 -33.125 -9.492 1 96.12 338 ASN B N 1
ATOM 5731 C CA . ASN B 1 338 ? -23.594 -32.375 -8.375 1 96.12 338 ASN B CA 1
ATOM 5732 C C . ASN B 1 338 ? -23.094 -30.938 -8.336 1 96.12 338 ASN B C 1
ATOM 5734 O O . ASN B 1 338 ? -23.156 -30.281 -7.289 1 96.12 338 ASN B O 1
ATOM 5738 N N . GLY B 1 339 ? -22.516 -30.438 -9.406 1 95.25 339 GLY B N 1
ATOM 5739 C CA . GLY B 1 339 ? -22.125 -29.047 -9.547 1 95.25 339 GLY B CA 1
ATOM 5740 C C . GLY B 1 339 ? -23 -28.281 -10.523 1 95.25 339 GLY B C 1
ATOM 5741 O O . GLY B 1 339 ? -23.859 -28.859 -11.18 1 95.25 339 GLY B O 1
ATOM 5742 N N . ILE B 1 340 ? -22.766 -26.953 -10.492 1 95 340 ILE B N 1
ATOM 5743 C CA . ILE B 1 340 ? -23.5 -26.062 -11.383 1 95 340 ILE B CA 1
ATOM 5744 C C . ILE B 1 340 ? -22.516 -25.266 -12.25 1 95 340 ILE B C 1
ATOM 5746 O O . ILE B 1 340 ? -21.594 -24.625 -11.727 1 95 340 ILE B O 1
ATOM 5750 N N . THR B 1 341 ? -22.75 -25.312 -13.531 1 95.25 341 THR B N 1
ATOM 5751 C CA . THR B 1 341 ? -21.875 -24.594 -14.453 1 95.25 341 THR B CA 1
ATOM 5752 C C . THR B 1 341 ? -22.125 -23.078 -14.344 1 95.25 341 THR B C 1
ATOM 5754 O O . THR B 1 341 ? -23.266 -22.641 -14.242 1 95.25 341 THR B O 1
ATOM 5757 N N . ASP B 1 342 ? -21.062 -22.375 -14.328 1 96.19 342 ASP B N 1
ATOM 5758 C CA . ASP B 1 342 ? -21.109 -20.906 -14.328 1 96.19 342 ASP B CA 1
ATOM 5759 C C . ASP B 1 342 ? -20.422 -20.344 -15.562 1 96.19 342 ASP B C 1
ATOM 5761 O O . ASP B 1 342 ? -19.188 -20.297 -15.625 1 96.19 342 ASP B O 1
ATOM 5765 N N . GLY B 1 343 ? -21.203 -19.781 -16.406 1 96.62 343 GLY B N 1
ATOM 5766 C CA . GLY B 1 343 ? -20.672 -19.25 -17.656 1 96.62 343 GLY B CA 1
ATOM 5767 C C . GLY B 1 343 ? -19.734 -18.078 -17.438 1 96.62 343 GLY B C 1
ATOM 5768 O O . GLY B 1 343 ? -18.891 -17.781 -18.281 1 96.62 343 GLY B O 1
ATOM 5769 N N . THR B 1 344 ? -19.844 -17.375 -16.359 1 96.44 344 THR B N 1
ATOM 5770 C CA . THR B 1 344 ? -19.016 -16.203 -16.109 1 96.44 344 THR B CA 1
ATOM 5771 C C . THR B 1 344 ? -17.562 -16.594 -15.867 1 96.44 344 THR B C 1
ATOM 5773 O O . THR B 1 344 ? -16.672 -15.742 -15.898 1 96.44 344 THR B O 1
ATOM 5776 N N . LEU B 1 345 ? -17.297 -17.859 -15.711 1 97.75 345 LEU B N 1
ATOM 5777 C CA . LEU B 1 345 ? -15.945 -18.328 -15.414 1 97.75 345 LEU B CA 1
ATOM 5778 C C . LEU B 1 345 ? -15.25 -18.812 -16.672 1 97.75 345 LEU B C 1
ATOM 5780 O O . LEU B 1 345 ? -14.094 -19.25 -16.625 1 97.75 345 LEU B O 1
ATOM 5784 N N . ASP B 1 346 ? -15.953 -18.859 -17.719 1 98.38 346 ASP B N 1
ATOM 5785 C CA . ASP B 1 346 ? -15.375 -18.969 -19.047 1 98.38 346 ASP B CA 1
ATOM 5786 C C . ASP B 1 346 ? -15.023 -17.578 -19.609 1 98.38 346 ASP B C 1
ATOM 5788 O O . ASP B 1 346 ? -15.898 -16.844 -20.062 1 98.38 346 ASP B O 1
ATOM 5792 N N . GLN B 1 347 ? -13.719 -17.281 -19.688 1 98.5 347 GLN B N 1
ATOM 5793 C CA . GLN B 1 347 ? -13.32 -15.898 -19.875 1 98.5 347 GLN B CA 1
ATOM 5794 C C . GLN B 1 347 ? -12.25 -15.781 -20.953 1 98.5 347 GLN B C 1
ATOM 5796 O O . GLN B 1 347 ? -11.359 -16.625 -21.047 1 98.5 347 GLN B O 1
ATOM 5801 N N . ASN B 1 348 ? -12.352 -14.805 -21.734 1 98.81 348 ASN B N 1
ATOM 5802 C CA . ASN B 1 348 ? -11.336 -14.391 -22.688 1 98.81 348 ASN B CA 1
ATOM 5803 C C . ASN B 1 348 ? -10.891 -12.953 -22.453 1 98.81 348 ASN B C 1
ATOM 5805 O O . ASN B 1 348 ? -11.719 -12.047 -22.359 1 98.81 348 ASN B O 1
ATOM 5809 N N . TYR B 1 349 ? -9.617 -12.789 -22.344 1 98.75 349 TYR B N 1
ATOM 5810 C CA . TYR B 1 349 ? -9.039 -11.461 -22.141 1 98.75 349 TYR B CA 1
ATOM 5811 C C . TYR B 1 349 ? -8.141 -11.07 -23.312 1 98.75 349 TYR B C 1
ATOM 5813 O O . TYR B 1 349 ? -7.391 -11.906 -23.828 1 98.75 349 TYR B O 1
ATOM 5821 N N . VAL B 1 350 ? -8.234 -9.836 -23.656 1 98.88 350 VAL B N 1
ATOM 5822 C CA . VAL B 1 350 ? -7.23 -9.195 -24.484 1 98.88 350 VAL B CA 1
ATOM 5823 C C . VAL B 1 350 ? -6.648 -7.984 -23.766 1 98.88 350 VAL B C 1
ATOM 5825 O O . VAL B 1 350 ? -7.391 -7.094 -23.344 1 98.88 350 VAL B O 1
ATOM 5828 N N . VAL B 1 351 ? -5.34 -7.965 -23.656 1 98.88 351 VAL B N 1
ATOM 5829 C CA . VAL B 1 351 ? -4.648 -6.855 -23 1 98.88 351 VAL B CA 1
ATOM 5830 C C . VAL B 1 351 ? -3.598 -6.277 -23.953 1 98.88 351 VAL B C 1
ATOM 5832 O O . VAL B 1 351 ? -2.801 -7.02 -24.531 1 98.88 351 VAL B O 1
ATOM 5835 N N . THR B 1 352 ? -3.584 -5.031 -24.125 1 98.88 352 THR B N 1
ATOM 5836 C CA . THR B 1 352 ? -2.584 -4.359 -24.953 1 98.88 352 THR B CA 1
ATOM 5837 C C . THR B 1 352 ? -2.188 -3.021 -24.344 1 98.88 352 THR B C 1
ATOM 5839 O O . THR B 1 352 ? -2.947 -2.441 -23.562 1 98.88 352 THR B O 1
ATOM 5842 N N . GLY B 1 353 ? -0.941 -2.705 -24.547 1 98.81 353 GLY B N 1
ATOM 5843 C CA . GLY B 1 353 ? -0.483 -1.447 -23.984 1 98.81 353 GLY B CA 1
ATOM 5844 C C . GLY B 1 353 ? 1.002 -1.208 -24.188 1 98.81 353 GLY B C 1
ATOM 5845 O O . GLY B 1 353 ? 1.624 -1.82 -25.047 1 98.81 353 GLY B O 1
ATOM 5846 N N . LEU B 1 354 ? 1.485 -0.211 -23.438 1 98.81 354 LEU B N 1
ATOM 5847 C CA . LEU B 1 354 ? 2.881 0.211 -23.469 1 98.81 354 LEU B CA 1
ATOM 5848 C C . LEU B 1 354 ? 3.533 0.057 -22.094 1 98.81 354 LEU B C 1
ATOM 5850 O O . LEU B 1 354 ? 2.91 0.342 -21.078 1 98.81 354 LEU B O 1
ATOM 5854 N N . THR B 1 355 ? 4.676 -0.451 -22.141 1 98.5 355 THR B N 1
ATOM 5855 C CA . THR B 1 355 ? 5.551 -0.473 -20.984 1 98.5 355 THR B CA 1
ATOM 5856 C C . THR B 1 355 ? 6.844 0.292 -21.25 1 98.5 355 THR B C 1
ATOM 5858 O O . THR B 1 355 ? 7.641 -0.114 -22.094 1 98.5 355 THR B O 1
ATOM 5861 N N . TYR B 1 356 ? 7.02 1.366 -20.594 1 97.94 356 TYR B N 1
ATOM 5862 C CA . TYR B 1 356 ? 8.242 2.154 -20.719 1 97.94 356 TYR B CA 1
ATOM 5863 C C . TYR B 1 356 ? 9.188 1.9 -19.547 1 97.94 356 TYR B C 1
ATOM 5865 O O . TYR B 1 356 ? 8.805 2.08 -18.391 1 97.94 356 TYR B O 1
ATOM 5873 N N . LEU B 1 357 ? 10.352 1.465 -19.828 1 96.56 357 LEU B N 1
ATOM 5874 C CA . LEU B 1 357 ? 11.414 1.261 -18.859 1 96.56 357 LEU B CA 1
ATOM 5875 C C . LEU B 1 357 ? 12.562 2.242 -19.078 1 96.56 357 LEU B C 1
ATOM 5877 O O . LEU B 1 357 ? 13.461 1.98 -19.875 1 96.56 357 LEU B O 1
ATOM 5881 N N . PRO B 1 358 ? 12.594 3.328 -18.312 1 94.94 358 PRO B N 1
ATOM 5882 C CA . PRO B 1 358 ? 13.781 4.18 -18.406 1 94.94 358 PRO B CA 1
ATOM 5883 C C . PRO B 1 358 ? 15.062 3.455 -18 1 94.94 358 PRO B C 1
ATOM 5885 O O . PRO B 1 358 ? 16.141 3.746 -18.531 1 94.94 358 PRO B O 1
ATOM 5888 N N . ILE B 1 359 ? 14.945 2.627 -17.016 1 93.31 359 ILE B N 1
ATOM 5889 C CA . ILE B 1 359 ? 15.906 1.595 -16.625 1 93.31 359 ILE B CA 1
ATOM 5890 C C . ILE B 1 359 ? 15.164 0.294 -16.328 1 93.31 359 ILE B C 1
ATOM 5892 O O . ILE B 1 359 ? 13.953 0.302 -16.094 1 93.31 359 ILE B O 1
ATOM 5896 N N . ARG B 1 360 ? 15.836 -0.775 -16.281 1 91.94 360 ARG B N 1
ATOM 5897 C CA . ARG B 1 360 ? 15.188 -2.076 -16.141 1 91.94 360 ARG B CA 1
ATOM 5898 C C . ARG B 1 360 ? 14.469 -2.191 -14.805 1 91.94 360 ARG B C 1
ATOM 5900 O O . ARG B 1 360 ? 13.562 -3.012 -14.648 1 91.94 360 ARG B O 1
ATOM 5907 N N . ASN B 1 361 ? 14.836 -1.368 -13.82 1 94.69 361 ASN B N 1
ATOM 5908 C CA . ASN B 1 361 ? 14.312 -1.441 -12.461 1 94.69 361 ASN B CA 1
ATOM 5909 C C . ASN B 1 361 ? 12.992 -0.692 -12.32 1 94.69 361 ASN B C 1
ATOM 5911 O O . ASN B 1 361 ? 12.305 -0.826 -11.305 1 94.69 361 ASN B O 1
ATOM 5915 N N . ILE B 1 362 ? 12.68 0.07 -13.359 1 96.94 362 ILE B N 1
ATOM 5916 C CA . ILE B 1 362 ? 11.492 0.913 -13.297 1 96.94 362 ILE B CA 1
ATOM 5917 C C . ILE B 1 362 ? 10.609 0.643 -14.508 1 96.94 362 ILE B C 1
ATOM 5919 O O . ILE B 1 362 ? 11.102 0.523 -15.633 1 96.94 362 ILE B O 1
ATOM 5923 N N . ALA B 1 363 ? 9.352 0.579 -14.25 1 98.06 363 ALA B N 1
ATOM 5924 C CA . ALA B 1 363 ? 8.391 0.429 -15.336 1 98.06 363 ALA B CA 1
ATOM 5925 C C . ALA B 1 363 ? 7.23 1.412 -15.188 1 98.06 363 ALA B C 1
ATOM 5927 O O . ALA B 1 363 ? 6.586 1.466 -14.141 1 98.06 363 ALA B O 1
ATOM 5928 N N . LEU B 1 364 ? 7.027 2.26 -16.141 1 98.5 364 LEU B N 1
ATOM 5929 C CA . LEU B 1 364 ? 5.809 3.041 -16.312 1 98.5 364 LEU B CA 1
ATOM 5930 C C . LEU B 1 364 ? 4.891 2.387 -17.344 1 98.5 364 LEU B C 1
ATOM 5932 O O . LEU B 1 364 ? 5.309 2.1 -18.469 1 98.5 364 LEU B O 1
ATOM 5936 N N . LYS B 1 365 ? 3.633 2.199 -16.984 1 98.62 365 LYS B N 1
ATOM 5937 C CA . LYS B 1 365 ? 2.801 1.316 -17.797 1 98.62 365 LYS B CA 1
ATOM 5938 C C . LYS B 1 365 ? 1.444 1.951 -18.094 1 98.62 365 LYS B C 1
ATOM 5940 O O . LYS B 1 365 ? 0.859 2.602 -17.219 1 98.62 365 LYS B O 1
ATOM 5945 N N . ALA B 1 366 ? 0.954 1.788 -19.297 1 98.81 366 ALA B N 1
ATOM 5946 C CA . ALA B 1 366 ? -0.402 2.115 -19.734 1 98.81 366 ALA B CA 1
ATOM 5947 C C . ALA B 1 366 ? -0.993 0.989 -20.578 1 98.81 366 ALA B C 1
ATOM 5949 O O . ALA B 1 366 ? -0.397 0.573 -21.562 1 98.81 366 ALA B O 1
ATOM 5950 N N . ASP B 1 367 ? -2.188 0.483 -20.094 1 98.81 367 ASP B N 1
ATOM 5951 C CA . ASP B 1 367 ? -2.758 -0.605 -20.891 1 98.81 367 ASP B CA 1
ATOM 5952 C C . ASP B 1 367 ? -4.281 -0.609 -20.797 1 98.81 367 ASP B C 1
ATOM 5954 O O . ASP B 1 367 ? -4.859 0.055 -19.938 1 98.81 367 ASP B O 1
ATOM 5958 N N . VAL B 1 368 ? -4.871 -1.299 -21.734 1 98.69 368 VAL B N 1
ATOM 5959 C CA . VAL B 1 368 ? -6.301 -1.571 -21.781 1 98.69 368 VAL B CA 1
ATOM 5960 C C . VAL B 1 368 ? -6.547 -3.078 -21.719 1 98.69 368 VAL B C 1
ATOM 5962 O O . VAL B 1 368 ? -5.828 -3.855 -22.359 1 98.69 368 VAL B O 1
ATOM 5965 N N . ARG B 1 369 ? -7.488 -3.434 -20.953 1 98.56 369 ARG B N 1
ATOM 5966 C CA . ARG B 1 369 ? -7.93 -4.82 -20.844 1 98.56 369 ARG B CA 1
ATOM 5967 C C . ARG B 1 369 ? -9.391 -4.965 -21.266 1 98.56 369 ARG B C 1
ATOM 5969 O O . ARG B 1 369 ? -10.258 -4.27 -20.734 1 98.56 369 ARG B O 1
ATOM 5976 N N . ILE B 1 370 ? -9.602 -5.848 -22.188 1 98.44 370 ILE B N 1
ATOM 5977 C CA . ILE B 1 370 ? -10.953 -6.203 -22.609 1 98.44 370 ILE B CA 1
ATOM 5978 C C . ILE B 1 370 ? -11.25 -7.652 -22.234 1 98.44 370 ILE B C 1
ATOM 5980 O O . ILE B 1 370 ? -10.438 -8.547 -22.484 1 98.44 370 ILE B O 1
ATOM 5984 N N . VAL B 1 371 ? -12.43 -7.895 -21.609 1 98.12 371 VAL B N 1
ATOM 5985 C CA . VAL B 1 371 ? -12.789 -9.258 -21.234 1 98.12 371 VAL B CA 1
ATOM 5986 C C . VAL B 1 371 ? -14.148 -9.617 -21.828 1 98.12 371 VAL B C 1
ATOM 5988 O O . VAL B 1 371 ? -15.023 -8.758 -21.938 1 98.12 371 VAL B O 1
ATOM 5991 N N . HIS B 1 372 ? -14.289 -10.773 -22.266 1 98.31 372 HIS B N 1
ATOM 5992 C CA . HIS B 1 372 ? -15.547 -11.414 -22.641 1 98.31 372 HIS B CA 1
ATOM 5993 C C . HIS B 1 372 ? -15.773 -12.695 -21.844 1 98.31 372 HIS B C 1
ATOM 5995 O O . HIS B 1 372 ? -14.883 -13.547 -21.766 1 98.31 372 HIS B O 1
ATOM 6001 N N . THR B 1 373 ? -16.906 -12.828 -21.25 1 97.75 373 THR B N 1
ATOM 6002 C CA . THR B 1 373 ? -17.25 -14.039 -20.5 1 97.75 373 THR B CA 1
ATOM 6003 C C . THR B 1 373 ? -18.5 -14.695 -21.062 1 97.75 373 THR B C 1
ATOM 6005 O O . THR B 1 373 ? -19.188 -14.109 -21.891 1 97.75 373 THR B O 1
ATOM 6008 N N . GLY B 1 374 ? -18.734 -15.945 -20.594 1 96.88 374 GLY B N 1
ATOM 6009 C CA . GLY B 1 374 ? -20.031 -16.547 -20.844 1 96.88 374 GLY B CA 1
ATOM 6010 C C . GLY B 1 374 ? -21.141 -15.914 -20.031 1 96.88 374 GLY B C 1
ATOM 6011 O O . GLY B 1 374 ? -20.922 -14.938 -19.312 1 96.88 374 GLY B O 1
ATOM 6012 N N . ALA B 1 375 ? -22.297 -16.484 -20.203 1 93.94 375 ALA B N 1
ATOM 6013 C CA . ALA B 1 375 ? -23.484 -15.922 -19.562 1 93.94 375 ALA B CA 1
ATOM 6014 C C . ALA B 1 375 ? -23.578 -16.344 -18.109 1 93.94 375 ALA B C 1
ATOM 6016 O O . ALA B 1 375 ? -23.109 -17.422 -17.734 1 93.94 375 ALA B O 1
ATOM 6017 N N . GLN B 1 376 ? -24.141 -15.461 -17.406 1 91.25 376 GLN B N 1
ATOM 6018 C CA . GLN B 1 376 ? -24.453 -15.797 -16.016 1 91.25 376 GLN B CA 1
ATOM 6019 C C . GLN B 1 376 ? -25.484 -16.906 -15.93 1 91.25 376 GLN B C 1
ATOM 6021 O O . GLN B 1 376 ? -26.453 -16.922 -16.703 1 91.25 376 GLN B O 1
ATOM 6026 N N . ASN B 1 377 ? -25.266 -17.734 -15.023 1 90.12 377 ASN B N 1
ATOM 6027 C CA . ASN B 1 377 ? -26.25 -18.797 -14.758 1 90.12 377 ASN B CA 1
ATOM 6028 C C . ASN B 1 377 ? -27.25 -18.359 -13.695 1 90.12 377 ASN B C 1
ATOM 6030 O O . ASN B 1 377 ? -26.891 -18.172 -12.531 1 90.12 377 ASN B O 1
ATOM 6034 N N . PRO B 1 378 ? -28.5 -18.266 -14.055 1 85.62 378 PRO B N 1
ATOM 6035 C CA . PRO B 1 378 ? -29.5 -17.781 -13.102 1 85.62 378 PRO B CA 1
ATOM 6036 C C . PRO B 1 378 ? -29.625 -18.688 -11.875 1 85.62 378 PRO B C 1
ATOM 6038 O O . PRO B 1 378 ? -30.047 -18.219 -10.812 1 85.62 378 PRO B O 1
ATOM 6041 N N . ASN B 1 379 ? -29.25 -19.891 -12.031 1 82.62 379 ASN B N 1
ATOM 6042 C CA . ASN B 1 379 ? -29.359 -20.828 -10.922 1 82.62 379 ASN B CA 1
ATOM 6043 C C . ASN B 1 379 ? -28.391 -20.484 -9.797 1 82.62 379 ASN B C 1
ATOM 6045 O O . ASN B 1 379 ? -28.531 -20.984 -8.68 1 82.62 379 ASN B O 1
ATOM 6049 N N . LEU B 1 380 ? -27.5 -19.688 -10.102 1 84.38 380 LEU B N 1
ATOM 6050 C CA . LEU B 1 380 ? -26.5 -19.328 -9.102 1 84.38 380 LEU B CA 1
ATOM 6051 C C . LEU B 1 380 ? -26.859 -18 -8.43 1 84.38 380 LEU B C 1
ATOM 6053 O O . LEU B 1 380 ? -26.156 -17.547 -7.516 1 84.38 380 LEU B O 1
ATOM 6057 N N . ILE B 1 381 ? -27.844 -17.344 -8.859 1 79.69 381 ILE B N 1
ATOM 6058 C CA . ILE B 1 381 ? -28.312 -16.094 -8.258 1 79.69 381 ILE B CA 1
ATOM 6059 C C . ILE B 1 381 ? -29.281 -16.406 -7.117 1 79.69 381 ILE B C 1
ATOM 6061 O O . ILE B 1 381 ? -30.422 -16.797 -7.352 1 79.69 381 ILE B O 1
ATOM 6065 N N . ILE B 1 382 ? -28.625 -16.219 -5.973 1 73.75 382 ILE B N 1
ATOM 6066 C CA . ILE B 1 382 ? -29.438 -16.453 -4.789 1 73.75 382 ILE B CA 1
ATOM 6067 C C . ILE B 1 382 ? -29.969 -15.133 -4.262 1 73.75 382 ILE B C 1
ATOM 6069 O O . ILE B 1 382 ? -29.203 -14.227 -3.941 1 73.75 382 ILE B O 1
ATOM 6073 N N . ASN B 1 383 ? -31.109 -14.805 -4.188 1 71.62 383 ASN B N 1
ATOM 6074 C CA . ASN B 1 383 ? -31.781 -13.609 -3.699 1 71.62 383 ASN B CA 1
ATOM 6075 C C . ASN B 1 383 ? -31.391 -12.367 -4.5 1 71.62 383 ASN B C 1
ATOM 6077 O O . ASN B 1 383 ? -30.703 -11.492 -3.984 1 71.62 383 ASN B O 1
ATOM 6081 N N . PRO B 1 384 ? -31.844 -12.336 -5.617 1 70.69 384 PRO B N 1
ATOM 6082 C CA . PRO B 1 384 ? -31.438 -11.227 -6.484 1 70.69 384 PRO B CA 1
ATOM 6083 C C . PRO B 1 384 ? -31.922 -9.867 -5.988 1 70.69 384 PRO B C 1
ATOM 6085 O O . PRO B 1 384 ? -33.062 -9.75 -5.555 1 70.69 384 PRO B O 1
ATOM 6088 N N . ASN B 1 385 ? -30.938 -8.977 -5.793 1 70.31 385 ASN B N 1
ATOM 6089 C CA . ASN B 1 385 ? -31.312 -7.582 -5.562 1 70.31 385 ASN B CA 1
ATOM 6090 C C . ASN B 1 385 ? -32.031 -6.992 -6.762 1 70.31 385 ASN B C 1
ATOM 6092 O O . ASN B 1 385 ? -31.531 -7.031 -7.887 1 70.31 385 ASN B O 1
ATOM 6096 N N . PRO B 1 386 ? -33.219 -6.562 -6.48 1 70.44 386 PRO B N 1
ATOM 6097 C CA . PRO B 1 386 ? -34 -6.02 -7.598 1 70.44 386 PRO B CA 1
ATOM 6098 C C . PRO B 1 386 ? -33.281 -4.852 -8.289 1 70.44 386 PRO B C 1
ATOM 6100 O O . PRO B 1 386 ? -33.562 -4.574 -9.461 1 70.44 386 PRO B O 1
ATOM 6103 N N . ALA B 1 387 ? -32.469 -4.168 -7.66 1 69.62 387 ALA B N 1
ATOM 6104 C CA . ALA B 1 387 ? -31.797 -2.994 -8.211 1 69.62 387 ALA B CA 1
ATOM 6105 C C . ALA B 1 387 ? -30.469 -3.375 -8.852 1 69.62 387 ALA B C 1
ATOM 6107 O O . ALA B 1 387 ? -29.719 -2.504 -9.297 1 69.62 387 ALA B O 1
ATOM 6108 N N . THR B 1 388 ? -30.375 -4.723 -9.031 1 74.44 388 THR B N 1
ATOM 6109 C CA . THR B 1 388 ? -29.078 -5.137 -9.547 1 74.44 388 THR B CA 1
ATOM 6110 C C . THR B 1 388 ? -28.984 -4.906 -11.055 1 74.44 388 THR B C 1
ATOM 6112 O O . THR B 1 388 ? -29.953 -5.145 -11.773 1 74.44 388 THR B O 1
ATOM 6115 N N . VAL B 1 389 ? -27.922 -4.332 -11.5 1 74.38 389 VAL B N 1
ATOM 6116 C CA . VAL B 1 389 ? -27.641 -4.168 -12.93 1 74.38 389 VAL B CA 1
ATOM 6117 C C . VAL B 1 389 ? -27.297 -5.52 -13.547 1 74.38 389 VAL B C 1
ATOM 6119 O O . VAL B 1 389 ? -26.578 -6.316 -12.945 1 74.38 389 VAL B O 1
ATOM 6122 N N . PRO B 1 390 ? -27.922 -5.754 -14.695 1 82.62 390 PRO B N 1
ATOM 6123 C CA . PRO B 1 390 ? -27.625 -7.023 -15.359 1 82.62 390 PRO B CA 1
ATOM 6124 C C . PRO B 1 390 ? -26.125 -7.238 -15.562 1 82.62 390 PRO B C 1
ATOM 6126 O O . PRO B 1 390 ? -25.391 -6.285 -15.828 1 82.62 390 PRO B O 1
ATOM 6129 N N . TYR B 1 391 ? -25.734 -8.477 -15.477 1 88.31 391 TYR B N 1
ATOM 6130 C CA . TYR B 1 391 ? -24.344 -8.852 -15.688 1 88.31 391 TYR B CA 1
ATOM 6131 C C . TYR B 1 391 ? -23.906 -8.539 -17.125 1 88.31 391 TYR B C 1
ATOM 6133 O O . TYR B 1 391 ? -24.609 -8.875 -18.078 1 88.31 391 TYR B O 1
ATOM 6141 N N . GLN B 1 392 ? -22.781 -7.887 -17.219 1 90.94 392 GLN B N 1
ATOM 6142 C CA . GLN B 1 392 ? -22.234 -7.582 -18.547 1 90.94 392 GLN B CA 1
ATOM 6143 C C . GLN B 1 392 ? -21.109 -8.555 -18.922 1 90.94 392 GLN B C 1
ATOM 6145 O O . GLN B 1 392 ? -20.078 -8.609 -18.234 1 90.94 392 GLN B O 1
ATOM 6150 N N . GLN B 1 393 ? -21.266 -9.195 -20 1 95.44 393 GLN B N 1
ATOM 6151 C CA . GLN B 1 393 ? -20.281 -10.188 -20.453 1 95.44 393 GLN B CA 1
ATOM 6152 C C . GLN B 1 393 ? -19.031 -9.516 -21 1 95.44 393 GLN B C 1
ATOM 6154 O O . GLN B 1 393 ? -17.984 -10.164 -21.141 1 95.44 393 GLN B O 1
ATOM 6159 N N . GLU B 1 394 ? -19.156 -8.289 -21.344 1 96 394 GLU B N 1
ATOM 6160 C CA . GLU B 1 394 ? -18.031 -7.504 -21.828 1 96 394 GLU B CA 1
ATOM 6161 C C . GLU B 1 394 ? -17.672 -6.387 -20.844 1 96 394 GLU B C 1
ATOM 6163 O O . GLU B 1 394 ? -18.562 -5.727 -20.312 1 96 394 GLU B O 1
ATOM 6168 N N . ASN B 1 395 ? -16.438 -6.297 -20.594 1 95.06 395 ASN B N 1
ATOM 6169 C CA . ASN B 1 395 ? -15.938 -5.23 -19.734 1 95.06 395 ASN B CA 1
ATOM 6170 C C . ASN B 1 395 ? -14.539 -4.785 -20.141 1 95.06 395 ASN B C 1
ATOM 6172 O O . ASN B 1 395 ? -13.766 -5.574 -20.688 1 95.06 395 ASN B O 1
ATOM 6176 N N . ASN B 1 396 ? -14.266 -3.566 -19.922 1 96.69 396 ASN B N 1
ATOM 6177 C CA . ASN B 1 396 ? -12.938 -3.047 -20.234 1 96.69 396 ASN B CA 1
ATOM 6178 C C . ASN B 1 396 ? -12.383 -2.223 -19.078 1 96.69 396 ASN B C 1
ATOM 6180 O O . ASN B 1 396 ? -13.125 -1.513 -18.391 1 96.69 396 ASN B O 1
ATOM 6184 N N . LEU B 1 397 ? -11.117 -2.312 -18.922 1 98 397 LEU B N 1
ATOM 6185 C CA . LEU B 1 397 ? -10.359 -1.519 -17.953 1 98 397 LEU B CA 1
ATOM 6186 C C . LEU B 1 397 ? -9.266 -0.717 -18.656 1 98 397 LEU B C 1
ATOM 6188 O O . LEU B 1 397 ? -8.656 -1.194 -19.609 1 98 397 LEU B O 1
ATOM 6192 N N . ILE B 1 398 ? -9.07 0.473 -18.172 1 98.44 398 ILE B N 1
ATOM 6193 C CA . ILE B 1 398 ? -7.91 1.283 -18.531 1 98.44 398 ILE B CA 1
ATOM 6194 C C . ILE B 1 398 ? -7 1.431 -17.312 1 98.44 398 ILE B C 1
ATOM 6196 O O . ILE B 1 398 ? -7.453 1.81 -16.234 1 98.44 398 ILE B O 1
ATOM 6200 N N . ASN B 1 399 ? -5.75 1.122 -17.547 1 98.56 399 ASN B N 1
ATOM 6201 C CA . ASN B 1 399 ? -4.816 1.104 -16.422 1 98.56 399 ASN B CA 1
ATOM 6202 C C . ASN B 1 399 ? -3.602 1.989 -16.688 1 98.56 399 ASN B C 1
ATOM 6204 O O . ASN B 1 399 ? -3.055 1.979 -17.797 1 98.56 399 ASN B O 1
ATOM 6208 N N . LEU B 1 400 ? -3.246 2.766 -15.727 1 98.5 400 LEU B N 1
ATOM 6209 C CA . LEU B 1 400 ? -1.971 3.465 -15.617 1 98.5 400 LEU B CA 1
ATOM 6210 C C . LEU B 1 400 ? -1.236 3.061 -14.344 1 98.5 400 LEU B C 1
ATOM 6212 O O . LEU B 1 400 ? -1.854 2.9 -13.289 1 98.5 400 LEU B O 1
ATOM 6216 N N . GLY B 1 401 ? 0.09 2.828 -14.523 1 98.38 401 GLY B N 1
ATOM 6217 C CA . GLY B 1 401 ? 0.76 2.406 -13.297 1 98.38 401 GLY B CA 1
ATOM 6218 C C . GLY B 1 401 ? 2.268 2.57 -13.359 1 98.38 401 GLY B C 1
ATOM 6219 O O . GLY B 1 401 ? 2.818 2.916 -14.406 1 98.38 401 GLY B O 1
ATOM 6220 N N . MET B 1 402 ? 2.881 2.436 -12.219 1 98.38 402 MET B N 1
ATOM 6221 C CA . MET B 1 402 ? 4.332 2.434 -12.055 1 98.38 402 MET B CA 1
ATOM 6222 C C . MET B 1 402 ? 4.785 1.251 -11.211 1 98.38 402 MET B C 1
ATOM 6224 O O . MET B 1 402 ? 4.047 0.787 -10.336 1 98.38 402 MET B O 1
ATOM 6228 N N . ALA B 1 403 ? 5.922 0.792 -11.5 1 98.12 403 ALA B N 1
ATOM 6229 C CA . ALA B 1 403 ? 6.543 -0.31 -10.773 1 98.12 403 ALA B CA 1
ATOM 6230 C C . ALA B 1 403 ? 8.047 -0.094 -10.633 1 98.12 403 ALA B C 1
ATOM 6232 O O . ALA B 1 403 ? 8.656 0.622 -11.438 1 98.12 403 ALA B O 1
ATOM 6233 N N . PHE B 1 404 ? 8.602 -0.62 -9.602 1 97.19 404 PHE B N 1
ATOM 6234 C CA . PHE B 1 404 ? 10.039 -0.528 -9.375 1 97.19 404 PHE B CA 1
ATOM 6235 C C . PHE B 1 404 ? 10.555 -1.763 -8.648 1 97.19 404 PHE B C 1
ATOM 6237 O O . PHE B 1 404 ? 9.789 -2.469 -7.992 1 97.19 404 PHE B O 1
ATOM 6244 N N . SER B 1 405 ? 11.781 -2.078 -8.789 1 95.69 405 SER B N 1
ATOM 6245 C CA . SER B 1 405 ? 12.508 -3.062 -7.992 1 95.69 405 SER B CA 1
ATOM 6246 C C . SER B 1 405 ? 13.969 -2.654 -7.809 1 95.69 405 SER B C 1
ATOM 6248 O O . SER B 1 405 ? 14.523 -1.938 -8.641 1 95.69 405 SER B O 1
ATOM 6250 N N . PHE B 1 406 ? 14.609 -3.076 -6.664 1 93.94 406 PHE B N 1
ATOM 6251 C CA . PHE B 1 406 ? 16.016 -2.779 -6.41 1 93.94 406 PHE B CA 1
ATOM 6252 C C . PHE B 1 406 ? 16.656 -3.869 -5.559 1 93.94 406 PHE B C 1
ATOM 6254 O O . PHE B 1 406 ? 15.953 -4.613 -4.867 1 93.94 406 PHE B O 1
#

Nearest PDB structures (foldseek):
  1gfp-assembly1_A  TM=6.481E-01  e=1.125E-09  Escherichia coli
  1oh2-assembly1_Q  TM=5.243E-01  e=1.193E-07  Salmonella enterica subsp. enterica serovar Typhimurium
  1a0t-assembly1_P  TM=5.211E-01  e=7.367E-08  Salmonella enterica subsp. enterica serovar Typhimurium
  5o68-assembly2_D  TM=3.826E-01  e=3.338E-03  Pseudomonas sp. UK4
  5o68-assembly4_J  TM=2.483E-01  e=5.706E-03  Pseudomonas sp. UK4